Protein AF-A0A0F9Q6X6-F1 (afdb_monomer_lite)

Sequence (934 aa):
MKYLRKIKCMMLIIAIIIPMMIVFSSFITNVKADTYIDVENYGDNQWHWGVDVGDNIIFEIEFAISDPNTGDLIQQFKDIMILNITSIENISKIVDGFNLVFSQVNSTELYYNSSLDALEPIHSNSQMIAEFALNSSHPQEYFYMVEEIPIPILLPLNSSNNIEWANMTNILNDTMYSYMAEGNFSRFDTFGFNSSDDSFWFRNSTHGYYLNVSYYYNSNNIQNGTIKEAKGSILTPFGDSDKQLVLNFTVLRVFDYNITDEVVWGVDVGETFIYDFAEKRFDETHNETYDDPNNRFAGEIKIVVSKFNETTFWLGGNGFGDNNDTIPMVFQGVYADVYFWNFTENDFVLEMNNRLMGAANNFYPVIINEDPQFIIPISATQEDFEYMFNPNIIKTRGMPYDDMSIVWGSTIHFEMWNSTGHEMVEVNINSTNGIFMNYLMSNYWDFTYFELKNMTYIDWAVDIGDYFYFKEFSGYEDREVRITILGYGYYFDNLSYFFNEHLDVLLPAGQPELQFFSVVMGNVEHWDRDMERWVPEYDPVGYGGRTTGPPPPLKPRPIAAANKYWAIAPPMLSEGPPLLLPNGTTGYDTEFQNLFDLMGFMFDEIQYGIDWVHLRNTTVDTYMQYNFSATTGMTTLINGWTYRYDDYFGYFSWDFFSAYLETSVDLVPTLNTINLTSLFVSDISITAEIRVSAPGAEFIYALNAINPVFEPLPMGEDLVYLDLKITNHSLLIGNITLDITIPSYIDLSTEYLYFWVWNMGGTDHWNGAPRGFYDSVAYYGAYSLRFEIPMEGPLMVLLAISYGTEPPVYPPEDFILTSDAGNPDADGNFVLSWTDAAAESYSVYVSNTYITDASDLLIPLASNITGLTYTITDLPNGTYYFVVVAHNSAGNSLSNTLEVTVGTGEEIPGYNLLIVLLAFVSISAIIIKKRRKL

Organism: NCBI:txid412755

Structure (mmCIF, N/CA/C/O backbone):
data_AF-A0A0F9Q6X6-F1
#
_entry.id   AF-A0A0F9Q6X6-F1
#
loop_
_atom_site.group_PDB
_atom_site.id
_atom_site.type_symbol
_atom_site.label_atom_id
_atom_site.label_alt_id
_atom_site.label_comp_id
_atom_site.label_asym_id
_atom_site.label_entity_id
_atom_site.label_seq_id
_atom_site.pdbx_PDB_ins_code
_atom_site.Cartn_x
_atom_site.Cartn_y
_atom_site.Cartn_z
_atom_site.occupancy
_atom_site.B_iso_or_equiv
_atom_site.auth_seq_id
_atom_site.auth_comp_id
_atom_site.auth_asym_id
_atom_site.auth_atom_id
_atom_site.pdbx_PDB_model_num
ATOM 1 N N . MET A 1 1 ? 15.482 -54.814 -35.995 1.00 50.44 1 MET A N 1
ATOM 2 C CA . MET A 1 1 ? 15.173 -54.600 -37.435 1.00 50.44 1 MET A CA 1
ATOM 3 C C . MET A 1 1 ? 14.702 -53.181 -37.786 1.00 50.44 1 MET A C 1
ATOM 5 O O . MET A 1 1 ? 15.181 -52.663 -38.785 1.00 50.44 1 MET A O 1
ATOM 9 N N . LYS A 1 2 ? 13.847 -52.504 -36.996 1.00 44.31 2 LYS A N 1
ATOM 10 C CA . LYS A 1 2 ? 13.457 -51.093 -37.252 1.00 44.31 2 LYS A CA 1
ATOM 11 C C . LYS A 1 2 ? 14.631 -50.091 -37.188 1.00 44.31 2 LYS A C 1
ATOM 13 O O . LYS A 1 2 ? 14.679 -49.171 -37.995 1.00 44.31 2 LYS A O 1
ATOM 18 N N . TYR A 1 3 ? 15.614 -50.323 -36.312 1.00 45.91 3 TYR A N 1
ATOM 19 C CA . TYR A 1 3 ? 16.797 -49.459 -36.159 1.00 45.91 3 TYR A CA 1
ATOM 20 C C . TYR A 1 3 ? 17.741 -49.493 -37.379 1.00 45.91 3 TYR A C 1
ATOM 22 O O . TYR A 1 3 ? 18.125 -48.454 -37.904 1.00 45.91 3 TYR A O 1
ATOM 30 N N . LEU A 1 4 ? 18.006 -50.686 -37.933 1.00 50.72 4 LEU A N 1
ATOM 31 C CA . LEU A 1 4 ? 18.800 -50.836 -39.164 1.00 50.72 4 LEU A CA 1
ATOM 32 C C . LEU A 1 4 ? 18.124 -50.214 -40.400 1.00 50.72 4 LEU A C 1
ATOM 34 O O . LEU A 1 4 ? 18.811 -49.822 -41.339 1.00 50.72 4 LEU A O 1
ATOM 38 N N . ARG A 1 5 ? 16.787 -50.119 -40.413 1.00 54.97 5 ARG A N 1
ATOM 39 C CA . ARG A 1 5 ? 16.033 -49.491 -41.508 1.00 54.97 5 ARG A CA 1
ATOM 40 C C . ARG A 1 5 ? 16.131 -47.961 -41.457 1.00 54.97 5 ARG A C 1
ATOM 42 O O . ARG A 1 5 ? 16.282 -47.350 -42.507 1.00 54.97 5 ARG A O 1
ATOM 49 N N . LYS A 1 6 ? 16.143 -47.361 -40.257 1.00 56.75 6 LYS A N 1
ATOM 50 C CA . LYS A 1 6 ? 16.397 -45.920 -40.067 1.00 56.75 6 LYS A CA 1
ATOM 51 C C . LYS A 1 6 ? 17.819 -45.526 -40.474 1.00 56.75 6 LYS A C 1
ATOM 53 O O . LYS A 1 6 ? 17.969 -44.571 -41.222 1.00 56.75 6 LYS A O 1
ATOM 58 N N . ILE A 1 7 ? 18.834 -46.305 -40.088 1.00 65.38 7 ILE A N 1
ATOM 59 C CA . ILE A 1 7 ? 20.233 -46.019 -40.462 1.00 65.38 7 ILE A CA 1
ATOM 60 C C . ILE A 1 7 ? 20.440 -46.131 -41.979 1.00 65.38 7 ILE A C 1
ATOM 62 O O . ILE A 1 7 ? 21.067 -45.262 -42.573 1.00 65.38 7 ILE A O 1
ATOM 66 N N . LYS A 1 8 ? 19.853 -47.141 -42.640 1.00 62.28 8 LYS A N 1
ATOM 67 C CA . LYS A 1 8 ? 19.931 -47.259 -44.106 1.00 62.28 8 LYS A CA 1
ATOM 68 C C . LYS A 1 8 ? 19.182 -46.143 -44.841 1.00 62.28 8 LYS A C 1
ATOM 70 O O . LYS A 1 8 ? 19.690 -45.678 -45.851 1.00 62.28 8 LYS A O 1
ATOM 75 N N . CYS A 1 9 ? 18.030 -45.685 -44.341 1.00 57.53 9 CYS A N 1
ATOM 76 C CA . CYS A 1 9 ? 17.342 -44.514 -44.900 1.00 57.53 9 CYS A CA 1
ATOM 77 C C . CYS A 1 9 ? 18.147 -43.226 -44.699 1.00 57.53 9 CYS A C 1
ATOM 79 O O . CYS A 1 9 ? 18.261 -42.447 -45.634 1.00 57.53 9 CYS A O 1
ATOM 81 N N . MET A 1 10 ? 18.754 -43.028 -43.528 1.00 61.69 10 MET A N 1
ATOM 82 C CA . MET A 1 10 ? 19.562 -41.842 -43.237 1.00 61.69 10 MET A CA 1
ATOM 83 C C . MET A 1 10 ? 20.840 -41.805 -44.085 1.00 61.69 10 MET A C 1
ATOM 85 O O . MET A 1 10 ? 21.167 -40.770 -44.649 1.00 61.69 10 MET A O 1
ATOM 89 N N . MET A 1 11 ? 21.510 -42.948 -44.274 1.00 66.31 11 MET A N 1
ATOM 90 C CA . MET A 1 11 ? 22.658 -43.045 -45.183 1.00 66.31 11 MET A CA 1
ATOM 91 C C . MET A 1 11 ? 22.272 -42.843 -46.652 1.00 66.31 11 MET A C 1
ATOM 93 O O . MET A 1 11 ? 23.053 -42.263 -47.395 1.00 66.31 11 MET A O 1
ATOM 97 N N . LEU A 1 12 ? 21.081 -43.286 -47.076 1.00 63.50 12 LEU A N 1
ATOM 98 C CA . LEU A 1 12 ? 20.589 -43.042 -48.436 1.00 63.50 12 LEU A CA 1
ATOM 99 C C . LEU A 1 12 ? 20.253 -41.558 -48.654 1.00 63.50 12 LEU A C 1
ATOM 101 O O . LEU A 1 12 ? 20.554 -41.020 -49.710 1.00 63.50 12 LEU A O 1
ATOM 105 N N . ILE A 1 13 ? 19.680 -40.894 -47.644 1.00 67.38 13 ILE A N 1
ATOM 106 C CA . ILE A 1 13 ? 19.398 -39.452 -47.659 1.00 67.38 13 ILE A CA 1
ATOM 107 C C . ILE A 1 13 ? 20.710 -38.661 -47.717 1.00 67.38 13 ILE A C 1
ATOM 109 O O . ILE A 1 13 ? 20.864 -37.812 -48.586 1.00 67.38 13 ILE A O 1
ATOM 113 N N . ILE A 1 14 ? 21.702 -39.001 -46.890 1.00 68.81 14 ILE A N 1
ATOM 114 C CA . ILE A 1 14 ? 23.028 -38.361 -46.913 1.00 68.81 14 ILE A CA 1
ATOM 115 C C . ILE A 1 14 ? 23.745 -38.605 -48.256 1.00 68.81 14 ILE A C 1
ATOM 117 O O . ILE A 1 14 ? 24.343 -37.687 -48.811 1.00 68.81 14 ILE A O 1
ATOM 121 N N . ALA A 1 15 ? 23.635 -39.808 -48.832 1.00 63.09 15 ALA A N 1
ATOM 122 C CA . ALA A 1 15 ? 24.232 -40.143 -50.128 1.00 63.09 15 ALA A CA 1
ATOM 123 C C . ALA A 1 15 ? 23.543 -39.474 -51.334 1.00 63.09 15 ALA A C 1
ATOM 125 O O . ALA A 1 15 ? 24.135 -39.441 -52.409 1.00 63.09 15 ALA A O 1
ATOM 126 N N . ILE A 1 16 ? 22.322 -38.949 -51.174 1.00 66.19 16 ILE A N 1
ATOM 127 C CA . ILE A 1 16 ? 21.609 -38.160 -52.194 1.00 66.19 16 ILE A CA 1
ATOM 128 C C . ILE A 1 16 ? 21.853 -36.659 -51.981 1.00 66.19 16 ILE A C 1
ATOM 130 O O . ILE A 1 16 ? 22.088 -35.939 -52.950 1.00 66.19 16 ILE A O 1
ATOM 134 N N . ILE A 1 17 ? 21.866 -36.199 -50.725 1.00 65.56 17 ILE A N 1
ATOM 135 C CA . ILE A 1 17 ? 22.075 -34.791 -50.370 1.00 65.56 17 ILE A CA 1
ATOM 136 C C . ILE A 1 17 ? 23.500 -34.342 -50.695 1.00 65.56 17 ILE A C 1
ATOM 138 O O . ILE A 1 17 ? 23.656 -33.273 -51.265 1.00 65.56 17 ILE A O 1
ATOM 142 N N . ILE A 1 18 ? 24.539 -35.138 -50.418 1.00 65.69 18 ILE A N 1
ATOM 143 C CA . ILE A 1 18 ? 25.928 -34.705 -50.663 1.00 65.69 18 ILE A CA 1
ATOM 144 C C . ILE A 1 18 ? 26.205 -34.449 -52.161 1.00 65.69 18 ILE A C 1
ATOM 146 O O . ILE A 1 18 ? 26.709 -33.375 -52.486 1.00 65.69 18 ILE A O 1
ATOM 150 N N . PRO A 1 19 ? 25.838 -35.339 -53.107 1.00 55.12 19 PRO A N 1
ATOM 151 C CA . PRO A 1 19 ? 25.965 -35.040 -54.532 1.00 55.12 19 PRO A CA 1
ATOM 152 C C . PRO A 1 19 ? 25.045 -33.904 -54.987 1.00 55.12 19 PRO A C 1
ATOM 154 O O . PRO A 1 19 ? 25.464 -33.103 -55.814 1.00 55.12 19 PRO A O 1
ATOM 157 N N . MET A 1 20 ? 23.824 -33.791 -54.442 1.00 50.69 20 MET A N 1
ATOM 158 C CA . MET A 1 20 ? 22.938 -32.658 -54.741 1.00 50.69 20 MET A CA 1
ATOM 159 C C . MET A 1 20 ? 23.511 -31.332 -54.240 1.00 50.69 20 MET A C 1
ATOM 161 O O . MET A 1 20 ? 23.396 -30.355 -54.960 1.00 50.69 20 MET A O 1
ATOM 165 N N . MET A 1 21 ? 24.184 -31.286 -53.089 1.00 51.81 21 MET A N 1
ATOM 166 C CA . MET A 1 21 ? 24.864 -30.089 -52.586 1.00 51.81 21 MET A CA 1
ATOM 167 C C . MET A 1 21 ? 26.100 -29.732 -53.416 1.00 51.81 21 MET A C 1
ATOM 169 O O . MET A 1 21 ? 26.328 -28.555 -53.650 1.00 51.81 21 MET A O 1
ATOM 173 N N . ILE A 1 22 ? 26.850 -30.717 -53.928 1.00 52.72 22 ILE A N 1
ATOM 174 C CA . ILE A 1 22 ? 27.994 -30.482 -54.835 1.00 52.72 22 ILE A CA 1
ATOM 175 C C . ILE A 1 22 ? 27.518 -30.013 -56.228 1.00 52.72 22 ILE A C 1
ATOM 177 O O . ILE A 1 22 ? 28.178 -29.217 -56.899 1.00 52.72 22 ILE A O 1
ATOM 181 N N . VAL A 1 23 ? 26.347 -30.477 -56.675 1.00 49.72 23 VAL A N 1
ATOM 182 C CA . VAL A 1 23 ? 25.719 -30.020 -57.924 1.00 49.72 23 VAL A CA 1
ATOM 183 C C . VAL A 1 23 ? 25.058 -28.646 -57.731 1.00 49.72 23 VAL A C 1
ATOM 185 O O . VAL A 1 23 ? 25.244 -27.770 -58.564 1.00 49.72 23 VAL A O 1
ATOM 188 N N . PHE A 1 24 ? 24.387 -28.379 -56.608 1.00 46.81 24 PHE A N 1
ATOM 189 C CA . PHE A 1 24 ? 23.854 -27.046 -56.293 1.00 46.81 24 PHE A CA 1
ATOM 190 C C . PHE A 1 24 ? 24.966 -26.013 -56.061 1.00 46.81 24 PHE A C 1
ATOM 192 O O . PHE A 1 24 ? 24.841 -24.895 -56.548 1.00 46.81 24 PHE A O 1
ATOM 199 N N . SER A 1 25 ? 26.097 -26.379 -55.447 1.00 40.84 25 SER A N 1
ATOM 200 C CA . SER A 1 25 ? 27.248 -25.472 -55.310 1.00 40.84 25 SER A CA 1
ATOM 201 C C . SER A 1 25 ? 27.933 -25.150 -56.643 1.00 40.84 25 SER A C 1
ATOM 203 O O . SER A 1 25 ? 28.717 -24.213 -56.701 1.00 40.84 25 SER A O 1
ATOM 205 N N . SER A 1 26 ? 27.667 -25.917 -57.711 1.00 38.66 26 SER A N 1
ATOM 206 C CA . SER A 1 26 ? 28.143 -25.616 -59.072 1.00 38.66 26 SER A CA 1
ATOM 207 C C . SER A 1 26 ? 27.099 -24.915 -59.953 1.00 38.66 26 SER A C 1
ATOM 209 O O . SER A 1 26 ? 27.457 -24.439 -61.028 1.00 38.66 26 SER A O 1
ATOM 211 N N . PHE A 1 27 ? 25.847 -24.791 -59.490 1.00 38.97 27 PHE A N 1
ATOM 212 C CA . PHE A 1 27 ? 24.793 -23.988 -60.130 1.00 38.97 27 PHE A CA 1
ATOM 213 C C . PHE A 1 27 ? 24.515 -22.653 -59.427 1.00 38.97 27 PHE A C 1
ATOM 215 O O . PHE A 1 27 ? 23.889 -21.784 -60.026 1.00 38.97 27 PHE A O 1
ATOM 222 N N . ILE A 1 28 ? 25.034 -22.442 -58.214 1.00 38.31 28 ILE A N 1
ATOM 223 C CA . ILE A 1 28 ? 25.190 -21.105 -57.637 1.00 38.31 28 ILE A CA 1
ATOM 224 C C . ILE A 1 28 ? 26.540 -20.564 -58.115 1.00 38.31 28 ILE A C 1
ATOM 226 O O . ILE A 1 28 ? 27.508 -20.449 -57.369 1.00 38.31 28 ILE A O 1
ATOM 230 N N . THR A 1 29 ? 26.629 -20.229 -59.400 1.00 30.09 29 THR A N 1
ATOM 231 C CA . THR A 1 29 ? 27.409 -19.038 -59.716 1.00 30.09 29 THR A CA 1
ATOM 232 C C . THR A 1 29 ? 26.593 -17.897 -59.134 1.00 30.09 29 THR A C 1
ATOM 234 O O . THR A 1 29 ? 25.591 -17.504 -59.731 1.00 30.09 29 THR A O 1
ATOM 237 N N . ASN A 1 30 ? 26.986 -17.388 -57.962 1.00 33.19 30 ASN A N 1
ATOM 238 C CA . ASN A 1 30 ? 26.704 -15.989 -57.675 1.00 33.19 30 ASN A CA 1
ATOM 239 C C . ASN A 1 30 ? 27.179 -15.262 -58.929 1.00 33.19 30 ASN A C 1
ATOM 241 O O . ASN A 1 30 ? 28.356 -15.357 -59.290 1.00 33.19 30 ASN A O 1
ATOM 245 N N . VAL A 1 31 ? 26.254 -14.641 -59.657 1.00 30.83 31 VAL A N 1
ATOM 246 C CA . VAL A 1 31 ? 26.640 -13.556 -60.543 1.00 30.83 31 VAL A CA 1
ATOM 247 C C . VAL A 1 31 ? 27.283 -12.572 -59.579 1.00 30.83 31 VAL A C 1
ATOM 249 O O . VAL A 1 31 ? 26.581 -11.883 -58.849 1.00 30.83 31 VAL A O 1
ATOM 252 N N . LYS A 1 32 ? 28.614 -12.620 -59.453 1.00 35.50 32 LYS A N 1
ATOM 253 C CA . LYS A 1 32 ? 29.347 -11.515 -58.860 1.00 35.50 32 LYS A CA 1
ATOM 254 C C . LYS A 1 32 ? 28.964 -10.345 -59.748 1.00 35.50 32 LYS A C 1
ATOM 256 O O . LYS A 1 32 ? 29.315 -10.352 -60.928 1.00 35.50 32 LYS A O 1
ATOM 261 N N . ALA A 1 33 ? 28.159 -9.427 -59.217 1.00 38.62 33 ALA A N 1
ATOM 262 C CA . ALA A 1 33 ? 28.101 -8.092 -59.780 1.00 38.62 33 ALA A CA 1
ATOM 263 C C . ALA A 1 33 ? 29.557 -7.638 -59.942 1.00 38.62 33 ALA A C 1
ATOM 265 O O . ALA A 1 33 ? 30.389 -7.974 -59.092 1.00 38.62 33 ALA A O 1
ATOM 266 N N . ASP A 1 34 ? 29.889 -6.983 -61.052 1.00 48.19 34 ASP A N 1
ATOM 267 C CA . ASP A 1 34 ? 31.212 -6.383 -61.189 1.00 48.19 34 ASP A CA 1
ATOM 268 C C . ASP A 1 34 ? 31.352 -5.379 -60.041 1.00 48.19 34 ASP A C 1
ATOM 270 O O . ASP A 1 34 ? 30.779 -4.296 -60.064 1.00 48.19 34 ASP A O 1
ATOM 274 N N . THR A 1 35 ? 32.067 -5.770 -58.985 1.00 54.22 35 THR A N 1
ATOM 275 C CA . THR A 1 35 ? 32.402 -4.893 -57.857 1.00 54.22 35 THR A CA 1
ATOM 276 C C . THR A 1 35 ? 33.451 -3.861 -58.253 1.00 54.22 35 THR A C 1
ATOM 278 O O . THR A 1 35 ? 33.824 -3.009 -57.446 1.00 54.22 35 THR A O 1
ATOM 281 N N . TYR A 1 36 ? 33.931 -3.958 -59.493 1.00 59.44 36 TYR A N 1
ATOM 282 C CA . TYR A 1 36 ? 34.915 -3.092 -60.090 1.00 59.44 36 TYR A CA 1
ATOM 283 C C . TYR A 1 36 ? 34.258 -1.871 -60.728 1.00 59.44 36 TYR A C 1
ATOM 285 O O . TYR A 1 36 ? 33.319 -1.971 -61.515 1.00 59.44 36 TYR A O 1
ATOM 293 N N . ILE A 1 37 ? 34.800 -0.707 -60.399 1.00 59.97 37 ILE A N 1
ATOM 294 C CA . ILE A 1 37 ? 34.410 0.581 -60.961 1.00 59.97 37 ILE A CA 1
ATOM 295 C C . ILE A 1 37 ? 35.041 0.680 -62.354 1.00 59.97 37 ILE A C 1
ATOM 297 O O . ILE A 1 37 ? 36.264 0.577 -62.488 1.00 59.97 37 ILE A O 1
ATOM 301 N N . ASP A 1 38 ? 34.217 0.859 -63.388 1.00 55.94 38 ASP A N 1
ATOM 302 C CA . ASP A 1 38 ? 34.689 0.993 -64.769 1.00 55.94 38 ASP A CA 1
ATOM 303 C C . ASP A 1 38 ? 35.376 2.352 -64.950 1.00 55.94 38 ASP A C 1
ATOM 305 O O . ASP A 1 38 ? 34.754 3.410 -64.842 1.00 55.94 38 ASP A O 1
ATOM 309 N N . VAL A 1 39 ? 36.680 2.327 -65.220 1.00 55.72 39 VAL A N 1
ATOM 310 C CA . VAL A 1 39 ? 37.497 3.529 -65.383 1.00 55.72 39 VAL A CA 1
ATOM 311 C C . VAL A 1 39 ? 37.945 3.664 -66.837 1.00 55.72 39 VAL A C 1
ATOM 313 O O . VAL A 1 39 ? 38.772 2.888 -67.320 1.00 55.72 39 VAL A O 1
ATOM 316 N N . GLU A 1 40 ? 37.474 4.696 -67.542 1.00 50.34 40 GLU A N 1
ATOM 317 C CA . GLU A 1 40 ? 37.981 5.001 -68.883 1.00 50.34 40 GLU A CA 1
ATOM 318 C C . GLU A 1 40 ? 39.446 5.498 -68.827 1.00 50.34 40 GLU A C 1
ATOM 320 O O . GLU A 1 40 ? 39.780 6.484 -68.165 1.00 50.34 40 GLU A O 1
ATOM 325 N N . ASN A 1 41 ? 40.326 4.831 -69.588 1.00 47.41 41 ASN A N 1
ATOM 326 C CA . ASN A 1 41 ? 41.745 5.161 -69.834 1.00 47.41 41 ASN A CA 1
ATOM 327 C C . ASN A 1 41 ? 42.784 4.913 -68.719 1.00 47.41 41 ASN A C 1
ATOM 329 O O . ASN A 1 41 ? 43.957 5.218 -68.942 1.00 47.41 41 ASN A O 1
ATOM 333 N N . TYR A 1 42 ? 42.447 4.281 -67.591 1.00 50.97 42 TYR A N 1
ATOM 334 C CA . TYR A 1 42 ? 43.470 3.734 -66.685 1.00 50.97 42 TYR A CA 1
ATOM 335 C C . TYR A 1 42 ? 43.671 2.241 -66.948 1.00 50.97 42 TYR A C 1
ATOM 337 O O . TYR A 1 42 ? 42.953 1.397 -66.419 1.00 50.97 42 TYR A O 1
ATOM 345 N N . GLY A 1 43 ? 44.668 1.897 -67.764 1.00 46.12 43 GLY A N 1
ATOM 346 C CA . GLY A 1 43 ? 45.125 0.510 -67.856 1.00 46.12 43 GLY A CA 1
ATOM 347 C C . GLY A 1 43 ? 45.635 0.046 -66.487 1.00 46.12 43 GLY A C 1
ATOM 348 O O . GLY A 1 43 ? 46.646 0.564 -66.027 1.00 46.12 43 GLY A O 1
ATOM 349 N N . ASP A 1 44 ? 44.920 -0.899 -65.870 1.00 48.47 44 ASP A N 1
ATOM 350 C CA . ASP A 1 44 ? 45.235 -1.641 -64.631 1.00 48.47 44 ASP A CA 1
ATOM 351 C C . ASP A 1 44 ? 44.741 -1.080 -63.266 1.00 48.47 44 ASP A C 1
ATOM 353 O O . ASP A 1 44 ? 45.010 -1.700 -62.234 1.00 48.47 44 ASP A O 1
ATOM 357 N N . ASN A 1 45 ? 43.940 -0.002 -63.203 1.00 54.41 45 ASN A N 1
ATOM 358 C CA . ASN A 1 45 ? 43.340 0.470 -61.932 1.00 54.41 45 ASN A CA 1
ATOM 359 C C . ASN A 1 45 ? 41.876 0.035 -61.768 1.00 54.41 45 ASN A C 1
ATOM 361 O O . ASN A 1 45 ? 40.951 0.806 -62.001 1.00 54.41 45 ASN A O 1
ATOM 365 N N . GLN A 1 46 ? 41.675 -1.202 -61.323 1.00 70.25 46 GLN A N 1
ATOM 366 C CA . GLN A 1 46 ? 40.377 -1.695 -60.864 1.00 70.25 46 GLN A CA 1
ATOM 367 C C . GLN A 1 46 ? 40.068 -1.149 -59.459 1.00 70.25 46 GLN A C 1
ATOM 369 O O . GLN A 1 46 ? 40.565 -1.690 -58.472 1.00 70.25 46 GLN A O 1
ATOM 374 N N . TRP A 1 47 ? 39.296 -0.064 -59.363 1.00 78.56 47 TRP A N 1
ATOM 375 C CA . TRP A 1 47 ? 38.763 0.396 -58.074 1.00 78.56 47 TRP A CA 1
ATOM 376 C C . TRP A 1 47 ? 37.573 -0.472 -57.650 1.00 78.56 47 TRP A C 1
ATOM 378 O O . TRP A 1 47 ? 36.905 -1.033 -58.514 1.00 78.56 47 TRP A O 1
ATOM 388 N N . HIS A 1 48 ? 37.291 -0.587 -56.354 1.00 84.38 48 HIS A N 1
ATOM 389 C CA . HIS A 1 48 ? 36.141 -1.333 -55.825 1.00 84.38 48 HIS A CA 1
ATOM 390 C C . HIS A 1 48 ? 35.690 -0.790 -54.458 1.00 84.38 48 HIS A C 1
ATOM 392 O O . HIS A 1 48 ? 36.426 -0.060 -53.804 1.00 84.38 48 HIS A O 1
ATOM 398 N N . TRP A 1 49 ? 34.494 -1.160 -53.996 1.00 86.62 49 TRP A N 1
ATOM 399 C CA . TRP A 1 49 ? 33.879 -0.603 -52.775 1.00 86.62 49 TRP A CA 1
ATOM 400 C C . TRP A 1 49 ? 34.228 -1.316 -51.461 1.00 86.62 49 TRP A C 1
ATOM 402 O O . TRP A 1 49 ? 33.787 -0.898 -50.396 1.00 86.62 49 TRP A O 1
ATOM 412 N N . GLY A 1 50 ? 34.979 -2.418 -51.524 1.00 85.25 50 GLY A N 1
ATOM 413 C CA . GLY A 1 50 ? 35.293 -3.247 -50.349 1.00 85.25 50 GLY A CA 1
ATOM 414 C C . GLY A 1 50 ? 34.093 -3.985 -49.726 1.00 85.25 50 GLY A C 1
ATOM 415 O O . GLY A 1 50 ? 34.248 -4.642 -48.700 1.00 85.25 50 GLY A O 1
ATOM 416 N N . VAL A 1 51 ? 32.917 -3.923 -50.349 1.00 88.19 51 VAL A N 1
ATOM 417 C CA . VAL A 1 51 ? 31.696 -4.636 -49.945 1.00 88.19 51 VAL A CA 1
ATOM 418 C C . VAL A 1 51 ? 31.111 -5.390 -51.136 1.00 88.19 51 VAL A C 1
ATOM 420 O O . VAL A 1 51 ? 31.342 -5.010 -52.288 1.00 88.19 51 VAL A O 1
ATOM 423 N N . ASP A 1 52 ? 30.362 -6.449 -50.855 1.00 89.38 52 ASP A N 1
ATOM 424 C CA . ASP A 1 52 ? 29.650 -7.266 -51.834 1.00 89.38 52 ASP A CA 1
ATOM 425 C C . ASP A 1 52 ? 28.122 -7.099 -51.687 1.00 89.38 52 ASP A C 1
ATOM 427 O O . ASP A 1 52 ? 27.598 -6.725 -50.637 1.00 89.38 52 ASP A O 1
ATOM 431 N N . VAL A 1 53 ? 27.375 -7.399 -52.757 1.00 88.75 53 VAL A N 1
ATOM 432 C CA . VAL A 1 53 ? 25.902 -7.452 -52.704 1.00 88.75 53 VAL A CA 1
ATOM 433 C C . VAL A 1 53 ? 25.459 -8.532 -51.712 1.00 88.75 53 VAL A C 1
ATOM 435 O O . VAL A 1 53 ? 25.869 -9.689 -51.822 1.00 88.75 53 VAL A O 1
ATOM 438 N N . GLY A 1 54 ? 24.584 -8.154 -50.783 1.00 88.56 54 GLY A N 1
ATOM 439 C CA . GLY A 1 54 ? 24.104 -8.968 -49.671 1.00 88.56 54 GLY A CA 1
ATOM 440 C C . GLY A 1 54 ? 24.825 -8.713 -48.346 1.00 88.56 54 GLY A C 1
ATOM 441 O O . GLY A 1 54 ? 24.359 -9.224 -47.327 1.00 88.56 54 GLY A O 1
ATOM 442 N N . ASP A 1 55 ? 25.911 -7.931 -48.332 1.00 91.31 55 ASP A N 1
ATOM 443 C CA . ASP A 1 55 ? 26.572 -7.537 -47.087 1.00 91.31 55 ASP A CA 1
ATOM 444 C C . ASP A 1 55 ? 25.653 -6.650 -46.239 1.00 91.31 55 ASP A C 1
ATOM 446 O O . ASP A 1 55 ? 25.012 -5.727 -46.749 1.00 91.31 55 ASP A O 1
ATOM 450 N N . ASN A 1 56 ? 25.632 -6.912 -44.930 1.00 93.12 56 ASN A N 1
ATOM 451 C CA . ASN A 1 56 ? 24.986 -6.052 -43.946 1.00 93.12 56 ASN A CA 1
ATOM 452 C C . ASN A 1 56 ? 26.037 -5.161 -43.278 1.00 93.12 56 ASN A C 1
ATOM 454 O O . ASN A 1 56 ? 27.080 -5.642 -42.823 1.00 93.12 56 ASN A O 1
ATOM 458 N N . ILE A 1 57 ? 25.747 -3.869 -43.184 1.00 92.38 57 ILE A N 1
ATOM 459 C CA . ILE A 1 57 ? 26.576 -2.888 -42.491 1.00 92.38 57 ILE A CA 1
ATOM 460 C C . ILE A 1 57 ? 25.724 -2.243 -41.406 1.00 92.38 57 ILE A C 1
ATOM 462 O O . ILE A 1 57 ? 24.665 -1.699 -41.703 1.00 92.38 57 ILE A O 1
ATOM 466 N N . ILE A 1 58 ? 26.173 -2.356 -40.158 1.00 94.38 58 ILE A N 1
ATOM 467 C CA . ILE A 1 58 ? 25.389 -2.005 -38.975 1.00 94.38 58 ILE A CA 1
ATOM 468 C C . ILE A 1 58 ? 26.059 -0.828 -38.271 1.00 94.38 58 ILE A C 1
ATOM 470 O O . ILE A 1 58 ? 27.286 -0.814 -38.104 1.00 94.38 58 ILE A O 1
ATOM 474 N N . PHE A 1 59 ? 25.258 0.147 -37.858 1.00 93.56 59 PHE A N 1
ATOM 475 C CA . PHE A 1 59 ? 25.722 1.335 -37.162 1.00 93.56 59 PHE A CA 1
ATOM 476 C C . PHE A 1 59 ? 24.879 1.618 -35.934 1.00 93.56 59 PHE A C 1
ATOM 478 O O . PHE A 1 59 ? 23.659 1.647 -36.028 1.00 93.56 59 PHE A O 1
ATOM 485 N N . GLU A 1 60 ? 25.538 1.923 -34.826 1.00 94.38 60 GLU A N 1
ATOM 486 C CA . GLU A 1 60 ? 24.916 2.680 -33.748 1.00 94.38 60 GLU A CA 1
ATOM 487 C C . GLU A 1 60 ? 25.009 4.158 -34.104 1.00 94.38 60 GLU A C 1
ATOM 489 O O . GLU A 1 60 ? 26.090 4.675 -34.417 1.00 94.38 60 GLU A O 1
ATOM 494 N N . ILE A 1 61 ? 23.867 4.829 -34.098 1.00 91.88 61 ILE A N 1
ATOM 495 C CA . ILE A 1 61 ? 23.753 6.246 -34.407 1.00 91.88 61 ILE A CA 1
ATOM 496 C C . ILE A 1 61 ? 23.238 6.982 -33.178 1.00 91.88 61 ILE A C 1
ATOM 498 O O . ILE A 1 61 ? 22.323 6.528 -32.503 1.00 91.88 61 ILE A O 1
ATOM 502 N N . GLU A 1 62 ? 23.834 8.129 -32.887 1.00 92.31 62 GLU A N 1
ATOM 503 C CA . GLU A 1 62 ? 23.378 9.061 -31.865 1.00 92.31 62 GLU A CA 1
ATOM 504 C C . GLU A 1 62 ? 23.257 10.436 -32.505 1.00 92.31 62 GLU A C 1
ATOM 506 O O . GLU A 1 62 ? 24.213 10.925 -33.112 1.00 92.31 62 GLU A O 1
ATOM 511 N N . PHE A 1 63 ? 22.099 11.066 -32.343 1.00 88.88 63 PHE A N 1
ATOM 512 C CA . PHE A 1 63 ? 21.823 12.413 -32.818 1.00 88.88 63 PHE A CA 1
ATOM 513 C C . PHE A 1 63 ? 21.374 13.305 -31.666 1.00 88.88 63 PHE A C 1
ATOM 515 O O . PHE A 1 63 ? 20.577 12.893 -30.827 1.00 88.88 63 PHE A O 1
ATOM 522 N N . ALA A 1 64 ? 21.852 14.549 -31.660 1.00 89.44 64 ALA A N 1
ATOM 523 C CA . ALA A 1 64 ? 21.401 15.603 -30.760 1.00 89.44 64 ALA A CA 1
ATOM 524 C C . ALA A 1 64 ? 21.276 16.924 -31.529 1.00 89.44 64 ALA A C 1
ATOM 526 O O . ALA A 1 64 ? 22.248 17.430 -32.095 1.00 89.44 64 ALA A O 1
ATOM 527 N N . ILE A 1 65 ? 20.071 17.481 -31.544 1.00 87.38 65 ILE A N 1
ATOM 528 C CA . ILE A 1 65 ? 19.698 18.717 -32.229 1.00 87.38 65 ILE A CA 1
ATOM 529 C C . ILE A 1 65 ? 19.548 19.817 -31.186 1.00 87.38 65 ILE A C 1
ATOM 531 O O . ILE A 1 65 ? 18.801 19.637 -30.227 1.00 87.38 65 ILE A O 1
ATOM 535 N N . SER A 1 66 ? 20.196 20.963 -31.378 1.00 88.69 66 SER A N 1
ATOM 536 C CA . SER A 1 66 ? 20.065 22.115 -30.481 1.00 88.69 66 SER A CA 1
ATOM 537 C C . SER A 1 66 ? 19.908 23.448 -31.211 1.00 88.69 66 SER A C 1
ATOM 539 O O . SER A 1 66 ? 20.263 23.593 -32.387 1.00 88.69 66 SER A O 1
ATOM 541 N N . ASP A 1 67 ? 19.358 24.438 -30.505 1.00 86.38 67 ASP A N 1
ATOM 542 C CA . ASP A 1 67 ? 19.302 25.820 -30.979 1.00 86.38 67 ASP A CA 1
ATOM 543 C C . ASP A 1 67 ? 20.725 26.421 -30.992 1.00 86.38 67 ASP A C 1
ATOM 545 O O . ASP A 1 67 ? 21.424 26.382 -29.975 1.00 86.38 67 ASP A O 1
ATOM 549 N N . PRO A 1 68 ? 21.190 26.995 -32.115 1.00 85.38 68 PRO A N 1
ATOM 550 C CA . PRO A 1 68 ? 22.547 27.529 -32.232 1.00 85.38 68 PRO A CA 1
ATOM 551 C C . PRO A 1 68 ? 22.814 28.763 -31.360 1.00 85.38 68 PRO A C 1
ATOM 553 O O . PRO A 1 68 ? 23.976 29.079 -31.105 1.00 85.38 68 PRO A O 1
ATOM 556 N N . ASN A 1 69 ? 21.778 29.491 -30.936 1.00 85.31 69 ASN A N 1
ATOM 557 C CA . ASN A 1 69 ? 21.902 30.724 -30.162 1.00 85.31 69 ASN A CA 1
ATOM 558 C C . ASN A 1 69 ? 21.831 30.468 -28.657 1.00 85.31 69 ASN A C 1
ATOM 560 O O . ASN A 1 69 ? 22.597 31.078 -27.908 1.00 85.31 69 ASN A O 1
ATOM 564 N N . THR A 1 70 ? 20.903 29.618 -28.209 1.00 86.94 70 THR A N 1
ATOM 565 C CA . THR A 1 70 ? 20.731 29.317 -26.778 1.00 86.94 70 THR A CA 1
ATOM 566 C C . THR A 1 70 ? 21.524 28.092 -26.336 1.00 86.94 70 THR A C 1
ATOM 568 O O . THR A 1 70 ? 21.937 28.023 -25.181 1.00 86.94 70 THR A O 1
ATOM 571 N N . GLY A 1 71 ? 21.795 27.159 -27.253 1.00 84.38 71 GLY A N 1
ATOM 572 C CA . GLY A 1 71 ? 22.360 25.846 -26.945 1.00 84.38 71 GLY A CA 1
ATOM 573 C C . GLY A 1 71 ? 21.329 24.857 -26.399 1.00 84.38 71 GLY A C 1
ATOM 574 O O . GLY A 1 71 ? 21.705 23.733 -26.068 1.00 84.38 71 GLY A O 1
ATOM 575 N N . ASP A 1 72 ? 20.055 25.250 -26.313 1.00 85.69 72 ASP A N 1
ATOM 576 C CA . ASP A 1 72 ? 18.999 24.395 -25.781 1.00 85.69 72 ASP A CA 1
ATOM 577 C C . ASP A 1 72 ? 18.785 23.189 -26.691 1.00 85.69 72 ASP A C 1
ATOM 579 O O . ASP A 1 72 ? 18.688 23.310 -27.915 1.00 85.69 72 ASP A O 1
ATOM 583 N N . LEU A 1 73 ? 18.716 22.015 -26.073 1.00 86.06 73 LEU A N 1
ATOM 584 C CA . LEU A 1 73 ? 18.431 20.767 -26.760 1.00 86.06 73 LEU A CA 1
ATOM 585 C C . LEU A 1 73 ? 16.984 20.776 -27.272 1.00 86.06 73 LEU A C 1
ATOM 587 O O . LEU A 1 73 ? 16.066 21.135 -26.548 1.00 86.06 73 LEU A O 1
ATOM 591 N N . ILE A 1 74 ? 16.772 20.369 -28.515 1.00 82.44 74 ILE A N 1
ATOM 592 C CA . ILE A 1 74 ? 15.452 20.293 -29.152 1.00 82.44 74 ILE A CA 1
ATOM 593 C C . ILE A 1 74 ? 15.016 18.833 -29.264 1.00 82.44 74 ILE A C 1
ATOM 595 O O . ILE A 1 74 ? 13.876 18.493 -28.957 1.00 82.44 74 ILE A O 1
ATOM 599 N N . GLN A 1 75 ? 15.929 17.960 -29.682 1.00 81.25 75 GLN A N 1
ATOM 600 C CA . GLN A 1 75 ? 15.667 16.538 -29.875 1.00 81.25 75 GLN A CA 1
ATOM 601 C C . GLN A 1 75 ? 16.974 15.768 -29.722 1.00 81.25 75 GLN A C 1
ATOM 603 O O . GLN A 1 75 ? 18.021 16.242 -30.158 1.00 81.25 75 GLN A O 1
ATOM 608 N N . GLN A 1 76 ? 16.919 14.577 -29.140 1.00 86.12 76 GLN A N 1
ATOM 609 C CA . GLN A 1 76 ? 18.016 13.620 -29.216 1.00 86.12 76 GLN A CA 1
ATOM 610 C C . GLN A 1 76 ? 17.476 12.199 -29.257 1.00 86.12 76 GLN A C 1
ATOM 612 O O . GLN A 1 76 ? 16.424 11.919 -28.677 1.00 86.12 76 GLN A O 1
ATOM 617 N N . PHE A 1 77 ? 18.182 11.320 -29.956 1.00 86.00 77 PHE A N 1
ATOM 618 C CA . PHE A 1 77 ? 17.862 9.901 -30.005 1.00 86.00 77 PHE A CA 1
ATOM 619 C C . PHE A 1 77 ? 19.093 9.063 -30.359 1.00 86.00 77 PHE A C 1
ATOM 621 O O . PHE A 1 77 ? 20.038 9.547 -30.991 1.00 86.00 77 PHE A O 1
ATOM 628 N N . LYS A 1 78 ? 19.049 7.798 -29.944 1.00 89.31 78 LYS A N 1
ATOM 629 C CA . LYS A 1 78 ? 19.977 6.739 -30.328 1.00 89.31 78 LYS A CA 1
ATOM 630 C C . LYS A 1 78 ? 19.207 5.687 -31.103 1.00 89.31 78 LYS A C 1
ATOM 632 O O . LYS A 1 78 ? 18.053 5.415 -30.783 1.00 89.31 78 LYS A O 1
ATOM 637 N N . ASP A 1 79 ? 19.836 5.103 -32.106 1.00 89.19 79 ASP A N 1
ATOM 638 C CA . ASP A 1 79 ? 19.216 4.069 -32.922 1.00 89.19 79 ASP A CA 1
ATOM 639 C C . ASP A 1 79 ? 20.265 3.125 -33.520 1.00 89.19 79 ASP A C 1
ATOM 641 O O . ASP A 1 79 ? 21.470 3.395 -33.475 1.00 89.19 79 ASP A O 1
ATOM 645 N N . ILE A 1 80 ? 19.798 2.006 -34.070 1.00 91.44 80 ILE A N 1
ATOM 646 C CA . ILE A 1 80 ? 20.609 1.060 -34.817 1.00 91.44 80 ILE A CA 1
ATOM 647 C C . ILE A 1 80 ? 20.194 1.017 -36.288 1.00 91.44 80 ILE A C 1
ATOM 649 O O . ILE A 1 80 ? 19.143 0.506 -36.659 1.00 91.44 80 ILE A O 1
ATOM 653 N N . MET A 1 81 ? 21.074 1.512 -37.152 1.00 90.62 81 MET A N 1
ATOM 654 C CA . MET A 1 81 ? 20.862 1.530 -38.595 1.00 90.62 81 MET A CA 1
ATOM 655 C C . MET A 1 81 ? 21.495 0.289 -39.229 1.00 90.62 81 MET A C 1
ATOM 657 O O . MET A 1 81 ? 22.711 0.090 -39.147 1.00 90.62 81 MET A O 1
ATOM 661 N N . ILE A 1 82 ? 20.689 -0.536 -39.902 1.00 93.75 82 ILE A N 1
ATOM 662 C CA . ILE A 1 82 ? 21.147 -1.754 -40.586 1.00 93.75 82 ILE A CA 1
ATOM 663 C C . ILE A 1 82 ? 20.976 -1.567 -42.091 1.00 93.75 82 ILE A C 1
ATOM 665 O O . ILE A 1 82 ? 19.863 -1.502 -42.599 1.00 93.75 82 ILE A O 1
ATOM 669 N N . LEU A 1 83 ? 22.075 -1.529 -42.838 1.00 92.81 83 LEU A N 1
ATOM 670 C CA . LEU A 1 83 ? 22.052 -1.374 -44.292 1.00 92.81 83 LEU A CA 1
ATOM 671 C C . LEU A 1 83 ? 22.417 -2.687 -44.977 1.00 92.81 83 LEU A C 1
ATOM 673 O O . LEU A 1 83 ? 23.508 -3.210 -44.764 1.00 92.81 83 LEU A O 1
ATOM 677 N N . ASN A 1 84 ? 21.546 -3.187 -45.851 1.00 94.62 84 ASN A N 1
ATOM 678 C CA . ASN A 1 84 ? 21.847 -4.315 -46.730 1.00 94.62 84 ASN A CA 1
ATOM 679 C C . ASN A 1 84 ? 22.224 -3.819 -48.125 1.00 94.62 84 ASN A C 1
ATOM 681 O O . ASN A 1 84 ? 21.428 -3.130 -48.760 1.00 94.62 84 ASN A O 1
ATOM 685 N N . ILE A 1 85 ? 23.409 -4.177 -48.621 1.00 93.50 85 ILE A N 1
ATOM 686 C CA . ILE A 1 85 ? 23.841 -3.812 -49.976 1.00 93.50 85 ILE A CA 1
ATOM 687 C C . ILE A 1 85 ? 23.012 -4.585 -51.004 1.00 93.50 85 ILE A C 1
ATOM 689 O O . ILE A 1 85 ? 23.204 -5.783 -51.200 1.00 93.50 85 ILE A O 1
ATOM 693 N N . THR A 1 86 ? 22.113 -3.899 -51.708 1.00 92.50 86 THR A N 1
ATOM 694 C CA . THR A 1 86 ? 21.173 -4.538 -52.644 1.00 92.50 86 THR A CA 1
ATOM 695 C C . THR A 1 86 ? 21.690 -4.583 -54.073 1.00 92.50 86 THR A C 1
ATOM 697 O O . THR A 1 86 ? 21.397 -5.535 -54.800 1.00 92.50 86 THR A O 1
ATOM 700 N N . SER A 1 87 ? 22.492 -3.600 -54.485 1.00 90.81 87 SER A N 1
ATOM 701 C CA . SER A 1 87 ? 23.148 -3.614 -55.792 1.00 90.81 87 SER A CA 1
ATOM 702 C C . SER A 1 87 ? 24.401 -2.747 -55.831 1.00 90.81 87 SER A C 1
ATOM 704 O O . SER A 1 87 ? 24.493 -1.727 -55.153 1.00 90.81 87 SER A O 1
ATOM 706 N N . ILE A 1 88 ? 25.330 -3.129 -56.705 1.00 88.75 88 ILE A N 1
ATOM 707 C CA . ILE A 1 88 ? 26.455 -2.304 -57.147 1.00 88.75 88 ILE A CA 1
ATOM 708 C C . ILE A 1 88 ? 26.351 -2.253 -58.670 1.00 88.75 88 ILE A C 1
ATOM 710 O O . ILE A 1 88 ? 26.403 -3.299 -59.322 1.00 88.75 88 ILE A O 1
ATOM 714 N N . GLU A 1 89 ? 26.116 -1.072 -59.232 1.00 87.12 89 GLU A N 1
ATOM 715 C CA . GLU A 1 89 ? 25.812 -0.909 -60.656 1.00 87.12 89 GLU A CA 1
ATOM 716 C C . GLU A 1 89 ? 26.520 0.294 -61.279 1.00 87.12 89 GLU A C 1
ATOM 718 O O . GLU A 1 89 ? 26.799 1.284 -60.609 1.00 87.12 89 GLU A O 1
ATOM 723 N N . ASN A 1 90 ? 26.804 0.207 -62.581 1.00 83.75 90 ASN A N 1
ATOM 724 C CA . ASN A 1 90 ? 27.387 1.309 -63.338 1.00 83.75 90 ASN A CA 1
ATOM 725 C C . ASN A 1 90 ? 26.278 2.112 -64.027 1.00 83.75 90 ASN A C 1
ATOM 727 O O . ASN A 1 90 ? 25.552 1.573 -64.868 1.00 83.75 90 ASN A O 1
ATOM 731 N N . ILE A 1 91 ? 26.173 3.403 -63.720 1.00 83.94 91 ILE A N 1
ATOM 732 C CA . ILE A 1 91 ? 25.153 4.296 -64.270 1.00 83.94 91 ILE A CA 1
ATOM 733 C C . ILE A 1 91 ? 25.774 5.497 -64.975 1.00 83.94 91 ILE A C 1
ATOM 735 O O . ILE A 1 91 ? 26.777 6.053 -64.546 1.00 83.94 91 ILE A O 1
ATOM 739 N N . SER A 1 92 ? 25.187 5.902 -66.100 1.00 83.06 92 SER A N 1
ATOM 740 C CA . SER A 1 92 ? 25.642 7.076 -66.851 1.00 83.06 92 SER A CA 1
ATOM 741 C C . SER A 1 92 ? 24.812 8.301 -66.482 1.00 83.06 92 SER A C 1
ATOM 743 O O . SER A 1 92 ? 23.595 8.298 -66.673 1.00 83.06 92 SER A O 1
ATOM 745 N N . LYS A 1 93 ? 25.463 9.359 -65.996 1.00 82.19 93 LYS A N 1
ATOM 746 C CA . LYS A 1 93 ? 24.835 10.640 -65.641 1.00 82.19 93 LYS A CA 1
ATOM 747 C C . LYS A 1 93 ? 25.546 11.790 -66.354 1.00 82.19 93 LYS A C 1
ATOM 749 O O . LYS A 1 93 ? 26.745 11.733 -66.619 1.00 82.19 93 LYS A O 1
ATOM 754 N N . ILE A 1 94 ? 24.799 12.852 -66.658 1.00 79.31 94 ILE A N 1
ATOM 755 C CA . ILE A 1 94 ? 25.370 14.094 -67.189 1.00 79.31 94 ILE A CA 1
ATOM 756 C C . ILE A 1 94 ? 25.631 15.037 -66.016 1.00 79.31 94 ILE A C 1
ATOM 758 O O . ILE A 1 94 ? 24.680 15.531 -65.416 1.00 79.31 94 ILE A O 1
ATOM 762 N N . VAL A 1 95 ? 26.902 15.308 -65.728 1.00 74.50 95 VAL A N 1
ATOM 763 C CA . VAL A 1 95 ? 27.344 16.269 -64.705 1.00 74.50 95 VAL A CA 1
ATOM 764 C C . VAL A 1 95 ? 28.118 17.377 -65.411 1.00 74.50 95 VAL A C 1
ATOM 766 O O . VAL A 1 95 ? 28.996 17.095 -66.225 1.00 74.50 95 VAL A O 1
ATOM 769 N N . ASP A 1 96 ? 27.719 18.633 -65.201 1.00 72.00 96 ASP A N 1
ATOM 770 C CA . ASP A 1 96 ? 28.308 19.821 -65.844 1.00 72.00 96 ASP A CA 1
ATOM 771 C C . ASP A 1 96 ? 28.458 19.730 -67.378 1.00 72.00 96 ASP A C 1
ATOM 773 O O . ASP A 1 96 ? 29.359 20.302 -67.992 1.00 72.00 96 ASP A O 1
ATOM 777 N N . GLY A 1 97 ? 27.533 19.015 -68.029 1.00 72.69 97 GLY A N 1
ATOM 778 C CA . GLY A 1 97 ? 27.510 18.832 -69.484 1.00 72.69 97 GLY A CA 1
ATOM 779 C C . GLY A 1 97 ? 28.398 17.699 -70.012 1.00 72.69 97 GLY A C 1
ATOM 780 O O . GLY A 1 97 ? 28.442 17.495 -71.228 1.00 72.69 97 GLY A O 1
ATOM 781 N N . PHE A 1 98 ? 29.054 16.933 -69.136 1.00 71.56 98 PHE A N 1
ATOM 782 C CA . PHE A 1 98 ? 29.848 15.752 -69.476 1.00 71.56 98 PHE A CA 1
ATOM 783 C C . PHE A 1 98 ? 29.126 14.470 -69.066 1.00 71.56 98 PHE A C 1
ATOM 785 O O . PHE A 1 98 ? 28.532 14.401 -67.996 1.00 71.56 98 PHE A O 1
ATOM 792 N N . ASN A 1 99 ? 29.183 13.443 -69.917 1.00 76.62 99 ASN A N 1
ATOM 793 C CA . ASN A 1 99 ? 28.650 12.123 -69.589 1.00 76.62 99 ASN A CA 1
ATOM 794 C C . ASN A 1 99 ? 29.690 11.356 -68.761 1.00 76.62 99 ASN A C 1
ATOM 796 O O . ASN A 1 99 ? 30.782 11.085 -69.263 1.00 76.62 99 ASN A O 1
ATOM 800 N N . LEU A 1 100 ? 29.360 11.039 -67.513 1.00 74.94 100 LEU A N 1
ATOM 801 C CA . LEU A 1 100 ? 30.196 10.292 -66.579 1.00 74.94 100 LEU A CA 1
ATOM 802 C C . LEU A 1 100 ? 29.542 8.945 -66.278 1.00 74.94 100 LEU A C 1
ATOM 804 O O . LEU A 1 100 ? 28.326 8.876 -66.091 1.00 74.94 100 LEU A O 1
ATOM 808 N N . VAL A 1 101 ? 30.352 7.887 -66.232 1.00 78.75 101 VAL A N 1
ATOM 809 C CA . VAL A 1 101 ? 29.929 6.575 -65.736 1.00 78.75 101 VAL A CA 1
ATOM 810 C C . VAL A 1 101 ? 30.320 6.485 -64.269 1.00 78.75 101 VAL A C 1
ATOM 812 O O . VAL A 1 101 ? 31.495 6.579 -63.925 1.00 78.75 101 VAL A O 1
ATOM 815 N N . PHE A 1 102 ? 29.318 6.331 -63.422 1.00 82.69 102 PHE A N 1
ATOM 816 C CA . PHE A 1 102 ? 29.447 6.189 -61.987 1.00 82.69 102 PHE A CA 1
ATOM 817 C C . PHE A 1 102 ? 29.248 4.741 -61.583 1.00 82.69 102 PHE A C 1
ATOM 819 O O . PHE A 1 102 ? 28.321 4.103 -62.070 1.00 82.69 102 PHE A O 1
ATOM 826 N N . SER A 1 103 ? 30.059 4.251 -60.654 1.00 87.69 103 SER A N 1
ATOM 827 C CA . SER A 1 103 ? 29.704 3.075 -59.868 1.00 87.69 103 SER A CA 1
ATOM 828 C C . SER A 1 103 ? 28.866 3.534 -58.681 1.00 87.69 103 SER A C 1
ATOM 830 O O . SER A 1 103 ? 29.345 4.309 -57.854 1.00 87.69 103 SER A O 1
ATOM 832 N N . GLN A 1 104 ? 27.618 3.082 -58.625 1.00 88.94 104 GLN A N 1
ATOM 833 C CA . GLN A 1 104 ? 26.645 3.403 -57.590 1.00 88.94 104 GLN A CA 1
ATOM 834 C C . GLN A 1 104 ? 26.421 2.179 -56.695 1.00 88.94 104 GLN A C 1
ATOM 836 O O . GLN A 1 104 ? 26.190 1.072 -57.187 1.00 88.94 104 GLN A O 1
ATOM 841 N N . VAL A 1 105 ? 26.474 2.385 -55.380 1.00 91.25 105 VAL A N 1
ATOM 842 C CA . VAL A 1 105 ? 26.126 1.392 -54.360 1.00 91.25 105 VAL A CA 1
ATOM 843 C C . VAL A 1 105 ? 24.759 1.739 -53.793 1.00 91.25 105 VAL A C 1
ATOM 845 O O . VAL A 1 105 ? 24.579 2.802 -53.192 1.00 91.25 105 VAL A O 1
ATOM 848 N N . ASN A 1 106 ? 23.814 0.817 -53.953 1.00 91.62 106 ASN A N 1
ATOM 849 C CA . ASN A 1 106 ? 22.475 0.937 -53.396 1.00 91.62 106 ASN A CA 1
ATOM 850 C C . ASN A 1 106 ? 22.317 0.002 -52.197 1.00 91.62 106 ASN A C 1
ATOM 852 O O . ASN A 1 106 ? 22.774 -1.147 -52.224 1.00 91.62 106 ASN A O 1
ATOM 856 N N . SER A 1 107 ? 21.612 0.459 -51.169 1.00 93.12 107 SER A N 1
ATOM 857 C CA . SER A 1 107 ? 21.245 -0.355 -50.015 1.00 93.12 107 SER A CA 1
ATOM 858 C C . SER A 1 107 ? 19.755 -0.264 -49.710 1.00 93.12 107 SER A C 1
ATOM 860 O O . SER A 1 107 ? 19.068 0.648 -50.158 1.00 93.12 107 SER A O 1
ATOM 862 N N . THR A 1 108 ? 19.246 -1.230 -48.959 1.00 93.50 108 THR A N 1
ATOM 863 C CA . THR A 1 108 ? 17.940 -1.129 -48.306 1.00 93.50 108 THR A CA 1
ATOM 864 C C . THR A 1 108 ? 18.172 -1.122 -46.809 1.00 93.50 108 THR A C 1
ATOM 866 O O . THR A 1 108 ? 18.971 -1.911 -46.300 1.00 93.50 108 THR A O 1
ATOM 869 N N . GLU A 1 109 ? 17.491 -0.219 -46.117 1.00 91.19 109 GLU A N 1
ATOM 870 C CA . GLU A 1 109 ? 17.510 -0.177 -44.664 1.00 91.19 109 GLU A CA 1
ATOM 871 C C . GLU A 1 109 ? 16.633 -1.292 -44.096 1.00 91.19 109 GLU A C 1
ATOM 873 O O . GLU A 1 109 ? 15.490 -1.492 -44.523 1.00 91.19 109 GLU A O 1
ATOM 878 N N . LEU A 1 110 ? 17.202 -2.047 -43.166 1.00 92.94 110 LEU A N 1
ATOM 879 C CA . LEU A 1 110 ? 16.572 -3.166 -42.496 1.00 92.94 110 LEU A CA 1
ATOM 880 C C . LEU A 1 110 ? 16.375 -2.845 -41.013 1.00 92.94 110 LEU A C 1
ATOM 882 O O . LEU A 1 110 ? 17.116 -2.064 -40.427 1.00 92.94 110 LEU A O 1
ATOM 886 N N . TYR A 1 111 ? 15.429 -3.532 -40.390 1.00 92.62 111 TYR A N 1
ATOM 887 C CA . TYR A 1 111 ? 15.289 -3.603 -38.942 1.00 92.62 111 TYR A CA 1
ATOM 888 C C . TYR A 1 111 ? 15.158 -5.060 -38.509 1.00 92.62 111 TYR A C 1
ATOM 890 O O . TYR A 1 111 ? 14.788 -5.932 -39.301 1.00 92.62 111 TYR A O 1
ATOM 898 N N . TYR A 1 112 ? 15.451 -5.339 -37.242 1.00 93.31 112 TYR A N 1
ATOM 899 C CA . TYR A 1 112 ? 15.240 -6.666 -36.679 1.00 93.31 112 TYR A CA 1
ATOM 900 C C . TYR A 1 112 ? 13.783 -6.839 -36.224 1.00 93.31 112 TYR A C 1
ATOM 902 O O . TYR A 1 112 ? 13.299 -6.166 -35.309 1.00 93.31 112 TYR A O 1
ATOM 910 N N . ASN A 1 113 ? 13.068 -7.759 -36.875 1.00 92.25 113 ASN A N 1
ATOM 911 C CA . ASN A 1 113 ? 11.719 -8.150 -36.493 1.00 92.25 113 ASN A CA 1
ATOM 912 C C . ASN A 1 113 ? 11.782 -9.348 -35.537 1.00 92.25 113 ASN A C 1
ATOM 914 O O . ASN A 1 113 ? 11.857 -10.504 -35.960 1.00 92.25 113 ASN A O 1
ATOM 918 N N . SER A 1 114 ? 11.683 -9.057 -34.240 1.00 92.00 114 SER A N 1
ATOM 919 C CA . SER A 1 114 ? 11.699 -10.051 -33.156 1.00 92.00 114 SER A CA 1
ATOM 920 C C . SER A 1 114 ? 10.617 -11.133 -33.284 1.00 92.00 114 SER A C 1
ATOM 922 O O . SER A 1 114 ? 10.815 -12.265 -32.853 1.00 92.00 114 SER A O 1
ATOM 924 N N . SER A 1 115 ? 9.475 -10.836 -33.916 1.00 91.50 115 SER A N 1
ATOM 925 C CA . SER A 1 115 ? 8.396 -11.821 -34.098 1.00 91.50 115 SER A CA 1
ATOM 926 C C . SER A 1 115 ? 8.706 -12.859 -35.179 1.00 91.50 115 SER A C 1
ATOM 928 O O . SER A 1 115 ? 8.166 -13.966 -35.143 1.00 91.50 115 SER A O 1
ATOM 930 N N . LEU A 1 116 ? 9.539 -12.498 -36.157 1.00 92.81 116 LEU A N 1
ATOM 931 C CA . LEU A 1 116 ? 9.944 -13.370 -37.261 1.00 92.81 116 LEU A CA 1
ATOM 932 C C . LEU A 1 116 ? 11.357 -13.931 -37.092 1.00 92.81 116 LEU A C 1
ATOM 934 O O . LEU A 1 116 ? 11.726 -14.816 -37.865 1.00 92.81 116 LEU A O 1
ATOM 938 N N . ASP A 1 117 ? 12.108 -13.435 -36.103 1.00 91.69 117 ASP A N 1
ATOM 939 C CA . ASP A 1 117 ? 13.525 -13.750 -35.891 1.00 91.69 117 ASP A CA 1
ATOM 940 C C . ASP A 1 117 ? 14.337 -13.527 -37.185 1.00 91.69 117 ASP A C 1
ATOM 942 O O . ASP A 1 117 ? 15.065 -14.393 -37.677 1.00 91.69 117 ASP A O 1
ATOM 946 N N . ALA A 1 118 ? 14.110 -12.372 -37.825 1.00 93.31 118 ALA A N 1
ATOM 947 C CA . ALA A 1 118 ? 14.676 -12.037 -39.129 1.00 93.31 118 ALA A CA 1
ATOM 948 C C . ALA A 1 118 ? 14.828 -10.523 -39.328 1.00 93.31 118 ALA A C 1
ATOM 950 O O . ALA A 1 118 ? 14.106 -9.724 -38.731 1.00 93.31 118 ALA A O 1
ATOM 951 N N . LEU A 1 119 ? 15.753 -10.136 -40.213 1.00 93.69 119 LEU A N 1
ATOM 952 C CA . LEU A 1 119 ? 15.858 -8.762 -40.697 1.00 93.69 119 LEU A CA 1
ATOM 953 C C . LEU A 1 119 ? 14.825 -8.514 -41.802 1.00 93.69 119 LEU A C 1
ATOM 955 O O . LEU A 1 119 ? 14.757 -9.276 -42.771 1.00 93.69 119 LEU A O 1
ATOM 959 N N . GLU A 1 120 ? 14.059 -7.436 -41.677 1.00 93.69 120 GLU A N 1
ATOM 960 C CA . GLU A 1 120 ? 13.049 -7.017 -42.649 1.00 93.69 120 GLU A CA 1
ATOM 961 C C . GLU A 1 120 ? 13.310 -5.593 -43.143 1.00 93.69 120 GLU A C 1
ATOM 963 O O . GLU A 1 120 ? 13.840 -4.776 -42.393 1.00 93.69 120 GLU A O 1
ATOM 968 N N . PRO A 1 121 ? 12.964 -5.270 -44.400 1.00 91.75 121 PRO A N 1
ATOM 969 C CA . PRO A 1 121 ? 13.133 -3.922 -44.922 1.00 91.75 121 PRO A CA 1
ATOM 970 C C . PRO A 1 121 ? 12.161 -2.937 -44.258 1.00 91.75 121 PRO A C 1
ATOM 972 O O . PRO A 1 121 ? 10.958 -3.199 -44.212 1.00 91.75 121 PRO A O 1
ATOM 975 N N . ILE A 1 122 ? 12.667 -1.783 -43.806 1.00 86.62 122 ILE A N 1
ATOM 976 C CA . ILE A 1 122 ? 11.834 -0.674 -43.296 1.00 86.62 122 ILE A CA 1
ATOM 977 C C . ILE A 1 122 ? 11.041 -0.049 -44.454 1.00 86.62 122 ILE A C 1
ATOM 979 O O . ILE A 1 122 ? 9.849 0.245 -44.343 1.00 86.62 122 ILE A O 1
ATOM 983 N N . HIS A 1 123 ? 11.693 0.095 -45.611 1.00 82.06 123 HIS A N 1
ATOM 984 C CA . HIS A 1 123 ? 11.117 0.678 -46.817 1.00 82.06 123 HIS A CA 1
ATOM 985 C C . HIS A 1 123 ? 11.269 -0.256 -48.021 1.00 82.06 123 HIS A C 1
ATOM 987 O O . HIS A 1 123 ? 12.212 -1.032 -48.131 1.00 82.06 123 HIS A O 1
ATOM 993 N N . SER A 1 124 ? 10.329 -0.167 -48.966 1.00 76.38 124 SER A N 1
ATOM 994 C CA . SER A 1 124 ? 10.318 -1.030 -50.162 1.00 76.38 124 SER A CA 1
ATOM 995 C C . SER A 1 124 ? 11.322 -0.635 -51.255 1.00 76.38 124 SER A C 1
ATOM 997 O O . SER A 1 124 ? 11.516 -1.399 -52.199 1.00 76.38 124 SER A O 1
ATOM 999 N N . ASN A 1 125 ? 11.958 0.533 -51.137 1.00 79.94 125 ASN A N 1
ATOM 1000 C CA . ASN A 1 125 ? 12.882 1.070 -52.132 1.00 79.94 125 ASN A CA 1
ATOM 1001 C C . ASN A 1 125 ? 14.333 0.963 -51.645 1.00 79.94 125 ASN A C 1
ATOM 1003 O O . ASN A 1 125 ? 14.606 1.121 -50.457 1.00 79.94 125 ASN A O 1
ATOM 1007 N N . SER A 1 126 ? 15.262 0.730 -52.572 1.00 85.62 126 SER A N 1
ATOM 1008 C CA . SER A 1 126 ? 16.695 0.894 -52.313 1.00 85.62 126 SER A CA 1
ATOM 1009 C C . SER A 1 126 ? 17.092 2.370 -52.421 1.00 85.62 126 SER A C 1
ATOM 1011 O O . SER A 1 126 ? 16.588 3.074 -53.296 1.00 85.62 126 SER A O 1
ATOM 1013 N N . GLN A 1 127 ? 18.018 2.807 -51.572 1.00 88.81 127 GLN A N 1
ATOM 1014 C CA . GLN A 1 127 ? 18.600 4.151 -51.531 1.00 88.81 127 GLN A CA 1
ATOM 1015 C C . GLN A 1 127 ? 20.072 4.134 -51.956 1.00 88.81 127 GLN A C 1
ATOM 1017 O O . GLN A 1 127 ? 20.768 3.134 -51.750 1.00 88.81 127 GLN A O 1
ATOM 1022 N N . MET A 1 128 ? 20.563 5.230 -52.540 1.00 90.56 128 MET A N 1
ATOM 1023 C CA . MET A 1 128 ? 21.969 5.362 -52.922 1.00 90.56 128 MET A CA 1
ATOM 1024 C C . MET A 1 128 ? 22.817 5.789 -51.716 1.00 90.56 128 MET A C 1
ATOM 1026 O O . MET A 1 128 ? 22.713 6.918 -51.239 1.00 90.56 128 MET A O 1
ATOM 1030 N N . ILE A 1 129 ? 23.737 4.927 -51.276 1.00 91.00 129 ILE A N 1
ATOM 1031 C CA . ILE A 1 129 ? 24.608 5.226 -50.122 1.00 91.00 129 ILE A CA 1
ATOM 1032 C C . ILE A 1 129 ? 26.012 5.694 -50.500 1.00 91.00 129 ILE A C 1
ATOM 1034 O O . ILE A 1 129 ? 26.699 6.280 -49.668 1.00 91.00 129 ILE A O 1
ATOM 1038 N N . ALA A 1 130 ? 26.455 5.425 -51.729 1.00 91.38 130 ALA A N 1
ATOM 1039 C CA . ALA A 1 130 ? 27.710 5.936 -52.263 1.00 91.38 130 ALA A CA 1
ATOM 1040 C C . ALA A 1 130 ? 27.724 5.859 -53.790 1.00 91.38 130 ALA A C 1
ATOM 1042 O O . ALA A 1 130 ? 27.250 4.889 -54.382 1.00 91.38 130 ALA A O 1
ATOM 1043 N N . GLU A 1 131 ? 28.316 6.858 -54.429 1.00 89.56 131 GLU A N 1
ATOM 1044 C CA . GLU A 1 131 ? 28.514 6.891 -55.869 1.00 89.56 131 GLU A CA 1
ATOM 1045 C C . GLU A 1 131 ? 29.885 7.489 -56.197 1.00 89.56 131 GLU A C 1
ATOM 1047 O O . GLU A 1 131 ? 30.275 8.513 -55.634 1.00 89.56 131 GLU A O 1
ATOM 1052 N N . PHE A 1 132 ? 30.626 6.856 -57.109 1.00 88.31 132 PHE A N 1
ATOM 1053 C CA . PHE A 1 132 ? 31.967 7.294 -57.495 1.00 88.31 132 PHE A CA 1
ATOM 1054 C C . PHE A 1 132 ? 32.215 7.145 -58.997 1.00 88.31 132 PHE A C 1
ATOM 1056 O O . PHE A 1 132 ? 31.928 6.101 -59.583 1.00 88.31 132 PHE A O 1
ATOM 1063 N N . ALA A 1 133 ? 32.796 8.174 -59.612 1.00 81.38 133 ALA A N 1
ATOM 1064 C CA . ALA A 1 133 ? 33.248 8.156 -61.002 1.00 81.38 133 ALA A CA 1
ATOM 1065 C C . ALA A 1 133 ? 34.680 8.669 -61.140 1.00 81.38 133 ALA A C 1
ATOM 1067 O O . ALA A 1 133 ? 35.121 9.557 -60.405 1.00 81.38 133 ALA A O 1
ATOM 1068 N N . LEU A 1 134 ? 35.365 8.162 -62.169 1.00 72.81 134 LEU A N 1
ATOM 1069 C CA . LEU A 1 134 ? 36.658 8.659 -62.622 1.00 72.81 134 LEU A CA 1
ATOM 1070 C C . LEU A 1 134 ? 36.588 9.086 -64.090 1.00 72.81 134 LEU A C 1
ATOM 1072 O O . LEU A 1 134 ? 36.214 8.287 -64.947 1.00 72.81 134 LEU A O 1
ATOM 1076 N N . ASN A 1 135 ? 37.007 10.314 -64.404 1.00 67.31 135 ASN A N 1
ATOM 1077 C CA . ASN A 1 135 ? 37.130 10.778 -65.784 1.00 67.31 135 ASN A CA 1
ATOM 1078 C C . ASN A 1 135 ? 38.410 11.585 -66.012 1.00 67.31 135 ASN A C 1
ATOM 1080 O O . ASN A 1 135 ? 38.500 12.766 -65.691 1.00 67.31 135 ASN A O 1
ATOM 1084 N N . SER A 1 136 ? 39.358 10.965 -66.712 1.00 57.12 136 SER A N 1
ATOM 1085 C CA . SER A 1 136 ? 40.632 11.567 -67.128 1.00 57.12 136 SER A CA 1
ATOM 1086 C C . SER A 1 136 ? 40.509 12.739 -68.125 1.00 57.12 136 SER A C 1
ATOM 1088 O O . SER A 1 136 ? 41.507 13.386 -68.440 1.00 57.12 136 SER A O 1
ATOM 1090 N N . SER A 1 137 ? 39.308 13.024 -68.640 1.00 52.97 137 SER A N 1
ATOM 1091 C CA . SER A 1 137 ? 39.020 14.062 -69.648 1.00 52.97 137 SER A CA 1
ATOM 1092 C C . SER A 1 137 ? 38.305 15.300 -69.083 1.00 52.97 137 SER A C 1
ATOM 1094 O O . SER A 1 137 ? 38.083 16.263 -69.822 1.00 52.97 137 SER A O 1
ATOM 1096 N N . HIS A 1 138 ? 37.912 15.277 -67.805 1.00 57.66 138 HIS A N 1
ATOM 1097 C CA . HIS A 1 138 ? 37.198 16.353 -67.112 1.00 57.66 138 HIS A CA 1
ATOM 1098 C C . HIS A 1 138 ? 38.180 17.207 -66.275 1.00 57.66 138 HIS A C 1
ATOM 1100 O O . HIS A 1 138 ? 39.160 16.664 -65.769 1.00 57.66 138 HIS A O 1
ATOM 1106 N N . PRO A 1 139 ? 37.973 18.533 -66.098 1.00 54.59 139 PRO A N 1
ATOM 1107 C CA . PRO A 1 139 ? 38.841 19.363 -65.249 1.00 54.59 139 PRO A CA 1
ATOM 1108 C C . PRO A 1 139 ? 38.867 18.942 -63.767 1.00 54.59 139 PRO A C 1
ATOM 1110 O O . PRO A 1 139 ? 39.831 19.253 -63.073 1.00 54.59 139 PRO A O 1
ATOM 1113 N N . GLN A 1 140 ? 37.838 18.233 -63.295 1.00 59.56 140 GLN A N 1
ATOM 1114 C CA . GLN A 1 140 ? 37.851 17.467 -62.045 1.00 59.56 140 GLN A CA 1
ATOM 1115 C C . GLN A 1 140 ? 37.923 15.982 -62.413 1.00 59.56 140 GLN A C 1
ATOM 1117 O O . GLN A 1 140 ? 36.952 15.438 -62.932 1.00 59.56 140 GLN A O 1
ATOM 1122 N N . GLU A 1 141 ? 39.076 15.348 -62.197 1.00 66.38 141 GLU A N 1
ATOM 1123 C CA . GLU A 1 141 ? 39.363 13.982 -62.670 1.00 66.38 141 GLU A CA 1
ATOM 1124 C C . GLU A 1 141 ? 38.530 12.883 -61.968 1.00 66.38 141 GLU A C 1
ATOM 1126 O O . GLU A 1 141 ? 38.481 11.750 -62.444 1.00 66.38 141 GLU A O 1
ATOM 1131 N N . TYR A 1 142 ? 37.861 13.208 -60.857 1.00 73.62 142 TYR A N 1
ATOM 1132 C CA . TYR A 1 142 ? 37.172 12.281 -59.953 1.00 73.62 142 TYR A CA 1
ATOM 1133 C C . TYR A 1 142 ? 35.887 12.930 -59.416 1.00 73.62 142 TYR A C 1
ATOM 1135 O O . TYR A 1 142 ? 35.847 14.150 -59.239 1.00 73.62 142 TYR A O 1
ATOM 1143 N N . PHE A 1 143 ? 34.874 12.128 -59.091 1.00 83.06 143 PHE A N 1
ATOM 1144 C CA . PHE A 1 143 ? 33.636 12.597 -58.466 1.00 83.06 143 PHE A CA 1
ATOM 1145 C C . PHE A 1 143 ? 33.129 11.584 -57.440 1.00 83.06 143 PHE A C 1
ATOM 1147 O O . PHE A 1 143 ? 33.083 10.392 -57.737 1.00 83.06 143 PHE A O 1
ATOM 1154 N N . TYR A 1 144 ? 32.745 12.055 -56.254 1.00 89.00 144 TYR A N 1
ATOM 1155 C CA . TYR A 1 144 ? 32.112 11.254 -55.203 1.00 89.00 144 TYR A CA 1
ATOM 1156 C C . TYR A 1 144 ? 30.873 11.972 -54.677 1.00 89.00 144 TYR A C 1
ATOM 1158 O O . TYR A 1 144 ? 30.959 13.165 -54.364 1.00 89.00 144 TYR A O 1
ATOM 1166 N N . MET A 1 145 ? 29.758 11.256 -54.539 1.00 85.69 145 MET A N 1
ATOM 1167 C CA . MET A 1 145 ? 28.547 11.757 -53.887 1.00 85.69 145 MET A CA 1
ATOM 1168 C C . MET A 1 145 ? 27.789 10.671 -53.124 1.00 85.69 145 MET A C 1
ATOM 1170 O O . MET A 1 145 ? 27.997 9.475 -53.309 1.00 85.69 145 MET A O 1
ATOM 1174 N N . VAL A 1 146 ? 26.903 11.140 -52.252 1.00 86.38 146 VAL A N 1
ATOM 1175 C CA . VAL A 1 146 ? 25.936 10.379 -51.455 1.00 86.38 146 VAL A CA 1
ATOM 1176 C C . VAL A 1 146 ? 24.614 11.155 -51.495 1.00 86.38 146 VAL A C 1
ATOM 1178 O O . VAL A 1 146 ? 24.633 12.361 -51.758 1.00 86.38 146 VAL A O 1
ATOM 1181 N N . GLU A 1 147 ? 23.478 10.486 -51.302 1.00 79.12 147 GLU A N 1
ATOM 1182 C CA . GLU A 1 147 ? 22.162 11.112 -51.495 1.00 79.12 147 GLU A CA 1
ATOM 1183 C C . GLU A 1 147 ? 21.739 11.961 -50.288 1.00 79.12 147 GLU A C 1
ATOM 1185 O O . GLU A 1 147 ? 21.602 13.178 -50.406 1.00 79.12 147 GLU A O 1
ATOM 1190 N N . GLU A 1 148 ? 21.596 11.334 -49.118 1.00 71.31 148 GLU A N 1
ATOM 1191 C CA . GLU A 1 148 ? 20.971 11.973 -47.948 1.00 71.31 148 GLU A CA 1
ATOM 1192 C C . GLU A 1 148 ? 21.916 12.109 -46.744 1.00 71.31 148 GLU A C 1
ATOM 1194 O O . GLU A 1 148 ? 21.851 13.088 -46.002 1.00 71.31 148 GLU A O 1
ATOM 1199 N N . ILE A 1 149 ? 22.848 11.169 -46.563 1.00 73.06 149 ILE A N 1
ATOM 1200 C CA . ILE A 1 149 ? 23.695 11.097 -45.365 1.00 73.06 149 ILE A CA 1
ATOM 1201 C C . ILE A 1 149 ? 24.972 11.922 -45.585 1.00 73.06 149 ILE A C 1
ATOM 1203 O O . ILE A 1 149 ? 25.771 11.557 -46.442 1.00 73.06 149 ILE A O 1
ATOM 1207 N N . PRO A 1 150 ? 25.269 12.980 -44.802 1.00 80.06 150 PRO A N 1
ATOM 1208 C CA . PRO A 1 150 ? 26.456 13.828 -44.987 1.00 80.06 150 PRO A CA 1
ATOM 1209 C C . PRO A 1 150 ? 27.762 13.167 -44.503 1.00 80.06 150 PRO A C 1
ATOM 1211 O O . PRO A 1 150 ? 28.701 13.841 -44.079 1.00 80.06 150 PRO A O 1
ATOM 1214 N N . ILE A 1 151 ? 27.824 11.837 -44.534 1.00 88.25 151 ILE A N 1
ATOM 1215 C CA . ILE A 1 151 ? 28.920 11.011 -44.043 1.00 88.25 151 ILE A CA 1
ATOM 1216 C C . ILE A 1 151 ? 29.256 10.002 -45.147 1.00 88.25 151 ILE A C 1
ATOM 1218 O O . ILE A 1 151 ? 28.373 9.253 -45.564 1.00 88.25 151 ILE A O 1
ATOM 1222 N N . PRO A 1 152 ? 30.513 9.924 -45.615 1.00 90.94 152 PRO A N 1
ATOM 1223 C CA . PRO A 1 152 ? 30.901 8.926 -46.601 1.00 90.94 152 PRO A CA 1
ATOM 1224 C C . PRO A 1 152 ? 30.953 7.552 -45.918 1.00 90.94 152 PRO A C 1
ATOM 1226 O O . PRO A 1 152 ? 31.922 7.219 -45.241 1.00 90.94 152 PRO A O 1
ATOM 1229 N N . ILE A 1 153 ? 29.895 6.749 -46.051 1.00 90.62 153 ILE A N 1
ATOM 1230 C CA . ILE A 1 153 ? 29.807 5.431 -45.392 1.00 90.62 153 ILE A CA 1
ATOM 1231 C C . ILE A 1 153 ? 30.833 4.449 -45.979 1.00 90.62 153 ILE A C 1
ATOM 1233 O O . ILE A 1 153 ? 31.404 3.623 -45.259 1.00 90.62 153 ILE A O 1
ATOM 1237 N N . LEU A 1 154 ? 31.085 4.553 -47.286 1.00 90.94 154 LEU A N 1
ATOM 1238 C CA . LEU A 1 154 ? 31.987 3.692 -48.046 1.00 90.94 154 LEU A CA 1
ATOM 1239 C C . LEU A 1 154 ? 32.991 4.535 -48.821 1.00 90.94 154 LEU A C 1
ATOM 1241 O O . LEU A 1 154 ? 32.603 5.483 -49.504 1.00 90.94 154 LEU A O 1
ATOM 1245 N N . LEU A 1 155 ? 34.265 4.155 -48.791 1.00 91.06 155 LEU A N 1
ATOM 1246 C CA . LEU A 1 155 ? 35.279 4.738 -49.664 1.00 91.06 155 LEU A CA 1
ATOM 1247 C C . LEU A 1 155 ? 35.738 3.738 -50.720 1.00 91.06 155 LEU A C 1
ATOM 1249 O O . LEU A 1 155 ? 35.966 2.570 -50.397 1.00 91.06 155 LEU A O 1
ATOM 1253 N N . PRO A 1 156 ? 35.930 4.191 -51.970 1.00 88.31 156 PRO A N 1
ATOM 1254 C CA . PRO A 1 156 ? 36.444 3.327 -53.010 1.00 88.31 156 PRO A CA 1
ATOM 1255 C C . PRO A 1 156 ? 37.930 3.040 -52.739 1.00 88.31 156 PRO A C 1
ATOM 1257 O O . PRO A 1 156 ? 38.724 3.928 -52.413 1.00 88.31 156 PRO A O 1
ATOM 1260 N N . LEU A 1 157 ? 38.299 1.772 -52.872 1.00 85.94 157 LEU A N 1
ATOM 1261 C CA . LEU A 1 157 ? 39.654 1.250 -52.750 1.00 85.94 157 LEU A CA 1
ATOM 1262 C C . LEU A 1 157 ? 40.250 1.096 -54.144 1.00 85.94 157 LEU A C 1
ATOM 1264 O O . LEU A 1 157 ? 39.562 0.648 -55.061 1.00 85.94 157 LEU A O 1
ATOM 1268 N N . ASN A 1 158 ? 41.522 1.450 -54.321 1.00 82.06 158 ASN A N 1
ATOM 1269 C CA . ASN A 1 158 ? 42.202 1.238 -55.599 1.00 82.06 158 ASN A CA 1
ATOM 1270 C C . ASN A 1 158 ? 42.600 -0.238 -55.808 1.00 82.06 158 ASN A C 1
ATOM 1272 O O . ASN A 1 158 ? 42.427 -1.076 -54.927 1.00 82.06 158 ASN A O 1
ATOM 1276 N N . SER A 1 159 ? 43.208 -0.563 -56.953 1.00 75.06 159 SER A N 1
ATOM 1277 C CA . SER A 1 159 ? 43.615 -1.939 -57.306 1.00 75.06 159 SER A CA 1
ATOM 1278 C C . SER A 1 159 ? 44.630 -2.586 -56.353 1.00 75.06 159 SER A C 1
ATOM 1280 O O . SER A 1 159 ? 44.859 -3.793 -56.419 1.00 75.06 159 SER A O 1
ATOM 1282 N N . SER A 1 160 ? 45.254 -1.802 -55.469 1.00 80.00 160 SER A N 1
ATOM 1283 C CA . SER A 1 160 ? 46.144 -2.287 -54.408 1.00 80.00 160 SER A CA 1
ATOM 1284 C C . SER A 1 160 ? 45.443 -2.398 -53.046 1.00 80.00 160 SER A C 1
ATOM 1286 O O . SER A 1 160 ? 46.131 -2.558 -52.042 1.00 80.00 160 SER A O 1
ATOM 1288 N N . ASN A 1 161 ? 44.106 -2.316 -53.012 1.00 79.06 161 ASN A N 1
ATOM 1289 C CA . ASN A 1 161 ? 43.253 -2.236 -51.820 1.00 79.06 161 ASN A CA 1
ATOM 1290 C C . ASN A 1 161 ? 43.546 -1.017 -50.926 1.00 79.06 161 ASN A C 1
ATOM 1292 O O . ASN A 1 161 ? 43.294 -1.061 -49.724 1.00 79.06 161 ASN A O 1
ATOM 1296 N N . ASN A 1 162 ? 44.087 0.068 -51.492 1.00 84.06 162 ASN A N 1
ATOM 1297 C CA . ASN A 1 162 ? 44.481 1.251 -50.730 1.00 84.06 162 ASN A CA 1
ATOM 1298 C C . ASN A 1 162 ? 43.472 2.393 -50.877 1.00 84.06 162 ASN A C 1
ATOM 1300 O O . ASN A 1 162 ? 42.995 2.668 -51.979 1.00 84.06 162 ASN A O 1
ATOM 1304 N N . ILE A 1 163 ? 43.222 3.109 -49.776 1.00 86.12 163 ILE A N 1
ATOM 1305 C CA . ILE A 1 163 ? 42.551 4.413 -49.810 1.00 86.12 163 ILE A CA 1
ATOM 1306 C C . ILE A 1 163 ? 43.571 5.469 -50.246 1.00 86.12 163 ILE A C 1
ATOM 1308 O O . ILE A 1 163 ? 44.613 5.657 -49.610 1.00 86.12 163 ILE A O 1
ATOM 1312 N N . GLU A 1 164 ? 43.271 6.205 -51.316 1.00 86.94 164 GLU A N 1
ATOM 1313 C CA . GLU A 1 164 ? 44.093 7.333 -51.765 1.00 86.94 164 GLU A CA 1
ATOM 1314 C C . GLU A 1 164 ? 43.795 8.595 -50.946 1.00 86.94 164 GLU A C 1
ATOM 1316 O O . GLU A 1 164 ? 43.193 9.544 -51.441 1.00 86.94 164 GLU A O 1
ATOM 1321 N N . TRP A 1 165 ? 44.219 8.615 -49.678 1.00 87.31 165 TRP A N 1
ATOM 1322 C CA . TRP A 1 165 ? 43.850 9.644 -48.692 1.00 87.31 165 TRP A CA 1
ATOM 1323 C C . TRP A 1 165 ? 43.945 11.092 -49.198 1.00 87.31 165 TRP A C 1
ATOM 1325 O O . TRP A 1 165 ? 42.992 11.857 -49.060 1.00 87.31 165 TRP A O 1
ATOM 1335 N N . ALA A 1 166 ? 45.064 11.477 -49.821 1.00 85.19 166 ALA A N 1
ATOM 1336 C CA . ALA A 1 166 ? 45.260 12.846 -50.305 1.00 85.19 166 ALA A CA 1
ATOM 1337 C C . ALA A 1 166 ? 44.299 13.219 -51.448 1.00 85.19 166 ALA A C 1
ATOM 1339 O O . ALA A 1 166 ? 43.765 14.327 -51.454 1.00 85.19 166 ALA A O 1
ATOM 1340 N N . ASN A 1 167 ? 44.053 12.295 -52.381 1.00 85.00 167 ASN A N 1
ATOM 1341 C CA . ASN A 1 167 ? 43.119 12.507 -53.486 1.00 85.00 167 ASN A CA 1
ATOM 1342 C C . ASN A 1 167 ? 41.685 12.538 -52.952 1.00 85.00 167 ASN A C 1
ATOM 1344 O O . ASN A 1 167 ? 40.962 13.499 -53.192 1.00 85.00 167 ASN A O 1
ATOM 1348 N N . MET A 1 168 ? 41.316 11.547 -52.139 1.00 87.50 168 MET A N 1
ATOM 1349 C CA . MET A 1 168 ? 39.977 11.409 -51.573 1.00 87.50 168 MET A CA 1
ATOM 1350 C C . MET A 1 168 ? 39.575 12.605 -50.707 1.00 87.50 168 MET A C 1
ATOM 1352 O O . MET A 1 168 ? 38.436 13.048 -50.776 1.00 87.50 168 MET A O 1
ATOM 1356 N N . THR A 1 169 ? 40.511 13.194 -49.955 1.00 88.75 169 THR A N 1
ATOM 1357 C CA . THR A 1 169 ? 40.227 14.403 -49.160 1.00 88.75 169 THR A CA 1
ATOM 1358 C C . THR A 1 169 ? 39.744 15.555 -50.049 1.00 88.75 169 THR A C 1
ATOM 1360 O O . THR A 1 169 ? 38.748 16.201 -49.729 1.00 88.75 169 THR A O 1
ATOM 1363 N N . ASN A 1 170 ? 40.430 15.798 -51.173 1.00 87.50 170 ASN A N 1
ATOM 1364 C CA . ASN A 1 170 ? 40.052 16.865 -52.101 1.00 87.50 170 ASN A CA 1
ATOM 1365 C C . ASN A 1 170 ? 38.734 16.536 -52.811 1.00 87.50 170 ASN A C 1
ATOM 1367 O O . ASN A 1 170 ? 37.877 17.403 -52.919 1.00 87.50 170 ASN A O 1
ATOM 1371 N N . ILE A 1 171 ? 38.545 15.279 -53.230 1.00 88.31 171 ILE A N 1
ATOM 1372 C CA . ILE A 1 171 ? 37.321 14.821 -53.908 1.00 88.31 171 ILE A CA 1
ATOM 1373 C C . ILE A 1 171 ? 36.102 15.028 -53.009 1.00 88.31 171 ILE A C 1
ATOM 1375 O O . ILE A 1 171 ? 35.149 15.689 -53.409 1.00 88.31 171 ILE A O 1
ATOM 1379 N N . LEU A 1 172 ? 36.151 14.528 -51.771 1.00 90.38 172 LEU A N 1
ATOM 1380 C CA . LEU A 1 172 ? 35.053 14.674 -50.818 1.00 90.38 172 LEU A CA 1
ATOM 1381 C C . LEU A 1 172 ? 34.717 16.151 -50.571 1.00 90.38 172 LEU A C 1
ATOM 1383 O O . LEU A 1 172 ? 33.544 16.513 -50.547 1.00 90.38 172 LEU A O 1
ATOM 1387 N N . ASN A 1 173 ? 35.718 17.022 -50.418 1.00 88.50 173 ASN A N 1
ATOM 1388 C CA . ASN A 1 173 ? 35.475 18.451 -50.225 1.00 88.50 173 ASN A CA 1
ATOM 1389 C C . ASN A 1 173 ? 34.865 19.130 -51.465 1.00 88.50 173 ASN A C 1
ATOM 1391 O O . ASN A 1 173 ? 33.912 19.904 -51.345 1.00 88.50 173 ASN A O 1
ATOM 1395 N N . ASP A 1 174 ? 35.420 18.866 -52.646 1.00 85.38 174 ASP A N 1
ATOM 1396 C CA . ASP A 1 174 ? 35.110 19.611 -53.867 1.00 85.38 174 ASP A CA 1
ATOM 1397 C C . ASP A 1 174 ? 33.834 19.125 -54.556 1.00 85.38 174 ASP A C 1
ATOM 1399 O O . ASP A 1 174 ? 33.160 19.936 -55.189 1.00 85.38 174 ASP A O 1
ATOM 1403 N N . THR A 1 175 ? 33.483 17.841 -54.426 1.00 86.06 175 THR A N 1
ATOM 1404 C CA . THR A 1 175 ? 32.292 17.268 -55.075 1.00 86.06 175 THR A CA 1
ATOM 1405 C C . THR A 1 175 ? 31.172 16.983 -54.085 1.00 86.06 175 THR A C 1
ATOM 1407 O O . THR A 1 175 ? 30.063 17.451 -54.298 1.00 86.06 175 THR A O 1
ATOM 1410 N N . MET A 1 176 ? 31.443 16.292 -52.972 1.00 87.62 176 MET A N 1
ATOM 1411 C CA . MET A 1 176 ? 30.391 15.900 -52.023 1.00 87.62 176 MET A CA 1
ATOM 1412 C C . MET A 1 176 ? 29.977 17.066 -51.118 1.00 87.62 176 MET A C 1
ATOM 1414 O O . MET A 1 176 ? 28.844 17.540 -51.178 1.00 87.62 176 MET A O 1
ATOM 1418 N N . TYR A 1 177 ? 30.895 17.567 -50.288 1.00 88.00 177 TYR A N 1
ATOM 1419 C CA . TYR A 1 177 ? 30.567 18.590 -49.295 1.00 88.00 177 TYR A CA 1
ATOM 1420 C C . TYR A 1 177 ? 30.295 19.958 -49.925 1.00 88.00 177 TYR A C 1
ATOM 1422 O O . TYR A 1 177 ? 29.494 20.713 -49.382 1.00 88.00 177 TYR A O 1
ATOM 1430 N N . SER A 1 178 ? 30.919 20.293 -51.061 1.00 84.06 178 SER A N 1
ATOM 1431 C CA . SER A 1 178 ? 30.590 21.530 -51.782 1.00 84.06 178 SER A CA 1
ATOM 1432 C C . SER A 1 178 ? 29.173 21.489 -52.359 1.00 84.06 178 SER A C 1
ATOM 1434 O O . SER A 1 178 ? 28.470 22.480 -52.208 1.00 84.06 178 SER A O 1
ATOM 1436 N N . TYR A 1 179 ? 28.735 20.356 -52.927 1.00 83.19 179 TYR A N 1
ATOM 1437 C CA . TYR A 1 179 ? 27.359 20.169 -53.406 1.00 83.19 179 TYR A CA 1
ATOM 1438 C C . TYR A 1 179 ? 26.349 20.218 -52.257 1.00 83.19 179 TYR A C 1
ATOM 1440 O O . TYR A 1 179 ? 25.394 20.989 -52.287 1.00 83.19 179 TYR A O 1
ATOM 1448 N N . MET A 1 180 ? 26.591 19.458 -51.186 1.00 80.31 180 MET A N 1
ATOM 1449 C CA . MET A 1 180 ? 25.691 19.446 -50.032 1.00 80.31 180 MET A CA 1
ATOM 1450 C C . MET A 1 180 ? 25.610 20.803 -49.322 1.00 80.31 180 MET A C 1
ATOM 1452 O O . MET A 1 180 ? 24.565 21.149 -48.769 1.00 80.31 180 MET A O 1
ATOM 1456 N N . ALA A 1 181 ? 26.678 21.604 -49.359 1.00 79.88 181 ALA A N 1
ATOM 1457 C CA . ALA A 1 181 ? 26.670 22.941 -48.781 1.00 79.88 181 ALA A CA 1
ATOM 1458 C C . ALA A 1 181 ? 25.793 23.952 -49.545 1.00 79.88 181 ALA A C 1
ATOM 1460 O O . ALA A 1 181 ? 25.529 25.035 -49.023 1.00 79.88 181 ALA A O 1
ATOM 1461 N N . GLU A 1 182 ? 25.324 23.632 -50.758 1.00 76.31 182 GLU A N 1
ATOM 1462 C CA . GLU A 1 182 ? 24.411 24.500 -51.517 1.00 76.31 182 GLU A CA 1
ATOM 1463 C C . GLU A 1 182 ? 22.977 24.496 -50.961 1.00 76.31 182 GLU A C 1
ATOM 1465 O O . GLU A 1 182 ? 22.212 25.413 -51.266 1.00 76.31 182 GLU A O 1
ATOM 1470 N N . GLY A 1 183 ? 22.620 23.523 -50.111 1.00 67.75 183 GLY A N 1
ATOM 1471 C CA . GLY A 1 183 ? 21.269 23.411 -49.547 1.00 67.75 183 GLY A CA 1
ATOM 1472 C C . GLY A 1 183 ? 21.154 22.866 -48.119 1.00 67.75 183 GLY A C 1
ATOM 1473 O O . GLY A 1 183 ? 20.172 23.187 -47.456 1.00 67.75 183 GLY A O 1
ATOM 1474 N N . ASN A 1 184 ? 22.134 22.102 -47.615 1.00 69.06 184 ASN A N 1
ATOM 1475 C CA . ASN A 1 184 ? 21.930 21.252 -46.429 1.00 69.06 184 ASN A CA 1
ATOM 1476 C C . ASN A 1 184 ? 22.747 21.662 -45.191 1.00 69.06 184 ASN A C 1
ATOM 1478 O O . ASN A 1 184 ? 22.284 21.455 -44.069 1.00 69.06 184 ASN A O 1
ATOM 1482 N N . PHE A 1 185 ? 23.948 22.231 -45.349 1.00 75.38 185 PHE A N 1
ATOM 1483 C CA . PHE A 1 185 ? 24.752 22.738 -44.223 1.00 75.38 185 PHE A CA 1
ATOM 1484 C C . PHE A 1 185 ? 25.824 23.755 -44.655 1.00 75.38 185 PHE A C 1
ATOM 1486 O O . PHE A 1 185 ? 26.047 24.008 -45.833 1.00 75.38 185 PHE A O 1
ATOM 1493 N N . SER A 1 186 ? 26.513 24.369 -43.691 1.00 74.31 186 SER A N 1
ATOM 1494 C CA . SER A 1 186 ? 27.567 25.360 -43.966 1.00 74.31 186 SER A CA 1
ATOM 1495 C C . SER A 1 186 ? 28.838 24.748 -44.575 1.00 74.31 186 SER A C 1
ATOM 1497 O O . SER A 1 186 ? 29.399 23.801 -44.031 1.00 74.31 186 SER A O 1
ATOM 1499 N N . ARG A 1 187 ? 29.370 25.350 -45.648 1.00 82.06 187 ARG A N 1
ATOM 1500 C CA . ARG A 1 187 ? 30.587 24.883 -46.344 1.00 82.06 187 ARG A CA 1
ATOM 1501 C C . ARG A 1 187 ? 31.804 24.761 -45.414 1.00 82.06 187 ARG A C 1
ATOM 1503 O O . ARG A 1 187 ? 32.084 25.685 -44.652 1.00 82.06 187 ARG A O 1
ATOM 1510 N N . PHE A 1 188 ? 32.579 23.682 -45.523 1.00 88.38 188 PHE A N 1
ATOM 1511 C CA . PHE A 1 188 ? 33.873 23.558 -44.841 1.00 88.38 188 PHE A CA 1
ATOM 1512 C C . PHE A 1 188 ? 34.942 24.448 -45.498 1.00 88.38 188 PHE A C 1
ATOM 1514 O O . PHE A 1 188 ? 35.004 24.564 -46.721 1.00 88.38 188 PHE A O 1
ATOM 1521 N N . ASP A 1 189 ? 35.781 25.097 -44.689 1.00 87.75 189 ASP A N 1
ATOM 1522 C CA . ASP A 1 189 ? 36.853 25.995 -45.153 1.00 87.75 189 ASP A CA 1
ATOM 1523 C C . ASP A 1 189 ? 38.258 25.429 -44.913 1.00 87.75 189 ASP A C 1
ATOM 1525 O O . ASP A 1 189 ? 39.231 25.885 -45.515 1.00 87.75 189 ASP A O 1
ATOM 1529 N N . THR A 1 190 ? 38.365 24.414 -44.056 1.00 92.50 190 THR A N 1
ATOM 1530 C CA . THR A 1 190 ? 39.608 23.721 -43.735 1.00 92.50 190 THR A CA 1
ATOM 1531 C C . THR A 1 190 ? 39.347 22.224 -43.610 1.00 92.50 190 THR A C 1
ATOM 1533 O O . THR A 1 190 ? 38.353 21.792 -43.030 1.00 92.50 190 THR A O 1
ATOM 1536 N N . PHE A 1 191 ? 40.234 21.414 -44.180 1.00 94.00 191 PHE A N 1
ATOM 1537 C CA . PHE A 1 191 ? 40.080 19.963 -44.228 1.00 94.00 191 PHE A CA 1
ATOM 1538 C C . PHE A 1 191 ? 41.435 19.266 -44.352 1.00 94.00 191 PHE A C 1
ATOM 1540 O O . PHE A 1 191 ? 42.436 19.872 -44.745 1.00 94.00 191 PHE A O 1
ATOM 1547 N N . GLY A 1 192 ? 41.466 17.979 -44.028 1.00 94.81 192 GLY A N 1
ATOM 1548 C CA . GLY A 1 192 ? 42.657 17.153 -44.138 1.00 94.81 192 GLY A CA 1
ATOM 1549 C C . GLY A 1 192 ? 42.387 15.694 -43.798 1.00 94.81 192 GLY A C 1
ATOM 1550 O O . GLY A 1 192 ? 41.252 15.279 -43.573 1.00 94.81 192 GLY A O 1
ATOM 1551 N N . PHE A 1 193 ? 43.462 14.916 -43.742 1.00 94.38 193 PHE A N 1
ATOM 1552 C CA . PHE A 1 193 ? 43.426 13.508 -43.365 1.00 94.38 193 PHE A CA 1
ATOM 1553 C C . PHE A 1 193 ? 44.551 13.178 -42.385 1.00 94.38 193 PHE A C 1
ATOM 1555 O O . PHE A 1 193 ? 45.566 13.878 -42.320 1.00 94.38 193 PHE A O 1
ATOM 1562 N N . ASN A 1 194 ? 44.381 12.091 -41.641 1.00 91.12 194 ASN A N 1
ATOM 1563 C CA . ASN A 1 194 ? 45.423 11.450 -40.860 1.00 91.12 194 ASN A CA 1
ATOM 1564 C C . ASN A 1 194 ? 45.498 9.971 -41.250 1.00 91.12 194 ASN A C 1
ATOM 1566 O O . ASN A 1 194 ? 44.686 9.156 -40.824 1.00 91.12 194 ASN A O 1
ATOM 1570 N N . SER A 1 195 ? 46.510 9.626 -42.044 1.00 80.44 195 SER A N 1
ATOM 1571 C CA . SER A 1 195 ? 46.721 8.260 -42.532 1.00 80.44 195 SER A CA 1
ATOM 1572 C C . SER A 1 195 ? 47.225 7.286 -41.464 1.00 80.44 195 SER A C 1
ATOM 1574 O O . SER A 1 195 ? 47.309 6.098 -41.743 1.00 80.44 195 SER A O 1
ATOM 1576 N N . SER A 1 196 ? 47.645 7.769 -40.288 1.00 82.38 196 SER A N 1
ATOM 1577 C CA . SER A 1 196 ? 48.032 6.887 -39.172 1.00 82.38 196 SER A CA 1
ATOM 1578 C C . SER A 1 196 ? 46.810 6.405 -38.391 1.00 82.38 196 SER A C 1
ATOM 1580 O O . SER A 1 196 ? 46.838 5.315 -37.829 1.00 82.38 196 SER A O 1
ATOM 1582 N N . ASP A 1 197 ? 45.747 7.212 -38.407 1.00 83.06 197 ASP A N 1
ATOM 1583 C CA . ASP A 1 197 ? 44.485 6.963 -37.706 1.00 83.06 197 ASP A CA 1
ATOM 1584 C C . ASP A 1 197 ? 43.349 6.622 -38.690 1.00 83.06 197 ASP A C 1
ATOM 1586 O O . ASP A 1 197 ? 42.180 6.633 -38.310 1.00 83.06 197 ASP A O 1
ATOM 1590 N N . ASP A 1 198 ? 43.689 6.375 -39.963 1.00 90.44 198 ASP A N 1
ATOM 1591 C CA . ASP A 1 198 ? 42.771 6.071 -41.066 1.00 90.44 198 ASP A CA 1
ATOM 1592 C C . ASP A 1 198 ? 41.553 7.010 -41.127 1.00 90.44 198 ASP A C 1
ATOM 1594 O O . ASP A 1 198 ? 40.409 6.559 -41.223 1.00 90.44 198 ASP A O 1
ATOM 1598 N N . SER A 1 199 ? 41.778 8.325 -41.027 1.00 93.75 199 SER A N 1
ATOM 1599 C CA . SER A 1 199 ? 40.695 9.300 -40.849 1.00 93.75 199 SER A CA 1
ATOM 1600 C C . SER A 1 199 ? 40.796 10.556 -41.711 1.00 93.75 199 SER A C 1
ATOM 1602 O O . SER A 1 199 ? 41.876 10.980 -42.120 1.00 93.75 199 SER A O 1
ATOM 1604 N N . PHE A 1 200 ? 39.643 11.180 -41.947 1.00 94.50 200 PHE A N 1
ATOM 1605 C CA . PHE A 1 200 ? 39.478 12.518 -42.506 1.00 94.50 200 PHE A CA 1
ATOM 1606 C C . PHE A 1 200 ? 38.918 13.463 -41.450 1.00 94.50 200 PHE A C 1
ATOM 1608 O O . PHE A 1 200 ? 38.190 13.058 -40.540 1.00 94.50 200 PHE A O 1
ATOM 1615 N N . TRP A 1 201 ? 39.219 14.744 -41.612 1.00 94.62 201 TRP A N 1
ATOM 1616 C CA . TRP A 1 201 ? 38.637 15.808 -40.817 1.00 94.62 201 TRP A CA 1
ATOM 1617 C C . TRP A 1 201 ? 38.259 16.991 -41.709 1.00 94.62 201 TRP A C 1
ATOM 1619 O O . TRP A 1 201 ? 39.012 17.389 -42.595 1.00 94.62 201 TRP A O 1
ATOM 1629 N N . PHE A 1 202 ? 37.097 17.576 -41.438 1.00 93.31 202 PHE A N 1
ATOM 1630 C CA . PHE A 1 202 ? 36.562 18.763 -42.099 1.00 93.31 202 PHE A CA 1
ATOM 1631 C C . PHE A 1 202 ? 36.113 19.760 -41.032 1.00 93.31 202 PHE A C 1
ATOM 1633 O O . PHE A 1 202 ? 35.644 19.366 -39.959 1.00 93.31 202 PHE A O 1
ATOM 1640 N N . ARG A 1 203 ? 36.329 21.050 -41.266 1.00 92.44 203 ARG A N 1
ATOM 1641 C CA . ARG A 1 203 ? 36.106 22.126 -40.296 1.00 92.44 203 ARG A CA 1
ATOM 1642 C C . ARG A 1 203 ? 35.563 23.364 -40.994 1.00 92.44 203 ARG A C 1
ATOM 1644 O O . ARG A 1 203 ? 35.918 23.656 -42.136 1.00 92.44 203 ARG A O 1
ATOM 1651 N N . ASN A 1 204 ? 34.714 24.095 -40.283 1.00 89.31 204 ASN A N 1
ATOM 1652 C CA . ASN A 1 204 ? 34.325 25.456 -40.617 1.00 89.31 204 ASN A CA 1
ATOM 1653 C C . ASN A 1 204 ? 34.841 26.382 -39.510 1.00 89.31 204 ASN A C 1
ATOM 1655 O O . ASN A 1 204 ? 34.322 26.388 -38.394 1.00 89.31 204 ASN A O 1
ATOM 1659 N N . SER A 1 205 ? 35.873 27.166 -39.809 1.00 85.00 205 SER A N 1
ATOM 1660 C CA . SER A 1 205 ? 36.515 28.046 -38.828 1.00 85.00 205 SER A CA 1
ATOM 1661 C C . SER A 1 205 ? 35.639 29.222 -38.383 1.00 85.00 205 SER A C 1
ATOM 1663 O O . SER A 1 205 ? 35.878 29.790 -37.320 1.00 85.00 205 SER A O 1
ATOM 1665 N N . THR A 1 206 ? 34.620 29.576 -39.173 1.00 82.94 206 THR A N 1
ATOM 1666 C CA . THR A 1 206 ? 33.738 30.724 -38.911 1.00 82.94 206 THR A CA 1
ATOM 1667 C C . THR A 1 206 ? 32.700 30.413 -37.840 1.00 82.94 206 THR A C 1
ATOM 1669 O O . THR A 1 206 ? 32.456 31.245 -36.970 1.00 82.94 206 THR A O 1
ATOM 1672 N N . HIS A 1 207 ? 32.110 29.221 -37.885 1.00 78.62 207 HIS A N 1
ATOM 1673 C CA . HIS A 1 207 ? 31.015 28.847 -36.995 1.00 78.62 207 HIS A CA 1
ATOM 1674 C C . HIS A 1 207 ? 31.358 27.694 -36.035 1.00 78.62 207 HIS A C 1
ATOM 1676 O O . HIS A 1 207 ? 30.537 27.315 -35.210 1.00 78.62 207 HIS A O 1
ATOM 1682 N N . GLY A 1 208 ? 32.570 27.133 -36.117 1.00 79.81 208 GLY A N 1
ATOM 1683 C CA . GLY A 1 208 ? 33.069 26.134 -35.164 1.00 79.81 208 GLY A CA 1
ATOM 1684 C C . GLY A 1 208 ? 32.608 24.692 -35.411 1.00 79.81 208 GLY A C 1
ATOM 1685 O O . GLY A 1 208 ? 33.030 23.794 -34.686 1.00 79.81 208 GLY A O 1
ATOM 1686 N N . TYR A 1 209 ? 31.799 24.452 -36.444 1.00 85.44 209 TYR A N 1
ATOM 1687 C CA . TYR A 1 209 ? 31.319 23.126 -36.846 1.00 85.44 209 TYR A CA 1
ATOM 1688 C C . TYR A 1 209 ? 32.425 22.255 -37.444 1.00 85.44 209 TYR A C 1
ATOM 1690 O O . TYR A 1 209 ? 33.382 22.744 -38.062 1.00 85.44 209 TYR A O 1
ATOM 1698 N N . TYR A 1 210 ? 32.293 20.942 -37.273 1.00 92.31 210 TYR A N 1
ATOM 1699 C CA . TYR A 1 210 ? 33.314 19.977 -37.648 1.00 92.31 210 TYR A CA 1
ATOM 1700 C C . TYR A 1 210 ? 32.739 18.618 -38.027 1.00 92.31 210 TYR A C 1
ATOM 1702 O O . TYR A 1 210 ? 31.648 18.248 -37.616 1.00 92.31 210 TYR A O 1
ATOM 1710 N N . LEU A 1 211 ? 33.533 17.844 -38.758 1.00 93.06 211 LEU A N 1
ATOM 1711 C CA . LEU A 1 211 ? 33.295 16.436 -39.029 1.00 93.06 211 LEU A CA 1
ATOM 1712 C C . LEU A 1 211 ? 34.618 15.677 -38.959 1.00 93.06 211 LEU A C 1
ATOM 1714 O O . LEU A 1 211 ? 35.614 16.094 -39.549 1.00 93.06 211 LEU A O 1
ATOM 1718 N N . ASN A 1 212 ? 34.643 14.584 -38.211 1.00 95.00 212 ASN A N 1
ATOM 1719 C CA . ASN A 1 212 ? 35.730 13.615 -38.152 1.00 95.00 212 ASN A CA 1
ATOM 1720 C C . ASN A 1 212 ? 35.184 12.269 -38.590 1.00 95.00 212 ASN A C 1
ATOM 1722 O O . ASN A 1 212 ? 34.164 11.846 -38.060 1.00 95.00 212 ASN A O 1
ATOM 1726 N N . VAL A 1 213 ? 35.858 11.597 -39.518 1.00 95.06 213 VAL A N 1
ATOM 1727 C CA . VAL A 1 213 ? 35.432 10.280 -40.001 1.00 95.06 213 VAL A CA 1
ATOM 1728 C C . VAL A 1 213 ? 36.642 9.368 -40.091 1.00 95.06 213 VAL A C 1
ATOM 1730 O O . VAL A 1 213 ? 37.616 9.721 -40.747 1.00 95.06 213 VAL A O 1
ATOM 1733 N N . SER A 1 214 ? 36.592 8.209 -39.448 1.00 94.25 214 SER A N 1
ATOM 1734 C CA . SER A 1 214 ? 37.618 7.165 -39.507 1.00 94.25 214 SER A CA 1
ATOM 1735 C C . SER A 1 214 ? 37.092 5.917 -40.210 1.00 94.25 214 SER A C 1
ATOM 1737 O O . SER A 1 214 ? 35.883 5.686 -40.236 1.00 94.25 214 SER A O 1
ATOM 1739 N N . TYR A 1 215 ? 37.988 5.109 -40.779 1.00 92.50 215 TYR A N 1
ATOM 1740 C CA . TYR A 1 215 ? 37.647 3.978 -41.645 1.00 92.50 215 TYR A CA 1
ATOM 1741 C C . TYR A 1 215 ? 38.403 2.705 -41.266 1.00 92.50 215 TYR A C 1
ATOM 1743 O O . TYR A 1 215 ? 39.503 2.736 -40.715 1.00 92.50 215 TYR A O 1
ATOM 1751 N N . TYR A 1 216 ? 37.825 1.555 -41.609 1.00 87.62 216 TYR A N 1
ATOM 1752 C CA . TYR A 1 216 ? 38.488 0.258 -41.503 1.00 87.62 216 TYR A CA 1
ATOM 1753 C C . TYR A 1 216 ? 39.435 0.035 -42.689 1.00 87.62 216 TYR A C 1
ATOM 1755 O O . TYR A 1 216 ? 39.062 -0.577 -43.694 1.00 87.62 216 TYR A O 1
ATOM 1763 N N . TYR A 1 217 ? 40.666 0.539 -42.565 1.00 81.25 217 TYR A N 1
ATOM 1764 C CA . TYR A 1 217 ? 41.718 0.388 -43.575 1.00 81.25 217 TYR A CA 1
ATOM 1765 C C . TYR A 1 217 ? 42.924 -0.420 -43.068 1.00 81.25 217 TYR A C 1
ATOM 1767 O O . TYR A 1 217 ? 43.205 -1.482 -43.615 1.00 81.25 217 TYR A O 1
ATOM 1775 N N . ASN A 1 218 ? 43.580 -0.003 -41.979 1.00 74.19 218 ASN A N 1
ATOM 1776 C CA . ASN A 1 218 ? 44.714 -0.708 -41.359 1.00 74.19 218 ASN A CA 1
ATOM 1777 C C . ASN A 1 218 ? 44.313 -1.558 -40.138 1.00 74.19 218 ASN A C 1
ATOM 1779 O O . ASN A 1 218 ? 45.147 -1.884 -39.290 1.00 74.19 218 ASN A O 1
ATOM 1783 N N . SER A 1 219 ? 43.039 -1.927 -40.006 1.00 71.56 219 SER A N 1
ATOM 1784 C CA . SER A 1 219 ? 42.596 -2.780 -38.899 1.00 71.56 219 SER A CA 1
ATOM 1785 C C . SER A 1 219 ? 43.015 -4.237 -39.120 1.00 71.56 219 SER A C 1
ATOM 1787 O O . SER A 1 219 ? 43.007 -4.747 -40.238 1.00 71.56 219 SER A O 1
ATOM 1789 N N . ASN A 1 220 ? 43.373 -4.930 -38.036 1.00 67.12 220 ASN A N 1
ATOM 1790 C CA . ASN A 1 220 ? 43.802 -6.333 -38.081 1.00 67.12 220 ASN A CA 1
ATOM 1791 C C . ASN A 1 220 ? 42.667 -7.304 -38.445 1.00 67.12 220 ASN A C 1
ATOM 1793 O O . ASN A 1 220 ? 42.944 -8.428 -38.858 1.00 67.12 220 ASN A O 1
ATOM 1797 N N . ASN A 1 221 ? 41.409 -6.883 -38.270 1.00 65.00 221 ASN A N 1
ATOM 1798 C CA . ASN A 1 221 ? 40.246 -7.763 -38.385 1.00 65.00 221 ASN A CA 1
ATOM 1799 C C . ASN A 1 221 ? 39.393 -7.474 -39.629 1.00 65.00 221 ASN A C 1
ATOM 1801 O O . ASN A 1 221 ? 38.760 -8.391 -40.142 1.00 65.00 221 ASN A O 1
ATOM 1805 N N . ILE A 1 222 ? 39.355 -6.222 -40.105 1.00 69.44 222 ILE A N 1
ATOM 1806 C CA . ILE A 1 222 ? 38.517 -5.782 -41.233 1.00 69.44 222 ILE A CA 1
ATOM 1807 C C . ILE A 1 222 ? 39.262 -4.695 -42.013 1.00 69.44 222 ILE A C 1
ATOM 1809 O O . ILE A 1 222 ? 39.644 -3.682 -41.434 1.00 69.44 222 ILE A O 1
ATOM 1813 N N . GLN A 1 223 ? 39.468 -4.901 -43.314 1.00 74.81 223 GLN A N 1
ATOM 1814 C CA . GLN A 1 223 ? 40.206 -3.990 -44.201 1.00 74.81 223 GLN A CA 1
ATOM 1815 C C . GLN A 1 223 ? 39.403 -3.771 -45.477 1.00 74.81 223 GLN A C 1
ATOM 1817 O O . GLN A 1 223 ? 39.616 -4.460 -46.474 1.00 74.81 223 GLN A O 1
ATOM 1822 N N . ASN A 1 224 ? 38.402 -2.896 -45.421 1.00 80.12 224 ASN A N 1
ATOM 1823 C CA . ASN A 1 224 ? 37.410 -2.838 -46.488 1.00 80.12 224 ASN A CA 1
ATOM 1824 C C . ASN A 1 224 ? 36.831 -1.447 -46.780 1.00 80.12 224 ASN A C 1
ATOM 1826 O O . ASN A 1 224 ? 35.821 -1.351 -47.463 1.00 80.12 224 ASN A O 1
ATOM 1830 N N . GLY A 1 225 ? 37.462 -0.369 -46.302 1.00 83.00 225 GLY A N 1
ATOM 1831 C CA . GLY A 1 225 ? 37.108 0.999 -46.711 1.00 83.00 225 GLY A CA 1
ATOM 1832 C C . GLY A 1 225 ? 35.747 1.496 -46.214 1.00 83.00 225 GLY A C 1
ATOM 1833 O O . GLY A 1 225 ? 35.355 2.616 -46.526 1.00 83.00 225 GLY A O 1
ATOM 1834 N N . THR A 1 226 ? 35.040 0.704 -45.412 1.00 90.81 226 THR A N 1
ATOM 1835 C CA . THR A 1 226 ? 33.824 1.121 -44.708 1.00 90.81 226 THR A CA 1
ATOM 1836 C C . THR A 1 226 ? 34.178 2.027 -43.533 1.00 90.81 226 THR A C 1
ATOM 1838 O O . THR A 1 226 ? 35.217 1.830 -42.884 1.00 90.81 226 THR A O 1
ATOM 1841 N N . ILE A 1 227 ? 33.277 2.935 -43.191 1.00 92.00 227 ILE A N 1
ATOM 1842 C CA . ILE A 1 227 ? 33.373 3.757 -41.990 1.00 92.00 227 ILE A CA 1
ATOM 1843 C C . ILE A 1 227 ? 33.543 2.909 -40.718 1.00 92.00 227 ILE A C 1
ATOM 1845 O O . ILE A 1 227 ? 32.980 1.823 -40.573 1.00 92.00 227 ILE A O 1
ATOM 1849 N N . LYS A 1 228 ? 34.371 3.410 -39.806 1.00 92.81 228 LYS A N 1
ATOM 1850 C CA . LYS A 1 228 ? 34.572 2.898 -38.450 1.00 92.81 228 LYS A CA 1
ATOM 1851 C C . LYS A 1 228 ? 33.823 3.756 -37.438 1.00 92.81 228 LYS A C 1
ATOM 1853 O O . LYS A 1 228 ? 33.083 3.226 -36.623 1.00 92.81 228 LYS A O 1
ATOM 1858 N N . GLU A 1 229 ? 34.027 5.064 -37.499 1.00 95.25 229 GLU A N 1
ATOM 1859 C CA . GLU A 1 229 ? 33.396 6.036 -36.608 1.00 95.25 229 GLU A CA 1
ATOM 1860 C C . GLU A 1 229 ? 33.314 7.384 -37.330 1.00 95.25 229 GLU A C 1
ATOM 1862 O O . GLU A 1 229 ? 34.317 7.825 -37.897 1.00 95.25 229 GLU A O 1
ATOM 1867 N N . ALA A 1 230 ? 32.167 8.058 -37.279 1.00 95.19 230 ALA A N 1
ATOM 1868 C CA . ALA A 1 230 ? 32.042 9.480 -37.574 1.00 95.19 230 ALA A CA 1
ATOM 1869 C C . ALA A 1 230 ? 31.549 10.238 -36.347 1.00 95.19 230 ALA A C 1
ATOM 1871 O O . ALA A 1 230 ? 30.647 9.790 -35.649 1.00 95.19 230 ALA A O 1
ATOM 1872 N N . LYS A 1 231 ? 32.120 11.419 -36.127 1.00 95.88 231 LYS A N 1
ATOM 1873 C CA . LYS A 1 231 ? 31.681 12.389 -35.124 1.00 95.88 231 LYS A CA 1
ATOM 1874 C C . LYS A 1 231 ? 31.627 13.758 -35.761 1.00 95.88 231 LYS A C 1
ATOM 1876 O O . LYS A 1 231 ? 32.639 14.224 -36.297 1.00 95.88 231 LYS A O 1
ATOM 1881 N N . GLY A 1 232 ? 30.475 14.404 -35.699 1.00 92.81 232 GLY A N 1
ATOM 1882 C CA . GLY A 1 232 ? 30.282 15.703 -36.319 1.00 92.81 232 GLY A CA 1
ATOM 1883 C C . GLY A 1 232 ? 29.360 16.614 -35.531 1.00 92.81 232 GLY A C 1
ATOM 1884 O O . GLY A 1 232 ? 28.548 16.178 -34.726 1.00 92.81 232 GLY A O 1
ATOM 1885 N N . SER A 1 233 ? 29.525 17.901 -35.787 1.00 91.50 233 SER A N 1
ATOM 1886 C CA . SER A 1 233 ? 28.634 18.976 -35.380 1.00 91.50 233 SER A CA 1
ATOM 1887 C C . SER A 1 233 ? 28.465 19.854 -36.606 1.00 91.50 233 SER A C 1
ATOM 1889 O O . SER A 1 233 ? 29.462 20.407 -37.071 1.00 91.50 233 SER A O 1
ATOM 1891 N N . ILE A 1 234 ? 27.263 19.928 -37.176 1.00 88.00 234 ILE A N 1
ATOM 1892 C CA . ILE A 1 234 ? 26.967 20.696 -38.393 1.00 88.00 234 ILE A CA 1
ATOM 1893 C C . ILE A 1 234 ? 25.793 21.645 -38.168 1.00 88.00 234 ILE A C 1
ATOM 1895 O O . ILE A 1 234 ? 24.906 21.371 -37.370 1.00 88.00 234 ILE A O 1
ATOM 1899 N N . LEU A 1 235 ? 25.780 22.760 -38.895 1.00 85.94 235 LEU A N 1
ATOM 1900 C CA . LEU A 1 235 ? 24.683 23.726 -38.877 1.00 85.94 235 LEU A CA 1
ATOM 1901 C C . LEU A 1 235 ? 23.834 23.562 -40.120 1.00 85.94 235 LEU A C 1
ATOM 1903 O O . LEU A 1 235 ? 24.334 23.780 -41.228 1.00 85.94 235 LEU A O 1
ATOM 1907 N N . THR A 1 236 ? 22.574 23.203 -39.918 1.00 81.06 236 THR A N 1
ATOM 1908 C CA . THR A 1 236 ? 21.611 22.921 -40.980 1.00 81.06 236 THR A CA 1
ATOM 1909 C C . THR A 1 236 ? 20.461 23.937 -40.951 1.00 81.06 236 THR A C 1
ATOM 1911 O O . THR A 1 236 ? 20.015 24.321 -39.864 1.00 81.06 236 THR A O 1
ATOM 1914 N N . PRO A 1 237 ? 20.008 24.456 -42.107 1.00 75.31 237 PRO A N 1
ATOM 1915 C CA . PRO A 1 237 ? 18.801 25.272 -42.177 1.00 75.31 237 PRO A CA 1
ATOM 1916 C C . PRO A 1 237 ? 17.558 24.399 -41.946 1.00 75.31 237 PRO A C 1
ATOM 1918 O O . PRO A 1 237 ? 17.454 23.310 -42.503 1.00 75.31 237 PRO A O 1
ATOM 1921 N N . PHE A 1 238 ? 16.597 24.876 -41.150 1.00 68.88 238 PHE A N 1
ATOM 1922 C CA . PHE A 1 238 ? 15.370 24.135 -40.839 1.00 68.88 238 PHE A CA 1
ATOM 1923 C C . PHE A 1 238 ? 14.123 24.998 -41.059 1.00 68.88 238 PHE A C 1
ATOM 1925 O O . PHE A 1 238 ? 13.858 25.940 -40.311 1.00 68.88 238 PHE A O 1
ATOM 1932 N N . GLY A 1 239 ? 13.324 24.659 -42.074 1.00 67.94 239 GLY A N 1
ATOM 1933 C CA . GLY A 1 239 ? 12.136 25.427 -42.460 1.00 67.94 239 GLY A CA 1
ATOM 1934 C C . GLY A 1 239 ? 12.479 26.685 -43.268 1.00 67.94 239 GLY A C 1
ATOM 1935 O O . GLY A 1 239 ? 13.172 26.600 -44.280 1.00 67.94 239 GLY A O 1
ATOM 1936 N N . ASP A 1 240 ? 11.962 27.848 -42.854 1.00 60.34 240 ASP A N 1
ATOM 1937 C CA . ASP A 1 240 ? 12.290 29.134 -43.486 1.00 60.34 240 ASP A CA 1
ATOM 1938 C C . ASP A 1 240 ? 13.795 29.436 -43.364 1.00 60.34 240 ASP A C 1
ATOM 1940 O O . ASP A 1 240 ? 14.417 29.121 -42.350 1.00 60.34 240 ASP A O 1
ATOM 1944 N N . SER A 1 241 ? 14.368 30.112 -44.368 1.00 57.62 241 SER A N 1
ATOM 1945 C CA . SER A 1 241 ? 15.817 30.348 -44.541 1.00 57.62 241 SER A CA 1
ATOM 1946 C C . SER A 1 241 ? 16.557 31.001 -43.364 1.00 57.62 241 SER A C 1
ATOM 1948 O O . SER A 1 241 ? 17.786 31.057 -43.378 1.00 57.62 241 SER A O 1
ATOM 1950 N N . ASP A 1 242 ? 15.827 31.504 -42.370 1.00 63.22 242 ASP A N 1
ATOM 1951 C CA . ASP A 1 242 ? 16.355 32.261 -41.236 1.00 63.22 242 ASP A CA 1
ATOM 1952 C C . ASP A 1 242 ? 16.486 31.416 -39.953 1.00 63.22 242 ASP A C 1
ATOM 1954 O O . ASP A 1 242 ? 17.054 31.888 -38.968 1.00 63.22 242 ASP A O 1
ATOM 1958 N N . LYS A 1 243 ? 15.975 30.175 -39.935 1.00 72.25 243 LYS A N 1
ATOM 1959 C CA . LYS A 1 243 ? 16.087 29.261 -38.788 1.00 72.25 243 LYS A CA 1
ATOM 1960 C C . LYS A 1 243 ? 17.169 28.217 -39.043 1.00 72.25 243 LYS A C 1
ATOM 1962 O O . LYS A 1 243 ? 17.155 27.521 -40.056 1.00 72.25 243 LYS A O 1
ATOM 1967 N N . GLN A 1 244 ? 18.109 28.109 -38.112 1.00 82.62 244 GLN A N 1
ATOM 1968 C CA . GLN A 1 244 ? 19.235 27.183 -38.186 1.00 82.62 244 GLN A CA 1
ATOM 1969 C C . GLN A 1 244 ? 19.245 26.285 -36.949 1.00 82.62 244 GLN A C 1
ATOM 1971 O O . GLN A 1 244 ? 18.851 26.731 -35.875 1.00 82.62 244 GLN A O 1
ATOM 1976 N N . LEU A 1 245 ? 19.711 25.048 -37.104 1.00 87.25 245 LEU A N 1
ATOM 1977 C CA . LEU A 1 245 ? 19.844 24.056 -36.038 1.00 87.25 245 LEU A CA 1
ATOM 1978 C C . LEU A 1 245 ? 21.259 23.483 -36.027 1.00 87.25 245 LEU A C 1
ATOM 1980 O O . LEU A 1 245 ? 21.851 23.267 -37.089 1.00 87.25 245 LEU A O 1
ATOM 1984 N N . VAL A 1 246 ? 21.794 23.216 -34.838 1.00 89.25 246 VAL A N 1
ATOM 1985 C CA . VAL A 1 246 ? 23.046 22.470 -34.685 1.00 89.25 246 VAL A CA 1
ATOM 1986 C C . VAL A 1 246 ? 22.709 20.994 -34.562 1.00 89.25 246 VAL A C 1
ATOM 1988 O O . VAL A 1 246 ? 22.060 20.588 -33.605 1.00 89.25 246 VAL A O 1
ATOM 1991 N N . LEU A 1 247 ? 23.169 20.194 -35.519 1.00 89.56 247 LEU A N 1
ATOM 1992 C CA . LEU A 1 247 ? 23.098 18.741 -35.485 1.00 89.56 247 LEU A CA 1
ATOM 1993 C C . LEU A 1 247 ? 24.443 18.187 -35.022 1.00 89.56 247 LEU A C 1
ATOM 1995 O O . LEU A 1 247 ? 25.424 18.216 -35.768 1.00 89.56 247 LEU A O 1
ATOM 1999 N N . ASN A 1 248 ? 24.480 17.662 -33.804 1.00 91.69 248 ASN A N 1
ATOM 2000 C CA . ASN A 1 248 ? 25.573 16.833 -33.320 1.00 91.69 248 ASN A CA 1
ATOM 2001 C C . ASN A 1 248 ? 25.243 15.372 -33.601 1.00 91.69 248 ASN A C 1
ATOM 2003 O O . ASN A 1 248 ? 24.113 14.939 -33.377 1.00 91.69 248 ASN A O 1
ATOM 2007 N N . PHE A 1 249 ? 26.223 14.618 -34.085 1.00 92.19 249 PHE A N 1
ATOM 2008 C CA . PHE A 1 249 ? 26.031 13.208 -34.375 1.00 92.19 249 PHE A CA 1
ATOM 2009 C C . PHE A 1 249 ? 27.272 12.373 -34.095 1.00 92.19 249 PHE A C 1
ATOM 2011 O O . PHE A 1 249 ? 28.408 12.812 -34.315 1.00 92.19 249 PHE A O 1
ATOM 2018 N N . THR A 1 250 ? 27.026 11.137 -33.678 1.00 95.12 250 THR A N 1
ATOM 2019 C CA . THR A 1 250 ? 28.009 10.060 -33.632 1.00 95.12 250 THR A CA 1
ATOM 2020 C C . THR A 1 250 ? 27.456 8.877 -34.413 1.00 95.12 250 THR A C 1
ATOM 2022 O O . THR A 1 250 ? 26.315 8.484 -34.217 1.00 95.12 250 THR A O 1
ATOM 2025 N N . VAL A 1 251 ? 28.261 8.314 -35.306 1.00 94.75 251 VAL A N 1
ATOM 2026 C CA . VAL A 1 251 ? 27.942 7.091 -36.048 1.00 94.75 251 VAL A CA 1
ATOM 2027 C C . VAL A 1 251 ? 29.079 6.118 -35.811 1.00 94.75 251 VAL A C 1
ATOM 2029 O O . VAL A 1 251 ? 30.207 6.384 -36.226 1.00 94.75 251 VAL A O 1
ATOM 2032 N N . LEU A 1 252 ? 28.808 5.005 -35.146 1.00 95.19 252 LEU A N 1
ATOM 2033 C CA . LEU A 1 252 ? 29.791 3.982 -34.816 1.00 95.19 252 LEU A CA 1
ATOM 2034 C C . LEU A 1 252 ? 29.435 2.691 -35.543 1.00 95.19 252 LEU A C 1
ATOM 2036 O O . LEU A 1 252 ? 28.330 2.179 -35.405 1.00 95.19 252 LEU A O 1
ATOM 2040 N N . ARG A 1 253 ? 30.373 2.136 -36.313 1.00 92.44 253 ARG A N 1
ATOM 2041 C CA . ARG A 1 253 ? 30.159 0.826 -36.929 1.00 92.44 253 ARG A CA 1
ATOM 2042 C C . ARG A 1 253 ? 30.249 -0.266 -35.871 1.00 92.44 253 ARG A C 1
ATOM 2044 O O . ARG A 1 253 ? 31.284 -0.410 -35.218 1.00 92.44 253 ARG A O 1
ATOM 2051 N N . VAL A 1 254 ? 29.204 -1.079 -35.800 1.00 92.88 254 VAL A N 1
ATOM 2052 C CA . VAL A 1 254 ? 29.127 -2.271 -34.953 1.00 92.88 254 VAL A CA 1
ATOM 2053 C C . VAL A 1 254 ? 28.969 -3.527 -35.811 1.00 92.88 254 VAL A C 1
ATOM 2055 O O . VAL A 1 254 ? 28.827 -3.462 -37.035 1.00 92.88 254 VAL A O 1
ATOM 2058 N N . PHE A 1 255 ? 29.093 -4.691 -35.179 1.00 90.94 255 PHE A N 1
ATOM 2059 C CA . PHE A 1 255 ? 29.074 -5.996 -35.859 1.00 90.94 255 PHE A CA 1
ATOM 2060 C C . PHE A 1 255 ? 27.977 -6.925 -35.358 1.00 90.94 255 PHE A C 1
ATOM 2062 O O . PHE A 1 255 ? 27.831 -8.026 -35.887 1.00 90.94 255 PHE A O 1
ATOM 2069 N N . ASP A 1 256 ? 27.222 -6.469 -34.369 1.00 90.12 256 ASP A N 1
ATOM 2070 C CA . ASP A 1 256 ? 26.018 -7.108 -33.878 1.00 90.12 256 ASP A CA 1
ATOM 2071 C C . ASP A 1 256 ? 24.901 -6.067 -33.920 1.00 90.12 256 ASP A C 1
ATOM 2073 O O . ASP A 1 256 ? 25.153 -4.886 -33.685 1.00 90.12 256 ASP A O 1
ATOM 2077 N N . TYR A 1 257 ? 23.703 -6.500 -34.301 1.00 89.75 257 TYR A N 1
ATOM 2078 C CA . TYR A 1 257 ? 22.511 -5.659 -34.272 1.00 89.75 257 TYR A CA 1
ATOM 2079 C C . TYR A 1 257 ? 21.648 -5.917 -33.033 1.00 89.75 257 TYR A C 1
ATOM 2081 O O . TYR A 1 257 ? 20.606 -5.281 -32.866 1.00 89.75 257 TYR A O 1
ATOM 2089 N N . ASN A 1 258 ? 22.033 -6.876 -32.187 1.00 90.50 258 ASN A N 1
ATOM 2090 C CA . ASN A 1 258 ? 21.349 -7.115 -30.934 1.00 90.50 258 ASN A CA 1
ATOM 2091 C C . ASN A 1 258 ? 21.636 -5.969 -29.963 1.00 90.50 258 ASN A C 1
ATOM 2093 O O . ASN A 1 258 ? 22.734 -5.847 -29.443 1.00 90.50 258 ASN A O 1
ATOM 2097 N N . ILE A 1 259 ? 20.614 -5.155 -29.722 1.00 92.12 259 ILE A N 1
ATOM 2098 C CA . ILE A 1 259 ? 20.654 -4.037 -28.777 1.00 92.12 259 ILE A CA 1
ATOM 2099 C C . ILE A 1 259 ? 19.986 -4.393 -27.449 1.00 92.12 259 ILE A C 1
ATOM 2101 O O . ILE A 1 259 ? 19.521 -3.509 -26.746 1.00 92.12 259 ILE A O 1
ATOM 2105 N N . THR A 1 260 ? 19.839 -5.675 -27.122 1.00 94.00 260 THR A N 1
ATOM 2106 C CA . THR A 1 260 ? 19.187 -6.124 -25.879 1.00 94.00 260 THR A CA 1
ATOM 2107 C C . THR A 1 260 ? 20.054 -7.050 -25.031 1.00 94.00 260 THR A C 1
ATOM 2109 O O . THR A 1 260 ? 19.619 -7.535 -23.987 1.00 94.00 260 THR A O 1
ATOM 2112 N N . ASP A 1 261 ? 21.278 -7.314 -25.471 1.00 91.62 261 ASP A N 1
ATOM 2113 C CA . ASP A 1 261 ? 22.220 -8.238 -24.848 1.00 91.62 261 ASP A CA 1
ATOM 2114 C C . ASP A 1 261 ? 22.856 -7.698 -23.558 1.00 91.62 261 ASP A C 1
ATOM 2116 O O . ASP A 1 261 ? 23.291 -8.494 -22.722 1.00 91.62 261 ASP A O 1
ATOM 2120 N N . GLU A 1 262 ? 22.858 -6.378 -23.354 1.00 92.81 262 GLU A N 1
ATOM 2121 C CA . GLU A 1 262 ? 23.347 -5.729 -22.129 1.00 92.81 262 GLU A CA 1
ATOM 2122 C C . GLU A 1 262 ? 22.231 -5.462 -21.101 1.00 92.81 262 GLU A C 1
ATOM 2124 O O . GLU A 1 262 ? 22.487 -4.999 -19.983 1.00 92.81 262 GLU A O 1
ATOM 2129 N N . VAL A 1 263 ? 20.977 -5.780 -21.439 1.00 95.62 263 VAL A N 1
ATOM 2130 C CA . VAL A 1 263 ? 19.836 -5.605 -20.535 1.00 95.62 263 VAL A CA 1
ATOM 2131 C C . VAL A 1 263 ? 19.878 -6.670 -19.441 1.00 95.62 263 VAL A C 1
ATOM 2133 O O . VAL A 1 263 ? 19.806 -7.872 -19.704 1.00 95.62 263 VAL A O 1
ATOM 2136 N N . VAL A 1 264 ? 19.956 -6.223 -18.187 1.00 96.44 264 VAL A N 1
ATOM 2137 C CA . VAL A 1 264 ? 19.923 -7.095 -17.011 1.00 96.44 264 VAL A CA 1
ATOM 2138 C C . VAL A 1 264 ? 18.755 -6.690 -16.127 1.00 96.44 264 VAL A C 1
ATOM 2140 O O . VAL A 1 264 ? 18.727 -5.583 -15.593 1.00 96.44 264 VAL A O 1
ATOM 2143 N N . TRP A 1 265 ? 17.801 -7.599 -15.941 1.00 96.81 265 TRP A N 1
ATOM 2144 C CA . TRP A 1 265 ? 16.679 -7.414 -15.022 1.00 96.81 265 TRP A CA 1
ATOM 2145 C C . TRP A 1 265 ? 17.036 -7.892 -13.616 1.00 96.81 265 TRP A C 1
ATOM 2147 O O . TRP A 1 265 ? 17.757 -8.874 -13.447 1.00 96.81 265 TRP A O 1
ATOM 2157 N N . GLY A 1 266 ? 16.508 -7.206 -12.604 1.00 95.50 266 GLY A N 1
ATOM 2158 C CA . GLY A 1 266 ? 16.642 -7.601 -11.202 1.00 95.50 266 GLY A CA 1
ATOM 2159 C C . GLY A 1 266 ? 15.547 -8.550 -10.712 1.00 95.50 266 GLY A C 1
ATOM 2160 O O . GLY A 1 266 ? 15.384 -8.686 -9.503 1.00 95.50 266 GLY A O 1
ATOM 2161 N N . VAL A 1 267 ? 14.795 -9.158 -11.636 1.00 95.75 267 VAL A N 1
ATOM 2162 C CA . VAL A 1 267 ? 13.657 -10.044 -11.360 1.00 95.75 267 VAL A CA 1
ATOM 2163 C C . VAL A 1 267 ? 13.772 -11.357 -12.133 1.00 95.75 267 VAL A C 1
ATOM 2165 O O . VAL A 1 267 ? 14.425 -11.401 -13.176 1.00 95.75 267 VAL A O 1
ATOM 2168 N N . ASP A 1 268 ? 13.095 -12.407 -11.664 1.00 96.69 268 ASP A N 1
ATOM 2169 C CA . ASP A 1 268 ? 13.070 -13.739 -12.288 1.00 96.69 268 ASP A CA 1
ATOM 2170 C C . ASP A 1 268 ? 11.652 -14.193 -12.694 1.00 96.69 268 ASP A C 1
ATOM 2172 O O . ASP A 1 268 ? 10.639 -13.763 -12.142 1.00 96.69 268 ASP A O 1
ATOM 2176 N N . VAL A 1 269 ? 11.551 -15.136 -13.643 1.00 96.88 269 VAL A N 1
ATOM 2177 C CA . VAL A 1 269 ? 10.260 -15.761 -13.997 1.00 96.88 269 VAL A CA 1
ATOM 2178 C C . VAL A 1 269 ? 9.687 -16.523 -12.797 1.00 96.88 269 VAL A C 1
ATOM 2180 O O . VAL A 1 269 ? 10.340 -17.398 -12.229 1.00 96.88 269 VAL A O 1
ATOM 2183 N N . GLY A 1 270 ? 8.428 -16.242 -12.466 1.00 95.50 270 GLY A N 1
ATOM 2184 C CA . GLY A 1 270 ? 7.711 -16.774 -11.308 1.00 95.50 270 GLY A CA 1
ATOM 2185 C C . GLY A 1 270 ? 7.795 -15.886 -10.065 1.00 95.50 270 GLY A C 1
ATOM 2186 O O . GLY A 1 270 ? 7.095 -16.158 -9.089 1.00 95.50 270 GLY A O 1
ATOM 2187 N N . GLU A 1 271 ? 8.608 -14.828 -10.087 1.00 95.62 271 GLU A N 1
ATOM 2188 C CA . GLU A 1 271 ? 8.647 -13.850 -9.006 1.00 95.62 271 GLU A CA 1
ATOM 2189 C C . GLU A 1 271 ? 7.321 -13.089 -8.910 1.00 95.62 271 GLU A C 1
ATOM 2191 O O . GLU A 1 271 ? 6.625 -12.882 -9.908 1.00 95.62 271 GLU A O 1
ATOM 2196 N N . THR A 1 272 ? 6.929 -12.745 -7.683 1.00 94.00 272 THR A N 1
ATOM 2197 C CA . THR A 1 272 ? 5.619 -12.167 -7.382 1.00 94.00 272 THR A CA 1
ATOM 2198 C C . THR A 1 272 ? 5.768 -10.889 -6.573 1.00 94.00 272 THR A C 1
ATOM 2200 O O . THR A 1 272 ? 6.442 -10.880 -5.544 1.00 94.00 272 THR A O 1
ATOM 2203 N N . PHE A 1 273 ? 5.061 -9.848 -6.999 1.00 91.06 273 PHE A N 1
ATOM 2204 C CA . PHE A 1 273 ? 4.969 -8.559 -6.321 1.00 91.06 273 PHE A CA 1
ATOM 2205 C C . PHE A 1 273 ? 3.507 -8.250 -6.050 1.00 91.06 273 PHE A C 1
ATOM 2207 O O . PHE A 1 273 ? 2.643 -8.598 -6.854 1.00 91.06 273 PHE A O 1
ATOM 2214 N N . ILE A 1 274 ? 3.218 -7.615 -4.922 1.00 91.06 274 ILE A N 1
ATOM 2215 C CA . ILE A 1 274 ? 1.865 -7.166 -4.608 1.00 91.06 274 ILE A CA 1
ATOM 2216 C C . ILE A 1 274 ? 1.930 -5.665 -4.387 1.00 91.06 274 ILE A C 1
ATOM 2218 O O . ILE A 1 274 ? 2.796 -5.199 -3.645 1.00 91.06 274 ILE A O 1
ATOM 2222 N N . TYR A 1 275 ? 1.037 -4.943 -5.047 1.00 89.38 275 TYR A N 1
ATOM 2223 C CA . TYR A 1 275 ? 0.864 -3.510 -4.901 1.00 89.38 275 TYR A CA 1
ATOM 2224 C C . TYR A 1 275 ? -0.523 -3.223 -4.367 1.00 89.38 275 TYR A C 1
ATOM 2226 O O . TYR A 1 275 ? -1.497 -3.805 -4.849 1.00 89.38 275 TYR A O 1
ATOM 2234 N N . ASP A 1 276 ? -0.596 -2.284 -3.442 1.00 87.56 276 ASP A N 1
ATOM 2235 C CA . ASP A 1 276 ? -1.814 -1.528 -3.218 1.00 87.56 276 ASP A CA 1
ATOM 2236 C C . ASP A 1 276 ? -1.905 -0.464 -4.302 1.00 87.56 276 ASP A C 1
ATOM 2238 O O . ASP A 1 276 ? -0.890 0.064 -4.767 1.00 87.56 276 ASP A O 1
ATOM 2242 N N . PHE A 1 277 ? -3.115 -0.166 -4.744 1.00 86.31 277 PHE A N 1
ATOM 2243 C CA . PHE A 1 277 ? -3.338 0.900 -5.700 1.00 86.31 277 PHE A CA 1
ATOM 2244 C C . PHE A 1 277 ? -4.582 1.695 -5.338 1.00 86.31 277 PHE A C 1
ATOM 2246 O O . PHE A 1 277 ? -5.514 1.166 -4.739 1.00 86.31 277 PHE A O 1
ATOM 2253 N N . ALA A 1 278 ? -4.578 2.968 -5.709 1.00 84.31 278 ALA A N 1
ATOM 2254 C CA . ALA A 1 278 ? -5.699 3.880 -5.617 1.00 84.31 278 ALA A CA 1
ATOM 2255 C C . ALA A 1 278 ? -5.776 4.648 -6.927 1.00 84.31 278 ALA A C 1
ATOM 2257 O O . ALA A 1 278 ? -4.785 5.199 -7.398 1.00 84.31 278 ALA A O 1
ATOM 2258 N N . GLU A 1 279 ? -6.954 4.700 -7.521 1.00 80.38 279 GLU A N 1
ATOM 2259 C CA . GLU A 1 279 ? -7.194 5.504 -8.710 1.00 80.38 279 GLU A CA 1
ATOM 2260 C C . GLU A 1 279 ? -8.339 6.484 -8.443 1.00 80.38 279 GLU A C 1
ATOM 2262 O O . GLU A 1 279 ? -9.169 6.306 -7.560 1.00 80.38 279 GLU A O 1
ATOM 2267 N N . LYS A 1 280 ? -8.394 7.575 -9.182 1.00 76.75 280 LYS A N 1
ATOM 2268 C CA . LYS A 1 280 ? -9.577 8.418 -9.259 1.00 76.75 280 LYS A CA 1
ATOM 2269 C C . LYS A 1 280 ? -9.693 8.839 -10.702 1.00 76.75 280 LYS A C 1
ATOM 2271 O O . LYS A 1 280 ? -8.732 9.365 -11.249 1.00 76.75 280 LYS A O 1
ATOM 2276 N N . ARG A 1 281 ? -10.852 8.582 -11.305 1.00 67.62 281 ARG A N 1
ATOM 2277 C CA . ARG A 1 281 ? -11.193 9.071 -12.641 1.00 67.62 281 ARG A CA 1
ATOM 2278 C C . ARG A 1 281 ? -12.411 9.970 -12.558 1.00 67.62 281 ARG A C 1
ATOM 2280 O O . ARG A 1 281 ? -13.444 9.576 -12.018 1.00 67.62 281 ARG A O 1
ATOM 2287 N N . PHE A 1 282 ? -12.293 11.167 -13.099 1.00 59.84 282 PHE A N 1
ATOM 2288 C CA . PHE A 1 282 ? -13.374 12.113 -13.270 1.00 59.84 282 PHE A CA 1
ATOM 2289 C C . PHE A 1 282 ? -14.171 11.747 -14.521 1.00 59.84 282 PHE A C 1
ATOM 2291 O O . PHE A 1 282 ? -13.706 11.910 -15.647 1.00 59.84 282 PHE A O 1
ATOM 2298 N N . ASP A 1 283 ? -15.384 11.230 -14.334 1.00 55.41 283 ASP A N 1
ATOM 2299 C CA . ASP A 1 283 ? -16.304 10.977 -15.443 1.00 55.41 283 ASP A CA 1
ATOM 2300 C C . ASP A 1 283 ? -17.224 12.190 -15.657 1.00 55.41 283 ASP A C 1
ATOM 2302 O O . ASP A 1 283 ? -18.193 12.396 -14.927 1.00 55.41 283 ASP A O 1
ATOM 2306 N N . GLU A 1 284 ? -16.947 12.984 -16.698 1.00 48.19 284 GLU A N 1
ATOM 2307 C CA . GLU A 1 284 ? -17.778 14.128 -17.111 1.00 48.19 284 GLU A CA 1
ATOM 2308 C C . GLU A 1 284 ? -19.234 13.745 -17.449 1.00 48.19 284 GLU A C 1
ATOM 2310 O O . GLU A 1 284 ? -20.113 14.612 -17.482 1.00 48.19 284 GLU A O 1
ATOM 2315 N N . THR A 1 285 ? -19.525 12.466 -17.722 1.00 49.03 285 THR A N 1
ATOM 2316 C CA . THR A 1 285 ? -20.864 12.021 -18.144 1.00 49.03 285 THR A CA 1
ATOM 2317 C C . THR A 1 285 ? -21.827 11.758 -16.987 1.00 49.03 285 THR A C 1
ATOM 2319 O O . THR A 1 285 ? -23.043 11.763 -17.202 1.00 49.03 285 THR A O 1
ATOM 2322 N N . HIS A 1 286 ? -21.318 11.640 -15.758 1.00 44.78 286 HIS A N 1
ATOM 2323 C CA . HIS A 1 286 ? -22.118 11.435 -14.555 1.00 44.78 286 HIS A CA 1
ATOM 2324 C C . HIS A 1 286 ? -21.933 12.620 -13.604 1.00 44.78 286 HIS A C 1
ATOM 2326 O O . HIS A 1 286 ? -21.104 12.613 -12.705 1.00 44.78 286 HIS A O 1
ATOM 2332 N N . ASN A 1 287 ? -22.786 13.637 -13.762 1.00 38.69 287 ASN A N 1
ATOM 2333 C CA . ASN A 1 287 ? -22.934 14.775 -12.839 1.00 38.69 287 ASN A CA 1
ATOM 2334 C C . ASN A 1 287 ? -23.540 14.363 -11.472 1.00 38.69 287 ASN A C 1
ATOM 2336 O O . ASN A 1 287 ? -24.204 15.157 -10.804 1.00 38.69 287 ASN A O 1
ATOM 2340 N N . GLU A 1 288 ? -23.376 13.097 -11.099 1.00 38.69 288 GLU A N 1
ATOM 2341 C CA . GLU A 1 288 ? -23.709 12.531 -9.808 1.00 38.69 288 GLU A CA 1
ATOM 2342 C C . GLU A 1 288 ? -22.375 12.295 -9.106 1.00 38.69 288 GLU A C 1
ATOM 2344 O O . GLU A 1 288 ? -21.609 11.407 -9.472 1.00 38.69 288 GLU A O 1
ATOM 2349 N N . THR A 1 289 ? -22.093 13.112 -8.093 1.00 37.47 289 THR A N 1
ATOM 2350 C CA . THR A 1 289 ? -21.234 12.723 -6.976 1.00 37.47 289 THR A CA 1
ATOM 2351 C C . THR A 1 289 ? -21.768 11.395 -6.448 1.00 37.47 289 THR A C 1
ATOM 2353 O O . THR A 1 289 ? -22.705 11.373 -5.649 1.00 37.47 289 THR A O 1
ATOM 2356 N N . TYR A 1 290 ? -21.251 10.281 -6.965 1.00 36.44 290 TYR A N 1
ATOM 2357 C CA . TYR A 1 290 ? -21.516 8.961 -6.417 1.00 36.44 290 TYR A CA 1
ATOM 2358 C C . TYR A 1 290 ? -20.821 8.900 -5.053 1.00 36.44 290 TYR A C 1
ATOM 2360 O O . TYR A 1 290 ? -19.701 8.414 -4.933 1.00 36.44 290 TYR A O 1
ATOM 2368 N N . ASP A 1 291 ? -21.521 9.376 -4.023 1.00 35.53 291 ASP A N 1
ATOM 2369 C CA . ASP A 1 291 ? -21.349 9.001 -2.613 1.00 35.53 291 ASP A CA 1
ATOM 2370 C C . ASP A 1 291 ? -21.766 7.528 -2.401 1.00 35.53 291 ASP A C 1
ATOM 2372 O O . ASP A 1 291 ? -22.461 7.172 -1.446 1.00 35.53 291 ASP A O 1
ATOM 2376 N N . ASP A 1 292 ? -21.394 6.640 -3.326 1.00 35.12 292 ASP A N 1
ATOM 2377 C CA . ASP A 1 292 ? -21.408 5.210 -3.063 1.00 35.12 292 ASP A CA 1
ATOM 2378 C C . ASP A 1 292 ? -20.053 4.869 -2.430 1.00 35.12 292 ASP A C 1
ATOM 2380 O O . ASP A 1 292 ? -19.018 5.062 -3.075 1.00 35.12 292 ASP A O 1
ATOM 2384 N N . PRO A 1 293 ? -20.016 4.349 -1.192 1.00 36.78 293 PRO A N 1
ATOM 2385 C CA . PRO A 1 293 ? -18.802 3.796 -0.597 1.00 36.78 293 PRO A CA 1
ATOM 2386 C C . PRO A 1 293 ? -18.085 2.778 -1.503 1.00 36.78 293 PRO A C 1
ATOM 2388 O O . PRO A 1 293 ? -16.884 2.578 -1.349 1.00 36.78 293 PRO A O 1
ATOM 2391 N N . ASN A 1 294 ? -18.788 2.179 -2.476 1.00 35.62 294 ASN A N 1
ATOM 2392 C CA . ASN A 1 294 ? -18.228 1.252 -3.464 1.00 35.62 294 ASN A CA 1
ATOM 2393 C C . ASN A 1 294 ? -17.503 1.923 -4.648 1.00 35.62 294 ASN A C 1
ATOM 2395 O O . ASN A 1 294 ? -16.926 1.214 -5.467 1.00 35.62 294 ASN A O 1
ATOM 2399 N N . ASN A 1 295 ? -17.512 3.257 -4.758 1.00 37.44 295 ASN A N 1
ATOM 2400 C CA . ASN A 1 295 ? -16.799 4.003 -5.806 1.00 37.44 295 ASN A CA 1
ATOM 2401 C C . ASN A 1 295 ? -15.431 4.543 -5.335 1.00 37.44 295 ASN A C 1
ATOM 2403 O O . ASN A 1 295 ? -14.834 5.406 -5.981 1.00 37.44 295 ASN A O 1
ATOM 2407 N N . ARG A 1 296 ? -14.919 4.035 -4.203 1.00 48.22 296 ARG A N 1
ATOM 2408 C CA . ARG A 1 296 ? -13.548 4.273 -3.729 1.00 48.22 296 ARG A CA 1
ATOM 2409 C C . ARG A 1 296 ? -12.619 3.209 -4.335 1.00 48.22 296 ARG A C 1
ATOM 2411 O O . ARG A 1 296 ? -12.629 2.051 -3.943 1.00 48.22 296 ARG A O 1
ATOM 2418 N N . PHE A 1 297 ? -11.842 3.641 -5.324 1.00 63.72 297 PHE A N 1
ATOM 2419 C CA . PHE A 1 297 ? -10.959 2.906 -6.249 1.00 63.72 297 PHE A CA 1
ATOM 2420 C C . PHE A 1 297 ? -9.656 2.355 -5.612 1.00 63.72 297 PHE A C 1
ATOM 2422 O O . PHE A 1 297 ? -8.621 2.303 -6.275 1.00 63.72 297 PHE A O 1
ATOM 2429 N N . ALA A 1 298 ? -9.670 1.984 -4.328 1.00 69.69 298 ALA A N 1
ATOM 2430 C CA . ALA A 1 298 ? -8.506 1.401 -3.660 1.00 69.69 298 ALA A CA 1
ATOM 2431 C C . ALA A 1 298 ? -8.588 -0.135 -3.647 1.00 69.69 298 ALA A C 1
ATOM 2433 O O . ALA A 1 298 ? -9.637 -0.702 -3.341 1.00 69.69 298 ALA A O 1
ATOM 2434 N N . GLY A 1 299 ? -7.496 -0.825 -3.961 1.00 76.56 299 GLY A N 1
ATOM 2435 C CA . GLY A 1 299 ? -7.451 -2.285 -3.950 1.00 76.56 299 GLY A CA 1
ATOM 2436 C C . GLY A 1 299 ? -6.034 -2.824 -4.056 1.00 76.56 299 GLY A C 1
ATOM 2437 O O . GLY A 1 299 ? -5.070 -2.076 -3.933 1.00 76.56 299 GLY A O 1
ATOM 2438 N N . GLU A 1 300 ? -5.914 -4.124 -4.326 1.00 85.38 300 GLU A N 1
ATOM 2439 C CA . GLU A 1 300 ? -4.613 -4.767 -4.487 1.00 85.38 300 GLU A CA 1
ATOM 2440 C C . GLU A 1 300 ? -4.482 -5.457 -5.835 1.00 85.38 300 GLU A C 1
ATOM 2442 O O . GLU A 1 300 ? -5.402 -6.132 -6.313 1.00 85.38 300 GLU A O 1
ATOM 2447 N N . ILE A 1 301 ? -3.283 -5.370 -6.399 1.00 88.75 301 ILE A N 1
ATOM 2448 C CA . ILE A 1 301 ? -2.879 -6.154 -7.554 1.00 88.75 301 ILE A CA 1
ATOM 2449 C C . ILE A 1 301 ? -1.683 -7.027 -7.205 1.00 88.75 301 ILE A C 1
ATOM 2451 O O . ILE A 1 301 ? -0.724 -6.597 -6.572 1.00 88.75 301 ILE A O 1
ATOM 2455 N N . LYS A 1 302 ? -1.720 -8.273 -7.664 1.00 92.56 302 LYS A N 1
ATOM 2456 C CA . LYS A 1 302 ? -0.593 -9.199 -7.613 1.00 92.56 302 LYS A CA 1
ATOM 2457 C C . LYS A 1 302 ? -0.048 -9.374 -9.021 1.00 92.56 302 LYS A C 1
ATOM 2459 O O . LYS A 1 302 ? -0.766 -9.791 -9.926 1.00 92.56 302 LYS A O 1
ATOM 2464 N N . ILE A 1 303 ? 1.228 -9.080 -9.192 1.00 94.31 303 ILE A N 1
ATOM 2465 C CA . ILE A 1 303 ? 1.972 -9.185 -10.442 1.00 94.31 303 ILE A CA 1
ATOM 2466 C C . ILE A 1 303 ? 2.860 -10.421 -10.349 1.00 94.31 303 ILE A C 1
ATOM 2468 O O . ILE A 1 303 ? 3.659 -10.528 -9.423 1.00 94.31 303 ILE A O 1
ATOM 2472 N N . VAL A 1 304 ? 2.731 -11.350 -11.297 1.00 96.75 304 VAL A N 1
ATOM 2473 C CA . VAL A 1 304 ? 3.558 -12.564 -11.374 1.00 96.75 304 VAL A CA 1
ATOM 2474 C C . VAL A 1 304 ? 4.331 -12.561 -12.684 1.00 96.75 304 VAL A C 1
ATOM 2476 O O . VAL A 1 304 ? 3.728 -12.691 -13.751 1.00 96.75 304 VAL A O 1
ATOM 2479 N N . VAL A 1 305 ? 5.658 -12.430 -12.624 1.00 97.12 305 VAL A N 1
ATOM 2480 C CA . VAL A 1 305 ? 6.515 -12.399 -13.820 1.00 97.12 305 VAL A CA 1
ATOM 2481 C C . VAL A 1 305 ? 6.363 -13.714 -14.581 1.00 97.12 305 VAL A C 1
ATOM 2483 O O . VAL A 1 305 ? 6.650 -14.790 -14.058 1.00 97.12 305 VAL A O 1
ATOM 2486 N N . SER A 1 306 ? 5.904 -13.643 -15.827 1.00 96.94 306 SER A N 1
ATOM 2487 C CA . SER A 1 306 ? 5.557 -14.813 -16.631 1.00 96.94 306 SER A CA 1
ATOM 2488 C C . SER A 1 306 ? 6.631 -15.162 -17.657 1.00 96.94 306 SER A C 1
ATOM 2490 O O . SER A 1 306 ? 6.871 -16.347 -17.902 1.00 96.94 306 SER A O 1
ATOM 2492 N N . LYS A 1 307 ? 7.300 -14.164 -18.251 1.00 96.69 307 LYS A N 1
ATOM 2493 C CA . LYS A 1 307 ? 8.379 -14.367 -19.233 1.00 96.69 307 LYS A CA 1
ATOM 2494 C C . LYS A 1 307 ? 9.175 -13.090 -19.512 1.00 96.69 307 LYS A C 1
ATOM 2496 O O . LYS A 1 307 ? 8.682 -11.984 -19.316 1.00 96.69 307 LYS A O 1
ATOM 2501 N N . PHE A 1 308 ? 10.348 -13.281 -20.108 1.00 96.00 308 PHE A N 1
ATOM 2502 C CA . PHE A 1 308 ? 11.075 -12.249 -20.846 1.00 96.00 308 PHE A CA 1
ATOM 2503 C C . PHE A 1 308 ? 10.900 -12.495 -22.343 1.00 96.00 308 PHE A C 1
ATOM 2505 O O . PHE A 1 308 ? 10.936 -13.650 -22.777 1.00 96.00 308 PHE A O 1
ATOM 2512 N N . ASN A 1 309 ? 10.676 -11.446 -23.131 1.00 94.94 309 ASN A N 1
ATOM 2513 C CA . ASN A 1 309 ? 10.525 -11.584 -24.578 1.00 94.94 309 ASN A CA 1
ATOM 2514 C C . ASN A 1 309 ? 11.014 -10.342 -25.322 1.00 94.94 309 ASN A C 1
ATOM 2516 O O . ASN A 1 309 ? 10.645 -9.225 -24.965 1.00 94.94 309 ASN A O 1
ATOM 2520 N N . GLU A 1 310 ? 11.773 -10.539 -26.397 1.00 94.94 310 GLU A N 1
ATOM 2521 C CA . GLU A 1 310 ? 12.105 -9.463 -27.333 1.00 94.94 310 GLU A CA 1
ATOM 2522 C C . GLU A 1 310 ? 10.849 -9.035 -28.092 1.00 94.94 310 GLU A C 1
ATOM 2524 O O . GLU A 1 310 ? 10.046 -9.863 -28.528 1.00 94.94 310 GLU A O 1
ATOM 2529 N N . THR A 1 311 ? 10.628 -7.729 -28.191 1.00 92.75 311 THR A N 1
ATOM 2530 C CA . THR A 1 311 ? 9.464 -7.150 -28.863 1.00 92.75 311 THR A CA 1
ATOM 2531 C C . THR A 1 311 ? 9.894 -5.921 -29.648 1.00 92.75 311 THR A C 1
ATOM 2533 O O . THR A 1 311 ? 10.605 -5.060 -29.133 1.00 92.75 311 THR A O 1
ATOM 2536 N N . THR A 1 312 ? 9.469 -5.851 -30.907 1.00 92.38 312 THR A N 1
ATOM 2537 C CA . THR A 1 312 ? 9.718 -4.700 -31.775 1.00 92.38 312 THR A CA 1
ATOM 2538 C C . THR A 1 312 ? 8.605 -3.673 -31.571 1.00 92.38 312 THR A C 1
ATOM 2540 O O . THR A 1 312 ? 7.436 -3.973 -31.822 1.00 92.38 312 THR A O 1
ATOM 2543 N N . PHE A 1 313 ? 8.967 -2.469 -31.135 1.00 89.25 313 PHE A N 1
ATOM 2544 C CA . PHE A 1 313 ? 8.065 -1.334 -30.949 1.00 89.25 313 PHE A CA 1
ATOM 2545 C C . PHE A 1 313 ? 8.324 -0.268 -32.012 1.00 89.25 313 PHE A C 1
ATOM 2547 O O . PHE A 1 313 ? 9.470 0.002 -32.355 1.00 89.25 313 PHE A O 1
ATOM 2554 N N . TRP A 1 314 ? 7.259 0.352 -32.517 1.00 87.75 314 TRP A N 1
ATOM 2555 C CA . TRP A 1 314 ? 7.339 1.463 -33.465 1.00 87.75 314 TRP A CA 1
ATOM 2556 C C . TRP A 1 314 ? 7.315 2.778 -32.687 1.00 87.75 314 TRP A C 1
ATOM 2558 O O . TRP A 1 314 ? 6.257 3.216 -32.240 1.00 87.75 314 TRP A O 1
ATOM 2568 N N . LEU A 1 315 ? 8.489 3.371 -32.474 1.00 79.94 315 LEU A N 1
ATOM 2569 C CA . LEU A 1 315 ? 8.650 4.572 -31.657 1.00 79.94 315 LEU A CA 1
ATOM 2570 C C . LEU A 1 315 ? 8.423 5.829 -32.496 1.00 79.94 315 LEU A C 1
ATOM 2572 O O . LEU A 1 315 ? 9.127 6.046 -33.482 1.00 79.94 315 LEU A O 1
ATOM 2576 N N . GLY A 1 316 ? 7.468 6.668 -32.093 1.00 74.50 316 GLY A N 1
ATOM 2577 C CA . GLY A 1 316 ? 7.258 7.991 -32.688 1.00 74.50 316 GLY A CA 1
ATOM 2578 C C . GLY A 1 316 ? 8.252 9.032 -32.164 1.00 74.50 316 GLY A C 1
ATOM 2579 O O . GLY A 1 316 ? 8.735 8.935 -31.036 1.00 74.50 316 GLY A O 1
ATOM 2580 N N . GLY A 1 317 ? 8.546 10.052 -32.974 1.00 66.62 317 GLY A N 1
ATOM 2581 C CA . GLY A 1 317 ? 9.360 11.202 -32.552 1.00 66.62 317 GLY A CA 1
ATOM 2582 C C . GLY A 1 317 ? 10.880 10.987 -32.579 1.00 66.62 317 GLY A C 1
ATOM 2583 O O . GLY A 1 317 ? 11.616 11.839 -32.084 1.00 66.62 317 GLY A O 1
ATOM 2584 N N . ASN A 1 318 ? 11.356 9.889 -33.174 1.00 65.62 318 ASN A N 1
ATOM 2585 C CA . ASN A 1 318 ? 12.781 9.635 -33.434 1.00 65.62 318 ASN A CA 1
ATOM 2586 C C . ASN A 1 318 ? 13.194 9.955 -34.892 1.00 65.62 318 ASN A C 1
ATOM 2588 O O . ASN A 1 318 ? 14.330 9.702 -35.273 1.00 65.62 318 ASN A O 1
ATOM 2592 N N . GLY A 1 319 ? 12.293 10.520 -35.708 1.00 61.75 319 GLY A N 1
ATOM 2593 C CA . GLY A 1 319 ? 12.568 10.944 -37.087 1.00 61.75 319 GLY A CA 1
ATOM 2594 C C . GLY A 1 319 ? 12.921 12.433 -37.229 1.00 61.75 319 GLY A C 1
ATOM 2595 O O . GLY A 1 319 ? 12.617 13.252 -36.356 1.00 61.75 319 GLY A O 1
ATOM 2596 N N . PHE A 1 320 ? 13.530 12.795 -38.365 1.00 54.31 320 PHE A N 1
ATOM 2597 C CA . PHE A 1 320 ? 13.811 14.181 -38.757 1.00 54.31 320 PHE A CA 1
ATOM 2598 C C . PHE A 1 320 ? 12.622 14.791 -39.527 1.00 54.31 320 PHE A C 1
ATOM 2600 O O . PHE A 1 320 ? 12.652 14.890 -40.750 1.00 54.31 320 PHE A O 1
ATOM 2607 N N . GLY A 1 321 ? 11.588 15.262 -38.820 1.00 52.19 321 GLY A N 1
ATOM 2608 C CA . GLY A 1 321 ? 10.668 16.276 -39.365 1.00 52.19 321 GLY A CA 1
ATOM 2609 C C . GLY A 1 321 ? 9.195 15.908 -39.598 1.00 52.19 321 GLY A C 1
ATOM 2610 O O . GLY A 1 321 ? 8.421 16.841 -39.822 1.00 52.19 321 GLY A O 1
ATOM 2611 N N . ASP A 1 322 ? 8.765 14.644 -39.494 1.00 55.22 322 ASP A N 1
ATOM 2612 C CA . ASP A 1 322 ? 7.333 14.284 -39.435 1.00 55.22 322 ASP A CA 1
ATOM 2613 C C . ASP A 1 322 ? 6.986 13.642 -38.083 1.00 55.22 322 ASP A C 1
ATOM 2615 O O . ASP A 1 322 ? 7.625 12.695 -37.628 1.00 55.22 322 ASP A O 1
ATOM 2619 N N . ASN A 1 323 ? 5.933 14.146 -37.438 1.00 54.22 323 ASN A N 1
ATOM 2620 C CA . ASN A 1 323 ? 5.414 13.598 -36.185 1.00 54.22 323 ASN A CA 1
ATOM 2621 C C . ASN A 1 323 ? 4.791 12.200 -36.366 1.00 54.22 323 ASN A C 1
ATOM 2623 O O . ASN A 1 323 ? 4.525 11.525 -35.373 1.00 54.22 323 ASN A O 1
ATOM 2627 N N . ASN A 1 324 ? 4.537 11.777 -37.609 1.00 59.75 324 ASN A N 1
ATOM 2628 C CA . ASN A 1 324 ? 4.028 10.447 -37.941 1.00 59.75 324 ASN A CA 1
ATOM 2629 C C . ASN A 1 324 ? 5.127 9.432 -38.283 1.00 59.75 324 ASN A C 1
ATOM 2631 O O . ASN A 1 324 ? 4.803 8.258 -38.474 1.00 59.75 324 ASN A O 1
ATOM 2635 N N . ASP A 1 325 ? 6.394 9.849 -38.369 1.00 69.69 325 ASP A N 1
ATOM 2636 C CA . ASP A 1 325 ? 7.489 8.919 -38.628 1.00 69.69 325 ASP A CA 1
ATOM 2637 C C . ASP A 1 325 ? 7.765 8.086 -37.375 1.00 69.69 325 ASP A C 1
ATOM 2639 O O . ASP A 1 325 ? 8.095 8.600 -36.299 1.00 69.69 325 ASP A O 1
ATOM 2643 N N . THR A 1 326 ? 7.610 6.772 -37.526 1.00 79.31 326 THR A N 1
ATOM 2644 C CA . THR A 1 326 ? 7.891 5.792 -36.480 1.00 79.31 326 THR A CA 1
ATOM 2645 C C . THR A 1 326 ? 9.065 4.917 -36.877 1.00 79.31 326 THR A C 1
ATOM 2647 O O . THR A 1 326 ? 9.062 4.359 -37.976 1.00 79.31 326 THR A O 1
ATOM 2650 N N . ILE A 1 327 ? 10.015 4.728 -35.966 1.00 82.81 327 ILE A N 1
ATOM 2651 C CA . ILE A 1 327 ? 11.190 3.878 -36.182 1.00 82.81 327 ILE A CA 1
ATOM 2652 C C . ILE A 1 327 ? 11.015 2.573 -35.391 1.00 82.81 327 ILE A C 1
ATOM 2654 O O . ILE A 1 327 ? 10.694 2.629 -34.198 1.00 82.81 327 ILE A O 1
ATOM 2658 N N . PRO A 1 328 ? 11.168 1.396 -36.026 1.00 89.50 328 PRO A N 1
ATOM 2659 C CA . PRO A 1 328 ? 11.052 0.120 -35.339 1.00 89.50 328 PRO A CA 1
ATOM 2660 C C . PRO A 1 328 ? 12.311 -0.159 -34.516 1.00 89.50 328 PRO A C 1
ATOM 2662 O O . PRO A 1 328 ? 13.416 -0.203 -35.046 1.00 89.50 328 PRO A O 1
ATOM 2665 N N . MET A 1 329 ? 12.139 -0.429 -33.228 1.00 90.25 329 MET A N 1
ATOM 2666 C CA . MET A 1 329 ? 13.240 -0.711 -32.314 1.00 90.25 329 MET A CA 1
ATOM 2667 C C . MET A 1 329 ? 12.915 -1.910 -31.433 1.00 90.25 329 MET A C 1
ATOM 2669 O O . MET A 1 329 ? 11.772 -2.098 -31.008 1.00 90.25 329 MET A O 1
ATOM 2673 N N . VAL A 1 330 ? 13.916 -2.746 -31.169 1.00 93.38 330 VAL A N 1
ATOM 2674 C CA . VAL A 1 330 ? 13.744 -3.941 -30.340 1.00 93.38 330 VAL A CA 1
ATOM 2675 C C . VAL A 1 330 ? 14.050 -3.622 -28.886 1.00 93.38 330 VAL A C 1
ATOM 2677 O O . VAL A 1 330 ? 15.049 -2.981 -28.568 1.00 93.38 330 VAL A O 1
ATOM 2680 N N . PHE A 1 331 ? 13.160 -4.083 -28.014 1.00 94.88 331 PHE A N 1
ATOM 2681 C CA . PHE A 1 331 ? 13.294 -4.029 -26.567 1.00 94.88 331 PHE A CA 1
ATOM 2682 C C . PHE A 1 331 ? 13.153 -5.437 -26.005 1.00 94.88 331 PHE A C 1
ATOM 2684 O O . PHE A 1 331 ? 12.320 -6.221 -26.470 1.00 94.88 331 PHE A O 1
ATOM 2691 N N . GLN A 1 332 ? 13.918 -5.750 -24.966 1.00 96.25 332 GLN A N 1
ATOM 2692 C CA . GLN A 1 332 ? 13.634 -6.901 -24.126 1.00 96.25 332 GLN A CA 1
ATOM 2693 C C . GLN A 1 332 ? 12.550 -6.492 -23.130 1.00 96.25 332 GLN A C 1
ATOM 2695 O O . GLN A 1 332 ? 12.741 -5.568 -22.346 1.00 96.25 332 GLN A O 1
ATOM 2700 N N . GLY A 1 333 ? 11.393 -7.144 -23.193 1.00 95.06 333 GLY A N 1
ATOM 2701 C CA . GLY A 1 333 ? 10.261 -6.872 -22.314 1.00 95.06 333 GLY A CA 1
ATOM 2702 C C . GLY A 1 333 ? 10.164 -7.872 -21.166 1.00 95.06 333 GLY A C 1
ATOM 2703 O O . GLY A 1 333 ? 10.308 -9.079 -21.381 1.00 95.06 333 GLY A O 1
ATOM 2704 N N . VAL A 1 334 ? 9.846 -7.379 -19.972 1.00 96.31 334 VAL A N 1
ATOM 2705 C CA . VAL A 1 334 ? 9.365 -8.171 -18.836 1.00 96.31 334 VAL A CA 1
ATOM 2706 C C . VAL A 1 334 ? 7.851 -8.246 -18.920 1.00 96.31 334 VAL A C 1
ATOM 2708 O O . VAL A 1 334 ? 7.168 -7.224 -18.896 1.00 96.31 334 VAL A O 1
ATOM 2711 N N . TYR A 1 335 ? 7.318 -9.457 -19.008 1.00 95.75 335 TYR A N 1
ATOM 2712 C CA . TYR A 1 335 ? 5.883 -9.698 -19.063 1.00 95.75 335 TYR A CA 1
ATOM 2713 C C . TYR A 1 335 ? 5.421 -10.402 -17.797 1.00 95.75 335 TYR A C 1
ATOM 2715 O O . TYR A 1 335 ? 6.120 -11.271 -17.273 1.00 95.75 335 TYR A O 1
ATOM 2723 N N . ALA A 1 336 ? 4.226 -10.056 -17.331 1.00 96.69 336 ALA A N 1
ATOM 2724 C CA . ALA A 1 336 ? 3.642 -10.631 -16.132 1.00 96.69 336 ALA A CA 1
ATOM 2725 C C . ALA A 1 336 ? 2.140 -10.873 -16.273 1.00 96.69 336 ALA A C 1
ATOM 2727 O O . ALA A 1 336 ? 1.448 -10.228 -17.063 1.00 96.69 336 ALA A O 1
ATOM 2728 N N . ASP A 1 337 ? 1.641 -11.806 -15.476 1.00 96.88 337 ASP A N 1
ATOM 2729 C CA . ASP A 1 337 ? 0.216 -11.993 -15.252 1.00 96.88 337 ASP A CA 1
ATOM 2730 C C . ASP A 1 337 ? -0.216 -11.116 -14.069 1.00 96.88 337 ASP A C 1
ATOM 2732 O O . ASP A 1 337 ? 0.451 -11.088 -13.031 1.00 96.88 337 ASP A O 1
ATOM 2736 N N . VAL A 1 338 ? -1.317 -10.385 -14.235 1.00 93.31 338 VAL A N 1
ATOM 2737 C CA . VAL A 1 338 ? -1.864 -9.463 -13.234 1.00 93.31 338 VAL A CA 1
ATOM 2738 C C . VAL A 1 338 ? -3.139 -10.050 -12.668 1.00 93.31 338 VAL A C 1
ATOM 2740 O O . VAL A 1 338 ? -4.087 -10.342 -13.401 1.00 93.31 338 VAL A O 1
ATOM 2743 N N . TYR A 1 339 ? -3.156 -10.186 -11.354 1.00 92.44 339 TYR A N 1
ATOM 2744 C CA . TYR A 1 339 ? -4.297 -10.637 -10.587 1.00 92.44 339 TYR A CA 1
ATOM 2745 C C . TYR A 1 339 ? -4.818 -9.480 -9.750 1.00 92.44 339 TYR A C 1
ATOM 2747 O O . TYR A 1 339 ? -4.028 -8.708 -9.213 1.00 92.44 339 TYR A O 1
ATOM 2755 N N . PHE A 1 340 ? -6.127 -9.400 -9.595 1.00 87.81 340 PHE A N 1
ATOM 2756 C CA . PHE A 1 340 ? -6.794 -8.415 -8.763 1.00 87.81 340 PHE A CA 1
ATOM 2757 C C . PHE A 1 340 ? -7.360 -9.088 -7.517 1.00 87.81 340 PHE A C 1
ATOM 2759 O O . PHE A 1 340 ? -7.850 -10.218 -7.587 1.00 87.81 340 PHE A O 1
ATOM 2766 N N . TRP A 1 341 ? -7.270 -8.426 -6.369 1.00 82.31 341 TRP A N 1
ATOM 2767 C CA . TRP A 1 341 ? -7.861 -8.942 -5.141 1.00 82.31 341 TRP A CA 1
ATOM 2768 C C . TRP A 1 341 ? -9.389 -8.843 -5.177 1.00 82.31 341 TRP A C 1
ATOM 2770 O O . TRP A 1 341 ? -9.955 -7.754 -5.258 1.00 82.31 341 TRP A O 1
ATOM 2780 N N . ASN A 1 342 ? -10.072 -9.985 -5.102 1.00 75.81 342 ASN A N 1
ATOM 2781 C CA . ASN A 1 342 ? -11.527 -10.038 -5.054 1.00 75.81 342 ASN A CA 1
ATOM 2782 C C . ASN A 1 342 ? -11.998 -10.241 -3.610 1.00 75.81 342 ASN A C 1
ATOM 2784 O O . ASN A 1 342 ? -11.879 -11.330 -3.052 1.00 75.81 342 ASN A O 1
ATOM 2788 N N . PHE A 1 343 ? -12.612 -9.208 -3.033 1.00 64.62 343 PHE A N 1
ATOM 2789 C CA . PHE A 1 343 ? -13.123 -9.228 -1.659 1.00 64.62 343 PHE A CA 1
ATOM 2790 C C . PHE A 1 343 ? -14.194 -10.291 -1.403 1.00 64.62 343 PHE A C 1
ATOM 2792 O O . PHE A 1 343 ? -14.272 -10.836 -0.308 1.00 64.62 343 PHE A O 1
ATOM 2799 N N . THR A 1 344 ? -15.030 -10.590 -2.400 1.00 66.44 344 THR A N 1
ATOM 2800 C CA . THR A 1 344 ? -16.111 -11.576 -2.241 1.00 66.44 344 THR A CA 1
ATOM 2801 C C . THR A 1 344 ? -15.559 -12.997 -2.212 1.00 66.44 344 THR A C 1
ATOM 2803 O O . THR A 1 344 ? -16.081 -13.853 -1.501 1.00 66.44 344 THR A O 1
ATOM 2806 N N . GLU A 1 345 ? -14.513 -13.255 -2.995 1.00 69.88 345 GLU A N 1
ATOM 2807 C CA . GLU A 1 345 ? -13.875 -14.572 -3.093 1.00 69.88 345 GLU A CA 1
ATOM 2808 C C . GLU A 1 345 ? -12.737 -14.754 -2.079 1.00 69.88 345 GLU A C 1
ATOM 2810 O O . GLU A 1 345 ? -12.334 -15.888 -1.825 1.00 69.88 345 GLU A O 1
ATOM 2815 N N . ASN A 1 346 ? -12.268 -13.658 -1.470 1.00 69.81 346 ASN A N 1
ATOM 2816 C CA . ASN A 1 346 ? -11.115 -13.611 -0.571 1.00 69.81 346 ASN A CA 1
ATOM 2817 C C . ASN A 1 346 ? -9.857 -14.235 -1.212 1.00 69.81 346 ASN A C 1
ATOM 2819 O O . ASN A 1 346 ? -9.117 -14.979 -0.566 1.00 69.81 346 ASN A O 1
ATOM 2823 N N . ASP A 1 347 ? -9.657 -13.979 -2.509 1.00 80.06 347 ASP A N 1
ATOM 2824 C CA . ASP A 1 347 ? -8.537 -14.501 -3.295 1.00 80.06 347 ASP A CA 1
ATOM 2825 C C . ASP A 1 347 ? -8.170 -13.551 -4.453 1.00 80.06 347 ASP A C 1
ATOM 2827 O O . ASP A 1 347 ? -8.948 -12.688 -4.871 1.00 80.06 347 ASP A O 1
ATOM 2831 N N . PHE A 1 348 ? -6.962 -13.723 -4.989 1.00 84.56 348 PHE A N 1
ATOM 2832 C CA . PHE A 1 348 ? -6.470 -13.033 -6.178 1.00 84.56 348 PHE A CA 1
ATOM 2833 C C . PHE A 1 348 ? -6.976 -13.710 -7.455 1.00 84.56 348 PHE A C 1
ATOM 2835 O O . PHE A 1 348 ? -6.555 -14.820 -7.795 1.00 84.56 348 PHE A O 1
ATOM 2842 N N . VAL A 1 349 ? -7.790 -12.993 -8.225 1.00 89.00 349 VAL A N 1
ATOM 2843 C CA . VAL A 1 349 ? -8.372 -13.458 -9.489 1.00 89.00 349 VAL A CA 1
ATOM 2844 C C . VAL A 1 349 ? -7.561 -12.920 -10.665 1.00 89.00 349 VAL A C 1
ATOM 2846 O O . VAL A 1 349 ? -7.203 -11.749 -10.692 1.00 89.00 349 VAL A O 1
ATOM 2849 N N . LEU A 1 350 ? -7.229 -13.777 -11.634 1.00 92.38 350 LEU A N 1
ATOM 2850 C CA . LEU A 1 350 ? -6.472 -13.379 -12.825 1.00 92.38 350 LEU A CA 1
ATOM 2851 C C . LEU A 1 350 ? -7.308 -12.436 -13.702 1.00 92.38 350 LEU A C 1
ATOM 2853 O O . LEU A 1 350 ? -8.336 -12.856 -14.228 1.00 92.38 350 LEU A O 1
ATOM 2857 N N . GLU A 1 351 ? -6.810 -11.223 -13.935 1.00 91.12 351 GLU A N 1
ATOM 2858 C CA . GLU A 1 351 ? -7.463 -10.217 -14.784 1.00 91.12 351 GLU A CA 1
ATOM 2859 C C . GLU A 1 351 ? -6.778 -10.089 -16.146 1.00 91.12 351 GLU A C 1
ATOM 2861 O O . GLU A 1 351 ? -7.424 -10.097 -17.195 1.00 91.12 351 GLU A O 1
ATOM 2866 N N . MET A 1 352 ? -5.445 -10.007 -16.157 1.00 91.88 352 MET A N 1
ATOM 2867 C CA . MET A 1 352 ? -4.666 -9.814 -17.381 1.00 91.88 352 MET A CA 1
ATOM 2868 C C . MET A 1 352 ? -3.544 -10.839 -17.466 1.00 91.88 352 MET A C 1
ATOM 2870 O O . MET A 1 352 ? -2.868 -11.115 -16.480 1.00 91.88 352 MET A O 1
ATOM 2874 N N . ASN A 1 353 ? -3.314 -11.377 -18.663 1.00 95.06 353 ASN A N 1
ATOM 2875 C CA . ASN A 1 353 ? -2.177 -12.251 -18.932 1.00 95.06 353 ASN A CA 1
ATOM 2876 C C . ASN A 1 353 ? -1.151 -11.546 -19.820 1.00 95.06 353 ASN A C 1
ATOM 2878 O O . ASN A 1 353 ? -1.520 -10.741 -20.674 1.00 95.06 353 ASN A O 1
ATOM 2882 N N . ASN A 1 354 ? 0.130 -11.875 -19.638 1.00 91.69 354 ASN A N 1
ATOM 2883 C CA . ASN A 1 354 ? 1.237 -11.329 -20.435 1.00 91.69 354 ASN A CA 1
ATOM 2884 C C . ASN A 1 354 ? 1.186 -9.795 -20.611 1.00 91.69 354 ASN A C 1
ATOM 2886 O O . ASN A 1 354 ? 1.395 -9.297 -21.719 1.00 91.69 354 ASN A O 1
ATOM 2890 N N . ARG A 1 355 ? 0.905 -9.040 -19.548 1.00 93.38 355 ARG A N 1
ATOM 2891 C CA . ARG A 1 355 ? 0.997 -7.575 -19.570 1.00 93.38 355 ARG A CA 1
ATOM 2892 C C . ARG A 1 355 ? 2.467 -7.160 -19.504 1.00 93.38 355 ARG A C 1
ATOM 2894 O O . ARG A 1 355 ? 3.233 -7.754 -18.747 1.00 93.38 355 ARG A O 1
ATOM 2901 N N . LEU A 1 356 ? 2.860 -6.174 -20.309 1.00 93.62 356 LEU A N 1
ATOM 2902 C CA . LEU A 1 356 ? 4.207 -5.602 -20.285 1.00 93.62 356 LEU A CA 1
ATOM 2903 C C . LEU A 1 356 ? 4.401 -4.809 -18.985 1.00 93.62 356 LEU A C 1
ATOM 2905 O O . LEU A 1 356 ? 3.635 -3.890 -18.719 1.00 93.62 356 LEU A O 1
ATOM 2909 N N . MET A 1 357 ? 5.407 -5.174 -18.193 1.00 93.94 357 MET A N 1
ATOM 2910 C CA . MET A 1 357 ? 5.751 -4.527 -16.918 1.00 93.94 357 MET A CA 1
ATOM 2911 C C . MET A 1 357 ? 7.001 -3.658 -16.998 1.00 93.94 357 MET A C 1
ATOM 2913 O O . MET A 1 357 ? 7.220 -2.829 -16.124 1.00 93.94 357 MET A O 1
ATOM 2917 N N . GLY A 1 358 ? 7.816 -3.845 -18.028 1.00 94.44 358 GLY A N 1
ATOM 2918 C CA . GLY A 1 358 ? 9.025 -3.075 -18.279 1.00 94.44 358 GLY A CA 1
ATOM 2919 C C . GLY A 1 358 ? 9.593 -3.457 -19.634 1.00 94.44 358 GLY A C 1
ATOM 2920 O O . GLY A 1 358 ? 9.479 -4.615 -20.037 1.00 94.44 358 GLY A O 1
ATOM 2921 N N . ALA A 1 359 ? 10.170 -2.505 -20.355 1.00 95.12 359 ALA A N 1
ATOM 2922 C CA . ALA A 1 359 ? 10.864 -2.767 -21.609 1.00 95.12 359 ALA A CA 1
ATOM 2923 C C . ALA A 1 359 ? 12.093 -1.873 -21.726 1.00 95.12 359 ALA A C 1
ATOM 2925 O O . ALA A 1 359 ? 11.987 -0.656 -21.616 1.00 95.12 359 ALA A O 1
ATOM 2926 N N . ALA A 1 360 ? 13.242 -2.490 -21.992 1.00 95.50 360 ALA A N 1
ATOM 2927 C CA . ALA A 1 360 ? 14.512 -1.789 -22.130 1.00 95.50 360 ALA A CA 1
ATOM 2928 C C . ALA A 1 360 ? 15.366 -2.364 -23.264 1.00 95.50 360 ALA A C 1
ATOM 2930 O O . ALA A 1 360 ? 15.155 -3.491 -23.726 1.00 95.50 360 ALA A O 1
ATOM 2931 N N . ASN A 1 361 ? 16.335 -1.574 -23.704 1.00 94.69 361 ASN A N 1
ATOM 2932 C CA . ASN A 1 361 ? 17.406 -1.970 -24.608 1.00 94.69 361 ASN A CA 1
ATOM 2933 C C . ASN A 1 361 ? 18.700 -1.233 -24.207 1.00 94.69 361 ASN A C 1
ATOM 2935 O O . ASN A 1 361 ? 18.703 -0.471 -23.241 1.00 94.69 361 ASN A O 1
ATOM 2939 N N . ASN A 1 362 ? 19.797 -1.452 -24.926 1.00 92.44 362 ASN A N 1
ATOM 2940 C CA . ASN A 1 362 ? 21.112 -0.886 -24.611 1.00 92.44 362 ASN A CA 1
ATOM 2941 C C . ASN A 1 362 ? 21.145 0.657 -24.707 1.00 92.44 362 ASN A C 1
ATOM 2943 O O . ASN A 1 362 ? 22.100 1.281 -24.255 1.00 92.44 362 ASN A O 1
ATOM 2947 N N . PHE A 1 363 ? 20.127 1.287 -25.305 1.00 90.38 363 PHE A N 1
ATOM 2948 C CA . PHE A 1 363 ? 20.039 2.743 -25.458 1.00 90.38 363 PHE A CA 1
ATOM 2949 C C . PHE A 1 363 ? 19.027 3.394 -24.516 1.00 90.38 363 PHE A C 1
ATOM 2951 O O . PHE A 1 363 ? 19.213 4.544 -24.121 1.00 90.38 363 PHE A O 1
ATOM 2958 N N . TYR A 1 364 ? 17.942 2.686 -24.205 1.00 90.81 364 TYR A N 1
ATOM 2959 C CA . TYR A 1 364 ? 16.786 3.213 -23.497 1.00 90.81 364 TYR A CA 1
ATOM 2960 C C . TYR A 1 364 ? 16.435 2.306 -22.313 1.00 90.81 364 TYR A C 1
ATOM 2962 O O . TYR A 1 364 ? 16.062 1.145 -22.517 1.00 90.81 364 TYR A O 1
ATOM 2970 N N . PRO A 1 365 ? 16.493 2.831 -21.074 1.00 91.81 365 PRO A N 1
ATOM 2971 C CA . PRO A 1 365 ? 16.215 2.046 -19.873 1.00 91.81 365 PRO A CA 1
ATOM 2972 C C . PRO A 1 365 ? 14.718 1.762 -19.679 1.00 91.81 365 PRO A C 1
ATOM 2974 O O . PRO A 1 365 ? 14.352 0.911 -18.873 1.00 91.81 365 PRO A O 1
ATOM 2977 N N . VAL A 1 366 ? 13.853 2.480 -20.396 1.00 90.31 366 VAL A N 1
ATOM 2978 C CA . VAL A 1 366 ? 12.398 2.329 -20.379 1.00 90.31 366 VAL A CA 1
ATOM 2979 C C . VAL A 1 366 ? 11.847 2.758 -21.747 1.00 90.31 366 VAL A C 1
ATOM 2981 O O . VAL A 1 366 ? 12.485 3.535 -22.457 1.00 90.31 366 VAL A O 1
ATOM 2984 N N . ILE A 1 367 ? 10.677 2.267 -22.153 1.00 86.94 367 ILE A N 1
ATOM 2985 C CA . ILE A 1 367 ? 9.939 2.800 -23.314 1.00 86.94 367 ILE A CA 1
ATOM 2986 C C . ILE A 1 367 ? 8.893 3.816 -22.841 1.00 86.94 367 ILE A C 1
ATOM 2988 O O . ILE A 1 367 ? 8.265 3.615 -21.810 1.00 86.94 367 ILE A O 1
ATOM 2992 N N . ILE A 1 368 ? 8.684 4.910 -23.577 1.00 75.94 368 ILE A N 1
ATOM 2993 C CA . ILE A 1 368 ? 7.612 5.871 -23.264 1.00 75.94 368 ILE A CA 1
ATOM 2994 C C . ILE A 1 368 ? 6.316 5.385 -23.910 1.00 75.94 368 ILE A C 1
ATOM 2996 O O . ILE A 1 368 ? 6.186 5.414 -25.133 1.00 75.94 368 ILE A O 1
ATOM 3000 N N . ASN A 1 369 ? 5.365 4.937 -23.097 1.00 71.19 369 ASN A N 1
ATOM 3001 C CA . ASN A 1 369 ? 4.027 4.509 -23.506 1.00 71.19 369 ASN A CA 1
ATOM 3002 C C . ASN A 1 369 ? 2.965 5.017 -22.509 1.00 71.19 369 ASN A C 1
ATOM 3004 O O . ASN A 1 369 ? 3.297 5.645 -21.509 1.00 71.19 369 ASN A O 1
ATOM 3008 N N . GLU A 1 370 ? 1.685 4.768 -22.801 1.00 64.31 370 GLU A N 1
ATOM 3009 C CA . GLU A 1 370 ? 0.562 5.200 -21.948 1.00 64.31 370 GLU A CA 1
ATOM 3010 C C . GLU A 1 370 ? 0.417 4.368 -20.657 1.00 64.31 370 GLU A C 1
ATOM 3012 O O . GLU A 1 370 ? -0.165 4.840 -19.685 1.00 64.31 370 GLU A O 1
ATOM 3017 N N . ASP A 1 371 ? 0.940 3.137 -20.633 1.00 70.44 371 ASP A N 1
ATOM 3018 C CA . ASP A 1 371 ? 0.844 2.233 -19.482 1.00 70.44 371 ASP A CA 1
ATOM 3019 C C . ASP A 1 371 ? 2.055 2.372 -18.542 1.00 70.44 371 ASP A C 1
ATOM 3021 O O . ASP A 1 371 ? 3.193 2.309 -19.012 1.00 70.44 371 ASP A O 1
ATOM 3025 N N . PRO A 1 372 ? 1.856 2.450 -17.212 1.00 73.00 372 PRO A N 1
ATOM 3026 C CA . PRO A 1 372 ? 2.964 2.472 -16.266 1.00 73.00 372 PRO A CA 1
ATOM 3027 C C . PRO A 1 372 ? 3.783 1.177 -16.344 1.00 73.00 372 PRO A C 1
ATOM 3029 O O . PRO A 1 372 ? 3.243 0.068 -16.326 1.00 73.00 372 PRO A O 1
ATOM 3032 N N . GLN A 1 373 ? 5.106 1.328 -16.402 1.00 85.38 373 GLN A N 1
ATOM 3033 C CA . GLN A 1 373 ? 6.060 0.223 -16.328 1.00 85.38 373 GLN A CA 1
ATOM 3034 C C . GLN A 1 373 ? 6.599 0.140 -14.907 1.00 85.38 373 GLN A C 1
ATOM 3036 O O . GLN A 1 373 ? 7.219 1.079 -14.441 1.00 85.38 373 GLN A O 1
ATOM 3041 N N . PHE A 1 374 ? 6.354 -0.973 -14.221 1.00 90.44 374 PHE A N 1
ATOM 3042 C CA . PHE A 1 374 ? 6.704 -1.184 -12.814 1.00 90.44 374 PHE A CA 1
ATOM 3043 C C . PHE A 1 374 ? 8.143 -1.671 -12.592 1.00 90.44 374 PHE A C 1
ATOM 3045 O O . PHE A 1 374 ? 8.565 -1.836 -11.444 1.00 90.44 374 PHE A O 1
ATOM 3052 N N . ILE A 1 375 ? 8.877 -1.977 -13.666 1.00 94.19 375 ILE A N 1
ATOM 3053 C CA . ILE A 1 375 ? 10.202 -2.596 -13.597 1.00 94.19 375 ILE A CA 1
ATOM 3054 C C . ILE A 1 375 ? 11.138 -1.923 -14.603 1.00 94.19 375 ILE A C 1
ATOM 3056 O O . ILE A 1 375 ? 10.813 -1.814 -15.785 1.00 94.19 375 ILE A O 1
ATOM 3060 N N . ILE A 1 376 ? 12.329 -1.543 -14.143 1.00 95.06 376 ILE A N 1
ATOM 3061 C CA . ILE A 1 376 ? 13.455 -1.082 -14.970 1.00 95.06 376 ILE A CA 1
ATOM 3062 C C . ILE A 1 376 ? 14.634 -2.064 -14.853 1.00 95.06 376 ILE A C 1
ATOM 3064 O O . ILE A 1 376 ? 14.728 -2.794 -13.860 1.00 95.06 376 ILE A O 1
ATOM 3068 N N . PRO A 1 377 ? 15.543 -2.132 -15.839 1.00 96.25 377 PRO A N 1
ATOM 3069 C CA . PRO A 1 377 ? 16.709 -2.996 -15.734 1.00 96.25 377 PRO A CA 1
ATOM 3070 C C . PRO A 1 377 ? 17.701 -2.440 -14.706 1.00 96.25 377 PRO A C 1
ATOM 3072 O O . PRO A 1 377 ? 17.926 -1.235 -14.613 1.00 96.25 377 PRO A O 1
ATOM 3075 N N . ILE A 1 378 ? 18.359 -3.332 -13.967 1.00 96.06 378 ILE A N 1
ATOM 3076 C CA . ILE A 1 378 ? 19.411 -2.972 -13.003 1.00 96.06 378 ILE A CA 1
ATOM 3077 C C . ILE A 1 378 ? 20.735 -2.606 -13.687 1.00 96.06 378 ILE A C 1
ATOM 3079 O O . ILE A 1 378 ? 21.662 -2.147 -13.023 1.00 96.06 378 ILE A O 1
ATOM 3083 N N . SER A 1 379 ? 20.837 -2.819 -15.004 1.00 94.44 379 SER A N 1
ATOM 3084 C CA . SER A 1 379 ? 21.938 -2.306 -15.820 1.00 94.44 379 SER A CA 1
ATOM 3085 C C . SER A 1 379 ? 21.786 -0.827 -16.195 1.00 94.44 379 SER A C 1
ATOM 3087 O O . SER A 1 379 ? 22.770 -0.241 -16.637 1.00 94.44 379 SER A O 1
ATOM 3089 N N . ALA A 1 380 ? 20.615 -0.208 -15.982 1.00 92.69 380 ALA A N 1
ATOM 3090 C CA . ALA A 1 380 ? 20.415 1.214 -16.255 1.00 92.69 380 ALA A CA 1
ATOM 3091 C C . ALA A 1 380 ? 21.271 2.104 -15.343 1.00 92.69 380 ALA A C 1
ATOM 3093 O O . ALA A 1 380 ? 21.407 1.860 -14.140 1.00 92.69 380 ALA A O 1
ATOM 3094 N N . THR A 1 381 ? 21.799 3.183 -15.911 1.00 91.75 381 THR A N 1
ATOM 3095 C CA . THR A 1 381 ? 22.597 4.187 -15.207 1.00 91.75 381 THR A CA 1
ATOM 3096 C C . THR A 1 381 ? 21.875 5.531 -15.115 1.00 91.75 381 THR A C 1
ATOM 3098 O O . THR A 1 381 ? 20.890 5.786 -15.810 1.00 91.75 381 THR A O 1
ATOM 3101 N N . GLN A 1 382 ? 22.392 6.423 -14.263 1.00 91.69 382 GLN A N 1
ATOM 3102 C CA . GLN A 1 382 ? 21.903 7.800 -14.180 1.00 91.69 382 GLN A CA 1
ATOM 3103 C C . GLN A 1 382 ? 22.013 8.523 -15.531 1.00 91.69 382 GLN A C 1
ATOM 3105 O O . GLN A 1 382 ? 21.093 9.242 -15.907 1.00 91.69 382 GLN A O 1
ATOM 3110 N N . GLU A 1 383 ? 23.100 8.291 -16.275 1.00 91.06 383 GLU A N 1
ATOM 3111 C CA . GLU A 1 383 ? 23.315 8.904 -17.590 1.00 91.06 383 GLU A CA 1
ATOM 3112 C C . GLU A 1 383 ? 22.257 8.447 -18.607 1.00 91.06 383 GLU A C 1
ATOM 3114 O O . GLU A 1 383 ? 21.779 9.266 -19.388 1.00 91.06 383 GLU A O 1
ATOM 3119 N N . ASP A 1 384 ? 21.819 7.183 -18.561 1.00 89.56 384 ASP A N 1
ATOM 3120 C CA . ASP A 1 384 ? 20.766 6.669 -19.451 1.00 89.56 384 ASP A CA 1
ATOM 3121 C C . ASP A 1 384 ? 19.411 7.336 -19.173 1.00 89.56 384 ASP A C 1
ATOM 3123 O O . ASP A 1 384 ? 18.672 7.691 -20.096 1.00 89.56 384 ASP A O 1
ATOM 3127 N N . PHE A 1 385 ? 19.093 7.554 -17.893 1.00 87.62 385 PHE A N 1
ATOM 3128 C CA . PHE A 1 385 ? 17.880 8.262 -17.484 1.00 87.62 385 PHE A CA 1
ATOM 3129 C C . PHE A 1 385 ? 17.925 9.742 -17.855 1.00 87.62 385 PHE A C 1
ATOM 3131 O O . PHE A 1 385 ? 16.949 10.243 -18.400 1.00 87.62 385 PHE A O 1
ATOM 3138 N N . GLU A 1 386 ? 19.039 10.434 -17.613 1.00 87.81 386 GLU A N 1
ATOM 3139 C CA . GLU A 1 386 ? 19.216 11.846 -17.987 1.00 87.81 386 GLU A CA 1
ATOM 3140 C C . GLU A 1 386 ? 19.244 12.046 -19.511 1.00 87.81 386 GLU A C 1
ATOM 3142 O O . GLU A 1 386 ? 18.821 13.087 -20.022 1.00 87.81 386 GLU A O 1
ATOM 3147 N N . TYR A 1 387 ? 19.711 11.042 -20.259 1.00 86.56 387 TYR A N 1
ATOM 3148 C CA . TYR A 1 387 ? 19.626 11.026 -21.716 1.00 86.56 387 TYR A CA 1
ATOM 3149 C C . TYR A 1 387 ? 18.169 10.923 -22.185 1.00 86.56 387 TYR A C 1
ATOM 3151 O O . TYR A 1 387 ? 17.747 11.604 -23.120 1.00 86.56 387 TYR A O 1
ATOM 3159 N N . MET A 1 388 ? 17.371 10.080 -21.540 1.00 83.25 388 MET A N 1
ATOM 3160 C CA . MET A 1 388 ? 15.981 9.877 -21.927 1.00 83.25 388 MET A CA 1
ATOM 3161 C C . MET A 1 388 ? 15.043 10.990 -21.435 1.00 83.25 388 MET A C 1
ATOM 3163 O O . MET A 1 388 ? 14.145 11.414 -22.168 1.00 83.25 388 MET A O 1
ATOM 3167 N N . PHE A 1 389 ? 15.260 11.465 -20.211 1.00 83.31 389 PHE A N 1
ATOM 3168 C CA . PHE A 1 389 ? 14.434 12.433 -19.503 1.00 83.31 389 PHE A CA 1
ATOM 3169 C C . PHE A 1 389 ? 15.252 13.689 -19.186 1.00 83.31 389 PHE A C 1
ATOM 3171 O O . PHE A 1 389 ? 16.130 13.697 -18.327 1.00 83.31 389 PHE A O 1
ATOM 3178 N N . ASN A 1 390 ? 14.929 14.772 -19.891 1.00 82.44 390 ASN A N 1
ATOM 3179 C CA . ASN A 1 390 ? 15.485 16.107 -19.685 1.00 82.44 390 ASN A CA 1
ATOM 3180 C C . ASN A 1 390 ? 14.360 17.138 -19.896 1.00 82.44 390 ASN A C 1
ATOM 3182 O O . ASN A 1 390 ? 13.585 16.963 -20.847 1.00 82.44 390 ASN A O 1
ATOM 3186 N N . PRO A 1 391 ? 14.287 18.230 -19.102 1.00 80.44 391 PRO A N 1
ATOM 3187 C CA . PRO A 1 391 ? 13.254 19.262 -19.238 1.00 80.44 391 PRO A CA 1
ATOM 3188 C C . PRO A 1 391 ? 13.023 19.756 -20.673 1.00 80.44 391 PRO A C 1
ATOM 3190 O O . PRO A 1 391 ? 11.891 20.023 -21.075 1.00 80.44 391 PRO A O 1
ATOM 3193 N N . ASN A 1 392 ? 14.088 19.871 -21.468 1.00 80.06 392 ASN A N 1
ATOM 3194 C CA . ASN A 1 392 ? 14.003 20.342 -22.845 1.00 80.06 392 ASN A CA 1
ATOM 3195 C C . ASN A 1 392 ? 13.347 19.315 -23.788 1.00 80.06 392 ASN A C 1
ATOM 3197 O O . ASN A 1 392 ? 12.556 19.697 -24.646 1.00 80.06 392 ASN A O 1
ATOM 3201 N N . ILE A 1 393 ? 13.623 18.020 -23.601 1.00 76.81 393 ILE A N 1
ATOM 3202 C CA . ILE A 1 393 ? 13.071 16.925 -24.423 1.00 76.81 393 ILE A CA 1
ATOM 3203 C C . ILE A 1 393 ? 11.600 16.683 -24.086 1.00 76.81 393 ILE A C 1
ATOM 3205 O O . ILE A 1 393 ? 10.775 16.457 -24.968 1.00 76.81 393 ILE A O 1
ATOM 3209 N N . ILE A 1 394 ? 11.262 16.732 -22.799 1.00 76.50 394 ILE A N 1
ATOM 3210 C CA . ILE A 1 394 ? 9.894 16.527 -22.314 1.00 76.50 394 ILE A CA 1
ATOM 3211 C C . ILE A 1 394 ? 8.954 17.567 -22.945 1.00 76.50 394 ILE A C 1
ATOM 3213 O O . ILE A 1 394 ? 7.912 17.207 -23.500 1.00 76.50 394 ILE A O 1
ATOM 3217 N N . LYS A 1 395 ? 9.383 18.839 -22.977 1.00 72.69 395 LYS A N 1
ATOM 3218 C CA . LYS A 1 395 ? 8.660 19.943 -23.631 1.00 72.69 395 LYS A CA 1
ATOM 3219 C C . LYS A 1 395 ? 8.436 19.706 -25.121 1.00 72.69 395 LYS A C 1
ATOM 3221 O O . LYS A 1 395 ? 7.351 19.982 -25.630 1.00 72.69 395 LYS A O 1
ATOM 3226 N N . THR A 1 396 ? 9.446 19.218 -25.839 1.00 68.19 396 THR A N 1
ATOM 3227 C CA . THR A 1 396 ? 9.349 19.025 -27.294 1.00 68.19 396 THR A CA 1
ATOM 3228 C C . THR A 1 396 ? 8.559 17.778 -27.681 1.00 68.19 396 THR A C 1
ATOM 3230 O O . THR A 1 396 ? 7.981 17.751 -28.766 1.00 68.19 396 THR A O 1
ATOM 3233 N N . ARG A 1 397 ? 8.433 16.792 -26.784 1.00 70.75 397 ARG A N 1
ATOM 3234 C CA . ARG A 1 397 ? 7.596 15.592 -26.970 1.00 70.75 397 ARG A CA 1
ATOM 3235 C C . ARG A 1 397 ? 6.103 15.804 -26.691 1.00 70.75 397 ARG A C 1
ATOM 3237 O O . ARG A 1 397 ? 5.335 14.852 -26.784 1.00 70.75 397 ARG A O 1
ATOM 3244 N N . GLY A 1 398 ? 5.676 17.029 -26.377 1.00 71.44 398 GLY A N 1
ATOM 3245 C CA . GLY A 1 398 ? 4.265 17.345 -26.129 1.00 71.44 398 GLY A CA 1
ATOM 3246 C C . GLY A 1 398 ? 3.714 16.734 -24.839 1.00 71.44 398 GLY A C 1
ATOM 3247 O O . GLY A 1 398 ? 2.499 16.624 -24.687 1.00 71.44 398 GLY A O 1
ATOM 3248 N N . MET A 1 399 ? 4.597 16.334 -23.921 1.00 79.38 399 MET A N 1
ATOM 3249 C CA . MET A 1 399 ? 4.206 15.934 -22.576 1.00 79.38 399 MET A CA 1
ATOM 3250 C C . MET A 1 399 ? 3.728 17.159 -21.787 1.00 79.38 399 MET A C 1
ATOM 3252 O O . MET A 1 399 ? 4.201 18.269 -22.039 1.00 79.38 399 MET A O 1
ATOM 3256 N N . PRO A 1 400 ? 2.822 16.989 -20.811 1.00 84.62 400 PRO A N 1
ATOM 3257 C CA . PRO A 1 400 ? 2.282 18.108 -20.043 1.00 84.62 400 PRO A CA 1
ATOM 3258 C C . PRO A 1 400 ? 3.247 18.661 -18.977 1.00 84.62 400 PRO A C 1
ATOM 3260 O O . PRO A 1 400 ? 2.842 19.526 -18.210 1.00 84.62 400 PRO A O 1
ATOM 3263 N N . TYR A 1 401 ? 4.494 18.186 -18.906 1.00 87.56 401 TYR A N 1
ATOM 3264 C CA . TYR A 1 401 ? 5.469 18.565 -17.876 1.00 87.56 401 TYR A CA 1
ATOM 3265 C C . TYR A 1 401 ? 6.502 19.565 -18.419 1.00 87.56 401 TYR A C 1
ATOM 3267 O O . TYR A 1 401 ? 6.865 19.526 -19.598 1.00 87.56 401 TYR A O 1
ATOM 3275 N N . ASP A 1 402 ? 7.001 20.457 -17.563 1.00 88.00 402 ASP A N 1
ATOM 3276 C CA . ASP A 1 402 ? 7.980 21.487 -17.932 1.00 88.00 402 ASP A CA 1
ATOM 3277 C C . ASP A 1 402 ? 9.249 21.498 -17.062 1.00 88.00 402 ASP A C 1
ATOM 3279 O O . ASP A 1 402 ? 10.206 22.209 -17.409 1.00 88.00 402 ASP A O 1
ATOM 3283 N N . ASP A 1 403 ? 9.275 20.686 -16.002 1.00 89.50 403 ASP A N 1
ATOM 3284 C CA . ASP A 1 403 ? 10.391 20.525 -15.072 1.00 89.50 403 ASP A CA 1
ATOM 3285 C C . ASP A 1 403 ? 10.461 19.088 -14.511 1.00 89.50 403 ASP A C 1
ATOM 3287 O O . ASP A 1 403 ? 9.510 18.306 -14.638 1.00 89.50 403 ASP A O 1
ATOM 3291 N N . MET A 1 404 ? 11.615 18.714 -13.951 1.00 90.94 404 MET A N 1
ATOM 3292 C CA . MET A 1 404 ? 11.857 17.370 -13.416 1.00 90.94 404 MET A CA 1
ATOM 3293 C C . MET A 1 404 ? 13.028 17.296 -12.425 1.00 90.94 404 MET A C 1
ATOM 3295 O O . MET A 1 404 ? 13.930 18.136 -12.429 1.00 90.94 404 MET A O 1
ATOM 3299 N N . SER A 1 405 ? 13.065 16.231 -11.621 1.00 91.50 405 SER A N 1
ATOM 3300 C CA . SER A 1 405 ? 14.155 15.919 -10.698 1.00 91.50 405 SER A CA 1
ATOM 3301 C C . SER A 1 405 ? 14.516 14.427 -10.726 1.00 91.50 405 SER A C 1
ATOM 3303 O O . SER A 1 405 ? 13.656 13.559 -10.876 1.00 91.50 405 SER A O 1
ATOM 3305 N N . ILE A 1 406 ? 15.815 14.128 -10.608 1.00 91.75 406 ILE A N 1
ATOM 3306 C CA . ILE A 1 406 ? 16.332 12.761 -10.459 1.00 91.75 406 ILE A CA 1
ATOM 3307 C C . ILE A 1 406 ? 17.338 12.746 -9.313 1.00 91.75 406 ILE A C 1
ATOM 3309 O O . ILE A 1 406 ? 18.318 13.493 -9.322 1.00 91.75 406 ILE A O 1
ATOM 3313 N N . VAL A 1 407 ? 17.127 11.863 -8.340 1.00 94.44 407 VAL A N 1
ATOM 3314 C CA . VAL A 1 407 ? 18.082 11.589 -7.262 1.00 94.44 407 VAL A CA 1
ATOM 3315 C C . VAL A 1 407 ? 18.476 10.120 -7.321 1.00 94.44 407 VAL A C 1
ATOM 3317 O O . VAL A 1 407 ? 17.669 9.235 -7.040 1.00 94.44 407 VAL A O 1
ATOM 3320 N N . TRP A 1 408 ? 19.733 9.858 -7.683 1.00 93.94 408 TRP A N 1
ATOM 3321 C CA . TRP A 1 408 ? 20.254 8.502 -7.847 1.00 93.94 408 TRP A CA 1
ATOM 3322 C C . TRP A 1 408 ? 20.933 7.989 -6.569 1.00 93.94 408 TRP A C 1
ATOM 3324 O O . TRP A 1 408 ? 21.865 8.608 -6.050 1.00 93.94 408 TRP A O 1
ATOM 3334 N N . GLY A 1 409 ? 20.497 6.834 -6.063 1.00 92.38 409 GLY A N 1
ATOM 3335 C CA . GLY A 1 409 ? 21.019 6.228 -4.835 1.00 92.38 409 GLY A CA 1
ATOM 3336 C C . GLY A 1 409 ? 20.627 4.755 -4.669 1.00 92.38 409 GLY A C 1
ATOM 3337 O O . GLY A 1 409 ? 20.387 4.042 -5.642 1.00 92.38 409 GLY A O 1
ATOM 3338 N N . SER A 1 410 ? 20.554 4.273 -3.421 1.00 89.94 410 SER A N 1
ATOM 3339 C CA . SER A 1 410 ? 19.956 2.954 -3.115 1.00 89.94 410 SER A CA 1
ATOM 3340 C C . SER A 1 410 ? 18.461 2.901 -3.454 1.00 89.94 410 SER A C 1
ATOM 3342 O O . SER A 1 410 ? 17.913 1.843 -3.748 1.00 89.94 410 SER A O 1
ATOM 3344 N N . THR A 1 411 ? 17.834 4.072 -3.422 1.00 92.88 411 THR A N 1
ATOM 3345 C CA . THR A 1 411 ? 16.536 4.367 -4.011 1.00 92.88 411 THR A CA 1
ATOM 3346 C C . THR A 1 411 ? 16.781 5.386 -5.113 1.00 92.88 411 THR A C 1
ATOM 3348 O O . THR A 1 411 ? 17.502 6.358 -4.880 1.00 92.88 411 THR A O 1
ATOM 3351 N N . ILE A 1 412 ? 16.217 5.160 -6.294 1.00 94.44 412 ILE A N 1
ATOM 3352 C CA . ILE A 1 412 ? 16.159 6.160 -7.360 1.00 94.44 412 ILE A CA 1
ATOM 3353 C C . ILE A 1 412 ? 14.831 6.887 -7.190 1.00 94.44 412 ILE A C 1
ATOM 3355 O O . ILE A 1 412 ? 13.780 6.250 -7.218 1.00 94.44 412 ILE A O 1
ATOM 3359 N N . HIS A 1 413 ? 14.890 8.194 -6.977 1.00 94.62 413 HIS A N 1
ATOM 3360 C CA . HIS A 1 413 ? 13.713 9.053 -6.932 1.00 94.62 413 HIS A CA 1
ATOM 3361 C C . HIS A 1 413 ? 13.643 9.846 -8.235 1.00 94.62 413 HIS A C 1
ATOM 3363 O O . HIS A 1 413 ? 14.621 10.501 -8.606 1.00 94.62 413 HIS A O 1
ATOM 3369 N N . PHE A 1 414 ? 12.519 9.738 -8.933 1.00 92.31 414 PHE A N 1
ATOM 3370 C CA . PHE A 1 414 ? 12.264 10.363 -10.224 1.00 92.31 414 PHE A CA 1
ATOM 3371 C C . PHE A 1 414 ? 10.944 11.124 -10.161 1.00 92.31 414 PHE A C 1
ATOM 3373 O O . PHE A 1 414 ? 9.910 10.543 -9.838 1.00 92.31 414 PHE A O 1
ATOM 3380 N N . GLU A 1 415 ? 10.980 12.406 -10.504 1.00 92.69 415 GLU A N 1
ATOM 3381 C CA . GLU A 1 415 ? 9.814 13.281 -10.469 1.00 92.69 415 GLU A CA 1
ATOM 3382 C C . GLU A 1 415 ? 9.765 14.146 -11.732 1.00 92.69 415 GLU A C 1
ATOM 3384 O O . GLU A 1 415 ? 10.784 14.689 -12.158 1.00 92.69 415 GLU A O 1
ATOM 3389 N N . MET A 1 416 ? 8.588 14.302 -12.330 1.00 91.19 416 MET A N 1
ATOM 3390 C CA . MET A 1 416 ? 8.317 15.260 -13.407 1.00 91.19 416 MET A CA 1
ATOM 3391 C C . MET A 1 416 ? 7.030 16.008 -13.086 1.00 91.19 416 MET A C 1
ATOM 3393 O O . MET A 1 416 ? 6.053 15.384 -12.675 1.00 91.19 416 MET A O 1
ATOM 3397 N N . TRP A 1 417 ? 6.989 17.320 -13.303 1.00 92.44 417 TRP A N 1
ATOM 3398 C CA . TRP A 1 417 ? 5.798 18.114 -13.000 1.00 92.44 417 TRP A CA 1
ATOM 3399 C C . TRP A 1 417 ? 5.611 19.292 -13.956 1.00 92.44 417 TRP A C 1
ATOM 3401 O O . TRP A 1 417 ? 6.515 19.694 -14.692 1.00 92.44 417 TRP A O 1
ATOM 3411 N N . ASN A 1 418 ? 4.398 19.837 -13.953 1.00 91.00 418 ASN A N 1
ATOM 3412 C CA . ASN A 1 418 ? 4.075 21.121 -14.556 1.00 91.00 418 ASN A CA 1
ATOM 3413 C C . ASN A 1 418 ? 4.153 22.221 -13.493 1.00 91.00 418 ASN A C 1
ATOM 3415 O O . ASN A 1 418 ? 3.295 22.315 -12.617 1.00 91.00 418 ASN A O 1
ATOM 3419 N N . SER A 1 419 ? 5.145 23.100 -13.593 1.00 87.81 419 SER A N 1
ATOM 3420 C CA . SER A 1 419 ? 5.413 24.193 -12.652 1.00 87.81 419 SER A CA 1
ATOM 3421 C C . SER A 1 419 ? 4.259 25.195 -12.493 1.00 87.81 419 SER A C 1
ATOM 3423 O O . SER A 1 419 ? 4.227 25.960 -11.527 1.00 87.81 419 SER A O 1
ATOM 3425 N N . THR A 1 420 ? 3.305 25.201 -13.429 1.00 87.56 420 THR A N 1
ATOM 3426 C CA . THR A 1 420 ? 2.124 26.081 -13.425 1.00 87.56 420 THR A CA 1
ATOM 3427 C C . THR A 1 420 ? 0.791 25.335 -13.364 1.00 87.56 420 THR A C 1
ATOM 3429 O O . THR A 1 420 ? -0.261 25.980 -13.339 1.00 87.56 420 THR A O 1
ATOM 3432 N N . GLY A 1 421 ? 0.829 24.003 -13.364 1.00 84.00 421 GLY A N 1
ATOM 3433 C CA . GLY A 1 421 ? -0.335 23.130 -13.464 1.00 84.00 421 GLY A CA 1
ATOM 3434 C C . GLY A 1 421 ? -0.470 22.179 -12.281 1.00 84.00 421 GLY A C 1
ATOM 3435 O O . GLY A 1 421 ? 0.035 22.434 -11.191 1.00 84.00 421 GLY A O 1
ATOM 3436 N N . HIS A 1 422 ? -1.201 21.093 -12.516 1.00 82.69 422 HIS A N 1
ATOM 3437 C CA . HIS A 1 422 ? -1.469 20.042 -11.526 1.00 82.69 422 HIS A CA 1
ATOM 3438 C C . HIS A 1 422 ? -0.933 18.678 -11.978 1.00 82.69 422 HIS A C 1
ATOM 3440 O O . HIS A 1 422 ? -1.116 17.679 -11.288 1.00 82.69 422 HIS A O 1
ATOM 3446 N N . GLU A 1 423 ? -0.321 18.624 -13.160 1.00 89.38 423 GLU A N 1
ATOM 3447 C CA . GLU A 1 423 ? 0.231 17.408 -13.726 1.00 89.38 423 GLU A CA 1
ATOM 3448 C C . GLU A 1 423 ? 1.556 17.068 -13.051 1.00 89.38 423 GLU A C 1
ATOM 3450 O O . GLU A 1 423 ? 2.501 17.859 -13.090 1.00 89.38 423 GLU A O 1
ATOM 3455 N N . MET A 1 424 ? 1.634 15.876 -12.469 1.00 91.50 424 MET A N 1
ATOM 3456 C CA . MET A 1 424 ? 2.866 15.349 -11.892 1.00 91.50 424 MET A CA 1
ATOM 3457 C C . MET A 1 424 ? 2.960 13.835 -12.048 1.00 91.50 424 MET A C 1
ATOM 3459 O O . MET A 1 424 ? 1.948 13.130 -12.081 1.00 91.50 424 MET A O 1
ATOM 3463 N N . VAL A 1 425 ? 4.193 13.352 -12.134 1.00 91.25 425 VAL A N 1
ATOM 3464 C CA . VAL A 1 425 ? 4.561 11.945 -12.019 1.00 91.25 425 VAL A CA 1
ATOM 3465 C C . VAL A 1 425 ? 5.677 11.843 -10.995 1.00 91.25 425 VAL A C 1
ATOM 3467 O O . VAL A 1 425 ? 6.700 12.504 -11.148 1.00 91.25 425 VAL A O 1
ATOM 3470 N N . GLU A 1 426 ? 5.499 10.996 -9.991 1.00 92.69 426 GLU A N 1
ATOM 3471 C CA . GLU A 1 426 ? 6.512 10.685 -8.985 1.00 92.69 426 GLU A CA 1
ATOM 3472 C C . GLU A 1 426 ? 6.708 9.172 -8.918 1.00 92.69 426 GLU A C 1
ATOM 3474 O O . GLU A 1 426 ? 5.747 8.403 -8.873 1.00 92.69 426 GLU A O 1
ATOM 3479 N N . VAL A 1 427 ? 7.962 8.731 -8.920 1.00 92.69 427 VAL A N 1
ATOM 3480 C CA . VAL A 1 427 ? 8.323 7.318 -8.862 1.00 92.69 427 VAL A CA 1
ATOM 3481 C C . VAL A 1 427 ? 9.516 7.129 -7.941 1.00 92.69 427 VAL A C 1
ATOM 3483 O O . VAL A 1 427 ? 10.564 7.756 -8.106 1.00 92.69 427 VAL A O 1
ATOM 3486 N N . ASN A 1 428 ? 9.393 6.185 -7.012 1.00 93.12 428 ASN A N 1
ATOM 3487 C CA . ASN A 1 428 ? 10.515 5.692 -6.226 1.00 93.12 428 ASN A CA 1
ATOM 3488 C C . ASN A 1 428 ? 10.845 4.261 -6.651 1.00 93.12 428 ASN A C 1
ATOM 3490 O O . ASN A 1 428 ? 9.977 3.395 -6.644 1.00 93.12 428 ASN A O 1
ATOM 3494 N N . ILE A 1 429 ? 12.105 3.986 -6.985 1.00 93.75 429 ILE A N 1
ATOM 3495 C CA . ILE A 1 429 ? 12.558 2.697 -7.525 1.00 93.75 429 ILE A CA 1
ATOM 3496 C C . ILE A 1 429 ? 13.658 2.124 -6.637 1.00 93.75 429 ILE A C 1
ATOM 3498 O O . ILE A 1 429 ? 14.587 2.830 -6.240 1.00 93.75 429 ILE A O 1
ATOM 3502 N N . ASN A 1 430 ? 13.592 0.831 -6.338 1.00 93.56 430 ASN A N 1
ATOM 3503 C CA . ASN A 1 430 ? 14.672 0.132 -5.654 1.00 93.56 430 ASN A CA 1
ATOM 3504 C C . ASN A 1 430 ? 15.790 -0.205 -6.654 1.00 93.56 430 ASN A C 1
ATOM 3506 O O . ASN A 1 430 ? 15.610 -1.044 -7.533 1.00 93.56 430 ASN A O 1
ATOM 3510 N N . SER A 1 431 ? 16.970 0.406 -6.508 1.00 91.44 431 SER A N 1
ATOM 3511 C CA . SER A 1 431 ? 18.063 0.235 -7.480 1.00 91.44 431 SER A CA 1
ATOM 3512 C C . SER A 1 431 ? 18.714 -1.151 -7.464 1.00 91.44 431 SER A C 1
ATOM 3514 O O . SER A 1 431 ? 19.483 -1.476 -8.364 1.00 91.44 431 SER A O 1
ATOM 3516 N N . THR A 1 432 ? 18.409 -1.994 -6.471 1.00 92.06 432 THR A N 1
ATOM 3517 C CA . THR A 1 432 ? 18.959 -3.358 -6.384 1.00 92.06 432 THR A CA 1
ATOM 3518 C C . THR A 1 432 ? 18.210 -4.347 -7.273 1.00 92.06 432 THR A C 1
ATOM 3520 O O . THR A 1 432 ? 18.827 -5.276 -7.787 1.00 92.06 432 THR A O 1
ATOM 3523 N N . ASN A 1 433 ? 16.897 -4.176 -7.441 1.00 92.81 433 ASN A N 1
ATOM 3524 C CA . ASN A 1 433 ? 16.057 -5.086 -8.230 1.00 92.81 433 ASN A CA 1
ATOM 3525 C C . ASN A 1 433 ? 15.287 -4.393 -9.369 1.00 92.81 433 ASN A C 1
ATOM 3527 O O . ASN A 1 433 ? 14.673 -5.074 -10.185 1.00 92.81 433 ASN A O 1
ATOM 3531 N N . GLY A 1 434 ? 15.339 -3.061 -9.452 1.00 93.06 434 GLY A N 1
ATOM 3532 C CA . GLY A 1 434 ? 14.693 -2.271 -10.500 1.00 93.06 434 GLY A CA 1
ATOM 3533 C C . GLY A 1 434 ? 13.178 -2.135 -10.340 1.00 93.06 434 GLY A C 1
ATOM 3534 O O . GLY A 1 434 ? 12.511 -1.662 -11.255 1.00 93.06 434 GLY A O 1
ATOM 3535 N N . ILE A 1 435 ? 12.623 -2.551 -9.200 1.00 94.06 435 ILE A N 1
ATOM 3536 C CA . ILE A 1 435 ? 11.180 -2.565 -8.950 1.00 94.06 435 ILE A CA 1
ATOM 3537 C C . ILE A 1 435 ? 10.722 -1.207 -8.425 1.00 94.06 435 ILE A C 1
ATOM 3539 O O . ILE A 1 435 ? 11.353 -0.621 -7.538 1.00 94.06 435 ILE A O 1
ATOM 3543 N N . PHE A 1 436 ? 9.588 -0.734 -8.935 1.00 93.00 436 PHE A N 1
ATOM 3544 C CA . PHE A 1 436 ? 8.929 0.471 -8.445 1.00 93.00 436 PHE A CA 1
ATOM 3545 C C . PHE A 1 436 ? 8.396 0.205 -7.039 1.00 93.00 436 PHE A C 1
ATOM 3547 O O . PHE A 1 436 ? 7.632 -0.729 -6.818 1.00 93.00 436 PHE A O 1
ATOM 3554 N N . MET A 1 437 ? 8.811 1.006 -6.070 1.00 91.38 437 MET A N 1
ATOM 3555 C CA . MET A 1 437 ? 8.285 0.969 -4.707 1.00 91.38 437 MET A CA 1
ATOM 3556 C C . MET A 1 437 ? 6.972 1.735 -4.618 1.00 91.38 437 MET A C 1
ATOM 3558 O O . MET A 1 437 ? 6.057 1.286 -3.938 1.00 91.38 437 MET A O 1
ATOM 3562 N N . ASN A 1 438 ? 6.874 2.848 -5.343 1.00 90.62 438 ASN A N 1
ATOM 3563 C CA . ASN A 1 438 ? 5.625 3.552 -5.569 1.00 90.62 438 ASN A CA 1
ATOM 3564 C C . ASN A 1 438 ? 5.612 4.216 -6.952 1.00 90.62 438 ASN A C 1
ATOM 3566 O O . ASN A 1 438 ? 6.652 4.365 -7.601 1.00 90.62 438 ASN A O 1
ATOM 3570 N N . TYR A 1 439 ? 4.415 4.578 -7.394 1.00 91.69 439 TYR A N 1
ATOM 3571 C CA . TYR A 1 439 ? 4.158 5.330 -8.614 1.00 91.69 439 TYR A CA 1
ATOM 3572 C C . TYR A 1 439 ? 2.954 6.224 -8.366 1.00 91.69 439 TYR A C 1
ATOM 3574 O O . TYR A 1 439 ? 1.878 5.708 -8.079 1.00 91.69 439 TYR A O 1
ATOM 3582 N N . LEU A 1 440 ? 3.118 7.533 -8.495 1.00 90.69 440 LEU A N 1
ATOM 3583 C CA . LEU A 1 440 ? 2.042 8.511 -8.505 1.00 90.69 440 LEU A CA 1
ATOM 3584 C C . LEU A 1 440 ? 1.993 9.150 -9.885 1.00 90.69 440 LEU A C 1
ATOM 3586 O O . LEU A 1 440 ? 2.990 9.675 -10.364 1.00 90.69 440 LEU A O 1
ATOM 3590 N N . MET A 1 441 ? 0.818 9.163 -10.493 1.00 89.38 441 MET A N 1
ATOM 3591 C CA . MET A 1 441 ? 0.490 10.051 -11.597 1.00 89.38 441 MET A CA 1
ATOM 3592 C C . MET A 1 441 ? -0.737 10.844 -11.187 1.00 89.38 441 MET A C 1
ATOM 3594 O O . MET A 1 441 ? -1.751 10.258 -10.822 1.00 89.38 441 MET A O 1
ATOM 3598 N N . SER A 1 442 ? -0.659 12.165 -11.251 1.00 86.94 442 SER A N 1
ATOM 3599 C CA . SER A 1 442 ? -1.783 13.042 -10.944 1.00 86.94 442 SER A CA 1
ATOM 3600 C C . SER A 1 442 ? -1.979 14.039 -12.072 1.00 86.94 442 SER A C 1
ATOM 3602 O O . SER A 1 442 ? -1.020 14.538 -12.659 1.00 86.94 442 SER A O 1
ATOM 3604 N N . ASN A 1 443 ? -3.237 14.332 -12.362 1.00 80.31 443 ASN A N 1
ATOM 3605 C CA . ASN A 1 443 ? -3.680 15.471 -13.146 1.00 80.31 443 ASN A CA 1
ATOM 3606 C C . ASN A 1 443 ? -4.782 16.199 -12.346 1.00 80.31 443 ASN A C 1
ATOM 3608 O O . ASN A 1 443 ? -5.085 15.827 -11.216 1.00 80.31 443 ASN A O 1
ATOM 3612 N N . TYR A 1 444 ? -5.365 17.264 -12.898 1.00 76.62 444 TYR A N 1
ATOM 3613 C CA . TYR A 1 444 ? -6.312 18.129 -12.183 1.00 76.62 444 TYR A CA 1
ATOM 3614 C C . TYR A 1 444 ? -7.415 17.383 -11.398 1.00 76.62 444 TYR A C 1
ATOM 3616 O O . TYR A 1 444 ? -7.708 17.756 -10.262 1.00 76.62 444 TYR A O 1
ATOM 3624 N N . TRP A 1 445 ? -8.037 16.354 -11.986 1.00 72.56 445 TRP A N 1
ATOM 3625 C CA . TRP A 1 445 ? -9.147 15.622 -11.356 1.00 72.56 445 TRP A CA 1
ATOM 3626 C C . TRP A 1 445 ? -8.892 14.124 -11.176 1.00 72.56 445 TRP A C 1
ATOM 3628 O O . TRP A 1 445 ? -9.595 13.490 -10.378 1.00 72.56 445 TRP A O 1
ATOM 3638 N N . ASP A 1 446 ? -7.896 13.585 -11.874 1.00 80.19 446 ASP A N 1
ATOM 3639 C CA . ASP A 1 446 ? -7.548 12.175 -11.866 1.00 80.19 446 ASP A CA 1
ATOM 3640 C C . ASP A 1 446 ? -6.225 11.951 -11.152 1.00 80.19 446 ASP A C 1
ATOM 3642 O O . ASP A 1 446 ? -5.281 12.731 -11.281 1.00 80.19 446 ASP A O 1
ATOM 3646 N N . PHE A 1 447 ? -6.123 10.824 -10.466 1.00 84.38 447 PHE A N 1
ATOM 3647 C CA . PHE A 1 447 ? -4.826 10.326 -10.045 1.00 84.38 447 PHE A CA 1
ATOM 3648 C C . PHE A 1 447 ? -4.787 8.809 -10.126 1.00 84.38 447 PHE A C 1
ATOM 3650 O O . PHE A 1 447 ? -5.811 8.126 -10.127 1.00 84.38 447 PHE A O 1
ATOM 3657 N N . THR A 1 448 ? -3.582 8.273 -10.183 1.00 87.25 448 THR A N 1
ATOM 3658 C CA . THR A 1 448 ? -3.304 6.857 -10.024 1.00 87.25 448 THR A CA 1
ATOM 3659 C C . THR A 1 448 ? -2.084 6.734 -9.135 1.00 87.25 448 THR A C 1
ATOM 3661 O O . THR A 1 448 ? -1.041 7.312 -9.425 1.00 87.25 448 THR A O 1
ATOM 3664 N N . TYR A 1 449 ? -2.226 5.994 -8.048 1.00 88.38 449 TYR A N 1
ATOM 3665 C CA . TYR A 1 449 ? -1.174 5.725 -7.092 1.00 88.38 449 TYR A CA 1
ATOM 3666 C C . TYR A 1 449 ? -1.016 4.217 -6.928 1.00 88.38 449 TYR A C 1
ATOM 3668 O O . TYR A 1 449 ? -2.009 3.519 -6.743 1.00 88.38 449 TYR A O 1
ATOM 3676 N N . PHE A 1 450 ? 0.213 3.722 -6.993 1.00 89.12 450 PHE A N 1
ATOM 3677 C CA . PHE A 1 450 ? 0.581 2.357 -6.633 1.00 89.12 450 PHE A CA 1
ATOM 3678 C C . PHE A 1 450 ? 1.646 2.406 -5.545 1.00 89.12 450 PHE A C 1
ATOM 3680 O O . PHE A 1 450 ? 2.558 3.228 -5.619 1.00 89.12 450 PHE A O 1
ATOM 3687 N N . GLU A 1 451 ? 1.584 1.488 -4.590 1.00 88.50 451 GLU A N 1
ATOM 3688 C CA . GLU A 1 451 ? 2.586 1.318 -3.539 1.00 88.50 451 GLU A CA 1
ATOM 3689 C C . GLU A 1 451 ? 2.813 -0.168 -3.267 1.00 88.50 451 GLU A C 1
ATOM 3691 O O . GLU A 1 451 ? 1.881 -0.968 -3.274 1.00 88.50 451 GLU A O 1
ATOM 3696 N N . LEU A 1 452 ? 4.063 -0.575 -3.064 1.00 88.56 452 LEU A N 1
ATOM 3697 C CA . LEU A 1 452 ? 4.396 -1.965 -2.778 1.00 88.56 452 LEU A CA 1
ATOM 3698 C C . LEU A 1 452 ? 3.806 -2.385 -1.413 1.00 88.56 452 LEU A C 1
ATOM 3700 O O . LEU A 1 452 ? 4.075 -1.770 -0.383 1.00 88.56 452 LEU A O 1
ATOM 3704 N N . LYS A 1 453 ? 3.067 -3.501 -1.380 1.00 79.31 453 LYS A N 1
ATOM 3705 C CA . LYS A 1 453 ? 2.265 -3.962 -0.223 1.00 79.31 453 LYS A CA 1
ATOM 3706 C C . LYS A 1 453 ? 3.053 -4.212 1.070 1.00 79.31 453 LYS A C 1
ATOM 3708 O O . LYS A 1 453 ? 2.492 -4.316 2.160 1.00 79.31 453 LYS A O 1
ATOM 3713 N N . ASN A 1 454 ? 4.381 -4.307 1.010 1.00 69.25 454 ASN A N 1
ATOM 3714 C CA . ASN A 1 454 ? 5.203 -4.470 2.216 1.00 69.25 454 ASN A CA 1
ATOM 3715 C C . ASN A 1 454 ? 5.120 -3.268 3.189 1.00 69.25 454 ASN A C 1
ATOM 3717 O O . ASN A 1 454 ? 5.686 -3.338 4.286 1.00 69.25 454 ASN A O 1
ATOM 3721 N N . MET A 1 455 ? 4.422 -2.192 2.811 1.00 57.25 455 MET A N 1
ATOM 3722 C CA . MET A 1 455 ? 4.182 -0.998 3.624 1.00 57.25 455 MET A CA 1
ATOM 3723 C C . MET A 1 455 ? 2.808 -0.984 4.332 1.00 57.25 455 MET A C 1
ATOM 3725 O O . MET A 1 455 ? 2.657 -0.259 5.313 1.00 57.25 455 MET A O 1
ATOM 3729 N N . THR A 1 456 ? 1.853 -1.833 3.937 1.00 67.19 456 THR A N 1
ATOM 3730 C CA . THR A 1 456 ? 0.451 -1.838 4.423 1.00 67.19 456 THR A CA 1
ATOM 3731 C C . THR A 1 456 ? 0.014 -3.145 5.082 1.00 67.19 456 THR A C 1
ATOM 3733 O O . THR A 1 456 ? -1.103 -3.237 5.589 1.00 67.19 456 THR A O 1
ATOM 3736 N N . TYR A 1 457 ? 0.877 -4.168 5.085 1.00 72.94 457 TYR A N 1
ATOM 3737 C CA . TYR A 1 457 ? 0.555 -5.468 5.667 1.00 72.94 457 TYR A CA 1
ATOM 3738 C C . TYR A 1 457 ? 0.305 -5.355 7.178 1.00 72.94 457 TYR A C 1
ATOM 3740 O O . TYR A 1 457 ? 1.237 -5.153 7.959 1.00 72.94 457 TYR A O 1
ATOM 3748 N N . ILE A 1 458 ? -0.956 -5.531 7.567 1.00 85.31 458 ILE A N 1
ATOM 3749 C CA . ILE A 1 458 ? -1.420 -5.589 8.951 1.00 85.31 458 ILE A CA 1
ATOM 3750 C C . ILE A 1 458 ? -2.029 -6.961 9.194 1.00 85.31 458 ILE A C 1
ATOM 3752 O O . ILE A 1 458 ? -2.834 -7.443 8.399 1.00 85.31 458 ILE A O 1
ATOM 3756 N N . ASP A 1 459 ? -1.619 -7.588 10.291 1.00 88.00 459 ASP A N 1
ATOM 3757 C CA . ASP A 1 459 ? -2.215 -8.829 10.764 1.00 88.00 459 ASP A CA 1
ATOM 3758 C C . ASP A 1 459 ? -3.337 -8.492 11.750 1.00 88.00 459 ASP A C 1
ATOM 3760 O O . ASP A 1 459 ? -3.128 -7.715 12.681 1.00 88.00 459 ASP A O 1
ATOM 3764 N N . TRP A 1 460 ? -4.521 -9.062 11.549 1.00 91.81 460 TRP A N 1
ATOM 3765 C CA . TRP A 1 460 ? -5.686 -8.852 12.407 1.00 91.81 460 TRP A CA 1
ATOM 3766 C C . TRP A 1 460 ? -6.021 -10.162 13.117 1.00 91.81 460 TRP A C 1
ATOM 3768 O O . TRP A 1 460 ? -6.077 -11.211 12.487 1.00 91.81 460 TRP A O 1
ATOM 3778 N N . ALA A 1 461 ? -6.287 -10.119 14.424 1.00 92.50 461 ALA A N 1
ATOM 3779 C CA . ALA A 1 461 ? -6.586 -11.322 15.211 1.00 92.50 461 ALA A CA 1
ATOM 3780 C C . ALA A 1 461 ? -8.058 -11.780 15.119 1.00 92.50 461 ALA A C 1
ATOM 3782 O O . ALA A 1 461 ? -8.583 -12.349 16.076 1.00 92.50 461 ALA A O 1
ATOM 3783 N N . VAL A 1 462 ? -8.731 -11.481 14.006 1.00 91.31 462 VAL A N 1
ATOM 3784 C CA . VAL A 1 462 ? -10.136 -11.822 13.742 1.00 91.31 462 VAL A CA 1
ATOM 3785 C C . VAL A 1 462 ? -10.253 -12.429 12.355 1.00 91.31 462 VAL A C 1
ATOM 3787 O O . VAL A 1 462 ? -9.557 -11.980 11.446 1.00 91.31 462 VAL A O 1
ATOM 3790 N N . ASP A 1 463 ? -11.154 -13.392 12.191 1.00 91.75 463 ASP A N 1
ATOM 3791 C CA . ASP A 1 463 ? -11.491 -14.049 10.930 1.00 91.75 463 ASP A CA 1
ATOM 3792 C C . ASP A 1 463 ? -12.872 -13.602 10.407 1.00 91.75 463 ASP A C 1
ATOM 3794 O O . ASP A 1 463 ? -13.733 -13.106 11.139 1.00 91.75 463 ASP A O 1
ATOM 3798 N N . ILE A 1 464 ? -13.120 -13.800 9.108 1.00 89.69 464 ILE A N 1
ATOM 3799 C CA . ILE A 1 464 ? -14.439 -13.543 8.508 1.00 89.69 464 ILE A CA 1
ATOM 3800 C C . ILE A 1 464 ? -15.497 -14.435 9.169 1.00 89.69 464 ILE A C 1
ATOM 3802 O O . ILE A 1 464 ? -15.387 -15.662 9.165 1.00 89.69 464 ILE A O 1
ATOM 3806 N N . GLY A 1 465 ? -16.571 -13.814 9.659 1.00 88.81 465 GLY A N 1
ATOM 3807 C CA . GLY A 1 465 ? -17.654 -14.476 10.381 1.00 88.81 465 GLY A CA 1
ATOM 3808 C C . GLY A 1 465 ? -17.508 -14.445 11.902 1.00 88.81 465 GLY A C 1
ATOM 3809 O O . GLY A 1 465 ? -18.481 -14.777 12.583 1.00 88.81 465 GLY A O 1
ATOM 3810 N N . ASP A 1 466 ? -16.361 -14.011 12.435 1.00 91.94 466 ASP A N 1
ATOM 3811 C CA . ASP A 1 466 ? -16.224 -13.737 13.864 1.00 91.94 466 ASP A CA 1
ATOM 3812 C C . ASP A 1 466 ? -17.184 -12.627 14.285 1.00 91.94 466 ASP A C 1
ATOM 3814 O O . ASP A 1 466 ? -17.501 -11.717 13.514 1.00 91.94 466 ASP A O 1
ATOM 3818 N N . TYR A 1 467 ? -17.650 -12.686 15.527 1.00 90.69 467 TYR A N 1
ATOM 3819 C CA . TYR A 1 467 ? -18.455 -11.624 16.103 1.00 90.69 467 TYR A CA 1
ATOM 3820 C C . TYR A 1 467 ? -18.107 -11.384 17.563 1.00 90.69 467 TYR A C 1
ATOM 3822 O O . TYR A 1 467 ? -17.719 -12.292 18.297 1.00 90.69 467 TYR A O 1
ATOM 3830 N N . PHE A 1 468 ? -18.268 -10.137 17.979 1.00 90.88 468 PHE A N 1
ATOM 3831 C CA . PHE A 1 468 ? -17.999 -9.681 19.334 1.00 90.88 468 PHE A CA 1
ATOM 3832 C C . PHE A 1 468 ? -19.057 -8.680 19.782 1.00 90.88 468 PHE A C 1
ATOM 3834 O O . PHE A 1 468 ? -19.784 -8.097 18.971 1.00 90.88 468 PHE A O 1
ATOM 3841 N N . TYR A 1 469 ? -19.156 -8.529 21.097 1.00 91.94 469 TYR A N 1
ATOM 3842 C CA . TYR A 1 469 ? -20.184 -7.749 21.762 1.00 91.94 469 TYR A CA 1
ATOM 3843 C C . TYR A 1 469 ? -19.521 -6.613 22.528 1.00 91.94 469 TYR A C 1
ATOM 3845 O O . TYR A 1 469 ? -18.541 -6.833 23.238 1.00 91.94 469 TYR A O 1
ATOM 3853 N N . PHE A 1 470 ? -20.050 -5.410 22.367 1.00 91.00 470 PHE A N 1
ATOM 3854 C CA . PHE A 1 470 ? -19.618 -4.224 23.085 1.00 91.00 470 PHE A CA 1
ATOM 3855 C C . PHE A 1 470 ? -20.822 -3.559 23.734 1.00 91.00 470 PHE A C 1
ATOM 3857 O O . PHE A 1 470 ? -21.899 -3.467 23.140 1.00 91.00 470 PHE A O 1
ATOM 3864 N N . LYS A 1 471 ? -20.610 -3.039 24.936 1.00 91.00 471 LYS A N 1
ATOM 3865 C CA . LYS A 1 471 ? -21.540 -2.125 25.588 1.00 91.00 471 LYS A CA 1
ATOM 3866 C C . LYS A 1 471 ? -20.957 -0.725 25.529 1.00 91.00 471 LYS A C 1
ATOM 3868 O O . LYS A 1 471 ? -19.795 -0.547 25.878 1.00 91.00 471 LYS A O 1
ATOM 3873 N N . GLU A 1 472 ? -21.760 0.244 25.114 1.00 90.62 472 GLU A N 1
ATOM 3874 C CA . GLU A 1 472 ? -21.401 1.657 25.042 1.00 90.62 472 GLU A CA 1
ATOM 3875 C C . GLU A 1 472 ? -22.299 2.484 25.968 1.00 90.62 472 GLU A C 1
ATOM 3877 O O . GLU A 1 472 ? -23.511 2.267 26.037 1.00 90.62 472 GLU A O 1
ATOM 3882 N N . PHE A 1 473 ? -21.701 3.465 26.640 1.00 87.88 473 PHE A N 1
ATOM 3883 C CA . PHE A 1 473 ? -22.369 4.506 27.411 1.00 87.88 473 PHE A CA 1
ATOM 3884 C C . PHE A 1 473 ? -21.935 5.868 26.876 1.00 87.88 473 PHE A C 1
ATOM 3886 O O . PHE A 1 473 ? -20.746 6.198 26.865 1.00 87.88 473 PHE A O 1
ATOM 3893 N N . SER A 1 474 ? -22.906 6.667 26.441 1.00 78.25 474 SER A N 1
ATOM 3894 C CA . SER A 1 474 ? -22.692 8.006 25.894 1.00 78.25 474 SER A CA 1
ATOM 3895 C C . SER A 1 474 ? -23.733 8.957 26.477 1.00 78.25 474 SER A C 1
ATOM 3897 O O . SER A 1 474 ? -24.920 8.874 26.161 1.00 78.25 474 SER A O 1
ATOM 3899 N N . GLY A 1 475 ? -23.301 9.860 27.361 1.00 70.19 475 GLY A N 1
ATOM 3900 C CA . GLY A 1 475 ? -24.218 10.777 28.043 1.00 70.19 475 GLY A CA 1
ATOM 3901 C C . GLY A 1 475 ? -25.302 10.034 28.838 1.00 70.19 475 GLY A C 1
ATOM 3902 O O . GLY A 1 475 ? -25.002 9.440 29.870 1.00 70.19 475 GLY A O 1
ATOM 3903 N N . TYR A 1 476 ? -26.552 10.088 28.360 1.00 61.03 476 TYR A N 1
ATOM 3904 C CA . TYR A 1 476 ? -27.732 9.475 28.997 1.00 61.03 476 TYR A CA 1
ATOM 3905 C C . TYR A 1 476 ? -28.209 8.182 28.318 1.00 61.03 476 TYR A C 1
ATOM 3907 O O . TYR A 1 476 ? -29.181 7.579 28.766 1.00 61.03 476 TYR A O 1
ATOM 3915 N N . GLU A 1 477 ? -27.572 7.761 27.225 1.00 70.56 477 GLU A N 1
ATOM 3916 C CA . GLU A 1 477 ? -27.995 6.586 26.465 1.00 70.56 477 GLU A CA 1
ATOM 3917 C C . GLU A 1 477 ? -26.981 5.449 26.623 1.00 70.56 477 GLU A C 1
ATOM 3919 O O . GLU A 1 477 ? -25.764 5.650 26.559 1.00 70.56 477 GLU A O 1
ATOM 3924 N N . ASP A 1 478 ? -27.500 4.241 26.840 1.00 83.69 478 ASP A N 1
ATOM 3925 C CA . ASP A 1 478 ? -26.723 3.011 26.840 1.00 83.69 478 ASP A CA 1
ATOM 3926 C C . ASP A 1 478 ? -27.108 2.147 25.640 1.00 83.69 478 ASP A C 1
ATOM 3928 O O . ASP A 1 478 ? -28.286 2.000 25.294 1.00 83.69 478 ASP A O 1
ATOM 3932 N N . ARG A 1 479 ? -26.106 1.559 24.992 1.00 85.50 479 ARG A N 1
ATOM 3933 C CA . ARG A 1 479 ? -26.301 0.777 23.777 1.00 85.50 479 ARG A CA 1
ATOM 3934 C C . ARG A 1 479 ? -25.495 -0.508 23.824 1.00 85.50 479 ARG A C 1
ATOM 3936 O O . ARG A 1 479 ? -24.327 -0.521 24.183 1.00 85.50 479 ARG A O 1
ATOM 3943 N N . GLU A 1 480 ? -26.135 -1.597 23.423 1.00 88.50 480 GLU A N 1
ATOM 3944 C CA . GLU A 1 480 ? -25.474 -2.881 23.196 1.00 88.50 480 GLU A CA 1
ATOM 3945 C C . GLU A 1 480 ? -25.255 -3.055 21.710 1.00 88.50 480 GLU A C 1
ATOM 3947 O O . GLU A 1 480 ? -26.194 -2.906 20.919 1.00 88.50 480 GLU A O 1
ATOM 3952 N N . VAL A 1 481 ? -24.030 -3.392 21.349 1.00 89.38 481 VAL A N 1
ATOM 3953 C CA . VAL A 1 481 ? -23.565 -3.483 19.979 1.00 89.38 481 VAL A CA 1
ATOM 3954 C C . VAL A 1 481 ? -23.031 -4.887 19.740 1.00 89.38 481 VAL A C 1
ATOM 3956 O O . VAL A 1 481 ? -22.220 -5.397 20.506 1.00 89.38 481 VAL A O 1
ATOM 3959 N N . ARG A 1 482 ? -23.484 -5.522 18.661 1.00 90.94 482 ARG A N 1
ATOM 3960 C CA . ARG A 1 482 ? -22.883 -6.742 18.127 1.00 90.94 482 ARG A CA 1
ATOM 3961 C C . ARG A 1 482 ? -22.235 -6.404 16.805 1.00 90.94 482 ARG A C 1
ATOM 3963 O O . ARG A 1 482 ? -22.880 -5.834 15.926 1.00 90.94 482 ARG A O 1
ATOM 3970 N N . ILE A 1 483 ? -20.981 -6.794 16.659 1.00 90.75 483 ILE A N 1
ATOM 3971 C CA . ILE A 1 483 ? -20.219 -6.582 15.437 1.00 90.75 483 ILE A CA 1
ATOM 3972 C C . ILE A 1 483 ? -19.909 -7.942 14.847 1.00 90.75 483 ILE A C 1
ATOM 3974 O O . ILE A 1 483 ? -19.387 -8.797 15.549 1.00 90.75 483 ILE A O 1
ATOM 3978 N N . THR A 1 484 ? -20.250 -8.148 13.577 1.00 91.69 484 THR A N 1
ATOM 3979 C CA . THR A 1 484 ? -19.887 -9.354 12.818 1.00 91.69 484 THR A CA 1
ATOM 3980 C C . THR A 1 484 ? -18.888 -8.982 11.736 1.00 91.69 484 THR A C 1
ATOM 3982 O O . THR A 1 484 ? -19.197 -8.136 10.897 1.00 91.69 484 THR A O 1
ATOM 3985 N N . ILE A 1 485 ? -17.718 -9.612 11.721 1.00 91.75 485 ILE A N 1
ATOM 3986 C CA . ILE A 1 485 ? -16.685 -9.384 10.713 1.00 91.75 485 ILE A CA 1
ATOM 3987 C C . ILE A 1 485 ? -17.152 -9.941 9.371 1.00 91.75 485 ILE A C 1
ATOM 3989 O O . ILE A 1 485 ? -17.503 -11.115 9.246 1.00 91.75 485 ILE A O 1
ATOM 3993 N N . LEU A 1 486 ? -17.160 -9.081 8.357 1.00 88.19 486 LEU A N 1
ATOM 3994 C CA . LEU A 1 486 ? -17.585 -9.423 7.001 1.00 88.19 486 LEU A CA 1
ATOM 3995 C C . LEU A 1 486 ? -16.402 -9.652 6.062 1.00 88.19 486 LEU A C 1
ATOM 3997 O O . LEU A 1 486 ? -16.535 -10.393 5.091 1.00 88.19 486 LEU A O 1
ATOM 4001 N N . GLY A 1 487 ? -15.271 -9.003 6.326 1.00 85.44 487 GLY A N 1
ATOM 4002 C CA . GLY A 1 487 ? -14.113 -9.026 5.445 1.00 85.44 487 GLY A CA 1
ATOM 4003 C C . GLY A 1 487 ? -13.085 -7.967 5.806 1.00 85.44 487 GLY A C 1
ATOM 4004 O O . GLY A 1 487 ? -13.243 -7.221 6.773 1.00 85.44 487 GLY A O 1
ATOM 4005 N N . TYR A 1 488 ? -12.056 -7.885 4.975 1.00 83.50 488 TYR A N 1
ATOM 4006 C CA . TYR A 1 488 ? -11.016 -6.867 5.054 1.00 83.50 488 TYR A CA 1
ATOM 4007 C C . TYR A 1 488 ? -11.105 -5.973 3.820 1.00 83.50 488 TYR A C 1
ATOM 4009 O O . TYR A 1 488 ? -11.503 -6.427 2.748 1.00 83.50 488 TYR A O 1
ATOM 4017 N N . GLY A 1 489 ? -10.769 -4.702 3.980 1.00 76.56 489 GLY A N 1
ATOM 4018 C CA . GLY A 1 489 ? -10.802 -3.682 2.945 1.00 76.56 489 GLY A CA 1
ATOM 4019 C C . GLY A 1 489 ? -9.533 -2.843 2.949 1.00 76.56 489 GLY A C 1
ATOM 4020 O O . GLY A 1 489 ? -8.644 -3.035 3.782 1.00 76.56 489 GLY A O 1
ATOM 4021 N N . TYR A 1 490 ? -9.494 -1.880 2.034 1.00 76.88 490 TYR A N 1
ATOM 4022 C CA . TYR A 1 490 ? -8.432 -0.887 1.961 1.00 76.88 490 TYR A CA 1
ATOM 4023 C C . TYR A 1 490 ? -9.038 0.498 1.887 1.00 76.88 490 TYR A C 1
ATOM 4025 O O . TYR A 1 490 ? -10.051 0.726 1.225 1.00 76.88 490 TYR A O 1
ATOM 4033 N N . TYR A 1 491 ? -8.402 1.419 2.585 1.00 76.62 491 TYR A N 1
ATOM 4034 C CA . TYR A 1 491 ? -8.741 2.825 2.561 1.00 76.62 491 TYR A CA 1
ATOM 4035 C C . TYR A 1 491 ? -7.495 3.612 2.187 1.00 76.62 491 TYR A C 1
ATOM 4037 O O . TYR A 1 491 ? -6.405 3.278 2.635 1.00 76.62 491 TYR A O 1
ATOM 4045 N N . PHE A 1 492 ? -7.650 4.627 1.349 1.00 82.06 492 PHE A N 1
ATOM 4046 C CA . PHE A 1 492 ? -6.565 5.494 0.916 1.00 82.06 492 PHE A CA 1
ATOM 4047 C C . PHE A 1 492 ? -6.914 6.930 1.279 1.00 82.06 492 PHE A C 1
ATOM 4049 O O . PHE A 1 492 ? -8.026 7.374 0.983 1.00 82.06 492 PHE A O 1
ATOM 4056 N N . ASP A 1 493 ? -5.979 7.640 1.904 1.00 82.44 493 ASP A N 1
ATOM 4057 C CA . ASP A 1 493 ? -6.186 9.021 2.331 1.00 82.44 493 ASP A CA 1
ATOM 4058 C C . ASP A 1 493 ? -4.935 9.883 2.154 1.00 82.44 493 ASP A C 1
ATOM 4060 O O . ASP A 1 493 ? -3.803 9.392 2.165 1.00 82.44 493 ASP A O 1
ATOM 4064 N N . ASN A 1 494 ? -5.160 11.190 2.040 1.00 84.25 494 ASN A N 1
ATOM 4065 C CA . ASN A 1 494 ? -4.125 12.205 2.135 1.00 84.25 494 ASN A CA 1
ATOM 4066 C C . ASN A 1 494 ? -4.090 12.728 3.576 1.00 84.25 494 ASN A C 1
ATOM 4068 O O . ASN A 1 494 ? -4.906 13.563 3.975 1.00 84.25 494 ASN A O 1
ATOM 4072 N N . LEU A 1 495 ? -3.121 12.258 4.359 1.00 85.81 495 LEU A N 1
ATOM 4073 C CA . LEU A 1 495 ? -3.010 12.640 5.760 1.00 85.81 495 LEU A CA 1
ATOM 4074 C C . LEU A 1 495 ? -2.579 14.090 5.959 1.00 85.81 495 LEU A C 1
ATOM 4076 O O . LEU A 1 495 ? -3.016 14.694 6.932 1.00 85.81 495 LEU A O 1
ATOM 4080 N N . SER A 1 496 ? -1.795 14.686 5.058 1.00 84.88 496 SER A N 1
ATOM 4081 C CA . SER A 1 496 ? -1.483 16.121 5.147 1.00 84.88 496 SER A CA 1
ATOM 4082 C C . SER A 1 496 ? -2.761 16.962 5.066 1.00 84.88 496 SER A C 1
ATOM 4084 O O . SER A 1 496 ? -2.951 17.880 5.865 1.00 84.88 496 SER A O 1
ATOM 4086 N N . TYR A 1 497 ? -3.673 16.611 4.155 1.00 83.81 497 TYR A N 1
ATOM 4087 C CA . TYR A 1 497 ? -4.990 17.239 4.051 1.00 83.81 497 TYR A CA 1
ATOM 4088 C C . TYR A 1 497 ? -5.856 16.949 5.282 1.00 83.81 497 TYR A C 1
ATOM 4090 O O . TYR A 1 497 ? -6.388 17.883 5.878 1.00 83.81 497 TYR A O 1
ATOM 4098 N N . PHE A 1 498 ? -5.957 15.683 5.705 1.00 84.00 498 PHE A N 1
ATOM 4099 C CA . PHE A 1 498 ? -6.749 15.298 6.877 1.00 84.00 498 PHE A CA 1
ATOM 4100 C C . PHE A 1 498 ? -6.325 16.073 8.132 1.00 84.00 498 PHE A C 1
ATOM 4102 O O . PHE A 1 498 ? -7.166 16.673 8.799 1.00 84.00 498 PHE A O 1
ATOM 4109 N N . PHE A 1 499 ? -5.022 16.111 8.420 1.00 83.25 499 PHE A N 1
ATOM 4110 C CA . PHE A 1 499 ? -4.461 16.788 9.588 1.00 83.25 499 PHE A CA 1
ATOM 4111 C C . PHE A 1 499 ? -4.693 18.299 9.548 1.00 83.25 499 PHE A C 1
ATOM 4113 O O . PHE A 1 499 ? -5.081 18.882 10.559 1.00 83.25 499 PHE A O 1
ATOM 4120 N N . ASN A 1 500 ? -4.509 18.924 8.385 1.00 80.81 500 ASN A N 1
ATOM 4121 C CA . ASN A 1 500 ? -4.720 20.359 8.230 1.00 80.81 500 ASN A CA 1
ATOM 4122 C C . ASN A 1 500 ? -6.204 20.740 8.371 1.00 80.81 500 ASN A C 1
ATOM 4124 O O . ASN A 1 500 ? -6.534 21.679 9.085 1.00 80.81 500 ASN A O 1
ATOM 4128 N N . GLU A 1 501 ? -7.108 20.004 7.724 1.00 80.06 501 GLU A N 1
ATOM 4129 C CA . GLU A 1 501 ? -8.531 20.363 7.681 1.00 80.06 501 GLU A CA 1
ATOM 4130 C C . GLU A 1 501 ? -9.307 19.960 8.937 1.00 80.06 501 GLU A C 1
ATOM 4132 O O . GLU A 1 501 ? -10.197 20.692 9.364 1.00 80.06 501 GLU A O 1
ATOM 4137 N N . HIS A 1 502 ? -8.998 18.801 9.526 1.00 76.44 502 HIS A N 1
ATOM 4138 C CA . HIS A 1 502 ? -9.796 18.238 10.623 1.00 76.44 502 HIS A CA 1
ATOM 4139 C C . HIS A 1 502 ? -9.145 18.426 11.991 1.00 76.44 502 HIS A C 1
ATOM 4141 O O . HIS A 1 502 ? -9.853 18.459 12.996 1.00 76.44 502 HIS A O 1
ATOM 4147 N N . LEU A 1 503 ? -7.814 18.543 12.047 1.00 76.56 503 LEU A N 1
ATOM 4148 C CA . LEU A 1 503 ? -7.073 18.641 13.307 1.00 76.56 503 LEU A CA 1
ATOM 4149 C C . LEU A 1 503 ? -6.354 19.987 13.494 1.00 76.56 503 LEU A C 1
ATOM 4151 O O . LEU A 1 503 ? -5.900 20.251 14.604 1.00 76.56 503 LEU A O 1
ATOM 4155 N N . ASP A 1 504 ? -6.257 20.832 12.456 1.00 79.88 504 ASP A N 1
ATOM 4156 C CA . ASP A 1 504 ? -5.478 22.088 12.448 1.00 79.88 504 ASP A CA 1
ATOM 4157 C C . ASP A 1 504 ? -4.026 21.883 12.940 1.00 79.88 504 ASP A C 1
ATOM 4159 O O . ASP A 1 504 ? -3.434 22.707 13.644 1.00 79.88 504 ASP A O 1
ATOM 4163 N N . VAL A 1 505 ? -3.443 20.728 12.597 1.00 81.75 505 VAL A N 1
ATOM 4164 C CA . VAL A 1 505 ? -2.053 20.364 12.909 1.00 81.75 505 VAL A CA 1
ATOM 4165 C C . VAL A 1 505 ? -1.328 19.870 11.659 1.00 81.75 505 VAL A C 1
ATOM 4167 O O . VAL A 1 505 ? -1.940 19.544 10.649 1.00 81.75 505 VAL A O 1
ATOM 4170 N N . LEU A 1 506 ? 0.004 19.839 11.704 1.00 84.00 506 LEU A N 1
ATOM 4171 C CA . LEU A 1 506 ? 0.814 19.291 10.615 1.00 84.00 506 LEU A CA 1
ATOM 4172 C C . LEU A 1 506 ? 0.994 17.782 10.789 1.00 84.00 506 LEU A C 1
ATOM 4174 O O . LEU A 1 506 ? 1.136 17.300 11.916 1.00 84.00 506 LEU A O 1
ATOM 4178 N N . LEU A 1 507 ? 1.067 17.059 9.670 1.00 84.00 507 LEU A N 1
ATOM 4179 C CA . LEU A 1 507 ? 1.480 15.658 9.647 1.00 84.00 507 LEU A CA 1
ATOM 4180 C C . LEU A 1 507 ? 2.848 15.503 10.351 1.00 84.00 507 LEU A C 1
ATOM 4182 O O . LEU A 1 507 ? 3.773 16.271 10.052 1.00 84.00 507 LEU A O 1
ATOM 4186 N N . PRO A 1 508 ? 3.013 14.543 11.283 1.00 83.56 508 PRO A N 1
ATOM 4187 C CA . PRO A 1 508 ? 4.294 14.302 11.935 1.00 83.56 508 PRO A CA 1
ATOM 4188 C C . PRO A 1 508 ? 5.437 14.069 10.942 1.00 83.56 508 PRO A C 1
ATOM 4190 O O . PRO A 1 508 ? 5.292 13.389 9.926 1.00 83.56 508 PRO A O 1
ATOM 4193 N N . ALA A 1 509 ? 6.610 14.620 11.259 1.00 80.12 509 ALA A N 1
ATOM 4194 C CA . ALA A 1 509 ? 7.779 14.513 10.395 1.00 80.12 509 ALA A CA 1
ATOM 4195 C C . ALA A 1 509 ? 8.187 13.046 10.167 1.00 80.12 509 ALA A C 1
ATOM 4197 O O . ALA A 1 509 ? 8.283 12.265 11.112 1.00 80.12 509 ALA A O 1
ATOM 4198 N N . GLY A 1 510 ? 8.497 12.701 8.915 1.00 75.56 510 GLY A N 1
ATOM 4199 C CA . GLY A 1 510 ? 8.909 11.349 8.526 1.00 75.56 510 GLY A CA 1
ATOM 4200 C C . GLY A 1 510 ? 7.758 10.416 8.147 1.00 75.56 510 GLY A C 1
ATOM 4201 O O . GLY A 1 510 ? 8.021 9.256 7.834 1.00 75.56 510 GLY A O 1
ATOM 4202 N N . GLN A 1 511 ? 6.515 10.905 8.140 1.00 80.81 511 GLN A N 1
ATOM 4203 C CA . GLN A 1 511 ? 5.382 10.169 7.594 1.00 80.81 511 GLN A CA 1
ATOM 4204 C C . GLN A 1 511 ? 5.080 10.558 6.137 1.00 80.81 511 GLN A C 1
ATOM 4206 O O . GLN A 1 511 ? 5.180 11.740 5.801 1.00 80.81 511 GLN A O 1
ATOM 4211 N N . PRO A 1 512 ? 4.703 9.592 5.276 1.00 83.00 512 PRO A N 1
ATOM 4212 C CA . PRO A 1 512 ? 4.245 9.884 3.920 1.00 83.00 512 PRO A CA 1
ATOM 4213 C C . PRO A 1 512 ? 2.872 10.564 3.934 1.00 83.00 512 PRO A C 1
ATOM 4215 O O . PRO A 1 512 ? 2.044 10.283 4.800 1.00 83.00 512 PRO A O 1
ATOM 4218 N N . GLU A 1 513 ? 2.619 11.450 2.971 1.00 84.12 513 GLU A N 1
ATOM 4219 C CA . GLU A 1 513 ? 1.346 12.180 2.891 1.00 84.12 513 GLU A CA 1
ATOM 4220 C C . GLU A 1 513 ? 0.196 11.284 2.430 1.00 84.12 513 GLU A C 1
ATOM 4222 O O . GLU A 1 513 ? -0.890 11.318 3.002 1.00 84.12 513 GLU A O 1
ATOM 4227 N N . LEU A 1 514 ? 0.445 10.471 1.405 1.00 84.25 514 LEU A N 1
ATOM 4228 C CA . LEU A 1 514 ? -0.509 9.528 0.835 1.00 84.25 514 LEU A CA 1
ATOM 4229 C C . LEU A 1 514 ? -0.331 8.175 1.519 1.00 84.25 514 LEU A C 1
ATOM 4231 O O . LEU A 1 514 ? 0.765 7.615 1.495 1.00 84.25 514 LEU A O 1
ATOM 4235 N N . GLN A 1 515 ? -1.386 7.664 2.151 1.00 85.56 515 GLN A N 1
ATOM 4236 C CA . GLN A 1 515 ? -1.312 6.428 2.927 1.00 85.56 515 GLN A CA 1
ATOM 4237 C C . GLN A 1 515 ? -2.482 5.501 2.632 1.00 85.56 515 GLN A C 1
ATOM 4239 O O . GLN A 1 515 ? -3.643 5.912 2.641 1.00 85.56 515 GLN A O 1
ATOM 4244 N N . PHE A 1 516 ? -2.162 4.223 2.448 1.00 85.69 516 PHE A N 1
ATOM 4245 C CA . PHE A 1 516 ? -3.131 3.141 2.511 1.00 85.69 516 PHE A CA 1
ATOM 4246 C C . PHE A 1 516 ? -3.272 2.624 3.944 1.00 85.69 516 PHE A C 1
ATOM 4248 O O . PHE A 1 516 ? -2.308 2.570 4.714 1.00 85.69 516 PHE A O 1
ATOM 4255 N N . PHE A 1 517 ? -4.479 2.191 4.275 1.00 86.00 517 PHE A N 1
ATOM 4256 C CA . PHE A 1 517 ? -4.836 1.547 5.526 1.00 86.00 517 PHE A CA 1
ATOM 4257 C C . PHE A 1 517 ? -5.500 0.212 5.229 1.00 86.00 517 PHE A C 1
ATOM 4259 O O . PHE A 1 517 ? -6.411 0.138 4.403 1.00 86.00 517 PHE A O 1
ATOM 4266 N N . SER A 1 518 ? -5.069 -0.829 5.935 1.00 86.88 518 SER A N 1
ATOM 4267 C CA . SER A 1 518 ? -5.828 -2.069 6.039 1.00 86.88 518 SER A CA 1
ATOM 4268 C C . SER A 1 518 ? -7.041 -1.804 6.919 1.00 86.88 518 SER A C 1
ATOM 4270 O O . SER A 1 518 ? -6.898 -1.209 7.986 1.00 86.88 518 SER A O 1
ATOM 4272 N N . VAL A 1 519 ? -8.222 -2.218 6.472 1.00 87.12 519 VAL A N 1
ATOM 4273 C CA . VAL A 1 519 ? -9.497 -1.959 7.146 1.00 87.12 519 VAL A CA 1
ATOM 4274 C C . VAL A 1 519 ? -10.169 -3.278 7.490 1.00 87.12 519 VAL A C 1
ATOM 4276 O O . VAL A 1 519 ? -10.266 -4.164 6.647 1.00 87.12 519 VAL A O 1
ATOM 4279 N N . VAL A 1 520 ? -10.702 -3.402 8.700 1.00 89.25 520 VAL A N 1
ATOM 4280 C CA . VAL A 1 520 ? -11.611 -4.494 9.061 1.00 89.25 520 VAL A CA 1
ATOM 4281 C C . VAL A 1 520 ? -13.037 -4.014 8.844 1.00 89.25 520 VAL A C 1
ATOM 4283 O O . VAL A 1 520 ? -13.473 -3.054 9.477 1.00 89.25 520 VAL A O 1
ATOM 4286 N N . MET A 1 521 ? -13.771 -4.676 7.954 1.00 86.75 521 MET A N 1
ATOM 4287 C CA . MET A 1 521 ? -15.162 -4.352 7.654 1.00 86.75 521 MET A CA 1
ATOM 4288 C C . MET A 1 521 ? -16.092 -5.250 8.460 1.00 86.75 521 MET A C 1
ATOM 4290 O O . MET A 1 521 ? -15.957 -6.476 8.465 1.00 86.75 521 MET A O 1
ATOM 4294 N N . GLY A 1 522 ? -17.084 -4.643 9.102 1.00 87.94 522 GLY A N 1
ATOM 4295 C CA . GLY A 1 522 ? -18.046 -5.354 9.927 1.00 87.94 522 GLY A CA 1
ATOM 4296 C C . GLY A 1 522 ? -19.471 -4.870 9.729 1.00 87.94 522 GLY A C 1
ATOM 4297 O O . GLY A 1 522 ? -19.736 -3.757 9.274 1.00 87.94 522 GLY A O 1
ATOM 4298 N N . ASN A 1 523 ? -20.404 -5.745 10.075 1.00 87.81 523 ASN A N 1
ATOM 4299 C CA . ASN A 1 523 ? -21.791 -5.385 10.274 1.00 87.81 523 ASN A CA 1
ATOM 4300 C C . ASN A 1 523 ? -22.002 -4.988 11.731 1.00 87.81 523 ASN A C 1
ATOM 4302 O O . ASN A 1 523 ? -21.676 -5.778 12.615 1.00 87.81 523 ASN A O 1
ATOM 4306 N N . VAL A 1 524 ? -22.584 -3.814 11.961 1.00 86.44 524 VAL A N 1
ATOM 4307 C CA . VAL A 1 524 ? -22.888 -3.307 13.299 1.00 86.44 524 VAL A CA 1
ATOM 4308 C C . VAL A 1 524 ? -24.387 -3.430 13.548 1.00 86.44 524 VAL A C 1
ATOM 4310 O O . VAL A 1 524 ? -25.221 -2.902 12.809 1.00 86.44 524 VAL A O 1
ATOM 4313 N N . GLU A 1 525 ? -24.744 -4.147 14.602 1.00 88.50 525 GLU A N 1
ATOM 4314 C CA . GLU A 1 525 ? -26.119 -4.345 15.042 1.00 88.50 525 GLU A CA 1
ATOM 4315 C C . GLU A 1 525 ? -26.277 -3.819 16.461 1.00 88.50 525 GLU A C 1
ATOM 4317 O O . GLU A 1 525 ? -25.350 -3.895 17.262 1.00 88.50 525 GLU A O 1
ATOM 4322 N N . HIS A 1 526 ? -27.457 -3.308 16.794 1.00 87.44 526 HIS A N 1
ATOM 4323 C CA . HIS A 1 526 ? -27.809 -2.986 18.171 1.00 87.44 526 HIS A CA 1
ATOM 4324 C C . HIS A 1 526 ? -28.867 -3.932 18.707 1.00 87.44 526 HIS A C 1
ATOM 4326 O O . HIS A 1 526 ? -29.626 -4.540 17.950 1.00 87.44 526 HIS A O 1
ATOM 4332 N N . TRP A 1 527 ? -28.918 -4.077 20.024 1.00 87.50 527 TRP A N 1
ATOM 4333 C CA . TRP A 1 527 ? -29.965 -4.857 20.662 1.00 87.50 527 TRP A CA 1
ATOM 4334 C C . TRP A 1 527 ? -31.261 -4.049 20.783 1.00 87.50 527 TRP A C 1
ATOM 4336 O O . TRP A 1 527 ? -31.288 -2.992 21.410 1.00 87.50 527 TRP A O 1
ATOM 4346 N N . ASP A 1 528 ? -32.352 -4.564 20.216 1.00 84.94 528 ASP A N 1
ATOM 4347 C CA . ASP A 1 528 ? -33.697 -4.031 20.436 1.00 84.94 528 ASP A CA 1
ATOM 4348 C C . ASP A 1 528 ? -34.330 -4.749 21.636 1.00 84.94 528 ASP A C 1
ATOM 4350 O O . ASP A 1 528 ? -34.631 -5.947 21.576 1.00 84.94 528 ASP A O 1
ATOM 4354 N N . ARG A 1 529 ? -34.522 -4.005 22.733 1.00 79.50 529 ARG A N 1
ATOM 4355 C CA . ARG A 1 529 ? -35.057 -4.529 24.000 1.00 79.50 529 ARG A CA 1
ATOM 4356 C C . ARG A 1 529 ? -36.505 -5.011 23.890 1.00 79.50 529 ARG A C 1
ATOM 4358 O O . ARG A 1 529 ? -36.866 -5.961 24.577 1.00 79.50 529 ARG A O 1
ATOM 4365 N N . ASP A 1 530 ? -37.316 -4.383 23.039 1.00 78.31 530 ASP A N 1
ATOM 4366 C CA . ASP A 1 530 ? -38.736 -4.719 22.872 1.00 78.31 530 ASP A CA 1
ATOM 4367 C C . ASP A 1 530 ? -38.915 -5.965 21.996 1.00 78.31 530 ASP A C 1
ATOM 4369 O O . ASP A 1 530 ? -39.846 -6.752 22.185 1.00 78.31 530 ASP A O 1
ATOM 4373 N N . MET A 1 531 ? -38.039 -6.134 21.002 1.00 80.75 531 MET A N 1
ATOM 4374 C CA . MET A 1 531 ? -38.067 -7.265 20.075 1.00 80.75 531 MET A CA 1
ATOM 4375 C C . MET A 1 531 ? -37.203 -8.452 20.517 1.00 80.75 531 MET A C 1
ATOM 4377 O O . MET A 1 531 ? -37.297 -9.507 19.888 1.00 80.75 531 MET A O 1
ATOM 4381 N N . GLU A 1 532 ? -36.360 -8.276 21.538 1.00 81.62 532 GLU A N 1
ATOM 4382 C CA . GLU A 1 532 ? -35.365 -9.248 22.017 1.00 81.62 532 GLU A CA 1
ATOM 4383 C C . GLU A 1 532 ? -34.505 -9.834 20.894 1.00 81.62 532 GLU A C 1
ATOM 4385 O O . GLU A 1 532 ? -34.309 -11.049 20.780 1.00 81.62 532 GLU A O 1
ATOM 4390 N N . ARG A 1 533 ? -33.999 -8.965 20.018 1.00 85.62 533 ARG A N 1
ATOM 4391 C CA . ARG A 1 533 ? -33.140 -9.379 18.908 1.00 85.62 533 ARG A CA 1
ATOM 4392 C C . ARG A 1 533 ? -32.151 -8.295 18.521 1.00 85.62 533 ARG A C 1
ATOM 4394 O O . ARG A 1 533 ? -32.406 -7.106 18.689 1.00 85.62 533 ARG A O 1
ATOM 4401 N N . TRP A 1 534 ? -31.061 -8.735 17.911 1.00 86.00 534 TRP A N 1
ATOM 4402 C CA . TRP A 1 534 ? -30.130 -7.863 17.214 1.00 86.00 534 TRP A CA 1
ATOM 4403 C C . TRP A 1 534 ? -30.786 -7.310 15.950 1.00 86.00 534 TRP A C 1
ATOM 4405 O O . TRP A 1 534 ? -31.385 -8.054 15.165 1.00 86.00 534 TRP A O 1
ATOM 4415 N N . VAL A 1 535 ? -30.710 -5.997 15.784 1.00 85.94 535 VAL A N 1
ATOM 4416 C CA . VAL A 1 535 ? -31.225 -5.274 14.628 1.00 85.94 535 VAL A CA 1
ATOM 4417 C C . VAL A 1 535 ? -30.092 -4.475 13.980 1.00 85.94 535 VAL A C 1
ATOM 4419 O O . VAL A 1 535 ? -29.275 -3.885 14.688 1.00 85.94 535 VAL A O 1
ATOM 4422 N N . PRO A 1 536 ? -30.028 -4.432 12.639 1.00 81.31 536 PRO A N 1
ATOM 4423 C CA . PRO A 1 536 ? -29.051 -3.622 11.924 1.00 81.31 536 PRO A CA 1
ATOM 4424 C C . PRO A 1 536 ? -29.088 -2.163 12.359 1.00 81.31 536 PRO A C 1
ATOM 4426 O O . PRO A 1 536 ? -30.166 -1.571 12.475 1.00 81.31 536 PRO A O 1
ATOM 4429 N N . GLU A 1 537 ? -27.920 -1.570 12.559 1.00 70.44 537 GLU A N 1
ATOM 4430 C CA . GLU A 1 537 ? -27.818 -0.128 12.689 1.00 70.44 537 GLU A CA 1
ATOM 4431 C C . GLU A 1 537 ? -27.958 0.532 11.310 1.00 70.44 537 GLU A C 1
ATOM 4433 O O . GLU A 1 537 ? -27.239 0.201 10.367 1.00 70.44 537 GLU A O 1
ATOM 4438 N N . TYR A 1 538 ? -28.904 1.463 11.176 1.00 66.31 538 TYR A N 1
ATOM 4439 C CA . TYR A 1 538 ? -29.078 2.230 9.944 1.00 66.31 538 TYR A CA 1
ATOM 4440 C C . TYR A 1 538 ? -28.306 3.544 10.034 1.00 66.31 538 TYR A C 1
ATOM 4442 O O . TYR A 1 538 ? -28.362 4.239 11.043 1.00 66.31 538 TYR A O 1
ATOM 4450 N N . ASP A 1 539 ? -27.600 3.879 8.958 1.00 49.34 539 ASP A N 1
ATOM 4451 C CA . ASP A 1 539 ? -26.930 5.163 8.765 1.00 49.34 539 ASP A CA 1
ATOM 4452 C C . ASP A 1 539 ? -27.959 6.322 8.741 1.00 49.34 539 ASP A C 1
ATOM 4454 O O . ASP A 1 539 ? -28.860 6.308 7.892 1.00 49.34 539 ASP A O 1
ATOM 4458 N N . PRO A 1 540 ? -27.894 7.296 9.671 1.00 42.06 540 PRO A N 1
ATOM 4459 C CA . PRO A 1 540 ? -28.897 8.342 9.831 1.00 42.06 540 PRO A CA 1
ATOM 4460 C C . PRO A 1 540 ? -28.686 9.538 8.889 1.00 42.06 540 PRO A C 1
ATOM 4462 O O . PRO A 1 540 ? -29.041 10.661 9.258 1.00 42.06 540 PRO A O 1
ATOM 4465 N N . VAL A 1 541 ? -28.161 9.354 7.666 1.00 37.06 541 VAL A N 1
ATOM 4466 C CA . VAL A 1 541 ? -28.128 10.446 6.671 1.00 37.06 541 VAL A CA 1
ATOM 4467 C C . VAL A 1 541 ? -29.550 10.763 6.201 1.00 37.06 541 VAL A C 1
ATOM 4469 O O . VAL A 1 541 ? -30.049 10.281 5.185 1.00 37.06 541 VAL A O 1
ATOM 4472 N N . GLY A 1 542 ? -30.238 11.57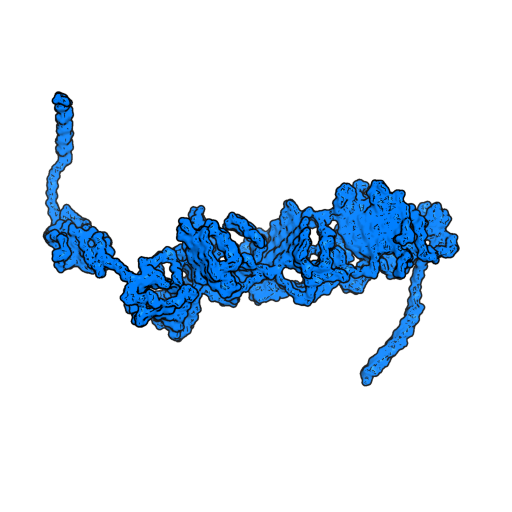1 7.000 1.00 35.38 542 GLY A N 1
ATOM 4473 C CA . GLY A 1 542 ? -31.602 12.006 6.775 1.00 35.38 542 GLY A CA 1
ATOM 4474 C C . GLY A 1 542 ? -32.282 12.379 8.081 1.00 35.38 542 GLY A C 1
ATOM 4475 O O . GLY A 1 542 ? -33.048 11.594 8.635 1.00 35.38 542 GLY A O 1
ATOM 4476 N N . TYR A 1 543 ? -32.053 13.608 8.545 1.00 36.03 543 TYR A N 1
ATOM 4477 C CA . TYR A 1 543 ? -32.934 14.274 9.503 1.00 36.03 543 TYR A CA 1
ATOM 4478 C C . TYR A 1 543 ? -34.410 14.047 9.115 1.00 36.03 543 TYR A C 1
ATOM 4480 O O . TYR A 1 543 ? -34.902 14.631 8.150 1.00 36.03 543 TYR A O 1
ATOM 4488 N N . GLY A 1 544 ? -35.132 13.236 9.895 1.00 35.41 544 GLY A N 1
ATOM 4489 C CA . GLY A 1 544 ? -36.595 13.237 9.925 1.00 35.41 544 GLY A CA 1
ATOM 4490 C C . GLY A 1 544 ? -37.300 11.933 9.540 1.00 35.41 544 GLY A C 1
ATOM 4491 O O . GLY A 1 544 ? -37.652 11.712 8.387 1.00 35.41 544 GLY A O 1
ATOM 4492 N N . GLY A 1 545 ? -37.709 11.189 10.572 1.00 35.34 545 GLY A N 1
ATOM 4493 C CA . GLY A 1 545 ? -38.944 10.401 10.573 1.00 35.34 545 GLY A CA 1
ATOM 4494 C C . GLY A 1 545 ? -38.827 8.941 10.134 1.00 35.34 545 GLY A C 1
ATOM 4495 O O . GLY A 1 545 ? -38.219 8.614 9.123 1.00 35.34 545 GLY A O 1
ATOM 4496 N N . ARG A 1 546 ? -39.514 8.058 10.878 1.00 37.91 546 ARG A N 1
ATOM 4497 C CA . ARG A 1 546 ? -39.822 6.678 10.469 1.00 37.91 546 ARG A CA 1
ATOM 4498 C C . ARG A 1 546 ? -40.407 6.685 9.053 1.00 37.91 546 ARG A C 1
ATOM 4500 O O . ARG A 1 546 ? -41.584 7.006 8.873 1.00 37.91 546 ARG A O 1
ATOM 4507 N N . THR A 1 547 ? -39.620 6.312 8.053 1.00 38.38 547 THR A N 1
ATOM 4508 C CA . THR A 1 547 ? -40.134 6.062 6.710 1.00 38.38 547 THR A CA 1
ATOM 4509 C C . THR A 1 547 ? -40.858 4.717 6.713 1.00 38.38 547 THR A C 1
ATOM 4511 O O . THR A 1 547 ? -40.345 3.689 7.146 1.00 38.38 547 THR A O 1
ATOM 4514 N N . THR A 1 548 ? -42.113 4.714 6.271 1.00 39.94 548 THR A N 1
ATOM 4515 C CA . THR A 1 548 ? -42.881 3.488 6.042 1.00 39.94 548 THR A CA 1
ATOM 4516 C C . THR A 1 548 ? -42.406 2.852 4.733 1.00 39.94 548 THR A C 1
ATOM 4518 O O . THR A 1 548 ? -42.972 3.117 3.673 1.00 39.94 548 THR A O 1
ATOM 4521 N N . GLY A 1 549 ? -41.348 2.049 4.797 1.00 47.31 549 GLY A N 1
ATOM 4522 C CA . GLY A 1 549 ? -40.793 1.280 3.681 1.00 47.31 549 GLY A CA 1
ATOM 4523 C C . GLY A 1 549 ? -40.033 0.050 4.188 1.00 47.31 549 GLY A C 1
ATOM 4524 O O . GLY A 1 549 ? -39.790 -0.050 5.393 1.00 47.31 549 GLY A O 1
ATOM 4525 N N . PRO A 1 550 ? -39.699 -0.923 3.319 1.00 46.91 550 PRO A N 1
ATOM 4526 C CA . PRO A 1 550 ? -38.764 -1.976 3.697 1.00 46.91 550 PRO A CA 1
ATOM 4527 C C . PRO A 1 550 ? -37.438 -1.330 4.135 1.00 46.91 550 PRO A C 1
ATOM 4529 O O . PRO A 1 550 ? -37.034 -0.339 3.520 1.00 46.91 550 PRO A O 1
ATOM 4532 N N . PRO A 1 551 ? -36.792 -1.844 5.195 1.00 48.59 551 PRO A N 1
ATOM 4533 C CA . PRO A 1 551 ? -35.533 -1.290 5.667 1.00 48.59 551 PRO A CA 1
ATOM 4534 C C . PRO A 1 551 ? -34.492 -1.231 4.534 1.00 48.59 551 PRO A C 1
ATOM 4536 O O . PRO A 1 551 ? -34.468 -2.146 3.701 1.00 48.59 551 PRO A O 1
ATOM 4539 N N . PRO A 1 552 ? -33.652 -0.179 4.480 1.00 52.22 552 PRO A N 1
ATOM 4540 C CA . PRO A 1 552 ? -32.532 -0.124 3.547 1.00 52.22 552 PRO A CA 1
ATOM 4541 C C . PRO A 1 552 ? -31.618 -1.357 3.691 1.00 52.22 552 PRO A C 1
ATOM 4543 O O . PRO A 1 552 ? -31.625 -2.012 4.734 1.00 52.22 552 PRO A O 1
ATOM 4546 N N . PRO A 1 553 ? -30.824 -1.705 2.668 1.00 53.81 553 PRO A N 1
ATOM 4547 C CA . PRO A 1 553 ? -29.831 -2.764 2.801 1.00 53.81 553 PRO A CA 1
ATOM 4548 C C . PRO A 1 553 ? -28.811 -2.435 3.904 1.00 53.81 553 PRO A C 1
ATOM 4550 O O . PRO A 1 553 ? -28.404 -1.285 4.066 1.00 53.81 553 PRO A O 1
ATOM 4553 N N . LEU A 1 554 ? -28.410 -3.474 4.639 1.00 60.59 554 LEU A N 1
ATOM 4554 C CA . LEU A 1 554 ? -27.281 -3.485 5.571 1.00 60.59 554 LEU A CA 1
ATOM 4555 C C . LEU A 1 554 ? -26.037 -2.878 4.904 1.00 60.59 554 LEU A C 1
ATOM 4557 O O . LEU A 1 554 ? -25.591 -3.401 3.882 1.00 60.59 554 LEU A O 1
ATOM 4561 N N . LYS A 1 555 ? -25.485 -1.793 5.461 1.00 64.12 555 LYS A N 1
ATOM 4562 C CA . LYS A 1 555 ? -24.228 -1.200 4.983 1.00 64.12 555 LYS A CA 1
ATOM 4563 C C . LYS A 1 555 ? -23.067 -1.663 5.876 1.00 64.12 555 LYS A C 1
ATOM 4565 O O . LYS A 1 555 ? -23.094 -1.353 7.066 1.00 64.12 555 LYS A O 1
ATOM 4570 N N . PRO A 1 556 ? -22.063 -2.374 5.331 1.00 74.94 556 PRO A N 1
ATOM 4571 C CA . PRO A 1 556 ? -20.807 -2.642 6.028 1.00 74.94 556 PRO A CA 1
ATOM 4572 C C . PRO A 1 556 ? -20.155 -1.337 6.499 1.00 74.94 556 PRO A C 1
ATOM 4574 O O . PRO A 1 556 ? -20.168 -0.352 5.758 1.00 74.94 556 PRO A O 1
ATOM 4577 N N . ARG A 1 557 ? -19.568 -1.336 7.698 1.00 79.12 557 ARG A N 1
ATOM 4578 C CA . ARG A 1 557 ? -18.823 -0.197 8.251 1.00 79.12 557 ARG A CA 1
ATOM 4579 C C . ARG A 1 557 ? -17.379 -0.591 8.579 1.00 79.12 557 ARG A C 1
ATOM 4581 O O . ARG A 1 557 ? -17.147 -1.751 8.935 1.00 79.12 557 ARG A O 1
ATOM 4588 N N . PRO A 1 558 ? -16.418 0.341 8.465 1.00 84.62 558 PRO A N 1
ATOM 4589 C CA . PRO A 1 558 ? -15.075 0.130 8.986 1.00 84.62 558 PRO A CA 1
ATOM 4590 C C . PRO A 1 558 ? -15.130 0.031 10.518 1.00 84.62 558 PRO A C 1
ATOM 4592 O O . PRO A 1 558 ? -15.676 0.904 11.184 1.00 84.62 558 PRO A O 1
ATOM 4595 N N . ILE A 1 559 ? -14.598 -1.058 11.069 1.00 87.62 559 ILE A N 1
ATOM 4596 C CA . ILE A 1 559 ? -14.507 -1.321 12.517 1.00 87.62 559 ILE A CA 1
ATOM 4597 C C . ILE A 1 559 ? -13.121 -0.959 13.052 1.00 87.62 559 ILE A C 1
ATOM 4599 O O . ILE A 1 559 ? -12.957 -0.578 14.210 1.00 87.62 559 ILE A O 1
ATOM 4603 N N . ALA A 1 560 ? -12.117 -1.111 12.197 1.00 90.75 560 ALA A N 1
ATOM 4604 C CA . ALA A 1 560 ? -10.727 -0.831 12.488 1.00 90.75 560 ALA A CA 1
ATOM 4605 C C . ALA A 1 560 ? -10.045 -0.418 11.194 1.00 90.75 560 ALA A C 1
ATOM 4607 O O . ALA A 1 560 ? -10.362 -0.970 10.139 1.00 90.75 560 ALA A O 1
ATOM 4608 N N . ALA A 1 561 ? -9.082 0.491 11.275 1.00 90.50 561 ALA A N 1
ATOM 4609 C CA . ALA A 1 561 ? -8.155 0.716 10.184 1.00 90.50 561 ALA A CA 1
ATOM 4610 C C . ALA A 1 561 ? -6.767 1.023 10.739 1.00 90.50 561 ALA A C 1
ATOM 4612 O O . ALA A 1 561 ? -6.647 1.744 11.728 1.00 90.50 561 ALA A O 1
ATOM 4613 N N . ALA A 1 562 ? -5.733 0.468 10.116 1.00 91.69 562 ALA A N 1
ATOM 4614 C CA . ALA A 1 562 ? -4.349 0.605 10.557 1.00 91.69 562 ALA A CA 1
ATOM 4615 C C . ALA A 1 562 ? -3.377 0.444 9.384 1.00 91.69 562 ALA A C 1
ATOM 4617 O O . ALA A 1 562 ? -3.728 -0.078 8.323 1.00 91.69 562 ALA A O 1
ATOM 4618 N N . ASN A 1 563 ? -2.140 0.882 9.579 1.00 89.38 563 ASN A N 1
ATOM 4619 C CA . ASN A 1 563 ? -1.022 0.613 8.683 1.00 89.38 563 ASN A CA 1
ATOM 4620 C C . ASN A 1 563 ? 0.290 0.597 9.481 1.00 89.38 563 ASN A C 1
ATOM 4622 O O . ASN A 1 563 ? 0.294 0.632 10.709 1.00 89.38 563 ASN A O 1
ATOM 4626 N N . LYS A 1 564 ? 1.430 0.539 8.792 1.00 86.44 564 LYS A N 1
ATOM 4627 C CA . LYS A 1 564 ? 2.746 0.484 9.441 1.00 86.44 564 LYS A CA 1
ATOM 4628 C C . LYS A 1 564 ? 3.117 1.752 10.230 1.00 86.44 564 LYS A C 1
ATOM 4630 O O . LYS A 1 564 ? 4.054 1.720 11.023 1.00 86.44 564 LYS A O 1
ATOM 4635 N N . TYR A 1 565 ? 2.429 2.865 9.993 1.00 87.31 565 TYR A N 1
ATOM 4636 C CA . TYR A 1 565 ? 2.670 4.152 10.651 1.00 87.31 565 TYR A CA 1
ATOM 4637 C C . TYR A 1 565 ? 1.697 4.420 11.804 1.00 87.31 565 TYR A C 1
ATOM 4639 O O . TYR A 1 565 ? 2.032 5.181 12.717 1.00 87.31 565 TYR A O 1
ATOM 4647 N N . TRP A 1 566 ? 0.521 3.788 11.760 1.00 90.38 566 TRP A N 1
ATOM 4648 C CA . TRP A 1 566 ? -0.593 4.028 12.665 1.00 90.38 566 TRP A CA 1
ATOM 4649 C C . TRP A 1 566 ? -1.256 2.719 13.090 1.00 90.38 566 TRP A C 1
ATOM 4651 O O . TRP A 1 566 ? -1.856 2.028 12.265 1.00 90.38 566 TRP A O 1
ATOM 4661 N N . ALA A 1 567 ? -1.247 2.431 14.393 1.00 92.06 567 ALA A N 1
ATOM 4662 C CA . ALA A 1 567 ? -2.050 1.338 14.951 1.00 92.06 567 ALA A CA 1
ATOM 4663 C C . ALA A 1 567 ? -3.560 1.630 14.861 1.00 92.06 567 ALA A C 1
ATOM 4665 O O . ALA A 1 567 ? -4.377 0.714 14.885 1.00 92.06 567 ALA A O 1
ATOM 4666 N N . ILE A 1 568 ? -3.917 2.912 14.755 1.00 91.38 568 ILE A N 1
ATOM 4667 C CA . ILE A 1 568 ? -5.273 3.416 14.547 1.00 91.38 568 ILE A CA 1
ATOM 4668 C C . ILE A 1 568 ? -5.175 4.521 13.499 1.00 91.38 568 ILE A C 1
ATOM 4670 O O . ILE A 1 568 ? -4.532 5.544 13.738 1.00 91.38 568 ILE A O 1
ATOM 4674 N N . ALA A 1 569 ? -5.802 4.327 12.344 1.00 89.75 569 ALA A N 1
ATOM 4675 C CA . ALA A 1 569 ? -5.827 5.322 11.284 1.00 89.75 569 ALA A CA 1
ATOM 4676 C C . ALA A 1 569 ? -6.434 6.635 11.814 1.00 89.75 569 ALA A C 1
ATOM 4678 O O . ALA A 1 569 ? -7.551 6.603 12.332 1.00 89.75 569 ALA A O 1
ATOM 4679 N N . PRO A 1 570 ? -5.772 7.796 11.664 1.00 87.19 570 PRO A N 1
ATOM 4680 C CA . PRO A 1 570 ? -6.317 9.073 12.132 1.00 87.19 570 PRO A CA 1
ATOM 4681 C C . PRO A 1 570 ? -7.739 9.380 11.616 1.00 87.19 570 PRO A C 1
ATOM 4683 O O . PRO A 1 570 ? -8.563 9.812 12.424 1.00 87.19 570 PRO A O 1
ATOM 4686 N N . PRO A 1 571 ? -8.093 9.065 10.350 1.00 82.56 571 PRO A N 1
ATOM 4687 C CA . PRO A 1 571 ? -9.464 9.209 9.850 1.00 82.56 571 PRO A CA 1
ATOM 4688 C C . PRO A 1 571 ? -10.516 8.361 10.576 1.00 82.56 571 PRO A C 1
ATOM 4690 O O . PRO A 1 571 ? -11.697 8.677 10.517 1.00 82.56 571 PRO A O 1
ATOM 4693 N N . MET A 1 572 ? -10.130 7.307 11.304 1.00 81.00 572 MET A N 1
ATOM 4694 C CA . MET A 1 572 ? -11.091 6.519 12.088 1.00 81.00 572 MET A CA 1
ATOM 4695 C C . MET A 1 572 ? -11.619 7.267 13.308 1.00 81.00 572 MET A C 1
ATOM 4697 O O . MET A 1 572 ? -12.710 6.951 13.774 1.00 81.00 572 MET A O 1
ATOM 4701 N N . LEU A 1 573 ? -10.902 8.283 13.802 1.00 73.25 573 LEU A N 1
ATOM 4702 C CA . LEU A 1 573 ? -11.339 9.057 14.965 1.00 73.25 573 LEU A CA 1
ATOM 4703 C C . LEU A 1 573 ? -12.673 9.788 14.741 1.00 73.25 573 LEU A C 1
ATOM 4705 O O . LEU A 1 573 ? -13.367 10.074 15.716 1.00 73.25 573 LEU A O 1
ATOM 4709 N N . SER A 1 574 ? -13.048 10.081 13.489 1.00 66.06 574 SER A N 1
ATOM 4710 C CA . SER A 1 574 ? -14.347 10.688 13.165 1.00 66.06 574 SER A CA 1
ATOM 4711 C C . SER A 1 574 ? -15.500 9.685 13.086 1.00 66.06 574 SER A C 1
ATOM 4713 O O . SER A 1 574 ? -16.652 10.088 13.216 1.00 66.06 574 SER A O 1
ATOM 4715 N N . GLU A 1 575 ? -15.216 8.397 12.883 1.00 64.94 575 GLU A N 1
ATOM 4716 C CA . GLU A 1 575 ? -16.226 7.342 12.690 1.00 64.94 575 GLU A CA 1
ATOM 4717 C C . GLU A 1 575 ? -16.630 6.658 14.007 1.00 64.94 575 GLU A C 1
ATOM 4719 O O . GLU A 1 575 ? -17.704 6.066 14.105 1.00 64.94 575 GLU A O 1
ATOM 4724 N N . GLY A 1 576 ? -15.790 6.743 15.041 1.00 65.75 576 GLY A N 1
ATOM 4725 C CA . GLY A 1 576 ? -16.053 6.147 16.347 1.00 65.75 576 GLY A CA 1
ATOM 4726 C C . GLY A 1 576 ? -14.774 5.776 17.098 1.00 65.75 576 GLY A C 1
ATOM 4727 O O . GLY A 1 576 ? -13.667 5.965 16.594 1.00 65.75 576 GLY A O 1
ATOM 4728 N N . PRO A 1 577 ? -14.894 5.266 18.333 1.00 70.00 577 PRO A N 1
ATOM 4729 C CA . PRO A 1 577 ? -13.746 4.732 19.054 1.00 70.00 577 PRO A CA 1
ATOM 4730 C C . PRO A 1 577 ? -13.168 3.498 18.333 1.00 70.00 577 PRO A C 1
ATOM 4732 O O . PRO A 1 577 ? -13.929 2.682 17.812 1.00 70.00 577 PRO A O 1
ATOM 4735 N N . PRO A 1 578 ? -11.839 3.303 18.338 1.00 76.88 578 PRO A N 1
ATOM 4736 C CA . PRO A 1 578 ? -11.230 2.105 17.773 1.00 76.88 578 PRO A CA 1
ATOM 4737 C C . PRO A 1 578 ? -11.589 0.874 18.616 1.00 76.88 578 PRO A C 1
ATOM 4739 O O . PRO A 1 578 ? -11.299 0.807 19.813 1.00 76.88 578 PRO A O 1
ATOM 4742 N N . LEU A 1 579 ? -12.218 -0.124 17.995 1.00 85.19 579 LEU A N 1
ATOM 4743 C CA . LEU A 1 579 ? -12.650 -1.354 18.679 1.00 85.19 579 LEU A CA 1
ATOM 4744 C C . LEU A 1 579 ? -11.658 -2.514 18.523 1.00 85.19 579 LEU A C 1
ATOM 4746 O O . LEU A 1 579 ? -11.753 -3.530 19.215 1.00 85.19 579 LEU A O 1
ATOM 4750 N N . LEU A 1 580 ? -10.693 -2.362 17.623 1.00 91.75 580 LEU A N 1
ATOM 4751 C CA . LEU A 1 580 ? -9.705 -3.377 17.302 1.00 91.75 580 LEU A CA 1
ATOM 4752 C C . LEU A 1 580 ? -8.421 -2.704 16.810 1.00 91.75 580 LEU A C 1
ATOM 4754 O O . LEU A 1 580 ? -8.464 -1.722 16.071 1.00 91.75 580 LEU A O 1
ATOM 4758 N N . LEU A 1 581 ? -7.290 -3.262 17.218 1.00 94.06 581 LEU A N 1
ATOM 4759 C CA . LEU A 1 581 ? -5.939 -2.886 16.815 1.00 94.06 581 LEU A CA 1
ATOM 4760 C C . LEU A 1 581 ? -5.280 -4.054 16.068 1.00 94.06 581 LEU A C 1
ATOM 4762 O O . LEU A 1 581 ? -5.771 -5.188 16.152 1.00 94.06 581 LEU A O 1
ATOM 4766 N N . PRO A 1 582 ? -4.160 -3.809 15.368 1.00 94.50 582 PRO A N 1
ATOM 4767 C CA . PRO A 1 582 ? -3.332 -4.876 14.833 1.00 94.50 582 PRO A CA 1
ATOM 4768 C C . PRO A 1 582 ? -2.972 -5.941 15.879 1.00 94.50 582 PRO A C 1
ATOM 4770 O O . PRO A 1 582 ? -2.779 -5.676 17.070 1.00 94.50 582 PRO A O 1
ATOM 4773 N N . ASN A 1 583 ? -2.863 -7.179 15.414 1.00 93.75 583 ASN A N 1
ATOM 4774 C CA . ASN A 1 583 ? -2.440 -8.318 16.210 1.00 93.75 583 ASN A CA 1
ATOM 4775 C C . ASN A 1 583 ? -1.041 -8.057 16.798 1.00 93.75 583 ASN A C 1
ATOM 4777 O O . ASN A 1 583 ? -0.105 -7.724 16.070 1.00 93.75 583 ASN A O 1
ATOM 4781 N N . GLY A 1 584 ? -0.886 -8.222 18.112 1.00 92.38 584 GLY A N 1
ATOM 4782 C CA . GLY A 1 584 ? 0.386 -7.987 18.799 1.00 92.38 584 GLY A CA 1
ATOM 4783 C C . GLY A 1 584 ? 0.741 -6.527 19.115 1.00 92.38 584 GLY A C 1
ATOM 4784 O O . GLY A 1 584 ? 1.846 -6.307 19.608 1.00 92.38 584 GLY A O 1
ATOM 4785 N N . THR A 1 585 ? -0.142 -5.549 18.862 1.00 94.75 585 THR A N 1
ATOM 4786 C CA . THR A 1 585 ? 0.093 -4.147 19.258 1.00 94.75 585 THR A CA 1
ATOM 4787 C C . THR A 1 585 ? 0.329 -4.022 20.765 1.00 94.75 585 THR A C 1
ATOM 4789 O O . THR A 1 585 ? -0.344 -4.670 21.566 1.00 94.75 585 THR A O 1
ATOM 4792 N N . THR A 1 586 ? 1.251 -3.147 21.160 1.00 95.69 586 THR A N 1
ATOM 4793 C CA . THR A 1 586 ? 1.526 -2.754 22.544 1.00 95.69 586 THR A CA 1
ATOM 4794 C C . THR A 1 586 ? 1.494 -1.237 22.708 1.00 95.69 586 THR A C 1
ATOM 4796 O O . THR A 1 586 ? 1.747 -0.485 21.771 1.00 95.69 586 THR A O 1
ATOM 4799 N N . GLY A 1 587 ? 1.250 -0.753 23.928 1.00 93.31 587 GLY A N 1
ATOM 4800 C CA . GLY A 1 587 ? 1.264 0.688 24.208 1.00 93.31 587 GLY A CA 1
ATOM 4801 C C . GLY A 1 587 ? 2.655 1.330 24.100 1.00 93.31 587 GLY A C 1
ATOM 4802 O O . GLY A 1 587 ? 2.783 2.553 24.152 1.00 93.31 587 GLY A O 1
ATOM 4803 N N . TYR A 1 588 ? 3.710 0.526 23.932 1.00 94.81 588 TYR A N 1
ATOM 4804 C CA . TYR A 1 588 ? 5.078 0.997 23.700 1.00 94.81 588 TYR A CA 1
ATOM 4805 C C . TYR A 1 588 ? 5.436 1.137 22.219 1.00 94.81 588 TYR A C 1
ATOM 4807 O O . TYR A 1 588 ? 6.518 1.640 21.906 1.00 94.81 588 TYR A O 1
ATOM 4815 N N . ASP A 1 589 ? 4.553 0.699 21.325 1.00 93.44 589 ASP A N 1
ATOM 4816 C CA . ASP A 1 589 ? 4.775 0.764 19.890 1.00 93.44 589 ASP A CA 1
ATOM 4817 C C . ASP A 1 589 ? 4.657 2.212 19.403 1.00 93.44 589 ASP A C 1
ATOM 4819 O O . ASP A 1 589 ? 3.773 2.967 19.817 1.00 93.44 589 ASP A O 1
ATOM 4823 N N . THR A 1 590 ? 5.563 2.623 18.514 1.00 90.69 590 THR A N 1
ATOM 4824 C CA . THR A 1 590 ? 5.627 4.022 18.054 1.00 90.69 590 THR A CA 1
ATOM 4825 C C . THR A 1 590 ? 4.374 4.387 17.260 1.00 90.69 590 THR A C 1
ATOM 4827 O O . THR A 1 590 ? 3.801 5.451 17.450 1.00 90.69 590 THR A O 1
ATOM 4830 N N . GLU A 1 591 ? 3.898 3.472 16.424 1.00 89.88 591 GLU A N 1
ATOM 4831 C CA . GLU A 1 591 ? 2.673 3.571 15.635 1.00 89.88 591 GLU A CA 1
ATOM 4832 C C . GLU A 1 591 ? 1.400 3.720 16.482 1.00 89.88 591 GLU A C 1
ATOM 4834 O O . GLU A 1 591 ? 0.420 4.298 16.011 1.00 89.88 591 GLU A O 1
ATOM 4839 N N . PHE A 1 592 ? 1.404 3.233 17.726 1.00 91.94 592 PHE A N 1
ATOM 4840 C CA . PHE A 1 592 ? 0.305 3.423 18.671 1.00 91.94 592 PHE A CA 1
ATOM 4841 C C . PHE A 1 592 ? 0.408 4.785 19.368 1.00 91.94 592 PHE A C 1
ATOM 4843 O O . PHE A 1 592 ? -0.569 5.533 19.423 1.00 91.94 592 PHE A O 1
ATOM 4850 N N . GLN A 1 593 ? 1.605 5.147 19.839 1.00 92.06 593 GLN A N 1
ATOM 4851 C CA . GLN A 1 593 ? 1.855 6.425 20.518 1.00 92.06 593 GLN A CA 1
ATOM 4852 C C . GLN A 1 593 ? 1.659 7.634 19.597 1.00 92.06 593 GLN A C 1
ATOM 4854 O O . GLN A 1 593 ? 1.135 8.653 20.043 1.00 92.06 593 GLN A O 1
ATOM 4859 N N . ASN A 1 594 ? 1.991 7.502 18.306 1.00 87.75 594 ASN A N 1
ATOM 4860 C CA . ASN A 1 594 ? 1.865 8.564 17.302 1.00 87.75 594 ASN A CA 1
ATOM 4861 C C . ASN A 1 594 ? 0.492 9.252 17.329 1.00 87.75 594 ASN A C 1
ATOM 4863 O O . ASN A 1 594 ? 0.425 10.465 17.146 1.00 87.75 594 ASN A O 1
ATOM 4867 N N . LEU A 1 595 ? -0.597 8.502 17.539 1.00 85.44 595 LEU A N 1
ATOM 4868 C CA . LEU A 1 595 ? -1.947 9.067 17.570 1.00 85.44 595 LEU A CA 1
ATOM 4869 C C . LEU A 1 595 ? -2.225 9.831 18.868 1.00 85.44 595 LEU A C 1
ATOM 4871 O O . LEU A 1 595 ? -2.720 10.955 18.832 1.00 85.44 595 LEU A O 1
ATOM 4875 N N . PHE A 1 596 ? -1.915 9.231 20.015 1.00 87.44 596 PHE A N 1
ATOM 4876 C CA . PHE A 1 596 ? -2.235 9.816 21.318 1.00 87.44 596 PHE A CA 1
ATOM 4877 C C . PHE A 1 596 ? -1.323 10.994 21.664 1.00 87.44 596 PHE A C 1
ATOM 4879 O O . PHE A 1 596 ? -1.784 11.953 22.276 1.00 87.44 596 PHE A O 1
ATOM 4886 N N . ASP A 1 597 ? -0.077 11.005 21.191 1.00 85.19 597 ASP A N 1
ATOM 4887 C CA . ASP A 1 597 ? 0.830 12.142 21.367 1.00 85.19 597 ASP A CA 1
ATOM 4888 C C . ASP A 1 597 ? 0.305 13.417 20.677 1.00 85.19 597 ASP A C 1
ATOM 4890 O O . ASP A 1 597 ? 0.515 14.527 21.175 1.00 85.19 597 ASP A O 1
ATOM 4894 N N . LEU A 1 598 ? -0.459 13.282 19.583 1.00 82.00 598 LEU A N 1
ATOM 4895 C CA . LEU A 1 598 ? -1.153 14.413 18.951 1.00 82.00 598 LEU A CA 1
ATOM 4896 C C . LEU A 1 598 ? -2.230 15.006 19.855 1.00 82.00 598 LEU A C 1
ATOM 4898 O O . LEU A 1 598 ? -2.537 16.186 19.742 1.00 82.00 598 LEU A O 1
ATOM 4902 N N . MET A 1 599 ? -2.782 14.221 20.779 1.00 83.25 599 MET A N 1
ATOM 4903 C CA . MET A 1 599 ? -3.802 14.663 21.728 1.00 83.25 599 MET A CA 1
ATOM 4904 C C . MET A 1 599 ? -3.207 15.443 22.913 1.00 83.25 599 MET A C 1
ATOM 4906 O O . MET A 1 599 ? -3.951 15.864 23.800 1.00 83.25 599 MET A O 1
ATOM 4910 N N . GLY A 1 600 ? -1.895 15.714 22.913 1.00 82.06 600 GLY A N 1
ATOM 4911 C CA . GLY A 1 600 ? -1.196 16.475 23.954 1.00 82.06 600 GLY A CA 1
ATOM 4912 C C . GLY A 1 600 ? -1.692 17.916 24.159 1.00 82.06 600 GLY A C 1
ATOM 4913 O O . GLY A 1 600 ? -1.436 18.520 25.198 1.00 82.06 600 GLY A O 1
ATOM 4914 N N . PHE A 1 601 ? -2.427 18.492 23.198 1.00 79.81 601 PHE A N 1
ATOM 4915 C CA . PHE A 1 601 ? -3.096 19.789 23.390 1.00 79.81 601 PHE A CA 1
ATOM 4916 C C . PHE A 1 601 ? -4.376 19.682 24.239 1.00 79.81 601 PHE A C 1
ATOM 4918 O O . PHE A 1 601 ? -4.809 20.681 24.813 1.00 79.81 601 PHE A O 1
ATOM 4925 N N . MET A 1 602 ? -4.977 18.488 24.323 1.00 84.19 602 MET A N 1
ATOM 4926 C CA . MET A 1 602 ? -6.165 18.193 25.136 1.00 84.19 602 MET A CA 1
ATOM 4927 C C . MET A 1 602 ? -5.803 17.574 26.482 1.00 84.19 602 MET A C 1
ATOM 4929 O O . MET A 1 602 ? -6.490 17.835 27.467 1.00 84.19 602 MET A O 1
ATOM 4933 N N . PHE A 1 603 ? -4.743 16.769 26.531 1.00 89.12 603 PHE A N 1
ATOM 4934 C CA . PHE A 1 603 ? -4.286 16.060 27.721 1.00 89.12 603 PHE A CA 1
ATOM 4935 C C . PHE A 1 603 ? -2.823 16.415 27.990 1.00 89.12 603 PHE A C 1
ATOM 4937 O O . PHE A 1 603 ? -1.950 16.132 27.176 1.00 89.12 603 PHE A O 1
ATOM 4944 N N . ASP A 1 604 ? -2.549 17.060 29.122 1.00 91.56 604 ASP A N 1
ATOM 4945 C CA . ASP A 1 604 ? -1.206 17.519 29.492 1.00 91.56 604 ASP A CA 1
ATOM 4946 C C . ASP A 1 604 ? -0.347 16.422 30.141 1.00 91.56 604 ASP A C 1
ATOM 4948 O O . ASP A 1 604 ? 0.861 16.601 30.314 1.00 91.56 604 ASP A O 1
ATOM 4952 N N . GLU A 1 605 ? -0.944 15.274 30.462 1.00 94.50 605 GLU A N 1
ATOM 4953 C CA . GLU A 1 605 ? -0.257 14.083 30.949 1.00 94.50 605 GLU A CA 1
ATOM 4954 C C . GLU A 1 605 ? -0.731 12.840 30.181 1.00 94.50 605 GLU A C 1
ATOM 4956 O O . GLU A 1 605 ? -1.911 12.497 30.209 1.00 94.50 605 GLU A O 1
ATOM 4961 N N . ILE A 1 606 ? 0.195 12.143 29.513 1.00 95.06 606 ILE A N 1
ATOM 4962 C CA . ILE A 1 606 ? -0.071 10.895 28.783 1.00 95.06 606 ILE A CA 1
ATOM 4963 C C . ILE A 1 606 ? 0.903 9.825 29.277 1.00 95.06 606 ILE A C 1
ATOM 4965 O O . ILE A 1 606 ? 2.114 10.050 29.339 1.00 95.06 606 ILE A O 1
ATOM 4969 N N . GLN A 1 607 ? 0.374 8.664 29.657 1.00 95.88 607 GLN A N 1
ATOM 4970 C CA . GLN A 1 607 ? 1.139 7.526 30.156 1.00 95.88 607 GLN A CA 1
ATOM 4971 C C . GLN A 1 607 ? 0.775 6.253 29.395 1.00 95.88 607 GLN A C 1
ATOM 4973 O O . GLN A 1 607 ? -0.398 5.991 29.139 1.00 95.88 607 GLN A O 1
ATOM 4978 N N . TYR A 1 608 ? 1.787 5.438 29.099 1.00 96.12 608 TYR A N 1
ATOM 4979 C CA . TYR A 1 608 ? 1.636 4.199 28.341 1.00 96.12 608 TYR A CA 1
ATOM 4980 C C . TYR A 1 608 ? 2.037 2.977 29.173 1.00 96.12 608 TYR A C 1
ATOM 4982 O O . TYR A 1 608 ? 3.101 2.945 29.806 1.00 96.12 608 TYR A O 1
ATOM 4990 N N . GLY A 1 609 ? 1.187 1.957 29.138 1.00 95.62 609 GLY A N 1
ATOM 4991 C CA . GLY A 1 609 ? 1.470 0.600 29.586 1.00 95.62 609 GLY A CA 1
ATOM 4992 C C . GLY A 1 609 ? 1.714 -0.347 28.416 1.00 95.62 609 GLY A C 1
ATOM 4993 O O . GLY A 1 609 ? 1.774 0.065 27.264 1.00 95.62 609 GLY A O 1
ATOM 4994 N N . ILE A 1 610 ? 1.840 -1.641 28.710 1.00 95.44 610 ILE A N 1
ATOM 4995 C CA . ILE A 1 610 ? 1.963 -2.661 27.659 1.00 95.44 610 ILE A CA 1
ATOM 4996 C C . ILE A 1 610 ? 0.662 -2.817 26.859 1.00 95.44 610 ILE A C 1
ATOM 4998 O O . ILE A 1 610 ? 0.708 -3.033 25.655 1.00 95.44 610 ILE A O 1
ATOM 5002 N N . ASP A 1 611 ? -0.480 -2.677 27.521 1.00 94.12 611 ASP A N 1
ATOM 5003 C CA . ASP A 1 611 ? -1.822 -2.989 27.026 1.00 94.12 611 ASP A CA 1
ATOM 5004 C C . ASP A 1 611 ? -2.838 -1.878 27.358 1.00 94.12 611 ASP A C 1
ATOM 5006 O O . ASP A 1 611 ? -4.050 -2.101 27.360 1.00 94.12 611 ASP A O 1
ATOM 5010 N N . TRP A 1 612 ? -2.342 -0.674 27.665 1.00 93.75 612 TRP A N 1
ATOM 5011 C CA . TRP A 1 612 ? -3.173 0.487 27.971 1.00 93.75 612 TRP A CA 1
ATOM 5012 C C . TRP A 1 612 ? -2.482 1.827 27.689 1.00 93.75 612 TRP A C 1
ATOM 5014 O O . TRP A 1 612 ? -1.254 1.930 27.689 1.00 93.75 612 TRP A O 1
ATOM 5024 N N . VAL A 1 613 ? -3.291 2.873 27.526 1.00 95.12 613 VAL A N 1
ATOM 5025 C CA . VAL A 1 613 ? -2.900 4.288 27.576 1.00 95.12 613 VAL A CA 1
ATOM 5026 C C . VAL A 1 613 ? -3.832 5.050 28.519 1.00 95.12 613 VAL A C 1
ATOM 5028 O O . VAL A 1 613 ? -5.039 4.806 28.566 1.00 95.12 613 VAL A O 1
ATOM 5031 N N . HIS A 1 614 ? -3.256 5.956 29.306 1.00 94.50 614 HIS A N 1
ATOM 5032 C CA . HIS A 1 614 ? -3.978 6.844 30.207 1.00 94.50 614 HIS A CA 1
ATOM 5033 C C . HIS A 1 614 ? -3.627 8.292 29.875 1.00 94.50 614 HIS A C 1
ATOM 5035 O O . HIS A 1 614 ? -2.464 8.687 29.953 1.00 94.50 614 HIS A O 1
ATOM 5041 N N . LEU A 1 615 ? -4.639 9.071 29.510 1.00 94.31 615 LEU A N 1
ATOM 5042 C CA . LEU A 1 615 ? -4.535 10.487 29.196 1.00 94.31 615 LEU A CA 1
ATOM 5043 C C . LEU A 1 615 ? -5.251 11.284 30.285 1.00 94.31 615 LEU A C 1
ATOM 5045 O O . LEU A 1 615 ? -6.385 10.963 30.635 1.00 94.31 615 LEU A O 1
ATOM 5049 N N . ARG A 1 616 ? -4.628 12.336 30.811 1.00 94.38 616 ARG A N 1
ATOM 5050 C CA . ARG A 1 616 ? -5.208 13.202 31.840 1.00 94.38 616 ARG A CA 1
ATOM 5051 C C . ARG A 1 616 ? -5.037 14.667 31.471 1.00 94.38 616 ARG A C 1
ATOM 5053 O O . ARG A 1 616 ? -3.975 15.080 31.016 1.00 94.38 616 ARG A O 1
ATOM 5060 N N . ASN A 1 617 ? -6.100 15.440 31.677 1.00 93.50 617 ASN A N 1
ATOM 5061 C CA . ASN A 1 617 ? -6.046 16.891 31.710 1.00 93.50 617 ASN A CA 1
ATOM 5062 C C . ASN A 1 617 ? -6.090 17.350 33.172 1.00 93.50 617 ASN A C 1
ATOM 5064 O O . ASN A 1 617 ? -7.146 17.351 33.811 1.00 93.50 617 ASN A O 1
ATOM 5068 N N . THR A 1 618 ? -4.948 17.755 33.720 1.00 92.19 618 THR A N 1
ATOM 5069 C CA . THR A 1 618 ? -4.823 18.139 35.133 1.00 92.19 618 THR A CA 1
ATOM 5070 C C . THR A 1 618 ? -5.514 19.463 35.467 1.00 92.19 618 THR A C 1
ATOM 5072 O O . THR A 1 618 ? -5.768 19.746 36.638 1.00 92.19 618 THR A O 1
ATOM 5075 N N . THR A 1 619 ? -5.851 20.274 34.457 1.00 90.88 619 THR A N 1
ATOM 5076 C CA . THR A 1 619 ? -6.492 21.583 34.642 1.00 90.88 619 THR A CA 1
ATOM 5077 C C . THR A 1 619 ? -7.997 21.461 34.868 1.00 90.88 619 THR A C 1
ATOM 5079 O O . THR A 1 619 ? -8.538 22.167 35.719 1.00 90.88 619 THR A O 1
ATOM 5082 N N . VAL A 1 620 ? -8.673 20.591 34.111 1.00 89.00 620 VAL A N 1
ATOM 5083 C CA . VAL A 1 620 ? -10.129 20.363 34.225 1.00 89.00 620 VAL A CA 1
ATOM 5084 C C . VAL A 1 620 ? -10.494 19.066 34.954 1.00 89.00 620 VAL A C 1
ATOM 5086 O O . VAL A 1 620 ? -11.675 18.797 35.135 1.00 89.00 620 VAL A O 1
ATOM 5089 N N . ASP A 1 621 ? -9.492 18.302 35.399 1.00 88.38 621 ASP A N 1
ATOM 5090 C CA . ASP A 1 621 ? -9.632 17.008 36.082 1.00 88.38 621 ASP A CA 1
ATOM 5091 C C . ASP A 1 621 ? -10.445 15.979 35.282 1.00 88.38 621 ASP A C 1
ATOM 5093 O O . ASP A 1 621 ? -11.266 15.233 35.813 1.00 88.38 621 ASP A O 1
ATOM 5097 N N . THR A 1 622 ? -10.200 15.941 33.972 1.00 90.81 622 THR A N 1
ATOM 5098 C CA . THR A 1 622 ? -10.742 14.923 33.070 1.00 90.81 622 THR A CA 1
ATOM 5099 C C . THR A 1 622 ? -9.655 13.924 32.695 1.00 90.81 622 THR A C 1
ATOM 5101 O O . THR A 1 622 ? -8.458 14.228 32.713 1.00 90.81 622 THR A O 1
ATOM 5104 N N . TYR A 1 623 ? -10.062 12.703 32.367 1.00 92.88 623 TYR A N 1
ATOM 5105 C CA . TYR A 1 623 ? -9.151 11.648 31.943 1.00 92.88 623 TYR A CA 1
ATOM 5106 C C . TYR A 1 623 ? -9.798 10.779 30.872 1.00 92.88 623 TYR A C 1
ATOM 5108 O O . TYR A 1 623 ? -11.020 10.748 30.759 1.00 92.88 623 TYR A O 1
ATOM 5116 N N . MET A 1 624 ? -8.979 10.049 30.129 1.00 92.19 624 MET A N 1
ATOM 5117 C CA . MET A 1 624 ? -9.382 8.969 29.243 1.00 92.19 624 MET A CA 1
ATOM 5118 C C . MET A 1 624 ? -8.451 7.787 29.480 1.00 92.19 624 MET A C 1
ATOM 5120 O O . MET A 1 624 ? -7.230 7.933 29.496 1.00 92.19 624 MET A O 1
ATOM 5124 N N . GLN A 1 625 ? -9.030 6.613 29.673 1.00 92.50 625 GLN A N 1
ATOM 5125 C CA . GLN A 1 625 ? -8.311 5.357 29.761 1.00 92.50 625 GLN A CA 1
ATOM 5126 C C . GLN A 1 625 ? -8.725 4.467 28.598 1.00 92.50 625 GLN A C 1
ATOM 5128 O O . GLN A 1 625 ? -9.916 4.282 28.360 1.00 92.50 625 GLN A O 1
ATOM 5133 N N . TYR A 1 626 ? -7.744 3.902 27.907 1.00 93.12 626 TYR A N 1
ATOM 5134 C CA . TYR A 1 626 ? -7.968 2.939 26.843 1.00 93.12 626 TYR A CA 1
ATOM 5135 C C . TYR A 1 626 ? -7.090 1.713 27.076 1.00 93.12 626 TYR A C 1
ATOM 5137 O O . TYR A 1 626 ? -5.868 1.815 27.083 1.00 93.12 626 TYR A O 1
ATOM 5145 N N . ASN A 1 627 ? -7.732 0.564 27.267 1.00 93.25 627 ASN A N 1
ATOM 5146 C CA . ASN A 1 627 ? -7.123 -0.742 27.439 1.00 93.25 627 ASN A CA 1
ATOM 5147 C C . ASN A 1 627 ? -7.498 -1.654 26.259 1.00 93.25 627 ASN A C 1
ATOM 5149 O O . ASN A 1 627 ? -8.611 -1.598 25.721 1.00 93.25 627 ASN A O 1
ATOM 5153 N N . PHE A 1 628 ? -6.584 -2.545 25.897 1.00 93.81 628 PHE A N 1
ATOM 5154 C CA . PHE A 1 628 ? -6.753 -3.512 24.815 1.00 93.81 628 PHE A CA 1
ATOM 5155 C C . PHE A 1 628 ? -5.986 -4.802 25.127 1.00 93.81 628 PHE A C 1
ATOM 5157 O O . PHE A 1 628 ? -5.257 -4.896 26.106 1.00 93.81 628 PHE A O 1
ATOM 5164 N N . SER A 1 629 ? -6.166 -5.843 24.324 1.00 93.06 629 SER A N 1
ATOM 5165 C CA . SER A 1 629 ? -5.384 -7.075 24.432 1.00 93.06 629 SER A CA 1
ATOM 5166 C C . SER A 1 629 ? -4.071 -6.923 23.670 1.00 93.06 629 SER A C 1
ATOM 5168 O O . SER A 1 629 ? -4.085 -6.898 22.446 1.00 93.06 629 SER A O 1
ATOM 5170 N N . ALA A 1 630 ? -2.922 -6.915 24.351 1.00 91.94 630 ALA A N 1
ATOM 5171 C CA . ALA A 1 630 ? -1.622 -6.865 23.662 1.00 91.94 630 ALA A CA 1
ATOM 5172 C C . ALA A 1 630 ? -1.324 -8.112 22.804 1.00 91.94 630 ALA A C 1
ATOM 5174 O O . ALA A 1 630 ? -0.366 -8.140 22.040 1.00 91.94 630 ALA A O 1
ATOM 5175 N N . THR A 1 631 ? -2.113 -9.185 22.952 1.00 91.62 631 THR A N 1
ATOM 5176 C CA . THR A 1 631 ? -2.007 -10.362 22.081 1.00 91.62 631 THR A CA 1
ATOM 5177 C C . THR A 1 631 ? -2.874 -10.205 20.847 1.00 91.62 631 THR A C 1
ATOM 5179 O O . THR A 1 631 ? -2.367 -10.419 19.765 1.00 91.62 631 THR A O 1
ATOM 5182 N N . THR A 1 632 ? -4.149 -9.836 20.993 1.00 92.06 632 THR A N 1
ATOM 5183 C CA . THR A 1 632 ? -5.126 -9.868 19.887 1.00 92.06 632 THR A CA 1
ATOM 5184 C C . THR A 1 632 ? -5.474 -8.491 19.319 1.00 92.06 632 THR A C 1
ATOM 5186 O O . THR A 1 632 ? -6.238 -8.406 18.368 1.00 92.06 632 THR A O 1
ATOM 5189 N N . GLY A 1 633 ? -5.003 -7.405 19.927 1.00 92.31 633 GLY A N 1
ATOM 5190 C CA . GLY A 1 633 ? -5.364 -6.030 19.575 1.00 92.31 633 GLY A CA 1
ATOM 5191 C C . GLY A 1 633 ? -6.804 -5.631 19.927 1.00 92.31 633 GLY A C 1
ATOM 5192 O O . GLY A 1 633 ? -7.178 -4.476 19.764 1.00 92.31 633 GLY A O 1
ATOM 5193 N N . MET A 1 634 ? -7.638 -6.550 20.420 1.00 92.50 634 MET A N 1
ATOM 5194 C CA . MET A 1 634 ? -9.046 -6.266 20.714 1.00 92.50 634 MET A CA 1
ATOM 5195 C C . MET A 1 634 ? -9.179 -5.241 21.842 1.00 92.50 634 MET A C 1
ATOM 5197 O O . MET A 1 634 ? -8.600 -5.434 22.915 1.00 92.50 634 MET A O 1
ATOM 5201 N N . THR A 1 635 ? -9.951 -4.177 21.611 1.00 92.00 635 THR A N 1
ATOM 5202 C CA . THR A 1 635 ? -10.285 -3.188 22.640 1.00 92.00 635 THR A CA 1
ATOM 5203 C C . THR A 1 635 ? -11.060 -3.868 23.756 1.00 92.00 635 THR A C 1
ATOM 5205 O O . THR A 1 635 ? -12.020 -4.591 23.508 1.00 92.00 635 THR A O 1
ATOM 5208 N N . THR A 1 636 ? -10.638 -3.649 24.997 1.00 91.81 636 THR A N 1
ATOM 5209 C CA . THR A 1 636 ? -11.247 -4.275 26.177 1.00 91.81 636 THR A CA 1
ATOM 5210 C C . THR A 1 636 ? -11.988 -3.256 27.027 1.00 91.81 636 THR A C 1
ATOM 5212 O O . THR A 1 636 ? -13.036 -3.585 27.580 1.00 91.81 636 THR A O 1
ATOM 5215 N N . LEU A 1 637 ? -11.484 -2.020 27.096 1.00 91.88 637 LEU A N 1
ATOM 5216 C CA . LEU A 1 637 ? -12.128 -0.907 27.785 1.00 91.88 637 LEU A CA 1
ATOM 5217 C C . LEU A 1 637 ? -11.678 0.429 27.192 1.00 91.88 637 LEU A C 1
ATOM 5219 O O . LEU A 1 637 ? -10.485 0.680 27.078 1.00 91.88 637 LEU A O 1
ATOM 5223 N N . ILE A 1 638 ? -12.618 1.321 26.928 1.00 92.31 638 ILE A N 1
ATOM 5224 C CA . ILE A 1 638 ? -12.406 2.758 26.774 1.00 92.31 638 ILE A CA 1
ATOM 5225 C C . ILE A 1 638 ? -13.277 3.417 27.835 1.00 92.31 638 ILE A C 1
ATOM 5227 O O . ILE A 1 638 ? -14.457 3.107 27.916 1.00 92.31 638 ILE A O 1
ATOM 5231 N N . ASN A 1 639 ? -12.724 4.286 28.674 1.00 91.94 639 ASN A N 1
ATOM 5232 C CA . ASN A 1 639 ? -13.480 4.926 29.745 1.00 91.94 639 ASN A CA 1
ATOM 5233 C C . ASN A 1 639 ? -12.943 6.319 30.056 1.00 91.94 639 ASN A C 1
ATOM 5235 O O . ASN A 1 639 ? -11.751 6.478 30.325 1.00 91.94 639 ASN A O 1
ATOM 5239 N N . GLY A 1 640 ? -13.819 7.319 30.085 1.00 91.44 640 GLY A N 1
ATOM 5240 C CA . GLY A 1 640 ? -13.472 8.664 30.523 1.00 91.44 640 GLY A CA 1
ATOM 5241 C C . GLY A 1 640 ? -14.150 9.738 29.689 1.00 91.44 640 GLY A C 1
ATOM 5242 O O . GLY A 1 640 ? -15.301 9.599 29.303 1.00 91.44 640 GLY A O 1
ATOM 5243 N N . TRP A 1 641 ? -13.447 10.834 29.435 1.00 89.31 641 TRP A N 1
ATOM 5244 C CA . TRP A 1 641 ? -13.988 12.018 28.786 1.00 89.31 641 TRP A CA 1
ATOM 5245 C C . TRP A 1 641 ? -13.334 12.255 27.432 1.00 89.31 641 TRP A C 1
ATOM 5247 O O . TRP A 1 641 ? -12.110 12.235 27.295 1.00 89.31 641 TRP A O 1
ATOM 5257 N N . THR A 1 642 ? -14.165 12.539 26.439 1.00 82.31 642 THR A N 1
ATOM 5258 C CA . THR A 1 642 ? -13.753 12.970 25.102 1.00 82.31 642 THR A CA 1
ATOM 5259 C C . THR A 1 642 ? -14.038 14.461 24.952 1.00 82.31 642 THR A C 1
ATOM 5261 O O . THR A 1 642 ? -15.011 14.955 25.515 1.00 82.31 642 THR A O 1
ATOM 5264 N N . TYR A 1 643 ? -13.192 15.190 24.225 1.00 80.69 643 TYR A N 1
ATOM 5265 C CA . TYR A 1 643 ? -13.423 16.602 23.922 1.00 80.69 643 TYR A CA 1
ATOM 5266 C C . TYR A 1 643 ? -13.973 16.708 22.502 1.00 80.69 643 TYR A C 1
ATOM 5268 O O . TYR A 1 643 ? -13.255 16.431 21.541 1.00 80.69 643 TYR A O 1
ATOM 5276 N N . ARG A 1 644 ? -15.258 17.037 22.363 1.00 74.50 644 ARG A N 1
ATOM 5277 C CA . ARG A 1 644 ? -15.962 17.051 21.074 1.00 74.50 644 ARG A CA 1
ATOM 5278 C C . ARG A 1 644 ? -16.579 18.413 20.806 1.00 74.50 644 ARG A C 1
ATOM 5280 O O . ARG A 1 644 ? -16.935 19.136 21.733 1.00 74.50 644 ARG A O 1
ATOM 5287 N N . TYR A 1 645 ? -16.668 18.774 19.529 1.00 69.44 645 TYR A N 1
ATOM 5288 C CA . TYR A 1 645 ? -17.408 19.955 19.101 1.00 69.44 645 TYR A CA 1
ATOM 5289 C C . TYR A 1 645 ? -18.900 19.629 19.105 1.00 69.44 645 TYR A C 1
ATOM 5291 O O . TYR A 1 645 ? -19.332 18.714 18.408 1.00 69.44 645 TYR A O 1
ATOM 5299 N N . ASP A 1 646 ? -19.678 20.360 19.896 1.00 72.62 646 ASP A N 1
ATOM 5300 C CA . ASP A 1 646 ? -21.129 20.241 19.885 1.00 72.62 646 ASP A CA 1
ATOM 5301 C C . ASP A 1 646 ? -21.695 21.188 18.817 1.00 72.62 646 ASP A C 1
ATOM 5303 O O . ASP A 1 646 ? -21.702 22.411 18.991 1.00 72.62 646 ASP A O 1
ATOM 5307 N N . ASP A 1 647 ? -22.178 20.628 17.705 1.00 70.69 647 ASP A N 1
ATOM 5308 C CA . ASP A 1 647 ? -22.768 21.391 16.596 1.00 70.69 647 ASP A CA 1
ATOM 5309 C C . ASP A 1 647 ? -24.023 22.176 17.004 1.00 70.69 647 ASP A C 1
ATOM 5311 O O . ASP A 1 647 ? -24.339 23.218 16.419 1.00 70.69 647 ASP A O 1
ATOM 5315 N N . TYR A 1 648 ? -24.768 21.688 17.999 1.00 74.00 648 TYR A N 1
ATOM 5316 C CA . TYR A 1 648 ? -26.004 22.313 18.453 1.00 74.00 648 TYR A CA 1
ATOM 5317 C C . TYR A 1 648 ? -25.723 23.575 19.273 1.00 74.00 648 TYR A C 1
ATOM 5319 O O . TYR A 1 648 ? -26.442 24.573 19.144 1.00 74.00 648 TYR A O 1
ATOM 5327 N N . PHE A 1 649 ? -24.666 23.563 20.087 1.00 74.31 649 PHE A N 1
ATOM 5328 C CA . PHE A 1 649 ? -24.278 24.708 20.912 1.00 74.31 649 PHE A CA 1
ATOM 5329 C C . PHE A 1 649 ? -23.110 25.537 20.353 1.00 74.31 649 PHE A C 1
ATOM 5331 O O . PHE A 1 649 ? -22.879 26.659 20.817 1.00 74.31 649 PHE A O 1
ATOM 5338 N N . GLY A 1 650 ? -22.417 25.043 19.328 1.00 76.88 650 GLY A N 1
ATOM 5339 C CA . GLY A 1 650 ? -21.357 25.740 18.602 1.00 76.88 650 GLY A CA 1
ATOM 5340 C C . GLY A 1 650 ? -20.055 25.918 19.389 1.00 76.88 650 GLY A C 1
ATOM 5341 O O . GLY A 1 650 ? -19.294 26.847 19.101 1.00 76.88 650 GLY A O 1
ATOM 5342 N N . TYR A 1 651 ? -19.802 25.079 20.396 1.00 78.38 651 TYR A N 1
ATOM 5343 C CA . TYR A 1 651 ? -18.580 25.095 21.203 1.00 78.38 651 TYR A CA 1
ATOM 5344 C C . TYR A 1 651 ? -18.117 23.673 21.535 1.00 78.38 651 TYR A C 1
ATOM 5346 O O . TYR A 1 651 ? -18.889 22.726 21.456 1.00 78.38 651 TYR A O 1
ATOM 5354 N N . PHE A 1 652 ? -16.850 23.526 21.924 1.00 76.25 652 PHE A N 1
ATOM 5355 C CA . PHE A 1 652 ? -16.319 22.241 22.375 1.00 76.25 652 PHE A CA 1
ATOM 5356 C C . PHE A 1 652 ? -16.684 21.957 23.837 1.00 76.25 652 PHE A C 1
ATOM 5358 O O . PHE A 1 652 ? -16.459 22.804 24.709 1.00 76.25 652 PHE A O 1
ATOM 5365 N N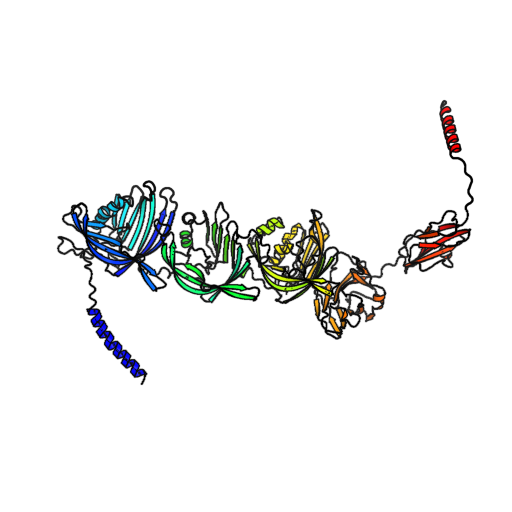 . SER A 1 653 ? -17.199 20.762 24.110 1.00 84.25 653 SER A N 1
ATOM 5366 C CA . SER A 1 653 ? -17.502 20.256 25.448 1.00 84.25 653 SER A CA 1
ATOM 5367 C C . SER A 1 653 ? -16.759 18.962 25.740 1.00 84.25 653 SER A C 1
ATOM 5369 O O . SER A 1 653 ? -16.319 18.238 24.848 1.00 84.25 653 SER A O 1
ATOM 5371 N N . TRP A 1 654 ? -16.592 18.700 27.033 1.00 86.25 654 TRP A N 1
ATOM 5372 C CA . TRP A 1 654 ? -16.162 17.401 27.514 1.00 86.25 654 TRP A CA 1
ATOM 5373 C C . TRP A 1 654 ? -17.396 16.524 27.695 1.00 86.25 654 TRP A C 1
ATOM 5375 O O . TRP A 1 654 ? -18.287 16.895 28.456 1.00 86.25 654 TRP A O 1
ATOM 5385 N N . ASP A 1 655 ? -17.399 15.361 27.052 1.00 86.00 655 ASP A N 1
ATOM 5386 C CA . ASP A 1 655 ? -18.476 14.379 27.130 1.00 86.00 655 ASP A CA 1
ATOM 5387 C C . ASP A 1 655 ? -17.930 13.045 27.628 1.00 86.00 655 ASP A C 1
ATOM 5389 O O . ASP A 1 655 ? -16.927 12.536 27.111 1.00 86.00 655 ASP A O 1
ATOM 5393 N N . PHE A 1 656 ? -18.584 12.486 28.648 1.00 88.75 656 PHE A N 1
ATOM 5394 C CA . PHE A 1 656 ? -18.224 11.174 29.163 1.00 88.75 656 PHE A CA 1
ATOM 5395 C C . PHE A 1 656 ? -18.625 10.081 28.170 1.00 88.75 656 PHE A C 1
ATOM 5397 O O . PHE A 1 656 ? -19.753 10.049 27.668 1.00 88.75 656 PHE A O 1
ATOM 5404 N N . PHE A 1 657 ? -17.691 9.175 27.922 1.00 89.75 657 PHE A N 1
ATOM 5405 C CA . PHE A 1 657 ? -17.842 8.028 27.052 1.00 89.75 657 PHE A CA 1
ATOM 5406 C C . PHE A 1 657 ? -17.205 6.801 27.705 1.00 89.75 657 PHE A C 1
ATOM 5408 O O . PHE A 1 657 ? -16.066 6.853 28.183 1.00 89.75 657 PHE A O 1
ATOM 5415 N N . SER A 1 658 ? -17.928 5.687 27.684 1.00 91.69 658 SER A N 1
ATOM 5416 C CA . SER A 1 658 ? -17.400 4.386 28.077 1.00 91.69 658 SER A CA 1
ATOM 5417 C C . SER A 1 658 ? -17.799 3.325 27.063 1.00 91.69 658 SER A C 1
ATOM 5419 O O . SER A 1 658 ? -18.924 3.330 26.571 1.00 91.69 658 SER A O 1
ATOM 5421 N N . ALA A 1 659 ? -16.885 2.416 26.750 1.00 91.62 659 ALA A N 1
ATOM 5422 C CA . ALA A 1 659 ? -17.150 1.239 25.945 1.00 91.62 659 ALA A CA 1
ATOM 5423 C C . ALA A 1 659 ? -16.315 0.062 26.444 1.00 91.62 659 ALA A C 1
ATOM 5425 O O . ALA A 1 659 ? -15.120 0.212 26.690 1.00 91.62 659 ALA A O 1
ATOM 5426 N N . TYR A 1 660 ? -16.905 -1.120 26.575 1.00 92.25 660 TYR A N 1
ATOM 5427 C CA . TYR A 1 660 ? -16.172 -2.315 26.996 1.00 92.25 660 TYR A CA 1
ATOM 5428 C C . TYR A 1 660 ? -16.663 -3.568 26.291 1.00 92.25 660 TYR A C 1
ATOM 5430 O O . TYR A 1 660 ? -17.820 -3.667 25.878 1.00 92.25 660 TYR A O 1
ATOM 5438 N N . LEU A 1 661 ? -15.744 -4.520 26.159 1.00 92.50 661 LEU A N 1
ATOM 5439 C CA . LEU A 1 661 ? -15.989 -5.807 25.527 1.00 92.50 661 LEU A CA 1
ATOM 5440 C C . LEU A 1 661 ? -16.791 -6.726 26.460 1.00 92.50 661 LEU A C 1
ATOM 5442 O O . LEU A 1 661 ? -16.446 -6.889 27.633 1.00 92.50 661 LEU A O 1
ATOM 5446 N N . GLU A 1 662 ? -17.808 -7.389 25.920 1.00 92.62 662 GLU A N 1
ATOM 5447 C CA . GLU A 1 662 ? -18.604 -8.397 26.617 1.00 92.62 662 GLU A CA 1
ATOM 5448 C C . GLU A 1 662 ? -18.239 -9.817 26.153 1.00 92.62 662 GLU A C 1
ATOM 5450 O O . GLU A 1 662 ? -17.882 -10.072 25.001 1.00 92.62 662 GLU A O 1
ATOM 5455 N N . THR A 1 663 ? -18.357 -10.779 27.064 1.00 92.56 663 THR A N 1
ATOM 5456 C CA . THR A 1 663 ? -18.208 -12.210 26.786 1.00 92.56 663 THR A CA 1
ATOM 5457 C C . THR A 1 663 ? -19.576 -12.835 26.554 1.00 92.56 663 THR A C 1
ATOM 5459 O O . THR A 1 663 ? -20.477 -12.638 27.361 1.00 92.56 663 THR A O 1
ATOM 5462 N N . SER A 1 664 ? -19.721 -13.637 25.498 1.00 92.50 664 SER A N 1
ATOM 5463 C CA . SER A 1 664 ? -20.946 -14.394 25.211 1.00 92.50 664 SER A CA 1
ATOM 5464 C C . SER A 1 664 ? -20.739 -15.894 25.411 1.00 92.50 664 SER A C 1
ATOM 5466 O O . SER A 1 664 ? -19.702 -16.449 25.042 1.00 92.50 664 SER A O 1
ATOM 5468 N N . VAL A 1 665 ? -21.735 -16.555 25.998 1.00 94.06 665 VAL A N 1
ATOM 5469 C CA . VAL A 1 665 ? -21.771 -18.001 26.220 1.00 94.06 665 VAL A CA 1
ATOM 5470 C C . VAL A 1 665 ? -23.106 -18.561 25.737 1.00 94.06 665 VAL A C 1
ATOM 5472 O O . VAL A 1 665 ? -24.164 -18.228 26.275 1.00 94.06 665 VAL A O 1
ATOM 5475 N N . ASP A 1 666 ? -23.053 -19.476 24.770 1.00 93.94 666 ASP A N 1
ATOM 5476 C CA . ASP A 1 666 ? -24.225 -20.234 24.328 1.00 93.94 666 ASP A CA 1
ATOM 5477 C C . ASP A 1 666 ? -24.769 -21.119 25.456 1.00 93.94 666 ASP A C 1
ATOM 5479 O O . ASP A 1 666 ? -24.050 -21.944 26.033 1.00 93.94 666 ASP A O 1
ATOM 5483 N N . LEU A 1 667 ? -26.067 -21.004 25.747 1.00 94.25 667 LEU A N 1
ATOM 5484 C CA . LEU A 1 667 ? -26.713 -21.809 26.778 1.00 94.25 667 LEU A CA 1
ATOM 5485 C C . LEU A 1 667 ? -27.272 -23.107 26.192 1.00 94.25 667 LEU A C 1
ATOM 5487 O O . LEU A 1 667 ? -28.070 -23.117 25.249 1.00 94.25 667 LEU A O 1
ATOM 5491 N N . VAL A 1 668 ? -26.911 -24.233 26.811 1.00 93.94 668 VAL A N 1
ATOM 5492 C CA . VAL A 1 668 ? -27.479 -25.543 26.467 1.00 93.94 668 VAL A CA 1
ATOM 5493 C C . VAL A 1 668 ? -28.726 -25.855 27.313 1.00 93.94 668 VAL A C 1
ATOM 5495 O O . VAL A 1 668 ? -28.820 -25.338 28.427 1.00 93.94 668 VAL A O 1
ATOM 5498 N N . PRO A 1 669 ? -29.667 -26.718 26.850 1.00 93.62 669 PRO A N 1
ATOM 5499 C CA . PRO A 1 669 ? -30.952 -27.044 27.512 1.00 93.62 669 PRO A CA 1
ATOM 5500 C C . PRO A 1 669 ? -30.846 -27.832 28.835 1.00 93.62 669 PRO A C 1
ATOM 5502 O O . PRO A 1 669 ? -31.526 -28.840 29.047 1.00 93.62 669 PRO A O 1
ATOM 5505 N N . THR A 1 670 ? -29.939 -27.430 29.716 1.00 91.38 670 THR A N 1
ATOM 5506 C CA . THR A 1 670 ? -29.619 -28.041 31.005 1.00 91.38 670 THR A CA 1
ATOM 5507 C C . THR A 1 670 ? -29.219 -26.951 32.005 1.00 91.38 670 THR A C 1
ATOM 5509 O O . THR A 1 670 ? -29.430 -25.765 31.767 1.00 91.38 670 THR A O 1
ATOM 5512 N N . LEU A 1 671 ? -28.663 -27.346 33.155 1.00 94.56 671 LEU A N 1
ATOM 5513 C CA . LEU A 1 671 ? -27.920 -26.416 34.002 1.00 94.56 671 LEU A CA 1
ATOM 5514 C C . LEU A 1 671 ? -26.598 -26.070 33.308 1.00 94.56 671 LEU A C 1
ATOM 5516 O O . LEU A 1 671 ? -25.846 -26.978 32.953 1.00 94.56 671 LEU A O 1
ATOM 5520 N N . ASN A 1 672 ? -26.342 -24.782 33.143 1.00 95.75 672 ASN A N 1
ATOM 5521 C CA . ASN A 1 672 ? -25.077 -24.208 32.715 1.00 95.75 672 ASN A CA 1
ATOM 5522 C C . ASN A 1 672 ? -24.409 -23.626 33.963 1.00 95.75 672 ASN A C 1
ATOM 5524 O O . ASN A 1 672 ? -25.071 -22.933 34.734 1.00 95.75 672 ASN A O 1
ATOM 5528 N N . THR A 1 673 ? -23.129 -23.923 34.165 1.00 96.50 673 THR A N 1
ATOM 5529 C CA . THR A 1 673 ? -22.315 -23.357 35.248 1.00 96.50 673 THR A CA 1
ATOM 5530 C C . THR A 1 673 ? -21.164 -22.609 34.596 1.00 96.50 673 THR A C 1
ATOM 5532 O O . THR A 1 673 ? -20.327 -23.228 33.939 1.00 96.50 673 THR A O 1
ATOM 5535 N N . ILE A 1 674 ? -21.164 -21.287 34.729 1.00 96.12 674 ILE A N 1
ATOM 5536 C CA . ILE A 1 674 ? -20.310 -20.377 33.966 1.00 96.12 674 ILE A CA 1
ATOM 5537 C C . ILE A 1 674 ? -19.456 -19.594 34.954 1.00 96.12 674 ILE A C 1
ATOM 5539 O O . ILE A 1 674 ? -19.984 -18.849 35.773 1.00 96.12 674 ILE A O 1
ATOM 5543 N N . ASN A 1 675 ? -18.138 -19.759 34.884 1.00 94.50 675 ASN A N 1
ATOM 5544 C CA . ASN A 1 675 ? -17.219 -18.930 35.658 1.00 94.50 675 ASN A CA 1
ATOM 5545 C C . ASN A 1 675 ? -17.017 -17.619 34.903 1.00 94.50 675 ASN A C 1
ATOM 5547 O O . ASN A 1 675 ? -16.476 -17.632 33.799 1.00 94.50 675 ASN A O 1
ATOM 5551 N N . LEU A 1 676 ? -17.452 -16.513 35.497 1.00 92.75 676 LEU A N 1
ATOM 5552 C CA . LEU A 1 676 ? -17.280 -15.185 34.929 1.00 92.75 676 LEU A CA 1
ATOM 5553 C C . LEU A 1 676 ? -15.800 -14.805 35.015 1.00 92.75 676 LEU A C 1
ATOM 5555 O O . LEU A 1 676 ? -15.220 -14.740 36.099 1.00 92.75 676 LEU A O 1
ATOM 5559 N N . THR A 1 677 ? -15.188 -14.582 33.860 1.00 87.38 677 THR A N 1
ATOM 5560 C CA . THR A 1 677 ? -13.789 -14.164 33.732 1.00 87.38 677 THR A CA 1
ATOM 5561 C C . THR A 1 677 ? -13.696 -12.683 33.393 1.00 87.38 677 THR A C 1
ATOM 5563 O O . THR A 1 677 ? -14.495 -12.186 32.604 1.00 87.38 677 THR A O 1
ATOM 5566 N N . SER A 1 678 ? -12.687 -11.998 33.928 1.00 84.25 678 SER A N 1
ATOM 5567 C CA . SER A 1 678 ? -12.331 -10.625 33.560 1.00 84.25 678 SER A CA 1
ATOM 5568 C C . SER A 1 678 ? -10.839 -10.517 33.290 1.00 84.25 678 SER A C 1
ATOM 5570 O O . SER A 1 678 ? -10.041 -11.245 33.882 1.00 84.25 678 SER A O 1
ATOM 5572 N N . LEU A 1 679 ? -10.466 -9.576 32.425 1.00 70.81 679 LEU A N 1
ATOM 5573 C CA . LEU A 1 679 ? -9.078 -9.147 32.256 1.00 70.81 679 LEU A CA 1
ATOM 5574 C C . LEU A 1 679 ? -8.646 -8.149 33.340 1.00 70.81 679 LEU A C 1
ATOM 5576 O O . LEU A 1 679 ? -7.456 -8.020 33.610 1.00 70.81 679 LEU A O 1
ATOM 5580 N N . PHE A 1 680 ? -9.601 -7.470 33.978 1.00 75.44 680 PHE A N 1
ATOM 5581 C CA . PHE A 1 680 ? -9.345 -6.381 34.923 1.00 75.44 680 PHE A CA 1
ATOM 5582 C C . PHE A 1 680 ? -9.585 -6.774 36.378 1.00 75.44 680 PHE A C 1
ATOM 5584 O O . PHE A 1 680 ? -8.999 -6.183 37.280 1.00 75.44 680 PHE A O 1
ATOM 5591 N N . VAL A 1 681 ? -10.431 -7.778 36.610 1.00 81.31 681 VAL A N 1
ATOM 5592 C CA . VAL A 1 681 ? -10.833 -8.217 37.947 1.00 81.31 681 VAL A CA 1
ATOM 5593 C C . VAL A 1 681 ? -10.348 -9.648 38.170 1.00 81.31 681 VAL A C 1
ATOM 5595 O O . VAL A 1 681 ? -10.792 -10.573 37.494 1.00 81.31 681 VAL A O 1
ATOM 5598 N N . SER A 1 682 ? -9.415 -9.836 39.106 1.00 80.06 682 SER A N 1
ATOM 5599 C CA . SER A 1 682 ? -8.761 -11.140 39.345 1.00 80.06 682 SER A CA 1
ATOM 5600 C C . SER A 1 682 ? -8.886 -11.658 40.779 1.00 80.06 682 SER A C 1
ATOM 5602 O O . SER A 1 682 ? -8.627 -12.830 41.047 1.00 80.06 682 SER A O 1
ATOM 5604 N N . ASP A 1 683 ? -9.282 -10.793 41.702 1.00 85.50 683 ASP A N 1
ATOM 5605 C CA . ASP A 1 683 ? -9.380 -11.035 43.138 1.00 85.50 683 ASP A CA 1
ATOM 5606 C C . ASP A 1 683 ? -10.794 -11.421 43.595 1.00 85.50 683 ASP A C 1
ATOM 5608 O O . ASP A 1 683 ? -10.946 -11.972 44.687 1.00 85.50 683 ASP A O 1
ATOM 5612 N N . ILE A 1 684 ? -11.809 -11.212 42.749 1.00 88.62 684 ILE A N 1
ATOM 5613 C CA . ILE A 1 684 ? -13.160 -11.751 42.925 1.00 88.62 684 ILE A CA 1
ATOM 5614 C C . ILE A 1 684 ? -13.392 -12.925 41.971 1.00 88.62 684 ILE A C 1
ATOM 5616 O O . ILE A 1 684 ? -12.941 -12.931 40.827 1.00 88.62 684 ILE A O 1
ATOM 5620 N N . SER A 1 685 ? -14.110 -13.945 42.429 1.00 90.62 685 SER A N 1
ATOM 5621 C CA . SER A 1 685 ? -14.564 -15.044 41.570 1.00 90.62 685 SER A CA 1
ATOM 5622 C C . SER A 1 685 ? -16.078 -15.107 41.594 1.00 90.62 685 SER A C 1
ATOM 5624 O O . SER A 1 685 ? -16.659 -15.228 42.671 1.00 90.62 685 SER A O 1
ATOM 5626 N N . ILE A 1 686 ? -16.711 -15.057 40.422 1.00 93.06 686 ILE A N 1
ATOM 5627 C CA . ILE A 1 686 ? -18.166 -15.161 40.295 1.00 93.06 686 ILE A CA 1
ATOM 5628 C C . ILE A 1 686 ? -18.508 -16.344 39.393 1.00 93.06 686 ILE A C 1
ATOM 5630 O O . ILE A 1 686 ? -17.955 -16.497 38.307 1.00 93.06 686 ILE A O 1
ATOM 5634 N N . THR A 1 687 ? -19.417 -17.197 39.850 1.00 95.44 687 THR A N 1
ATOM 5635 C CA . THR A 1 687 ? -19.968 -18.309 39.072 1.00 95.44 687 THR A CA 1
ATOM 5636 C C . THR A 1 687 ? -21.464 -18.104 38.888 1.00 95.44 687 THR A C 1
ATOM 5638 O O . THR A 1 687 ? -22.178 -17.906 39.866 1.00 95.44 687 THR A O 1
ATOM 5641 N N . ALA A 1 688 ? -21.939 -18.169 37.647 1.00 95.25 688 ALA A N 1
ATOM 5642 C CA . ALA A 1 688 ? -23.351 -18.109 37.305 1.00 95.25 688 ALA A CA 1
ATOM 5643 C C . ALA A 1 688 ? -23.911 -19.508 37.024 1.00 95.25 688 ALA A C 1
ATOM 5645 O O . ALA A 1 688 ? -23.359 -20.272 36.229 1.00 95.25 688 ALA A O 1
ATOM 5646 N N . GLU A 1 689 ? -25.035 -19.834 37.652 1.00 96.19 689 GLU A N 1
ATOM 5647 C CA . GLU A 1 689 ? -25.827 -21.029 37.385 1.00 96.19 689 GLU A CA 1
ATOM 5648 C C . GLU A 1 689 ? -27.120 -20.636 36.660 1.00 96.19 689 GLU A C 1
ATOM 5650 O O . GLU A 1 689 ? -27.970 -19.927 37.204 1.00 96.19 689 GLU A O 1
ATOM 5655 N N . ILE A 1 690 ? -27.272 -21.111 35.420 1.00 94.94 690 ILE A N 1
ATOM 5656 C CA . ILE A 1 690 ? -28.370 -20.729 34.520 1.00 94.94 690 ILE A CA 1
ATOM 5657 C C . ILE A 1 690 ? -29.023 -21.982 33.935 1.00 94.94 690 ILE A C 1
ATOM 5659 O O . ILE A 1 690 ? -28.347 -22.872 33.415 1.00 94.94 690 ILE A O 1
ATOM 5663 N N . ARG A 1 691 ? -30.356 -22.067 33.986 1.00 94.38 691 ARG A N 1
ATOM 5664 C CA . ARG A 1 691 ? -31.128 -23.169 33.388 1.00 94.38 691 ARG A CA 1
ATOM 5665 C C . ARG A 1 691 ? -31.977 -22.657 32.239 1.00 94.38 691 ARG A C 1
ATOM 5667 O O . ARG A 1 691 ? -32.747 -21.727 32.440 1.00 94.38 691 ARG A O 1
ATOM 5674 N N . VAL A 1 692 ? -31.910 -23.314 31.083 1.00 93.31 692 VAL A N 1
ATOM 5675 C CA . VAL A 1 692 ? -32.778 -23.016 29.930 1.00 93.31 692 VAL A CA 1
ATOM 5676 C C . VAL A 1 692 ? -33.502 -24.264 29.426 1.00 93.31 692 VAL A C 1
ATOM 5678 O O . VAL A 1 692 ? -33.040 -25.393 29.594 1.00 93.31 692 VAL A O 1
ATOM 5681 N N . SER A 1 693 ? -34.677 -24.058 28.839 1.00 93.19 693 SER A N 1
ATOM 5682 C CA . SER A 1 693 ? -35.602 -25.100 28.373 1.00 93.19 693 SER A CA 1
ATOM 5683 C C . SER A 1 693 ? -35.301 -25.621 26.969 1.00 93.19 693 SER A C 1
ATOM 5685 O O . SER A 1 693 ? -35.682 -26.746 26.640 1.00 93.19 693 SER A O 1
ATOM 5687 N N . ALA A 1 694 ? -34.620 -24.823 26.148 1.00 92.50 694 ALA A N 1
ATOM 5688 C CA . ALA A 1 694 ? -34.292 -25.100 24.755 1.00 92.50 694 ALA A CA 1
ATOM 5689 C C . ALA A 1 694 ? -33.022 -24.318 24.354 1.00 92.50 694 ALA A C 1
ATOM 5691 O O . ALA A 1 694 ? -32.660 -23.376 25.060 1.00 92.50 694 ALA A O 1
ATOM 5692 N N . PRO A 1 695 ? -32.326 -24.705 23.266 1.00 90.81 695 PRO A N 1
ATOM 5693 C CA . PRO A 1 695 ? -31.169 -23.955 22.790 1.00 90.81 695 PRO A CA 1
ATOM 5694 C C . PRO A 1 695 ? -31.617 -22.648 22.123 1.00 90.81 695 PRO A C 1
ATOM 5696 O O . PRO A 1 695 ? -32.763 -22.541 21.678 1.00 90.81 695 PRO A O 1
ATOM 5699 N N . GLY A 1 696 ? -30.696 -21.691 22.008 1.00 87.00 696 GLY A N 1
ATOM 5700 C CA . GLY A 1 696 ? -30.927 -20.401 21.349 1.00 87.00 696 GLY A CA 1
ATOM 5701 C C . GLY A 1 696 ? -30.961 -19.195 22.288 1.00 87.00 696 GLY A C 1
ATOM 5702 O O . GLY A 1 696 ? -31.182 -18.089 21.810 1.00 87.00 696 GLY A O 1
ATOM 5703 N N . ALA A 1 697 ? -30.751 -19.388 23.592 1.00 90.50 697 ALA A N 1
ATOM 5704 C CA . ALA A 1 697 ? -30.435 -18.303 24.517 1.00 90.50 697 ALA A CA 1
ATOM 5705 C C . ALA A 1 697 ? -28.912 -18.195 24.682 1.00 90.50 697 ALA A C 1
ATOM 5707 O O . ALA A 1 697 ? -28.225 -19.211 24.796 1.00 90.50 697 ALA A O 1
ATOM 5708 N N . GLU A 1 698 ? -28.412 -16.971 24.729 1.00 92.44 698 GLU A N 1
ATOM 5709 C CA . GLU A 1 698 ? -27.017 -16.621 24.989 1.00 92.44 698 GLU A CA 1
ATOM 5710 C C . GLU A 1 698 ? -26.963 -15.866 26.316 1.00 92.44 698 GLU A C 1
ATOM 5712 O O . GLU A 1 698 ? -27.831 -15.035 26.599 1.00 92.44 698 GLU A O 1
ATOM 5717 N N . PHE A 1 699 ? -25.949 -16.154 27.125 1.00 93.56 699 PHE A N 1
ATOM 5718 C CA . PHE A 1 699 ? -25.609 -15.365 28.300 1.00 93.56 699 PHE A CA 1
ATOM 5719 C C . PHE A 1 699 ? -24.424 -14.470 27.962 1.00 93.56 699 PHE A C 1
ATOM 5721 O O . PHE A 1 699 ? -23.324 -14.965 27.722 1.00 93.56 699 PHE A O 1
ATOM 5728 N N . ILE A 1 700 ? -24.673 -13.167 27.926 1.00 93.56 700 ILE A N 1
ATOM 5729 C CA . ILE A 1 700 ? -23.686 -12.137 27.619 1.00 93.56 700 ILE A CA 1
ATOM 5730 C C . ILE A 1 700 ? -23.366 -11.407 28.921 1.00 93.56 700 ILE A C 1
ATOM 5732 O O . ILE A 1 700 ? -24.276 -11.093 29.689 1.00 93.56 700 ILE A O 1
ATOM 5736 N N . TYR A 1 701 ? -22.088 -11.189 29.210 1.00 93.62 701 TYR A N 1
ATOM 5737 C CA . TYR A 1 701 ? -21.673 -10.538 30.445 1.00 93.62 701 TYR A CA 1
ATOM 5738 C C . TYR A 1 701 ? -20.376 -9.746 30.297 1.00 93.62 701 TYR A C 1
ATOM 5740 O O . TYR A 1 701 ? -19.515 -10.081 29.484 1.00 93.62 701 TYR A O 1
ATOM 5748 N N . ALA A 1 702 ? -20.177 -8.775 31.181 1.00 93.12 702 ALA A N 1
ATOM 5749 C CA . ALA A 1 702 ? -18.885 -8.138 31.408 1.00 93.12 702 ALA A CA 1
ATOM 5750 C C . ALA A 1 702 ? -18.624 -7.977 32.905 1.00 93.12 702 ALA A C 1
ATOM 5752 O O . ALA A 1 702 ? -19.542 -7.765 33.695 1.00 93.12 702 ALA A O 1
ATOM 5753 N N . LEU A 1 703 ? -17.357 -8.082 33.300 1.00 92.31 703 LEU A N 1
ATOM 5754 C CA . LEU A 1 703 ? -16.924 -7.883 34.679 1.00 92.31 703 LEU A CA 1
ATOM 5755 C C . LEU A 1 703 ? -15.826 -6.816 34.689 1.00 92.31 703 LEU A C 1
ATOM 5757 O O . LEU A 1 703 ? -14.689 -7.081 34.293 1.00 92.31 703 LEU A O 1
ATOM 5761 N N . ASN A 1 704 ? -16.181 -5.613 35.123 1.00 90.75 704 ASN A N 1
ATOM 5762 C CA . ASN A 1 704 ? -15.369 -4.407 35.032 1.00 90.75 704 ASN A CA 1
ATOM 5763 C C . ASN A 1 704 ? -14.843 -3.988 36.413 1.00 90.75 704 ASN A C 1
ATOM 5765 O O . ASN A 1 704 ? -15.566 -4.019 37.409 1.00 90.75 704 ASN A O 1
ATOM 5769 N N . ALA A 1 705 ? -13.573 -3.575 36.459 1.00 87.94 705 ALA A N 1
ATOM 5770 C CA . ALA A 1 705 ? -12.945 -2.998 37.654 1.00 87.94 705 ALA A CA 1
ATOM 5771 C C . ALA A 1 705 ? -13.208 -1.487 37.788 1.00 87.94 705 ALA A C 1
ATOM 5773 O O . ALA A 1 705 ? -13.013 -0.909 38.850 1.00 87.94 705 ALA A O 1
ATOM 5774 N N . ILE A 1 706 ? -13.607 -0.848 36.687 1.00 89.38 706 ILE A N 1
ATOM 5775 C CA . ILE A 1 706 ? -13.826 0.593 36.581 1.00 89.38 706 ILE A CA 1
ATOM 5776 C C . ILE A 1 706 ? -15.315 0.825 36.355 1.00 89.38 706 ILE A C 1
ATOM 5778 O O . ILE A 1 706 ? -15.949 0.073 35.613 1.00 89.38 706 ILE A O 1
ATOM 5782 N N . ASN A 1 707 ? -15.850 1.864 36.995 1.00 91.00 707 ASN A N 1
ATOM 5783 C CA . ASN A 1 707 ? -17.234 2.277 36.827 1.00 91.00 707 ASN A CA 1
ATOM 5784 C C . ASN A 1 707 ? -17.500 2.673 35.364 1.00 91.00 707 ASN A C 1
ATOM 5786 O O . ASN A 1 707 ? -16.882 3.633 34.893 1.00 91.00 707 ASN A O 1
ATOM 5790 N N . PRO A 1 708 ? -18.391 1.968 34.646 1.00 90.06 708 PRO A N 1
ATOM 5791 C CA . PRO A 1 708 ? -18.656 2.256 33.242 1.00 90.06 708 PRO A CA 1
ATOM 5792 C C . PRO A 1 708 ? -19.556 3.479 33.016 1.00 90.06 708 PRO A C 1
ATOM 5794 O O . PRO A 1 708 ? -19.753 3.879 31.872 1.00 90.06 708 PRO A O 1
ATOM 5797 N N . VAL A 1 709 ? -20.126 4.072 34.071 1.00 90.00 709 VAL A N 1
ATOM 5798 C CA . VAL A 1 709 ? -21.024 5.232 33.969 1.00 90.00 709 VAL A CA 1
ATOM 5799 C C . VAL A 1 709 ? -20.461 6.451 34.694 1.00 90.00 709 VAL A C 1
ATOM 5801 O O . VAL A 1 709 ? -19.665 6.342 35.627 1.00 90.00 709 VAL A O 1
ATOM 5804 N N . PHE A 1 710 ? -20.922 7.637 34.293 1.00 87.19 710 PHE A N 1
ATOM 5805 C CA . PHE A 1 710 ? -20.517 8.919 34.879 1.00 87.19 710 PHE A CA 1
ATOM 5806 C C . PHE A 1 710 ? -21.218 9.233 36.216 1.00 87.19 710 PHE A C 1
ATOM 5808 O O . PHE A 1 710 ? -21.466 10.387 36.559 1.00 87.19 710 PHE A O 1
ATOM 5815 N N . GLU A 1 711 ? -21.564 8.212 36.993 1.00 88.44 711 GLU A N 1
ATOM 5816 C CA . GLU A 1 711 ? -22.173 8.401 38.303 1.00 88.44 711 GLU A CA 1
ATOM 5817 C C . GLU A 1 711 ? -21.449 7.565 39.349 1.00 88.44 711 GLU A C 1
ATOM 5819 O O . GLU A 1 711 ? -21.398 6.339 39.211 1.00 88.44 711 GLU A O 1
ATOM 5824 N N . PRO A 1 712 ? -20.889 8.191 40.398 1.00 90.19 712 PRO A N 1
ATOM 5825 C CA . PRO A 1 712 ? -20.248 7.451 41.472 1.00 90.19 712 PRO A CA 1
ATOM 5826 C C . PRO A 1 712 ? -21.277 6.628 42.249 1.00 90.19 712 PRO A C 1
ATOM 5828 O O . PRO A 1 712 ? -22.441 7.016 42.370 1.00 90.19 712 PRO A O 1
ATOM 5831 N N . LEU A 1 713 ? -20.836 5.514 42.835 1.00 90.69 713 LEU A N 1
ATOM 5832 C CA . LEU A 1 713 ? -21.703 4.747 43.721 1.00 90.69 713 LEU A CA 1
ATOM 5833 C C . LEU A 1 713 ? -22.098 5.595 44.942 1.00 90.69 713 LEU A C 1
ATOM 5835 O O . LEU A 1 713 ? -21.255 6.308 45.493 1.00 90.69 713 LEU A O 1
ATOM 5839 N N . PRO A 1 714 ? -23.358 5.518 45.413 1.00 88.19 714 PRO A N 1
ATOM 5840 C CA . PRO A 1 714 ? -23.815 6.365 46.515 1.00 88.19 714 PRO A CA 1
ATOM 5841 C C . PRO A 1 714 ? -23.076 6.121 47.835 1.00 88.19 714 PRO A C 1
ATOM 5843 O O . PRO A 1 714 ? -23.033 7.004 48.693 1.00 88.19 714 PRO A O 1
ATOM 5846 N N . MET A 1 715 ? -22.532 4.916 48.032 1.00 86.06 715 MET A N 1
ATOM 5847 C CA . MET A 1 715 ? -21.822 4.543 49.251 1.00 86.06 715 MET A CA 1
ATOM 5848 C C . MET A 1 715 ? -20.900 3.340 49.038 1.00 86.06 715 MET A C 1
ATOM 5850 O O . MET A 1 715 ? -21.182 2.456 48.227 1.00 86.06 715 MET A O 1
ATOM 5854 N N . GLY A 1 716 ? -19.860 3.272 49.870 1.00 86.25 716 GLY A N 1
ATOM 5855 C CA . GLY A 1 716 ? -18.867 2.205 49.878 1.00 86.25 716 GLY A CA 1
ATOM 5856 C C . GLY A 1 716 ? -17.710 2.498 48.930 1.00 86.25 716 GLY A C 1
ATOM 5857 O O . GLY A 1 716 ? -17.756 3.442 48.149 1.00 86.25 716 GLY A O 1
ATOM 5858 N N . GLU A 1 717 ? -16.665 1.692 49.038 1.00 90.19 717 GLU A N 1
ATOM 5859 C CA . GLU A 1 717 ? -15.617 1.606 48.032 1.00 90.19 717 GLU A CA 1
ATOM 5860 C C . GLU A 1 717 ? -16.024 0.599 46.959 1.00 90.19 717 GLU A C 1
ATOM 5862 O O . GLU A 1 717 ? -16.570 -0.468 47.261 1.00 90.19 717 GLU A O 1
ATOM 5867 N N . ASP A 1 718 ? -15.777 0.957 45.705 1.00 91.69 718 ASP A N 1
ATOM 5868 C CA . ASP A 1 718 ? -16.095 0.141 44.541 1.00 91.69 718 ASP A CA 1
ATOM 5869 C C . ASP A 1 718 ? -15.379 -1.211 44.628 1.00 91.69 718 ASP A C 1
ATOM 5871 O O . ASP A 1 718 ? -14.157 -1.270 44.768 1.00 91.69 718 ASP A O 1
ATOM 5875 N N . LEU A 1 719 ? -16.139 -2.305 44.536 1.00 90.50 719 LEU A N 1
ATOM 5876 C CA . LEU A 1 719 ? -15.574 -3.649 44.450 1.00 90.50 719 LEU A CA 1
ATOM 5877 C C . LEU A 1 719 ? -15.535 -4.122 43.002 1.00 90.50 719 LEU A C 1
ATOM 5879 O O . LEU A 1 719 ? -14.488 -4.521 42.503 1.00 90.50 719 LEU A O 1
ATOM 5883 N N . VAL A 1 720 ? -16.697 -4.138 42.344 1.00 92.81 720 VAL A N 1
ATOM 5884 C CA . VAL A 1 720 ? -16.820 -4.646 40.977 1.00 92.81 720 VAL A CA 1
ATOM 5885 C C . VAL A 1 720 ? -18.116 -4.196 40.310 1.00 92.81 720 VAL A C 1
ATOM 5887 O O . VAL A 1 720 ? -19.139 -4.018 40.973 1.00 92.81 720 VAL A O 1
ATOM 5890 N N . TYR A 1 721 ? -18.079 -4.099 38.986 1.00 93.38 721 TYR A N 1
ATOM 5891 C CA . TYR A 1 721 ? -19.217 -3.808 38.124 1.00 93.38 721 TYR A CA 1
ATOM 5892 C C . TYR A 1 721 ? -19.484 -5.015 37.222 1.00 93.38 721 TYR A C 1
ATOM 5894 O O . TYR A 1 721 ? -18.612 -5.448 36.474 1.00 93.38 721 TYR A O 1
ATOM 5902 N N . LEU A 1 722 ? -20.674 -5.593 37.322 1.00 92.62 722 LEU A N 1
ATOM 5903 C CA . LEU A 1 722 ? -21.105 -6.786 36.612 1.00 92.62 722 LEU A CA 1
ATOM 5904 C C . LEU A 1 722 ? -22.265 -6.426 35.682 1.00 92.62 722 LEU A C 1
ATOM 5906 O O . LEU A 1 722 ? -23.365 -6.142 36.150 1.00 92.62 722 LEU A O 1
ATOM 5910 N N . ASP A 1 723 ? -22.020 -6.472 34.380 1.00 92.19 723 ASP A N 1
ATOM 5911 C CA . ASP A 1 723 ? -23.057 -6.339 33.359 1.00 92.19 723 ASP A CA 1
ATOM 5912 C C . ASP A 1 723 ? -23.531 -7.728 32.935 1.00 92.19 723 ASP A C 1
ATOM 5914 O O . ASP A 1 723 ? -22.709 -8.617 32.697 1.00 92.19 723 ASP A O 1
ATOM 5918 N N . LEU A 1 724 ? -24.844 -7.937 32.899 1.00 91.31 724 LEU A N 1
ATOM 5919 C CA . LEU A 1 724 ? -25.477 -9.225 32.640 1.00 91.31 724 LEU A CA 1
ATOM 5920 C C . LEU A 1 724 ? -26.616 -9.071 31.650 1.00 91.31 724 LEU A C 1
ATOM 5922 O O . LEU A 1 724 ? -27.548 -8.297 31.871 1.00 91.31 724 LEU A O 1
ATOM 5926 N N . LYS A 1 725 ? -26.622 -9.938 30.643 1.00 90.19 725 LYS A N 1
ATOM 5927 C CA . LYS A 1 725 ? -27.668 -10.017 29.635 1.00 90.19 725 LYS A CA 1
ATOM 5928 C C . LYS A 1 725 ? -27.995 -11.460 29.278 1.00 90.19 725 LYS A C 1
ATOM 5930 O O . LYS A 1 725 ? -27.111 -12.302 29.126 1.00 90.19 725 LYS A O 1
ATOM 5935 N N . ILE A 1 726 ? -29.283 -11.745 29.085 1.00 89.94 726 ILE A N 1
ATOM 5936 C CA . ILE A 1 726 ? -29.741 -13.015 28.508 1.00 89.94 726 ILE A CA 1
ATOM 5937 C C . ILE A 1 726 ? -30.613 -12.763 27.285 1.00 89.94 726 ILE A C 1
ATOM 5939 O O . ILE A 1 726 ? -31.652 -12.108 27.371 1.00 89.94 726 ILE A O 1
ATOM 5943 N N . THR A 1 727 ? -30.217 -13.333 26.147 1.00 89.00 727 THR A N 1
ATOM 5944 C CA . THR A 1 727 ? -31.044 -13.330 24.935 1.00 89.00 727 THR A CA 1
ATOM 5945 C C . THR A 1 727 ? -32.128 -14.405 25.030 1.00 89.00 727 THR A C 1
ATOM 5947 O O . THR A 1 727 ? -31.934 -15.446 25.659 1.00 89.00 727 THR A O 1
ATOM 5950 N N . ASN A 1 728 ? -33.294 -14.166 24.416 1.00 87.31 728 ASN A N 1
ATOM 5951 C CA . ASN A 1 728 ? -34.440 -15.084 24.466 1.00 87.31 728 ASN A CA 1
ATOM 5952 C C . ASN A 1 728 ? -34.809 -15.505 25.902 1.00 87.31 728 ASN A C 1
ATOM 5954 O O . ASN A 1 728 ? -34.953 -16.697 26.200 1.00 87.31 728 ASN A O 1
ATOM 5958 N N . HIS A 1 729 ? -34.984 -14.530 26.800 1.00 86.12 729 HIS A N 1
ATOM 5959 C CA . HIS A 1 729 ? -35.151 -14.771 28.241 1.00 86.12 729 HIS A CA 1
ATOM 5960 C C . HIS A 1 729 ? -36.321 -15.720 28.566 1.00 86.12 729 HIS A C 1
ATOM 5962 O O . HIS A 1 729 ? -36.285 -16.442 29.561 1.00 86.12 729 HIS A O 1
ATOM 5968 N N . SER A 1 730 ? -37.339 -15.772 27.696 1.00 86.88 730 SER A N 1
ATOM 5969 C CA . SER A 1 730 ? -38.487 -16.684 27.805 1.00 86.88 730 SER A CA 1
ATOM 5970 C C . SER A 1 730 ? -38.112 -18.173 27.901 1.00 86.88 730 SER A C 1
ATOM 5972 O O . SER A 1 730 ? -38.936 -18.988 28.320 1.00 86.88 730 SER A O 1
ATOM 5974 N N . LEU A 1 731 ? -36.881 -18.545 27.530 1.00 90.00 731 LEU A N 1
ATOM 5975 C CA . LEU A 1 731 ? -36.379 -19.914 27.610 1.00 90.00 731 LEU A CA 1
ATOM 5976 C C . LEU A 1 731 ? -35.860 -20.311 28.995 1.00 90.00 731 LEU A C 1
ATOM 5978 O O . LEU A 1 731 ? -35.690 -21.510 29.231 1.00 90.00 731 LEU A O 1
ATOM 5982 N N . LEU A 1 732 ? -35.603 -19.366 29.896 1.00 89.81 732 LEU A N 1
ATOM 5983 C CA . LEU A 1 732 ? -35.065 -19.634 31.229 1.00 89.81 732 LEU A CA 1
ATOM 5984 C C . LEU A 1 732 ? -36.026 -20.487 32.087 1.00 89.81 732 LEU A C 1
ATOM 5986 O O . LEU A 1 732 ? -37.250 -20.388 31.993 1.00 89.81 732 LEU A O 1
ATOM 5990 N N . ILE A 1 733 ? -35.466 -21.348 32.941 1.00 89.06 733 ILE A N 1
ATOM 5991 C CA . ILE A 1 733 ? -36.200 -22.212 33.880 1.00 89.06 733 ILE A CA 1
ATOM 5992 C C . ILE A 1 733 ? -35.704 -21.964 35.312 1.00 89.06 733 ILE A C 1
ATOM 5994 O O . ILE A 1 733 ? -35.035 -22.808 35.915 1.00 89.06 733 ILE A O 1
ATOM 5998 N N . GLY A 1 734 ? -36.061 -20.806 35.860 1.00 86.81 734 GLY A N 1
ATOM 5999 C CA . GLY A 1 734 ? -35.723 -20.381 37.220 1.00 86.81 734 GLY A CA 1
ATOM 6000 C C . GLY A 1 734 ? -34.698 -19.246 37.267 1.00 86.81 734 GLY A C 1
ATOM 6001 O O . GLY A 1 734 ? -34.023 -18.965 36.279 1.00 86.81 734 GLY A O 1
ATOM 6002 N N . ASN A 1 735 ? -34.619 -18.600 38.432 1.00 89.50 735 ASN A N 1
ATOM 6003 C CA . ASN A 1 735 ? -33.719 -17.479 38.696 1.00 89.50 735 ASN A CA 1
ATOM 6004 C C . ASN A 1 735 ? -32.263 -17.820 38.360 1.00 89.50 735 ASN A C 1
ATOM 6006 O O . ASN A 1 735 ? -31.838 -18.972 38.475 1.00 89.50 735 ASN A O 1
ATOM 6010 N N . ILE A 1 736 ? -31.496 -16.796 37.995 1.00 90.88 736 ILE A N 1
ATOM 6011 C CA . ILE A 1 736 ? -30.050 -16.926 37.821 1.00 90.88 736 ILE A CA 1
ATOM 6012 C C . ILE A 1 736 ? -29.431 -16.910 39.207 1.00 90.88 736 ILE A C 1
ATOM 6014 O O . ILE A 1 736 ? -29.650 -15.971 39.971 1.00 90.88 736 ILE A O 1
ATOM 6018 N N . THR A 1 737 ? -28.666 -17.941 39.536 1.00 93.81 737 THR A N 1
ATOM 6019 C CA . THR A 1 737 ? -27.943 -17.996 40.805 1.00 93.81 737 THR A CA 1
ATOM 6020 C C . THR A 1 737 ? -26.510 -17.539 40.576 1.00 93.81 737 THR A C 1
ATOM 6022 O O . THR A 1 737 ? -25.832 -18.076 39.703 1.00 93.81 737 THR A O 1
ATOM 6025 N N . LEU A 1 738 ? -26.050 -16.561 41.356 1.00 93.81 738 LEU A N 1
ATOM 6026 C CA . LEU A 1 738 ? -24.661 -16.110 41.353 1.00 93.81 738 LEU A CA 1
ATOM 6027 C C . LEU A 1 738 ? -23.986 -16.526 42.656 1.00 93.81 738 LEU A C 1
ATOM 6029 O O . LEU A 1 738 ? -24.446 -16.164 43.736 1.00 93.81 738 LEU A O 1
ATOM 6033 N N . ASP A 1 739 ? -22.891 -17.271 42.543 1.00 93.81 739 ASP A N 1
ATOM 6034 C CA . ASP A 1 739 ? -21.972 -17.583 43.634 1.00 93.81 739 ASP A CA 1
ATOM 6035 C C . ASP A 1 739 ? -20.754 -16.667 43.540 1.00 93.81 739 ASP A C 1
ATOM 6037 O O . ASP A 1 739 ? -20.007 -16.723 42.564 1.00 93.81 739 ASP A O 1
ATOM 6041 N N . ILE A 1 740 ? -20.535 -15.845 44.562 1.00 92.19 740 ILE A N 1
ATOM 6042 C CA . ILE A 1 740 ? -19.419 -14.905 44.643 1.00 92.19 740 ILE A CA 1
ATOM 6043 C C . ILE A 1 740 ? -18.463 -15.353 45.739 1.00 92.19 740 ILE A C 1
ATOM 6045 O O . ILE A 1 740 ? -18.875 -15.639 46.862 1.00 92.19 740 ILE A O 1
ATOM 6049 N N . THR A 1 741 ? -17.172 -15.364 45.427 1.00 91.38 741 THR A N 1
ATOM 6050 C CA . THR A 1 741 ? -16.090 -15.412 46.410 1.00 91.38 741 THR A CA 1
ATOM 6051 C C . THR A 1 741 ? -15.383 -14.065 46.407 1.00 91.38 741 THR A C 1
ATOM 6053 O O . THR A 1 741 ? -14.798 -13.685 45.394 1.00 91.38 741 THR A O 1
ATOM 6056 N N . ILE A 1 742 ? -15.479 -13.348 47.525 1.00 89.94 742 ILE A N 1
ATOM 6057 C CA . ILE A 1 742 ? -14.889 -12.023 47.709 1.00 89.94 742 ILE A CA 1
ATOM 6058 C C . ILE A 1 742 ? -13.402 -12.110 48.093 1.00 89.94 742 ILE A C 1
ATOM 6060 O O . ILE A 1 742 ? -12.962 -13.120 48.662 1.00 89.94 742 ILE A O 1
ATOM 6064 N N . PRO A 1 743 ? -12.625 -11.049 47.831 1.00 89.00 743 PRO A N 1
ATOM 6065 C CA . PRO A 1 743 ? -11.231 -10.980 48.237 1.00 89.00 743 PRO A CA 1
ATOM 6066 C C . PRO A 1 743 ? -11.043 -11.070 49.755 1.00 89.00 743 PRO A C 1
ATOM 6068 O O . PRO A 1 743 ? -11.821 -10.530 50.537 1.00 89.00 743 PRO A O 1
ATOM 6071 N N . SER A 1 744 ? -9.938 -11.676 50.195 1.00 87.38 744 SER A N 1
ATOM 6072 C CA . SER A 1 744 ? -9.657 -11.870 51.627 1.00 87.38 744 SER A CA 1
ATOM 6073 C C . SER A 1 744 ? -9.364 -10.585 52.408 1.00 87.38 744 SER A C 1
ATOM 6075 O O . SER A 1 744 ? -9.231 -10.648 53.629 1.00 87.38 744 SER A O 1
ATOM 6077 N N . TYR A 1 745 ? -9.163 -9.455 51.720 1.00 88.12 745 TYR A N 1
ATOM 6078 C CA . TYR A 1 745 ? -8.955 -8.155 52.361 1.00 88.12 745 TYR A CA 1
ATOM 6079 C C . TYR A 1 745 ? -10.262 -7.507 52.834 1.00 88.12 745 TYR A C 1
ATOM 6081 O O . TYR A 1 745 ? -10.190 -6.592 53.646 1.00 88.12 745 TYR A O 1
ATOM 6089 N N . ILE A 1 746 ? -11.414 -8.013 52.382 1.00 87.62 746 ILE A N 1
ATOM 6090 C CA . ILE A 1 746 ? -12.743 -7.587 52.825 1.00 87.62 746 ILE A CA 1
ATOM 6091 C C . ILE A 1 746 ? -13.213 -8.557 53.908 1.00 87.62 746 ILE A C 1
ATOM 6093 O O . ILE A 1 746 ? -13.338 -9.764 53.671 1.00 87.62 746 ILE A O 1
ATOM 6097 N N . ASP A 1 747 ? -13.463 -8.044 55.111 1.00 81.06 747 ASP A N 1
ATOM 6098 C CA . ASP A 1 747 ? -13.948 -8.844 56.240 1.00 81.06 747 ASP A CA 1
ATOM 6099 C C . ASP A 1 747 ? -15.443 -8.594 56.451 1.00 81.06 747 ASP A C 1
ATOM 6101 O O . ASP A 1 747 ? -15.847 -7.622 57.092 1.00 81.06 747 ASP A O 1
ATOM 6105 N N . LEU A 1 748 ? -16.272 -9.523 55.966 1.00 79.81 748 LEU A N 1
ATOM 6106 C CA . LEU A 1 748 ? -17.737 -9.462 56.086 1.00 79.81 748 LEU A CA 1
ATOM 6107 C C . LEU A 1 748 ? -18.256 -9.522 57.531 1.00 79.81 748 LEU A C 1
ATOM 6109 O O . LEU A 1 748 ? -19.460 -9.422 57.757 1.00 79.81 748 LEU A O 1
ATOM 6113 N N . SER A 1 749 ? -17.388 -9.721 58.529 1.00 76.25 749 SER A N 1
ATOM 6114 C CA . SER A 1 749 ? -17.769 -9.568 59.936 1.00 76.25 749 SER A CA 1
ATOM 6115 C C . SER A 1 749 ? -17.753 -8.114 60.418 1.00 76.25 749 SER A C 1
ATOM 6117 O O . SER A 1 749 ? -18.362 -7.811 61.446 1.00 76.25 749 SER A O 1
ATOM 6119 N N . THR A 1 750 ? -17.075 -7.221 59.691 1.00 77.50 750 THR A N 1
ATOM 6120 C CA . THR A 1 750 ? -16.922 -5.796 60.029 1.00 77.50 750 THR A CA 1
ATOM 6121 C C . THR A 1 750 ? -17.359 -4.846 58.919 1.00 77.50 750 THR A C 1
ATOM 6123 O O . THR A 1 750 ? -17.630 -3.678 59.197 1.00 77.50 750 THR A O 1
ATOM 6126 N N . GLU A 1 751 ? -17.431 -5.330 57.684 1.00 83.19 751 GLU A N 1
ATOM 6127 C CA . GLU A 1 751 ? -17.813 -4.574 56.497 1.00 83.19 751 GLU A CA 1
ATOM 6128 C C . GLU A 1 751 ? -19.085 -5.159 55.880 1.00 83.19 751 GLU A C 1
ATOM 6130 O O . GLU A 1 751 ? -19.352 -6.359 55.952 1.00 83.19 751 GLU A O 1
ATOM 6135 N N . TYR A 1 752 ? -19.877 -4.287 55.270 1.00 83.88 752 TYR A N 1
ATOM 6136 C CA . TYR A 1 752 ? -21.107 -4.612 54.567 1.00 83.88 752 TYR A CA 1
ATOM 6137 C C . TYR A 1 752 ? -20.878 -4.516 53.067 1.00 83.88 752 TYR A C 1
ATOM 6139 O O . TYR A 1 752 ? -20.131 -3.655 52.605 1.00 83.88 752 TYR A O 1
ATOM 6147 N N . LEU A 1 753 ? -21.563 -5.379 52.320 1.00 88.31 753 LEU A N 1
ATOM 6148 C CA . LEU A 1 753 ? -21.668 -5.263 50.872 1.00 88.31 753 LEU A CA 1
ATOM 6149 C C . LEU A 1 753 ? -22.942 -4.510 50.510 1.00 88.31 753 LEU A C 1
ATOM 6151 O O . LEU A 1 753 ? -24.027 -4.828 51.006 1.00 88.31 753 LEU A O 1
ATOM 6155 N N . TYR A 1 754 ? -22.801 -3.555 49.606 1.00 88.69 754 TYR A N 1
ATOM 6156 C CA . TYR A 1 754 ? -23.898 -2.815 49.011 1.00 88.69 754 TYR A CA 1
ATOM 6157 C C . TYR A 1 754 ? -24.039 -3.234 47.555 1.00 88.69 754 TYR A C 1
ATOM 6159 O O . TYR A 1 754 ? -23.049 -3.385 46.841 1.00 88.69 754 TYR A O 1
ATOM 6167 N N . PHE A 1 755 ? -25.283 -3.433 47.133 1.00 90.31 755 PHE A N 1
ATOM 6168 C CA . PHE A 1 755 ? -25.619 -3.841 45.778 1.00 90.31 755 PHE A CA 1
ATOM 6169 C C . PHE A 1 755 ? -26.427 -2.732 45.119 1.00 90.31 755 PHE A C 1
ATOM 6171 O O . PHE A 1 755 ? -27.469 -2.320 45.644 1.00 90.31 755 PHE A O 1
ATOM 6178 N N . TRP A 1 756 ? -25.947 -2.275 43.970 1.00 90.25 756 TRP A N 1
ATOM 6179 C CA . TRP A 1 756 ? -26.518 -1.170 43.214 1.00 90.25 756 TRP A CA 1
ATOM 6180 C C . TRP A 1 756 ? -26.875 -1.633 41.816 1.00 90.25 756 TRP A C 1
ATOM 6182 O O . TRP A 1 756 ? -26.092 -2.318 41.172 1.00 90.25 756 TRP A O 1
ATOM 6192 N N . VAL A 1 757 ? -28.042 -1.244 41.330 1.00 89.81 757 VAL A N 1
ATOM 6193 C CA . VAL A 1 757 ? -28.491 -1.543 39.974 1.00 89.81 757 VAL A CA 1
ATOM 6194 C C . VAL A 1 757 ? -28.621 -0.236 39.213 1.00 89.81 757 VAL A C 1
ATOM 6196 O O . VAL A 1 757 ? -29.315 0.684 39.657 1.00 89.81 757 VAL A O 1
ATOM 6199 N N . TRP A 1 758 ? -27.942 -0.154 38.075 1.00 89.19 758 TRP A N 1
ATOM 6200 C CA . TRP A 1 758 ? -28.045 0.985 37.174 1.00 89.19 758 TRP A CA 1
ATOM 6201 C C . TRP A 1 758 ? -29.380 0.969 36.429 1.00 89.19 758 TRP A C 1
ATOM 6203 O O . TRP A 1 758 ? -29.881 -0.091 36.052 1.00 89.19 758 TRP A O 1
ATOM 6213 N N . ASN A 1 759 ? -29.949 2.151 36.202 1.00 79.19 759 ASN A N 1
ATOM 6214 C CA . ASN A 1 759 ? -31.152 2.348 35.393 1.00 79.19 759 ASN A CA 1
ATOM 6215 C C . ASN A 1 759 ? -32.375 1.510 35.797 1.00 79.19 759 ASN A C 1
ATOM 6217 O O . ASN A 1 759 ? -33.230 1.135 34.988 1.00 79.19 759 ASN A O 1
ATOM 6221 N N . MET A 1 760 ? -32.502 1.234 37.097 1.00 77.75 760 MET A N 1
ATOM 6222 C CA . MET A 1 760 ? -33.682 0.558 37.613 1.00 77.75 760 MET A CA 1
ATOM 6223 C C . MET A 1 760 ? -34.899 1.488 37.491 1.00 77.75 760 MET A C 1
ATOM 6225 O O . MET A 1 760 ? -34.930 2.588 38.043 1.00 77.75 760 MET A O 1
ATOM 6229 N N . GLY A 1 761 ? -35.917 1.045 36.747 1.00 66.50 761 GLY A N 1
ATOM 6230 C CA . GLY A 1 761 ? -37.156 1.804 36.556 1.00 66.50 761 GLY A CA 1
ATOM 6231 C C . GLY A 1 761 ? -37.056 3.000 35.602 1.00 66.50 761 GLY A C 1
ATOM 6232 O O . GLY A 1 761 ? -37.953 3.842 35.633 1.00 66.50 761 GLY A O 1
ATOM 6233 N N . GLY A 1 762 ? -36.019 3.076 34.757 1.00 71.19 762 GLY A N 1
ATOM 6234 C CA . GLY A 1 762 ? -35.855 4.167 33.786 1.00 71.19 762 GLY A CA 1
ATOM 6235 C C . GLY A 1 762 ? -35.276 5.447 34.396 1.00 71.19 762 GLY A C 1
ATOM 6236 O O . GLY A 1 762 ? -35.672 6.539 33.996 1.00 71.19 762 GLY A O 1
ATOM 6237 N N . THR A 1 763 ? -34.439 5.319 35.427 1.00 74.88 763 THR A N 1
ATOM 6238 C CA . THR A 1 763 ? -33.806 6.446 36.127 1.00 74.88 763 THR A CA 1
ATOM 6239 C C . THR A 1 763 ? -32.320 6.484 35.795 1.00 74.88 763 THR A C 1
ATOM 6241 O O . THR A 1 763 ? -31.665 5.460 35.886 1.00 74.88 763 THR A O 1
ATOM 6244 N N . ASP A 1 764 ? -31.744 7.634 35.462 1.00 81.75 764 ASP A N 1
ATOM 6245 C CA . ASP A 1 764 ? -30.321 7.712 35.083 1.00 81.75 764 ASP A CA 1
ATOM 6246 C C . ASP A 1 764 ? -29.395 7.749 36.314 1.00 81.75 764 ASP A C 1
ATOM 6248 O O . ASP A 1 764 ? -28.536 8.618 36.399 1.00 81.75 764 ASP A O 1
ATOM 6252 N N . HIS A 1 765 ? -29.634 6.855 37.289 1.00 87.50 765 HIS A N 1
ATOM 6253 C CA . HIS A 1 765 ? -28.945 6.801 38.581 1.00 87.50 765 HIS A CA 1
ATOM 6254 C C . HIS A 1 765 ? -28.748 5.379 39.132 1.00 87.50 765 HIS A C 1
ATOM 6256 O O . HIS A 1 765 ? -29.471 4.432 38.785 1.00 87.50 765 HIS A O 1
ATOM 6262 N N . TRP A 1 766 ? -27.798 5.228 40.062 1.00 90.12 766 TRP A N 1
ATOM 6263 C CA . TRP A 1 766 ? -27.613 3.988 40.825 1.00 90.12 766 TRP A CA 1
ATOM 6264 C C . TRP A 1 766 ? -28.723 3.805 41.863 1.00 90.12 766 TRP A C 1
ATOM 6266 O O . TRP A 1 766 ? -28.879 4.598 42.791 1.00 90.12 766 TRP A O 1
ATOM 6276 N N . ASN A 1 767 ? -29.467 2.705 41.759 1.00 88.75 767 ASN A N 1
ATOM 6277 C CA . ASN A 1 767 ? -30.531 2.367 42.699 1.00 88.75 767 ASN A CA 1
ATOM 6278 C C . ASN A 1 767 ? -30.100 1.225 43.618 1.00 88.75 767 ASN A C 1
ATOM 6280 O O . ASN A 1 767 ? -29.572 0.213 43.163 1.00 88.75 767 ASN A O 1
ATOM 6284 N N . GLY A 1 768 ? -30.349 1.359 44.921 1.00 85.06 768 GLY A N 1
ATOM 6285 C CA . GLY A 1 768 ? -30.085 0.277 45.867 1.00 85.06 768 GLY A CA 1
ATOM 6286 C C . GLY A 1 768 ? -30.959 -0.944 45.571 1.00 85.06 768 GLY A C 1
ATOM 6287 O O . GLY A 1 768 ? -32.141 -0.805 45.244 1.00 85.06 768 GLY A O 1
ATOM 6288 N N . ALA A 1 769 ? -30.393 -2.144 45.708 1.00 79.81 769 ALA A N 1
ATOM 6289 C CA . ALA A 1 769 ? -31.142 -3.375 45.493 1.00 79.81 769 ALA A CA 1
ATOM 6290 C C . ALA A 1 769 ? -32.406 -3.436 46.388 1.00 79.81 769 ALA A C 1
ATOM 6292 O O . ALA A 1 769 ? -32.384 -3.008 47.546 1.00 79.81 769 ALA A O 1
ATOM 6293 N N . PRO A 1 770 ? -33.536 -3.970 45.892 1.00 78.19 770 PRO A N 1
ATOM 6294 C CA . PRO A 1 770 ? -34.759 -4.059 46.682 1.00 78.19 770 PRO A CA 1
ATOM 6295 C C . PRO A 1 770 ? -34.581 -5.018 47.865 1.00 78.19 770 PRO A C 1
ATOM 6297 O O . PRO A 1 770 ? -33.813 -5.973 47.806 1.00 78.19 770 PRO A O 1
ATOM 6300 N N . ARG A 1 771 ? -35.363 -4.839 48.935 1.00 73.25 771 ARG A N 1
ATOM 6301 C CA . ARG A 1 771 ? -35.272 -5.687 50.141 1.00 73.25 771 ARG A CA 1
ATOM 6302 C C . ARG A 1 771 ? -35.364 -7.194 49.852 1.00 73.25 771 ARG A C 1
ATOM 6304 O O . ARG A 1 771 ? -34.622 -7.967 50.441 1.00 73.25 771 ARG A O 1
ATOM 6311 N N . GLY A 1 772 ? -36.213 -7.594 48.903 1.00 73.31 772 GLY A N 1
ATOM 6312 C CA . GLY A 1 772 ? -36.344 -8.998 48.49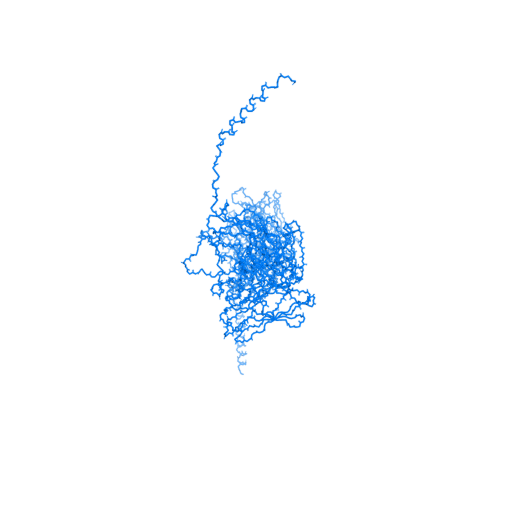7 1.00 73.31 772 GLY A CA 1
ATOM 6313 C C . GLY A 1 772 ? -35.081 -9.593 47.858 1.00 73.31 772 GLY A C 1
ATOM 6314 O O . GLY A 1 772 ? -34.883 -10.801 47.940 1.00 73.31 772 GLY A O 1
ATOM 6315 N N . PHE A 1 773 ? -34.205 -8.767 47.274 1.00 81.50 773 PHE A N 1
ATOM 6316 C CA . PHE A 1 773 ? -32.888 -9.205 46.809 1.00 81.50 773 PHE A CA 1
ATOM 6317 C C . PHE A 1 773 ? -31.988 -9.552 47.996 1.00 81.50 773 PHE A C 1
ATOM 6319 O O . PHE A 1 773 ? -31.424 -10.642 48.031 1.00 81.50 773 PHE A O 1
ATOM 6326 N N . TYR A 1 774 ? -31.918 -8.676 49.004 1.00 80.94 774 TYR A N 1
ATOM 6327 C CA . TYR A 1 774 ? -31.145 -8.931 50.224 1.00 80.94 774 TYR A CA 1
ATOM 6328 C C . TYR A 1 774 ? -31.627 -10.181 50.970 1.00 80.94 774 TYR A C 1
ATOM 6330 O O . TYR A 1 774 ? -30.809 -10.925 51.502 1.00 80.94 774 TYR A O 1
ATOM 6338 N N . ASP A 1 775 ? -32.933 -10.465 50.942 1.00 80.75 775 ASP A N 1
ATOM 6339 C CA . ASP A 1 775 ? -33.500 -11.695 51.511 1.00 80.75 775 ASP A CA 1
ATOM 6340 C C . ASP A 1 775 ? -33.048 -12.972 50.761 1.00 80.75 775 ASP A C 1
ATOM 6342 O O . ASP A 1 775 ? -33.089 -14.064 51.332 1.00 80.75 775 ASP A O 1
ATOM 6346 N N . SER A 1 776 ? -32.605 -12.856 49.501 1.00 83.31 776 SER A N 1
ATOM 6347 C CA . SER A 1 776 ? -32.045 -13.969 48.714 1.00 83.31 776 SER A CA 1
ATOM 6348 C C . SER A 1 776 ? -30.560 -14.228 48.990 1.00 83.31 776 SER A C 1
ATOM 6350 O O . SER A 1 776 ? -30.051 -15.293 48.633 1.00 83.31 776 SER A O 1
ATOM 6352 N N . VAL A 1 777 ? -29.862 -13.279 49.626 1.00 86.62 777 VAL A N 1
ATOM 6353 C CA . VAL A 1 777 ? -28.423 -13.379 49.881 1.00 86.62 777 VAL A CA 1
ATOM 6354 C C . VAL A 1 777 ? -28.158 -14.412 50.981 1.00 86.62 777 VAL A C 1
ATOM 6356 O O . VAL A 1 777 ? -28.557 -14.250 52.135 1.00 86.62 777 VAL A O 1
ATOM 6359 N N . ALA A 1 778 ? -27.435 -15.474 50.639 1.00 87.75 778 ALA A N 1
ATOM 6360 C CA . ALA A 1 778 ? -26.991 -16.517 51.552 1.00 87.75 778 ALA A CA 1
ATOM 6361 C C . ALA A 1 778 ? -25.462 -16.513 51.672 1.00 87.75 778 ALA A C 1
ATOM 6363 O O . ALA A 1 778 ? -24.751 -16.720 50.693 1.00 87.75 778 ALA A O 1
ATOM 6364 N N . TYR A 1 779 ? -24.949 -16.324 52.888 1.00 84.44 779 TYR A N 1
ATOM 6365 C CA . TYR A 1 779 ? -23.512 -16.342 53.164 1.00 84.44 779 TYR A CA 1
ATOM 6366 C C . TYR A 1 779 ? -23.008 -17.764 53.446 1.00 84.44 779 TYR A C 1
ATOM 6368 O O . TYR A 1 779 ? -23.589 -18.503 54.249 1.00 84.44 779 TYR A O 1
ATOM 6376 N N . TYR A 1 780 ? -21.887 -18.131 52.827 1.00 80.56 780 TYR A N 1
ATOM 6377 C CA . TYR A 1 780 ? -21.214 -19.418 52.979 1.00 80.56 780 TYR A CA 1
ATOM 6378 C C . TYR A 1 780 ? -19.754 -19.205 53.393 1.00 80.56 780 TYR A C 1
ATOM 6380 O O . TYR A 1 780 ? -18.875 -18.942 52.581 1.00 80.56 780 TYR A O 1
ATOM 6388 N N . GLY A 1 781 ? -19.465 -19.358 54.685 1.00 73.88 781 GLY A N 1
ATOM 6389 C CA . GLY A 1 781 ? -18.127 -19.072 55.211 1.00 73.88 781 GLY A CA 1
ATOM 6390 C C . GLY A 1 781 ? -17.849 -17.569 55.320 1.00 73.88 781 GLY A C 1
ATOM 6391 O O . GLY A 1 781 ? -18.776 -16.768 55.336 1.00 73.88 781 GLY A O 1
ATOM 6392 N N . ALA A 1 782 ? -16.574 -17.201 55.463 1.00 74.50 782 ALA A N 1
ATOM 6393 C CA . ALA A 1 782 ? -16.172 -15.813 55.719 1.00 74.50 782 ALA A CA 1
ATOM 6394 C C . ALA A 1 782 ? -16.079 -14.942 54.452 1.00 74.50 782 ALA A C 1
ATOM 6396 O O . ALA A 1 782 ? -16.073 -13.724 54.566 1.00 74.50 782 ALA A O 1
ATOM 6397 N N . TYR A 1 783 ? -16.003 -15.562 53.268 1.00 84.06 783 TYR A N 1
ATOM 6398 C CA . TYR A 1 783 ? -15.661 -14.877 52.014 1.00 84.06 783 TYR A CA 1
ATOM 6399 C C . TYR A 1 783 ? -16.517 -15.307 50.824 1.00 84.06 783 TYR A C 1
ATOM 6401 O O . TYR A 1 783 ? -16.155 -15.027 49.687 1.00 84.06 783 TYR A O 1
ATOM 6409 N N . SER A 1 784 ? -17.615 -16.030 51.037 1.00 86.25 784 SER A N 1
ATOM 6410 C CA . SER A 1 784 ? -18.470 -16.445 49.926 1.00 86.25 784 SER A CA 1
ATOM 6411 C C . SER A 1 784 ? -19.923 -16.139 50.222 1.00 86.25 784 SER A C 1
ATOM 6413 O O . SER A 1 784 ? -20.393 -16.282 51.352 1.00 86.25 784 SER A O 1
ATOM 6415 N N . LEU A 1 785 ? -20.640 -15.726 49.189 1.00 91.00 785 LEU A N 1
ATOM 6416 C CA . LEU A 1 785 ? -22.066 -15.464 49.240 1.00 91.00 785 LEU A CA 1
ATOM 6417 C C . LEU A 1 785 ? -22.721 -15.941 47.953 1.00 91.00 785 LEU A C 1
ATOM 6419 O O . LEU A 1 785 ? -22.076 -16.063 46.914 1.00 91.00 785 LEU A O 1
ATOM 6423 N N . ARG A 1 786 ? -24.018 -16.184 48.036 1.00 92.81 786 ARG A N 1
ATOM 6424 C CA . ARG A 1 786 ? -24.873 -16.524 46.910 1.00 92.81 786 ARG A CA 1
ATOM 6425 C C . ARG A 1 786 ? -26.078 -15.617 46.914 1.00 92.81 786 ARG A C 1
ATOM 6427 O O . ARG A 1 786 ? -26.619 -15.362 47.984 1.00 92.81 786 ARG A O 1
ATOM 6434 N N . PHE A 1 787 ? -26.540 -15.208 45.747 1.00 90.94 787 PHE A N 1
ATOM 6435 C CA . PHE A 1 787 ? -27.847 -14.575 45.606 1.00 90.94 787 PHE A CA 1
ATOM 6436 C C . PHE A 1 787 ? -28.508 -14.979 44.295 1.00 90.94 787 PHE A C 1
ATOM 6438 O O . PHE A 1 787 ? -27.890 -15.604 43.427 1.00 90.94 787 PHE A O 1
ATOM 6445 N N . GLU A 1 788 ? -29.786 -14.641 44.173 1.00 89.62 788 GLU A N 1
ATOM 6446 C CA . GLU A 1 788 ? -30.582 -14.934 42.992 1.00 89.62 788 GLU A CA 1
ATOM 6447 C C . GLU A 1 788 ? -31.035 -13.643 42.311 1.00 89.62 788 GLU A C 1
ATOM 6449 O O . GLU A 1 788 ? -31.522 -12.719 42.963 1.00 89.62 788 GLU A O 1
ATOM 6454 N N . ILE A 1 789 ? -30.913 -13.600 40.985 1.00 85.94 789 ILE A N 1
ATOM 6455 C CA . ILE A 1 789 ? -31.500 -12.545 40.161 1.00 85.94 789 ILE A CA 1
ATOM 6456 C C . ILE A 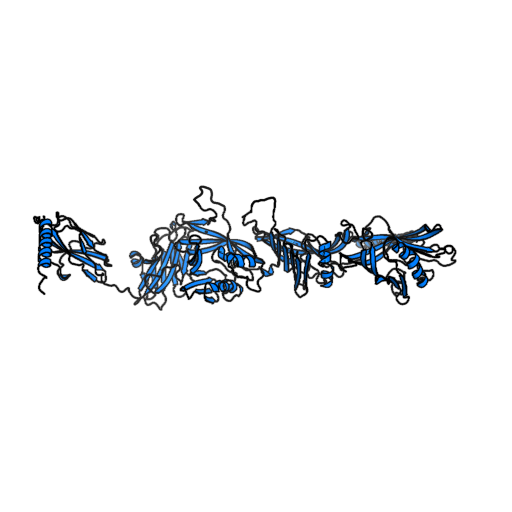1 789 ? -32.829 -13.073 39.595 1.00 85.94 789 ILE A C 1
ATOM 6458 O O . ILE A 1 789 ? -32.830 -14.105 38.908 1.00 85.94 789 ILE A O 1
ATOM 6462 N N . PRO A 1 790 ? -33.966 -12.415 39.895 1.00 80.06 790 PRO A N 1
ATOM 6463 C CA . PRO A 1 790 ? -35.275 -12.843 39.417 1.00 80.06 790 PRO A CA 1
ATOM 6464 C C . PRO A 1 790 ? -35.409 -12.666 37.900 1.00 80.06 790 PRO A C 1
ATOM 6466 O O . PRO A 1 790 ? -34.892 -11.712 37.329 1.00 80.06 790 PRO A O 1
ATOM 6469 N N . MET A 1 791 ? -36.149 -13.564 37.245 1.00 75.94 791 MET A N 1
ATOM 6470 C CA . MET A 1 791 ? -36.322 -13.578 35.782 1.00 75.94 791 MET A CA 1
ATOM 6471 C C . MET A 1 791 ? -37.389 -12.610 35.225 1.00 75.94 791 MET A C 1
ATOM 6473 O O . MET A 1 791 ? -37.889 -12.819 34.118 1.00 75.94 791 MET A O 1
ATOM 6477 N N . GLU A 1 792 ? -37.864 -11.632 35.994 1.00 69.69 792 GLU A N 1
ATOM 6478 C CA . GLU A 1 792 ? -38.992 -10.813 35.534 1.00 69.69 792 GLU A CA 1
ATOM 6479 C C . GLU A 1 792 ? -38.556 -9.800 34.462 1.00 69.69 792 GLU A C 1
ATOM 6481 O O . GLU A 1 792 ? -37.815 -8.865 34.750 1.00 69.69 792 GLU A O 1
ATOM 6486 N N . GLY A 1 793 ? -39.067 -9.966 33.234 1.00 66.44 793 GLY A N 1
ATOM 6487 C CA . GLY A 1 793 ? -38.796 -9.083 32.092 1.00 66.44 793 GLY A CA 1
ATOM 6488 C C . GLY A 1 793 ? -37.547 -9.465 31.280 1.00 66.44 793 GLY A C 1
ATOM 6489 O O . GLY A 1 793 ? -36.883 -10.454 31.598 1.00 66.44 793 GLY A O 1
ATOM 6490 N N . PRO A 1 794 ? -37.224 -8.708 30.209 1.00 67.94 794 PRO A N 1
ATOM 6491 C CA . PRO A 1 794 ? -35.958 -8.869 29.502 1.00 67.94 794 PRO A CA 1
ATOM 6492 C C . PRO A 1 794 ? -34.807 -8.600 30.477 1.00 67.94 794 PRO A C 1
ATOM 6494 O O . PRO A 1 794 ? -34.712 -7.523 31.066 1.00 67.94 794 PRO A O 1
ATOM 6497 N N . LEU A 1 795 ? -33.956 -9.605 30.680 1.00 77.88 795 LEU A N 1
ATOM 6498 C CA . LEU A 1 795 ? -32.909 -9.559 31.693 1.00 77.88 795 LEU A CA 1
ATOM 6499 C C . LEU A 1 795 ? -31.655 -8.891 31.119 1.00 77.88 795 LEU A C 1
ATOM 6501 O O . LEU A 1 795 ? -30.854 -9.546 30.455 1.00 77.88 795 LEU A O 1
ATOM 6505 N N . MET A 1 796 ? -31.536 -7.586 31.370 1.00 85.25 796 MET A N 1
ATOM 6506 C CA . MET A 1 796 ? -30.351 -6.752 31.137 1.00 85.25 796 MET A CA 1
ATOM 6507 C C . MET A 1 796 ? -30.127 -5.911 32.389 1.00 85.25 796 MET A C 1
ATOM 6509 O O . MET A 1 796 ? -30.991 -5.111 32.755 1.00 85.25 796 MET A O 1
ATOM 6513 N N . VAL A 1 797 ? -29.022 -6.142 33.087 1.00 87.19 797 VAL A N 1
ATOM 6514 C CA . VAL A 1 797 ? -28.748 -5.526 34.386 1.00 87.19 797 VAL A CA 1
ATOM 6515 C C . VAL A 1 797 ? -27.266 -5.217 34.500 1.00 87.19 797 VAL A C 1
ATOM 6517 O O . VAL A 1 797 ? -26.448 -6.132 34.503 1.00 87.19 797 VAL A O 1
ATOM 6520 N N . LEU A 1 798 ? -26.957 -3.942 34.727 1.00 90.88 798 LEU A N 1
ATOM 6521 C CA . LEU A 1 798 ? -25.664 -3.514 35.240 1.00 90.88 798 LEU A CA 1
ATOM 6522 C C . LEU A 1 798 ? -25.752 -3.410 36.770 1.00 90.88 798 LEU A C 1
ATOM 6524 O O . LEU A 1 798 ? -26.443 -2.550 37.322 1.00 90.88 798 LEU A O 1
ATOM 6528 N N . LEU A 1 799 ? -25.070 -4.329 37.447 1.00 91.56 799 LEU A N 1
ATOM 6529 C CA . LEU A 1 799 ? -24.963 -4.436 38.897 1.00 91.56 799 LEU A CA 1
ATOM 6530 C C . LEU A 1 799 ? -23.597 -3.910 39.341 1.00 91.56 799 LEU A C 1
ATOM 6532 O O . LEU A 1 799 ? -22.576 -4.384 38.863 1.00 91.56 799 LEU A O 1
ATOM 6536 N N . ALA A 1 800 ? -23.551 -3.020 40.320 1.00 93.56 800 ALA A N 1
ATOM 6537 C CA . ALA A 1 800 ? -22.328 -2.717 41.046 1.00 93.56 800 ALA A CA 1
ATOM 6538 C C . ALA A 1 800 ? -22.377 -3.304 42.452 1.00 93.56 800 ALA A C 1
ATOM 6540 O O . ALA A 1 800 ? -23.419 -3.319 43.114 1.00 93.56 800 ALA A O 1
ATOM 6541 N N . ILE A 1 801 ? -21.224 -3.769 42.912 1.00 91.75 801 ILE A N 1
ATOM 6542 C CA . ILE A 1 801 ? -21.000 -4.186 44.288 1.00 91.75 801 ILE A CA 1
ATOM 6543 C C . ILE A 1 801 ? -19.989 -3.208 44.875 1.00 91.75 801 ILE A C 1
ATOM 6545 O O . ILE A 1 801 ? -18.930 -2.988 44.288 1.00 91.75 801 ILE A O 1
ATOM 6549 N N . SER A 1 802 ? -20.305 -2.638 46.030 1.00 92.06 802 SER A N 1
ATOM 6550 C CA . SER A 1 802 ? -19.358 -1.872 46.843 1.00 92.06 802 SER A CA 1
ATOM 6551 C C . SER A 1 802 ? -19.288 -2.439 48.253 1.00 92.06 802 SER A C 1
ATOM 6553 O O . SER A 1 802 ? -20.159 -3.206 48.673 1.00 92.06 802 SER A O 1
ATOM 6555 N N . TYR A 1 803 ? -18.237 -2.095 48.991 1.00 90.81 803 TYR A N 1
ATOM 6556 C CA . TYR A 1 803 ? -18.042 -2.533 50.370 1.00 90.81 803 TYR A CA 1
ATOM 6557 C C . TYR A 1 803 ? -17.713 -1.357 51.287 1.00 90.81 803 TYR A C 1
ATOM 6559 O O . TYR A 1 803 ? -17.185 -0.335 50.862 1.00 90.81 803 TYR A O 1
ATOM 6567 N N . GLY A 1 804 ? -18.046 -1.468 52.567 1.00 87.44 804 GLY A N 1
ATOM 6568 C CA . GLY A 1 804 ? -17.665 -0.457 53.547 1.00 87.44 804 GLY A CA 1
ATOM 6569 C C . GLY A 1 804 ? -18.306 -0.676 54.906 1.00 87.44 804 GLY A C 1
ATOM 6570 O O . GLY A 1 804 ? -19.028 -1.642 55.133 1.00 87.44 804 GLY A O 1
ATOM 6571 N N . THR A 1 805 ? -18.060 0.236 55.838 1.00 77.94 805 THR A N 1
ATOM 6572 C CA . THR A 1 805 ? -18.717 0.206 57.151 1.00 77.94 805 THR A CA 1
ATOM 6573 C C . THR A 1 805 ? -20.186 0.617 57.036 1.00 77.94 805 THR A C 1
ATOM 6575 O O . THR A 1 805 ? -20.551 1.317 56.093 1.00 77.94 805 THR A O 1
ATOM 6578 N N . GLU A 1 806 ? -21.018 0.205 57.996 1.00 64.62 806 GLU A N 1
ATOM 6579 C CA . GLU A 1 806 ? -22.448 0.556 58.054 1.00 64.62 806 GLU A CA 1
ATOM 6580 C C . GLU A 1 806 ? -22.664 2.069 57.853 1.00 64.62 806 GLU A C 1
ATOM 6582 O O . GLU A 1 806 ? -21.905 2.856 58.440 1.00 64.62 806 GLU A O 1
ATOM 6587 N N . PRO A 1 807 ? -23.674 2.511 57.072 1.00 59.66 807 PRO A N 1
ATOM 6588 C CA . PRO A 1 807 ? -24.026 3.922 57.023 1.00 59.66 807 PRO A CA 1
ATOM 6589 C C . PRO A 1 807 ? -24.301 4.423 58.446 1.00 59.66 807 PRO A C 1
ATOM 6591 O O . PRO A 1 807 ? -24.973 3.732 59.218 1.00 59.66 807 PRO A O 1
ATOM 6594 N N . PRO A 1 808 ? -23.835 5.623 58.829 1.00 53.34 808 PRO A N 1
ATOM 6595 C CA . PRO A 1 808 ? -24.266 6.218 60.080 1.00 53.34 808 PRO A CA 1
ATOM 6596 C C . PRO A 1 808 ? -25.775 6.471 60.002 1.00 53.34 808 PRO A C 1
ATOM 6598 O O . PRO A 1 808 ? -26.237 7.367 59.299 1.00 53.34 808 PRO A O 1
ATOM 6601 N N . VAL A 1 809 ? -26.559 5.663 60.715 1.00 60.81 809 VAL A N 1
ATOM 6602 C CA . VAL A 1 809 ? -27.999 5.886 60.838 1.00 60.81 809 VAL A CA 1
ATOM 6603 C C . VAL A 1 809 ? -28.190 7.074 61.785 1.00 60.81 809 VAL A C 1
ATOM 6605 O O . VAL A 1 809 ? -27.936 6.972 62.989 1.00 60.81 809 VAL A O 1
ATOM 6608 N N . TYR A 1 810 ? -28.578 8.230 61.244 1.00 67.38 810 TYR A N 1
ATOM 6609 C CA . TYR A 1 810 ? -28.917 9.409 62.041 1.00 67.38 810 TYR A CA 1
ATOM 6610 C C . TYR A 1 810 ? -30.415 9.394 62.390 1.00 67.38 810 TYR A C 1
ATOM 6612 O O . TYR A 1 810 ? -31.232 8.982 61.559 1.00 67.38 810 TYR A O 1
ATOM 6620 N N . PRO A 1 811 ? -30.809 9.820 63.607 1.00 81.19 811 PRO A N 1
ATOM 6621 C CA . PRO A 1 811 ? -32.218 10.044 63.930 1.00 81.19 811 PRO A CA 1
ATOM 6622 C C . PRO A 1 811 ? -32.864 11.003 62.916 1.00 81.19 811 PRO A C 1
ATOM 6624 O O . PRO A 1 811 ? -32.134 11.803 62.326 1.00 81.19 811 PRO A O 1
ATOM 6627 N N . PRO A 1 812 ? -34.198 10.961 62.726 1.00 89.44 812 PRO A N 1
ATOM 6628 C CA . PRO A 1 812 ? -34.879 11.840 61.778 1.00 89.44 812 PRO A CA 1
ATOM 6629 C C . PRO A 1 812 ? -34.521 13.316 62.013 1.00 89.44 812 PRO A C 1
ATOM 6631 O O . PRO A 1 812 ? -34.307 13.731 63.154 1.00 89.44 812 PRO A O 1
ATOM 6634 N N . GLU A 1 813 ? -34.447 14.118 60.957 1.00 89.00 813 GLU A N 1
ATOM 6635 C CA . GLU A 1 813 ? -34.105 15.539 61.085 1.00 89.00 813 GLU A CA 1
ATOM 6636 C C . GLU A 1 813 ? -35.233 16.349 61.753 1.00 89.00 813 GLU A C 1
ATOM 6638 O O . GLU A 1 813 ? -36.369 15.884 61.898 1.00 89.00 813 GLU A O 1
ATOM 6643 N N . ASP A 1 814 ? -34.925 17.579 62.176 1.00 90.56 814 ASP A N 1
ATOM 6644 C CA . ASP A 1 814 ? -35.941 18.519 62.654 1.00 90.56 814 ASP A CA 1
ATOM 6645 C C . ASP A 1 814 ? -36.902 18.880 61.511 1.00 90.56 814 ASP A C 1
ATOM 6647 O O . ASP A 1 814 ? -36.483 19.223 60.406 1.00 90.56 814 ASP A O 1
ATOM 6651 N N . PHE A 1 815 ? -38.206 18.869 61.786 1.00 94.12 815 PHE A N 1
ATOM 6652 C CA . PHE A 1 815 ? -39.233 19.117 60.777 1.00 94.12 815 PHE A CA 1
ATOM 6653 C C . PHE A 1 815 ? -40.404 19.929 61.337 1.00 94.12 815 PHE A C 1
ATOM 6655 O O . PHE A 1 815 ? -40.632 19.995 62.549 1.00 94.12 815 PHE A O 1
ATOM 6662 N N . ILE A 1 816 ? -41.147 20.592 60.448 1.00 95.19 816 ILE A N 1
ATOM 6663 C CA . ILE A 1 816 ? -42.182 21.561 60.826 1.00 95.19 816 ILE A CA 1
ATOM 6664 C C . ILE A 1 816 ? -43.563 21.019 60.471 1.00 95.19 816 ILE A C 1
ATOM 6666 O O . ILE A 1 816 ? -43.826 20.693 59.319 1.00 95.19 816 ILE A O 1
ATOM 6670 N N . LEU A 1 817 ? -44.457 20.994 61.457 1.00 96.62 817 LEU A N 1
ATOM 6671 C CA . LEU A 1 817 ? -45.878 20.698 61.338 1.00 96.62 817 LEU A CA 1
ATOM 6672 C C . LEU A 1 817 ? -46.696 21.987 61.165 1.00 96.62 817 LEU A C 1
ATOM 6674 O O . LEU A 1 817 ? -46.588 22.935 61.950 1.00 96.62 817 LEU A O 1
ATOM 6678 N N . THR A 1 818 ? -47.572 21.976 60.165 1.00 96.06 818 THR A N 1
ATOM 6679 C CA . THR A 1 818 ? -48.501 23.051 59.793 1.00 96.06 818 THR A CA 1
ATOM 6680 C C . THR A 1 818 ? -49.912 22.500 59.551 1.00 96.06 818 THR A C 1
ATOM 6682 O O . THR A 1 818 ? -50.110 21.286 59.490 1.00 96.06 818 THR A O 1
ATOM 6685 N N . SER A 1 819 ? -50.903 23.385 59.439 1.00 94.88 819 SER A N 1
ATOM 6686 C CA . SER A 1 819 ? -52.297 23.040 59.133 1.00 94.88 819 SER A CA 1
ATOM 6687 C C . SER A 1 819 ? -52.923 24.093 58.223 1.00 94.88 819 SER A C 1
ATOM 6689 O O . SER A 1 819 ? -52.506 25.254 58.260 1.00 94.88 819 SER A O 1
ATOM 6691 N N . ASP A 1 820 ? -53.930 23.702 57.445 1.00 93.38 820 ASP A N 1
ATOM 6692 C CA . ASP A 1 820 ? -54.805 24.616 56.700 1.00 93.38 820 ASP A CA 1
ATOM 6693 C C . ASP A 1 820 ? -56.053 25.066 57.494 1.00 93.38 820 ASP A C 1
ATOM 6695 O O . ASP A 1 820 ? -56.867 25.831 56.971 1.00 93.38 820 ASP A O 1
ATOM 6699 N N . ALA A 1 821 ? -56.176 24.651 58.762 1.00 88.88 821 ALA A N 1
ATOM 6700 C CA . ALA A 1 821 ? -57.254 25.046 59.666 1.00 88.88 821 ALA A CA 1
ATOM 6701 C C . ALA A 1 821 ? -57.378 26.573 59.806 1.00 88.88 821 ALA A C 1
ATOM 6703 O O . ALA A 1 821 ? -56.384 27.297 59.945 1.00 88.88 821 ALA A O 1
ATOM 6704 N N . GLY A 1 822 ? -58.618 27.066 59.859 1.00 82.31 822 GLY A N 1
ATOM 6705 C CA . GLY A 1 822 ? -58.891 28.453 60.240 1.00 82.31 822 GLY A CA 1
ATOM 6706 C C . GLY A 1 822 ? -58.501 28.748 61.697 1.00 82.31 822 GLY A C 1
ATOM 6707 O O . GLY A 1 822 ? -58.231 27.845 62.486 1.00 82.31 822 GLY A O 1
ATOM 6708 N N . ASN A 1 823 ? -58.507 30.026 62.096 1.00 81.81 823 ASN A N 1
ATOM 6709 C CA . ASN A 1 823 ? -58.353 30.404 63.507 1.00 81.81 823 ASN A CA 1
ATOM 6710 C C . ASN A 1 823 ? -59.491 31.339 63.980 1.00 81.81 823 ASN A C 1
ATOM 6712 O O . ASN A 1 823 ? -59.415 32.549 63.740 1.00 81.81 823 ASN A O 1
ATOM 6716 N N . PRO A 1 824 ? -60.530 30.815 64.661 1.00 86.31 824 PRO A N 1
ATOM 6717 C CA . PRO A 1 824 ? -60.795 29.389 64.875 1.00 86.31 824 PRO A CA 1
ATOM 6718 C C . PRO A 1 824 ? -61.277 28.682 63.597 1.00 86.31 824 PRO A C 1
ATOM 6720 O O . PRO A 1 824 ? -61.795 29.318 62.677 1.00 86.31 824 PRO A O 1
ATOM 6723 N N . ASP A 1 825 ? -61.095 27.367 63.554 1.00 89.06 825 ASP A N 1
ATOM 6724 C CA . ASP A 1 825 ? -61.585 26.483 62.502 1.00 89.06 825 ASP A CA 1
ATOM 6725 C C . ASP A 1 825 ? -63.098 26.264 62.638 1.00 89.06 825 ASP A C 1
ATOM 6727 O O . ASP A 1 825 ? -63.608 26.060 63.743 1.00 89.06 825 ASP A O 1
ATOM 6731 N N . ALA A 1 826 ? -63.838 26.365 61.533 1.00 84.25 826 ALA A N 1
ATOM 6732 C CA . ALA A 1 826 ? -65.291 26.534 61.583 1.00 84.25 826 ALA A CA 1
ATOM 6733 C C . ALA A 1 826 ? -66.078 25.219 61.699 1.00 84.25 826 ALA A C 1
ATOM 6735 O O . ALA A 1 826 ? -67.215 25.244 62.180 1.00 84.25 826 ALA A O 1
ATOM 6736 N N . ASP A 1 827 ? -65.515 24.101 61.239 1.00 86.81 827 ASP A N 1
ATOM 6737 C CA . ASP A 1 827 ? -66.227 22.832 61.065 1.00 86.81 827 ASP A CA 1
ATOM 6738 C C . ASP A 1 827 ? -65.473 21.597 61.589 1.00 86.81 827 ASP A C 1
ATOM 6740 O O . ASP A 1 827 ? -66.055 20.511 61.610 1.00 86.81 827 ASP A O 1
ATOM 6744 N N . GLY A 1 828 ? -64.234 21.752 62.066 1.00 87.06 828 GLY A N 1
ATOM 6745 C CA . GLY A 1 828 ? -63.426 20.667 62.616 1.00 87.06 828 GLY A CA 1
ATOM 6746 C C . GLY A 1 828 ? -62.776 19.786 61.549 1.00 87.06 828 GLY A C 1
ATOM 6747 O O . GLY A 1 828 ? -62.339 18.681 61.887 1.00 87.06 828 GLY A O 1
ATOM 6748 N N . ASN A 1 829 ? -62.728 20.243 60.290 1.00 92.69 829 ASN A N 1
ATOM 6749 C CA . ASN A 1 829 ? -62.158 19.518 59.155 1.00 92.69 829 ASN A CA 1
ATOM 6750 C C . ASN A 1 829 ? -60.979 20.290 58.551 1.00 92.69 829 ASN A C 1
ATOM 6752 O O . ASN A 1 829 ? -61.157 21.348 57.957 1.00 92.69 829 ASN A O 1
ATOM 6756 N N . PHE A 1 830 ? -59.775 19.730 58.643 1.00 94.69 830 PHE A N 1
ATOM 6757 C CA . PHE A 1 830 ? -58.557 20.362 58.129 1.00 94.69 830 PHE A CA 1
ATOM 6758 C C . PHE A 1 830 ? -57.467 19.325 57.845 1.00 94.69 830 PHE A C 1
ATOM 6760 O O . PHE A 1 830 ? -57.544 18.171 58.271 1.00 94.69 830 PHE A O 1
ATOM 6767 N N . VAL A 1 831 ? -56.429 19.720 57.121 1.00 95.94 831 VAL A N 1
ATOM 6768 C CA . VAL A 1 831 ? -55.278 18.899 56.755 1.00 95.94 831 VAL A CA 1
ATOM 6769 C C . VAL A 1 831 ? -54.048 19.369 57.517 1.00 95.94 831 VAL A C 1
ATOM 6771 O O . VAL A 1 831 ? -53.596 20.504 57.388 1.00 95.94 831 VAL A O 1
ATOM 6774 N N . LEU A 1 832 ? -53.458 18.451 58.277 1.00 96.56 832 LEU A N 1
ATOM 6775 C CA . LEU A 1 832 ? -52.110 18.598 58.807 1.00 96.56 832 LEU A CA 1
ATOM 6776 C C . LEU A 1 832 ? -51.102 18.291 57.702 1.00 96.56 832 LEU A C 1
ATOM 6778 O O . LEU A 1 832 ? -51.244 17.285 57.009 1.00 96.56 832 LEU A O 1
ATOM 6782 N N . SER A 1 833 ? -50.084 19.132 57.557 1.00 96.19 833 SER A N 1
ATOM 6783 C CA . SER A 1 833 ? -48.989 18.948 56.597 1.00 96.19 833 SER A CA 1
ATOM 6784 C C . SER A 1 833 ? -47.651 19.211 57.271 1.00 96.19 833 SER A C 1
ATOM 6786 O O . SER A 1 833 ? -47.542 20.150 58.065 1.00 96.19 833 SER A O 1
ATOM 6788 N N . TRP A 1 834 ? -46.629 18.421 56.957 1.00 97.19 834 TRP A N 1
ATOM 6789 C CA . TRP A 1 834 ? -45.290 18.604 57.516 1.00 97.19 834 TRP A CA 1
ATOM 6790 C C . TRP A 1 834 ? -44.180 18.458 56.474 1.00 97.19 834 TRP A C 1
ATOM 6792 O O . TRP A 1 834 ? -44.388 17.902 55.399 1.00 97.19 834 TRP A O 1
ATOM 6802 N N . THR A 1 835 ? -43.005 19.015 56.770 1.00 95.50 835 THR A N 1
ATOM 6803 C CA . THR A 1 835 ? -41.809 18.852 55.928 1.00 95.50 835 THR A CA 1
ATOM 6804 C C . THR A 1 835 ? -41.192 17.468 56.125 1.00 95.50 835 THR A C 1
ATOM 6806 O O . THR A 1 835 ? -41.341 16.883 57.197 1.00 95.50 835 THR A O 1
ATOM 6809 N N . ASP A 1 836 ? -40.512 16.944 55.102 1.00 90.25 836 ASP A N 1
ATOM 6810 C CA . ASP A 1 836 ? -39.824 15.653 55.201 1.00 90.25 836 ASP A CA 1
ATOM 6811 C C . ASP A 1 836 ? -38.687 15.697 56.239 1.00 90.25 836 ASP A C 1
ATOM 6813 O O . ASP A 1 836 ? -38.033 16.728 56.397 1.00 90.25 836 ASP A O 1
ATOM 6817 N N . ALA A 1 837 ? -38.495 14.590 56.955 1.00 88.06 837 ALA A N 1
ATOM 6818 C CA . ALA A 1 837 ? -37.581 14.436 58.088 1.00 88.06 837 ALA A CA 1
ATOM 6819 C C . ALA A 1 837 ? -36.594 13.268 57.897 1.00 88.06 837 ALA A C 1
ATOM 6821 O O . ALA A 1 837 ? -36.023 12.789 58.876 1.00 88.06 837 ALA A O 1
ATOM 6822 N N . ALA A 1 838 ? -36.442 12.754 56.668 1.00 83.88 838 ALA A N 1
ATOM 6823 C CA . ALA A 1 838 ? -35.675 11.537 56.376 1.00 83.88 838 ALA A CA 1
ATOM 6824 C C . ALA A 1 838 ? -36.136 10.328 57.227 1.00 83.88 838 ALA A C 1
ATOM 6826 O O . ALA A 1 838 ? -35.337 9.577 57.796 1.00 83.88 838 ALA A O 1
ATOM 6827 N N . ALA A 1 839 ? -37.458 10.170 57.349 1.00 85.44 839 ALA A N 1
ATOM 6828 C CA . ALA A 1 839 ? -38.100 9.159 58.183 1.00 85.44 839 ALA A CA 1
ATOM 6829 C C . ALA A 1 839 ? -38.775 8.056 57.358 1.00 85.44 839 ALA A C 1
ATOM 6831 O O . ALA A 1 839 ? -39.292 8.293 56.272 1.00 85.44 839 ALA A O 1
ATOM 6832 N N . GLU A 1 840 ? -38.822 6.845 57.912 1.00 87.38 840 GLU A N 1
ATOM 6833 C CA . GLU A 1 840 ? -39.499 5.688 57.314 1.00 87.38 840 GLU A CA 1
ATOM 6834 C C . GLU A 1 840 ? -41.025 5.780 57.478 1.00 87.38 840 GLU A C 1
ATOM 6836 O O . GLU A 1 840 ? -41.788 5.261 56.662 1.00 87.38 840 GLU A O 1
ATOM 6841 N N . SER A 1 841 ? -41.489 6.425 58.553 1.00 89.38 841 SER A N 1
ATOM 6842 C CA . SER A 1 841 ? -42.911 6.672 58.787 1.00 89.38 841 SER A CA 1
ATOM 6843 C C . SER A 1 841 ? -43.157 7.781 59.807 1.00 89.38 841 SER A C 1
ATOM 6845 O O . SER A 1 841 ? -42.275 8.152 60.581 1.00 89.38 841 SER A O 1
ATOM 6847 N N . TYR A 1 842 ? -44.391 8.276 59.842 1.00 94.56 842 TYR A N 1
ATOM 6848 C CA . TYR A 1 842 ? -44.843 9.318 60.754 1.00 94.56 842 TYR A CA 1
ATOM 6849 C C . TYR A 1 842 ? -46.037 8.849 61.598 1.00 94.56 842 TYR A C 1
ATOM 6851 O O . TYR A 1 842 ? -46.883 8.067 61.145 1.00 94.56 842 TYR A O 1
ATOM 6859 N N . SER A 1 843 ? -46.129 9.368 62.823 1.00 95.12 843 SER A N 1
ATOM 6860 C CA . SER A 1 843 ? -47.275 9.190 63.720 1.00 95.12 843 SER A CA 1
ATOM 6861 C C . SER A 1 843 ? -47.816 10.540 64.182 1.00 95.12 843 SER A C 1
ATOM 6863 O O . SER A 1 843 ? -47.069 11.368 64.697 1.00 95.12 843 SER A O 1
ATOM 6865 N N . VAL A 1 844 ? -49.121 10.763 64.029 1.00 95.19 844 VAL A N 1
ATOM 6866 C CA . VAL A 1 844 ? -49.811 11.995 64.445 1.00 95.19 844 VAL A CA 1
ATOM 6867 C C . VAL A 1 844 ? -50.388 11.796 65.839 1.00 95.19 844 VAL A C 1
ATOM 6869 O O . VAL A 1 844 ? -51.089 10.815 66.093 1.00 95.19 844 VAL A O 1
ATOM 6872 N N . TYR A 1 845 ? -50.162 12.756 66.725 1.00 94.31 845 TYR A N 1
ATOM 6873 C CA . TYR A 1 845 ? -50.712 12.791 68.074 1.00 94.31 845 TYR A CA 1
ATOM 6874 C C . TYR A 1 845 ? -51.562 14.039 68.279 1.00 94.31 845 TYR A C 1
ATOM 6876 O O . TYR A 1 845 ? -51.291 15.091 67.704 1.00 94.31 845 TYR A O 1
ATOM 6884 N N . VAL A 1 846 ? -52.580 13.915 69.131 1.00 92.19 846 VAL A N 1
ATOM 6885 C CA . VAL A 1 846 ? -53.458 15.016 69.532 1.00 92.19 846 VAL A CA 1
ATOM 6886 C C . VAL A 1 846 ? -53.629 15.025 71.048 1.00 92.19 846 VAL A C 1
ATOM 6888 O O . VAL A 1 846 ? -53.778 13.973 71.673 1.00 92.19 846 VAL A O 1
ATOM 6891 N N . SER A 1 847 ? -53.624 16.213 71.644 1.00 89.56 847 SER A N 1
ATOM 6892 C CA . SER A 1 847 ? -53.880 16.424 73.068 1.00 89.56 847 SER A CA 1
ATOM 6893 C C . SER A 1 847 ? -54.703 17.690 73.304 1.00 89.56 847 SER A C 1
ATOM 6895 O O . SER A 1 847 ? -54.657 18.628 72.517 1.00 89.56 847 SER A O 1
ATOM 6897 N N . ASN A 1 848 ? -55.424 17.747 74.425 1.00 87.44 848 ASN A N 1
ATOM 6898 C CA . ASN A 1 848 ? -56.115 18.963 74.879 1.00 87.44 848 ASN A CA 1
ATOM 6899 C C . ASN A 1 848 ? -55.209 19.856 75.752 1.00 87.44 848 ASN A C 1
ATOM 6901 O O . ASN A 1 848 ? -55.655 20.867 76.292 1.00 87.44 848 ASN A O 1
ATOM 6905 N N . THR A 1 849 ? -53.948 19.463 75.944 1.00 87.31 849 THR A N 1
ATOM 6906 C CA . THR A 1 849 ? -52.920 20.230 76.654 1.00 87.31 849 THR A CA 1
ATOM 6907 C C . THR A 1 849 ? -51.678 20.359 75.787 1.00 87.31 849 THR A C 1
ATOM 6909 O O . THR A 1 849 ? -51.371 19.449 75.018 1.00 87.31 849 THR A O 1
ATOM 6912 N N . TYR A 1 850 ? -50.953 21.467 75.939 1.00 87.88 850 TYR A N 1
ATOM 6913 C CA . TYR A 1 850 ? -49.720 21.715 75.196 1.00 87.88 850 TYR A CA 1
ATOM 6914 C C . TYR A 1 850 ? -48.718 20.571 75.408 1.00 87.88 850 TYR A C 1
ATOM 6916 O O . TYR A 1 850 ? -48.439 20.203 76.550 1.00 87.88 850 TYR A O 1
ATOM 6924 N N . ILE A 1 851 ? -48.203 20.013 74.313 1.00 86.69 851 ILE A N 1
ATOM 6925 C CA . ILE A 1 851 ? -47.244 18.903 74.321 1.00 86.69 851 ILE A CA 1
ATOM 6926 C C . ILE A 1 851 ? -45.836 19.495 74.369 1.00 86.69 851 ILE A C 1
ATOM 6928 O O . ILE A 1 851 ? -45.500 20.339 73.534 1.00 86.69 851 ILE A O 1
ATOM 6932 N N . THR A 1 852 ? -45.032 19.082 75.351 1.00 78.56 852 THR A N 1
ATOM 6933 C CA . THR A 1 852 ? -43.646 19.560 75.514 1.00 78.56 852 THR A CA 1
ATOM 6934 C C . THR A 1 852 ? -42.596 18.476 75.317 1.00 78.56 852 THR A C 1
ATOM 6936 O O . THR A 1 852 ? -41.462 18.814 74.992 1.00 78.56 852 THR A O 1
ATOM 6939 N N . ASP A 1 853 ? -42.955 17.204 75.499 1.00 78.06 853 ASP A N 1
ATOM 6940 C CA . ASP A 1 853 ? -42.037 16.072 75.368 1.00 78.06 853 ASP A CA 1
ATOM 6941 C C . ASP A 1 853 ? -42.760 14.849 74.771 1.00 78.06 853 ASP A C 1
ATOM 6943 O O . ASP A 1 853 ? -43.975 14.685 74.909 1.00 78.06 853 ASP A O 1
ATOM 6947 N N . ALA A 1 854 ? -42.006 13.952 74.139 1.00 73.50 854 ALA A N 1
ATOM 6948 C CA . ALA A 1 854 ? -42.490 12.677 73.623 1.00 73.50 854 ALA A CA 1
ATOM 6949 C C . ALA A 1 854 ? -43.090 11.790 74.722 1.00 73.50 854 ALA A C 1
ATOM 6951 O O . ALA A 1 854 ? -43.969 10.977 74.446 1.00 73.50 854 ALA A O 1
ATOM 6952 N N . SER A 1 855 ? -42.654 11.952 75.978 1.00 74.88 855 SER A N 1
ATOM 6953 C CA . SER A 1 855 ? -43.227 11.227 77.119 1.00 74.88 855 SER A CA 1
ATOM 6954 C C . SER A 1 855 ? -44.690 11.578 77.411 1.00 74.88 855 SER A C 1
ATOM 6956 O O . SER A 1 855 ? -45.368 10.811 78.095 1.00 74.88 855 SER A O 1
ATOM 6958 N N . ASP A 1 856 ? -45.181 12.713 76.901 1.00 74.06 856 ASP A N 1
ATOM 6959 C CA . ASP A 1 856 ? -46.575 13.150 77.050 1.00 74.06 856 ASP A CA 1
ATOM 6960 C C . ASP A 1 856 ? -47.518 12.422 76.065 1.00 74.06 856 ASP A C 1
ATOM 6962 O O . ASP A 1 856 ? -48.745 12.541 76.151 1.00 74.06 856 ASP A O 1
ATOM 6966 N N . LEU A 1 857 ? -46.956 11.651 75.127 1.00 81.88 857 LEU A N 1
ATOM 6967 C CA . LEU A 1 857 ? -47.668 10.984 74.044 1.00 81.88 857 LEU A CA 1
ATOM 6968 C C . LEU A 1 857 ? -48.088 9.566 74.458 1.00 81.88 857 LEU A C 1
ATOM 6970 O O . LEU A 1 857 ? -47.262 8.669 74.604 1.00 81.88 857 LEU A O 1
ATOM 6974 N N . LEU A 1 858 ? -49.393 9.345 74.640 1.00 75.75 858 LEU A N 1
ATOM 6975 C CA . LEU A 1 858 ? -49.924 8.045 75.076 1.00 75.75 858 LEU A CA 1
ATOM 6976 C C . LEU A 1 858 ? -50.357 7.149 73.910 1.00 75.75 858 LEU A C 1
ATOM 6978 O O . LEU A 1 858 ? -49.958 5.990 73.842 1.00 75.75 858 LEU A O 1
ATOM 6982 N N . ILE A 1 859 ? -51.214 7.658 73.019 1.00 84.88 859 ILE A N 1
ATOM 6983 C CA . ILE A 1 859 ? -51.785 6.893 71.901 1.00 84.88 859 ILE A CA 1
ATOM 6984 C C . ILE A 1 859 ? -51.827 7.806 70.667 1.00 84.88 859 ILE A C 1
ATOM 6986 O O . ILE A 1 859 ? -52.399 8.895 70.766 1.00 84.88 859 ILE A O 1
ATOM 6990 N N . PRO A 1 860 ? -51.237 7.400 69.526 1.00 89.25 860 PRO A N 1
ATOM 6991 C CA . PRO A 1 860 ? -51.307 8.182 68.298 1.00 89.25 860 PRO A CA 1
ATOM 6992 C C . PRO A 1 860 ? -52.729 8.183 67.732 1.00 89.25 860 PRO A C 1
ATOM 6994 O O . PRO A 1 860 ? -53.434 7.174 67.772 1.00 89.25 860 PRO A O 1
ATOM 6997 N N . LEU A 1 861 ? -53.128 9.318 67.164 1.00 90.31 861 LEU A N 1
ATOM 6998 C CA . LEU A 1 861 ? -54.339 9.456 66.359 1.00 90.31 861 LEU A CA 1
ATOM 6999 C C . LEU A 1 861 ? -54.226 8.635 65.064 1.00 90.31 861 LEU A C 1
ATOM 7001 O O . LEU A 1 861 ? -55.191 8.005 64.639 1.00 90.31 861 LEU A O 1
ATOM 7005 N N . ALA A 1 862 ? -53.028 8.608 64.479 1.00 91.06 862 ALA A N 1
ATOM 7006 C CA . ALA A 1 862 ? -52.665 7.763 63.350 1.00 91.06 862 ALA A CA 1
ATOM 7007 C C . ALA A 1 862 ? -51.170 7.426 63.392 1.00 91.06 862 ALA A C 1
ATOM 7009 O O . ALA A 1 862 ? -50.370 8.206 63.900 1.00 91.06 862 ALA A O 1
ATOM 7010 N N . SER A 1 863 ? -50.802 6.258 62.871 1.00 92.00 863 SER A N 1
ATOM 7011 C CA . SER A 1 863 ? -49.425 5.742 62.857 1.00 92.00 863 SER A CA 1
ATOM 7012 C C . SER A 1 863 ? -49.116 5.092 61.511 1.00 92.00 863 SER A C 1
ATOM 7014 O O . SER A 1 863 ? -50.044 4.778 60.762 1.00 92.00 863 SER A O 1
ATOM 7016 N N . ASN A 1 864 ? -47.829 4.875 61.224 1.00 88.81 864 ASN A N 1
ATOM 7017 C CA . ASN A 1 864 ? -47.331 4.304 59.966 1.00 88.81 864 ASN A CA 1
ATOM 7018 C C . ASN A 1 864 ? -47.741 5.113 58.722 1.00 88.81 864 ASN A C 1
ATOM 7020 O O . ASN A 1 864 ? -48.032 4.550 57.668 1.00 88.81 864 ASN A O 1
ATOM 7024 N N . ILE A 1 865 ? -47.802 6.439 58.848 1.00 91.62 865 ILE A N 1
ATOM 7025 C CA . ILE A 1 865 ? -48.103 7.329 57.727 1.00 91.62 865 ILE A CA 1
ATOM 7026 C C . ILE A 1 865 ? -46.823 7.485 56.904 1.00 91.62 865 ILE A C 1
ATOM 7028 O O . ILE A 1 865 ? -45.809 7.921 57.437 1.00 91.62 865 ILE A O 1
ATOM 7032 N N . THR A 1 866 ? -46.859 7.135 55.620 1.00 89.06 866 THR A N 1
ATOM 7033 C CA . THR A 1 866 ? -45.721 7.315 54.696 1.00 89.06 866 THR A CA 1
ATOM 7034 C C . THR A 1 866 ? -45.818 8.591 53.857 1.00 89.06 866 THR A C 1
ATOM 7036 O O . THR A 1 866 ? -44.854 8.984 53.213 1.00 89.06 866 THR A O 1
ATOM 7039 N N . GLY A 1 867 ? -46.980 9.249 53.858 1.00 89.31 867 GLY A N 1
ATOM 7040 C CA . GLY A 1 867 ? -47.162 10.574 53.266 1.00 89.31 867 GLY A CA 1
ATOM 7041 C C . GLY A 1 867 ? -46.816 11.705 54.238 1.00 89.31 867 GLY A C 1
ATOM 7042 O O . GLY A 1 867 ? -46.700 11.495 55.441 1.00 89.31 867 GLY A O 1
ATOM 7043 N N . LEU A 1 868 ? -46.726 12.928 53.716 1.00 95.00 868 LEU A N 1
ATOM 7044 C CA . LEU A 1 868 ? -46.418 14.140 54.491 1.00 95.00 868 LEU A CA 1
ATOM 7045 C C . LEU A 1 868 ? -47.665 14.917 54.950 1.00 95.00 868 LEU A C 1
ATOM 7047 O O . LEU A 1 868 ? -47.586 16.094 55.303 1.00 95.00 868 LEU A O 1
ATOM 7051 N N . THR A 1 869 ? -48.840 14.285 54.883 1.00 94.19 869 THR A N 1
ATOM 7052 C CA . THR A 1 869 ? -50.118 14.915 55.235 1.00 94.19 869 THR A CA 1
ATOM 7053 C C . THR A 1 869 ? -51.045 13.953 55.970 1.00 94.19 869 THR A C 1
ATOM 7055 O O . THR A 1 869 ? -50.974 12.735 55.790 1.00 94.19 869 THR A O 1
ATOM 7058 N N . TYR A 1 870 ? -51.939 14.504 56.792 1.00 95.56 870 TYR A N 1
ATOM 7059 C CA . TYR A 1 870 ? -52.995 13.756 57.469 1.00 95.56 870 TYR A CA 1
ATOM 7060 C C . TYR A 1 870 ? -54.262 14.601 57.627 1.00 95.56 870 TYR A C 1
ATOM 7062 O O . TYR A 1 870 ? -54.216 15.714 58.147 1.00 95.56 870 TYR A O 1
ATOM 7070 N N . THR A 1 871 ? -55.404 14.068 57.194 1.00 95.06 871 THR A N 1
ATOM 7071 C CA . THR A 1 871 ? -56.696 14.760 57.279 1.00 95.06 871 THR A CA 1
ATOM 7072 C C . THR A 1 871 ? -57.366 14.511 58.627 1.00 95.06 871 THR A C 1
ATOM 7074 O O . THR A 1 871 ? -57.583 13.366 59.024 1.00 95.06 871 THR A O 1
ATOM 7077 N N . ILE A 1 872 ? -57.738 15.594 59.302 1.00 95.25 872 ILE A N 1
ATOM 7078 C CA . ILE A 1 872 ? -58.587 15.615 60.489 1.00 95.25 872 ILE A CA 1
ATOM 7079 C C . ILE A 1 872 ? -60.032 15.826 60.044 1.00 95.25 872 ILE A C 1
ATOM 7081 O O . ILE A 1 872 ? -60.309 16.697 59.221 1.00 95.25 872 ILE A O 1
ATOM 7085 N N . THR A 1 873 ? -60.950 15.028 60.589 1.00 92.12 873 THR A N 1
ATOM 7086 C CA . THR A 1 873 ? -62.382 15.126 60.292 1.00 92.12 873 THR A CA 1
ATOM 7087 C C . THR A 1 873 ? -63.215 15.109 61.564 1.00 92.12 873 THR A C 1
ATOM 7089 O O . THR A 1 873 ? -62.919 14.337 62.479 1.00 92.12 873 THR A O 1
ATOM 7092 N N . ASP A 1 874 ? -64.292 15.892 61.581 1.00 87.81 874 ASP A N 1
ATOM 7093 C CA . ASP A 1 874 ? -65.304 15.937 62.642 1.00 87.81 874 ASP A CA 1
ATOM 7094 C C . ASP A 1 874 ? -64.732 16.215 64.049 1.00 87.81 874 ASP A C 1
ATOM 7096 O O . ASP A 1 874 ? -65.234 15.698 65.057 1.00 87.81 874 ASP A O 1
ATOM 7100 N N . LEU A 1 875 ? -63.670 17.027 64.147 1.00 90.94 875 LEU A N 1
ATOM 7101 C CA . LEU A 1 875 ? -63.088 17.382 65.441 1.00 90.94 875 LEU A CA 1
ATOM 7102 C C . LEU A 1 875 ? -64.063 18.293 66.224 1.00 90.94 875 LEU A C 1
ATOM 7104 O O . LEU A 1 875 ? -64.492 19.318 65.698 1.00 90.94 875 LEU A O 1
ATOM 7108 N N . PRO A 1 876 ? -64.456 17.959 67.469 1.00 89.12 876 PRO A N 1
ATOM 7109 C CA . PRO A 1 876 ? -65.398 18.779 68.236 1.00 89.12 876 PRO A CA 1
ATOM 7110 C C . PRO A 1 876 ? -64.859 20.177 68.566 1.00 89.12 876 PRO A C 1
ATOM 7112 O O . PRO A 1 876 ? -63.655 20.398 68.568 1.00 89.12 876 PRO A O 1
ATOM 7115 N N . ASN A 1 877 ? -65.739 21.110 68.950 1.00 88.88 877 ASN A N 1
ATOM 7116 C CA . ASN A 1 877 ? -65.303 22.434 69.406 1.00 88.88 877 ASN A CA 1
ATOM 7117 C C . ASN A 1 877 ? -64.373 22.331 70.629 1.00 88.88 877 ASN A C 1
ATOM 7119 O O . ASN A 1 877 ? -64.744 21.747 71.653 1.00 88.88 877 ASN A O 1
ATOM 7123 N N . GLY A 1 878 ? -63.202 22.960 70.551 1.00 90.06 878 GLY A N 1
ATOM 7124 C CA . GLY A 1 878 ? -62.165 22.909 71.579 1.00 90.06 878 GLY A CA 1
ATOM 7125 C C . GLY A 1 878 ? -60.816 23.419 71.076 1.00 90.06 878 GLY A C 1
ATOM 7126 O O . GLY A 1 878 ? -60.666 23.731 69.899 1.00 90.06 878 GLY A O 1
ATOM 7127 N N . THR A 1 879 ? -59.833 23.501 71.971 1.00 92.12 879 THR A N 1
ATOM 7128 C CA . THR A 1 879 ? -58.435 23.791 71.617 1.00 92.12 879 THR A CA 1
ATOM 7129 C C . THR A 1 879 ? -57.629 22.502 71.706 1.00 92.12 879 THR A C 1
ATOM 7131 O O . THR A 1 879 ? -57.634 21.838 72.745 1.00 92.12 879 THR A O 1
ATOM 7134 N N . TYR A 1 880 ? -56.947 22.166 70.616 1.00 93.62 880 TYR A N 1
ATOM 7135 C CA . TYR A 1 880 ? -56.188 20.937 70.440 1.00 93.62 880 TYR A CA 1
ATOM 7136 C C . TYR A 1 880 ? -54.742 21.254 70.075 1.00 93.62 880 TYR A C 1
ATOM 7138 O O . TYR A 1 880 ? -54.463 22.208 69.353 1.00 93.62 880 TYR A O 1
ATOM 7146 N N . TYR A 1 881 ? -53.833 20.420 70.557 1.00 94.31 881 TYR A N 1
ATOM 7147 C CA . TYR A 1 881 ? -52.407 20.484 70.290 1.00 94.31 881 TYR A CA 1
ATOM 7148 C C . TYR A 1 881 ? -51.990 19.238 69.522 1.00 94.31 881 TYR A C 1
ATOM 7150 O O . TYR A 1 881 ? -52.186 18.121 70.006 1.00 94.31 881 TYR A O 1
ATOM 7158 N N . PHE A 1 882 ? -51.421 19.440 68.338 1.00 94.81 882 PHE A N 1
ATOM 7159 C CA . PHE A 1 882 ? -50.944 18.386 67.456 1.00 94.81 882 PHE A CA 1
ATOM 7160 C C . PHE A 1 882 ? -49.425 18.345 67.425 1.00 94.81 882 PHE A C 1
ATOM 7162 O O . PHE A 1 882 ? -48.762 19.383 67.419 1.00 94.81 882 PHE A O 1
ATOM 7169 N N . VAL A 1 883 ? -48.890 17.133 67.375 1.00 95.50 883 VAL A N 1
ATOM 7170 C CA . VAL A 1 883 ? -47.472 16.852 67.146 1.00 95.50 883 VAL A CA 1
ATOM 7171 C C . VAL A 1 883 ? -47.384 15.664 66.204 1.00 95.50 883 VAL A C 1
ATOM 7173 O O . VAL A 1 883 ? -48.189 14.734 66.296 1.00 95.50 883 VAL A O 1
ATOM 7176 N N . VAL A 1 884 ? -46.398 15.682 65.317 1.00 95.81 884 VAL A N 1
ATOM 7177 C CA . VAL A 1 884 ? -46.019 14.522 64.518 1.00 95.81 884 VAL A CA 1
ATOM 7178 C C . VAL A 1 884 ? -44.692 13.992 65.042 1.00 95.81 884 VAL A C 1
ATOM 7180 O O . VAL A 1 884 ? -43.793 14.761 65.375 1.00 95.81 884 VAL A O 1
ATOM 7183 N N . VAL A 1 885 ? -44.587 12.671 65.144 1.00 93.56 885 VAL A N 1
ATOM 7184 C CA . VAL A 1 885 ? -43.339 11.970 65.444 1.00 93.56 885 VAL A CA 1
ATOM 7185 C C . VAL A 1 885 ? -42.874 11.289 64.170 1.00 93.56 885 VAL A C 1
ATOM 7187 O O . VAL A 1 885 ? -43.607 10.485 63.595 1.00 93.56 885 VAL A O 1
ATOM 7190 N N . ALA A 1 886 ? -41.675 11.641 63.730 1.00 92.50 886 ALA A N 1
ATOM 7191 C CA . ALA A 1 886 ? -40.969 10.985 62.646 1.00 92.50 886 ALA A CA 1
ATOM 7192 C C . ALA A 1 886 ? -40.225 9.765 63.205 1.00 92.50 886 ALA A C 1
ATOM 7194 O O . ALA A 1 886 ? -39.628 9.856 64.279 1.00 92.50 886 ALA A O 1
ATOM 7195 N N . HIS A 1 887 ? -40.272 8.636 62.500 1.00 89.06 887 HIS A N 1
ATOM 7196 C CA . HIS A 1 887 ? -39.678 7.366 62.913 1.00 89.06 887 HIS A CA 1
ATOM 7197 C C . HIS A 1 887 ? -38.715 6.845 61.849 1.00 89.06 887 HIS A C 1
ATOM 7199 O O . HIS A 1 887 ? -39.097 6.715 60.686 1.00 89.06 887 HIS A O 1
ATOM 7205 N N . ASN A 1 888 ? -37.507 6.464 62.255 1.00 85.38 888 ASN A N 1
ATOM 7206 C CA . ASN A 1 888 ? -36.622 5.613 61.462 1.00 85.38 888 ASN A CA 1
ATOM 7207 C C . ASN A 1 888 ? -35.894 4.604 62.367 1.00 85.38 888 ASN A C 1
ATOM 7209 O O . ASN A 1 888 ? -36.063 4.589 63.590 1.00 85.38 888 ASN A O 1
ATOM 7213 N N . SER A 1 889 ? -35.076 3.749 61.765 1.00 78.00 889 SER A N 1
ATOM 7214 C CA . SER A 1 889 ? -34.263 2.755 62.476 1.00 78.00 889 SER A CA 1
ATOM 7215 C C . SER A 1 889 ? -33.261 3.332 63.499 1.00 78.00 889 SER A C 1
ATOM 7217 O O . SER A 1 889 ? -32.892 2.614 64.430 1.00 78.00 889 SER A O 1
ATOM 7219 N N . ALA A 1 890 ? -32.867 4.610 63.406 1.00 76.88 890 ALA A N 1
ATOM 7220 C CA . ALA A 1 890 ? -31.986 5.281 64.374 1.00 76.88 890 ALA A CA 1
ATOM 7221 C C . ALA A 1 890 ? -32.710 5.941 65.553 1.00 76.88 890 ALA A C 1
ATOM 7223 O O . ALA A 1 890 ? -32.074 6.248 66.566 1.00 76.88 890 ALA A O 1
ATOM 7224 N N . GLY A 1 891 ? -34.017 6.179 65.456 1.00 84.38 891 GLY A N 1
ATOM 7225 C CA . GLY A 1 891 ? -34.788 6.781 66.535 1.00 84.38 891 GLY A CA 1
ATOM 7226 C C . GLY A 1 891 ? -35.968 7.611 66.053 1.00 84.38 891 GLY A C 1
ATOM 7227 O O . GLY A 1 891 ? -36.512 7.405 64.970 1.00 84.38 891 GLY A O 1
ATOM 7228 N N . ASN A 1 892 ? -36.377 8.550 66.905 1.00 89.44 892 ASN A N 1
ATOM 7229 C CA . ASN A 1 892 ? -37.549 9.384 66.682 1.00 89.44 892 ASN A CA 1
ATOM 7230 C C . ASN A 1 892 ? -37.199 10.862 66.838 1.00 89.44 892 ASN A C 1
ATOM 7232 O O . ASN A 1 892 ? -36.445 11.207 67.750 1.00 89.44 892 ASN A O 1
ATOM 7236 N N . SER A 1 893 ? -37.858 11.711 66.053 1.00 91.06 893 SER A N 1
ATOM 7237 C CA . SER A 1 893 ? -37.815 13.169 66.217 1.00 91.06 893 SER A CA 1
ATOM 7238 C C . SER A 1 893 ? -39.225 13.743 66.237 1.00 91.06 893 SER A C 1
ATOM 7240 O O . SER A 1 893 ? -40.144 13.187 65.633 1.00 91.06 893 SER A O 1
ATOM 7242 N N . LEU A 1 894 ? -39.416 14.829 66.984 1.00 92.62 894 LEU A N 1
ATOM 7243 C CA . LEU A 1 894 ? -40.710 15.487 67.151 1.00 92.62 894 LEU A CA 1
ATOM 7244 C C . LEU A 1 894 ? -40.774 16.742 66.287 1.00 92.62 894 LEU A C 1
ATOM 7246 O O . LEU A 1 894 ? -39.806 17.495 66.215 1.00 92.62 894 LEU A O 1
ATOM 7250 N N . SER A 1 895 ? -41.943 17.008 65.709 1.00 93.88 895 SER A N 1
ATOM 7251 C CA . SER A 1 895 ? -42.239 18.307 65.110 1.00 93.88 895 SER A CA 1
ATOM 7252 C C . SER A 1 895 ? -42.383 19.405 66.173 1.00 93.88 895 SER A C 1
ATOM 7254 O O . SER A 1 895 ? -42.464 19.140 67.376 1.00 93.88 895 SER A O 1
ATOM 7256 N N . ASN A 1 896 ? -42.567 20.655 65.738 1.00 93.62 896 ASN A N 1
ATOM 7257 C CA . ASN A 1 896 ? -43.174 21.672 66.602 1.00 93.62 896 ASN A CA 1
ATOM 7258 C C . ASN A 1 896 ? -44.590 21.259 67.052 1.00 93.62 896 ASN A C 1
ATOM 7260 O O . ASN A 1 896 ? -45.307 20.556 66.336 1.00 93.62 896 ASN A O 1
ATOM 7264 N N . THR A 1 897 ? -45.015 21.768 68.209 1.00 93.75 897 THR A N 1
ATOM 7265 C CA . THR A 1 897 ? -46.397 21.651 68.695 1.00 93.75 897 THR A CA 1
ATOM 7266 C C . THR A 1 897 ? -47.285 22.667 67.980 1.00 93.75 897 THR A C 1
ATOM 7268 O O . THR A 1 897 ? -47.017 23.870 68.020 1.00 93.75 897 THR A O 1
ATOM 7271 N N . LEU A 1 898 ? -48.348 22.196 67.333 1.00 94.44 898 LEU A N 1
ATOM 7272 C CA . LEU A 1 898 ? -49.304 23.021 66.599 1.00 94.44 898 LEU A CA 1
ATOM 7273 C C . LEU A 1 898 ? -50.619 23.158 67.378 1.00 94.44 898 LEU A C 1
ATOM 7275 O O . LEU A 1 898 ? -51.270 22.158 67.661 1.00 94.44 898 LEU A O 1
ATOM 7279 N N . GLU A 1 899 ? -51.027 24.386 67.702 1.00 93.94 899 GLU A N 1
ATOM 7280 C CA . GLU A 1 899 ? -52.324 24.677 68.333 1.00 93.94 899 GLU A CA 1
ATOM 7281 C C . GLU A 1 899 ? -53.403 24.930 67.270 1.00 93.94 899 GLU A C 1
ATOM 7283 O O . GLU A 1 899 ? -53.234 25.792 66.408 1.00 93.94 899 GLU A O 1
ATOM 7288 N N . VAL A 1 900 ? -54.531 24.223 67.360 1.00 91.00 900 VAL A N 1
ATOM 7289 C CA . VAL A 1 900 ? -55.724 24.442 66.531 1.00 91.00 900 VAL A CA 1
ATOM 7290 C C . VAL A 1 900 ? -56.937 24.612 67.441 1.00 91.00 900 VAL A C 1
ATOM 7292 O O . VAL A 1 900 ? -57.215 23.763 68.288 1.00 91.00 900 VAL A O 1
ATOM 7295 N N . THR A 1 901 ? -57.677 25.708 67.269 1.00 90.75 901 THR A N 1
ATOM 7296 C CA . THR A 1 901 ? -58.937 25.949 67.987 1.00 90.75 901 TH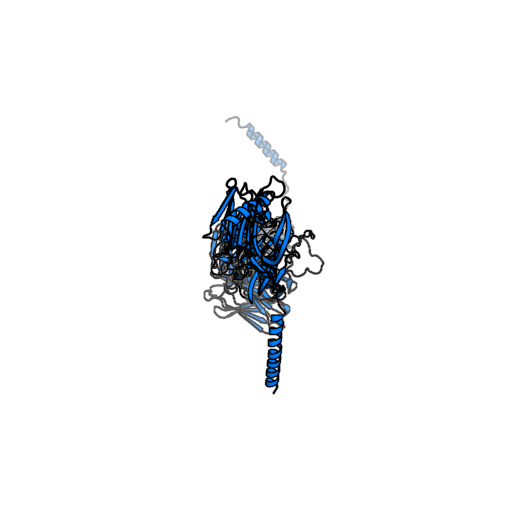R A CA 1
ATOM 7297 C C . THR A 1 901 ? -60.107 25.754 67.035 1.00 90.75 901 THR A C 1
ATOM 7299 O O . THR A 1 901 ? -60.215 26.485 66.059 1.00 90.75 901 THR A O 1
ATOM 7302 N N . VAL A 1 902 ? -60.995 24.810 67.338 1.00 87.94 902 VAL A N 1
ATOM 7303 C CA . VAL A 1 902 ? -62.218 24.530 66.576 1.00 87.94 902 VAL A CA 1
ATOM 7304 C C . VAL A 1 902 ? -63.410 25.198 67.258 1.00 87.94 902 VAL A C 1
ATOM 7306 O O . VAL A 1 902 ? -63.651 25.006 68.454 1.00 87.94 902 VAL A O 1
ATOM 7309 N N . GLY A 1 903 ? -64.171 25.989 66.508 1.00 83.38 903 GLY A N 1
ATOM 7310 C CA . GLY A 1 903 ? -65.399 26.623 66.967 1.00 83.38 903 GLY A CA 1
ATOM 7311 C C . GLY A 1 903 ? -65.781 27.863 66.163 1.00 83.38 903 GLY A C 1
ATOM 7312 O O . GLY A 1 903 ? -64.999 28.439 65.415 1.00 83.38 903 GLY A O 1
ATOM 7313 N N . THR A 1 904 ? -67.012 28.334 66.351 1.00 63.75 904 THR A N 1
ATOM 7314 C CA . THR A 1 904 ? -67.484 29.575 65.729 1.00 63.75 904 THR A CA 1
ATOM 7315 C C . THR A 1 904 ? -66.868 30.770 66.453 1.00 63.75 904 THR A C 1
ATOM 7317 O O . THR A 1 904 ? -67.304 31.111 67.555 1.00 63.75 904 THR A O 1
ATOM 7320 N N . GLY A 1 905 ? -65.844 31.388 65.866 1.00 54.03 905 GLY A N 1
ATOM 7321 C CA . GLY A 1 905 ? -65.222 32.591 66.419 1.00 54.03 905 GLY A CA 1
ATOM 7322 C C . GLY A 1 905 ? -66.250 33.695 66.651 1.00 54.03 905 GLY A C 1
ATOM 7323 O O . GLY A 1 905 ? -67.023 34.028 65.754 1.00 54.03 905 GLY A O 1
ATOM 7324 N N . GLU A 1 906 ? -66.277 34.258 67.862 1.00 45.84 906 GLU A N 1
ATOM 7325 C CA . GLU A 1 906 ? -67.045 35.471 68.139 1.00 45.84 906 GLU A CA 1
ATOM 7326 C C . GLU A 1 906 ? -66.469 36.630 67.311 1.00 45.84 906 GLU A C 1
ATOM 7328 O O . GLU A 1 906 ? -65.324 37.046 67.498 1.00 45.84 906 GLU A O 1
ATOM 7333 N N . GLU A 1 907 ? -67.275 37.168 66.392 1.00 38.03 907 GLU A N 1
ATOM 7334 C CA . GLU A 1 907 ? -66.979 38.424 65.707 1.00 38.03 907 GLU A CA 1
ATOM 7335 C C . GLU A 1 907 ? -66.834 39.557 66.736 1.00 38.03 907 GLU A C 1
ATOM 7337 O O . GLU A 1 907 ? -67.792 39.933 67.414 1.00 38.03 907 GLU A O 1
ATOM 7342 N N . ILE A 1 908 ? -65.640 40.147 66.826 1.00 45.81 908 ILE A N 1
ATOM 7343 C CA . ILE A 1 908 ? -65.408 41.395 67.560 1.00 45.81 908 ILE A CA 1
ATOM 7344 C C . ILE A 1 908 ? -65.873 42.572 66.674 1.00 45.81 908 ILE A C 1
ATOM 7346 O O . ILE A 1 908 ? -65.280 42.805 65.617 1.00 45.81 908 ILE A O 1
ATOM 7350 N N . PRO A 1 909 ? -66.888 43.367 67.078 1.00 40.31 909 PRO A N 1
ATOM 7351 C CA . PRO A 1 909 ? -67.354 44.523 66.318 1.00 40.31 909 PRO A CA 1
ATOM 7352 C C . PRO A 1 909 ? -66.301 45.635 66.285 1.00 40.31 909 PRO A C 1
ATOM 7354 O O . PRO A 1 909 ? -65.735 46.026 67.307 1.00 40.31 909 PRO A O 1
ATOM 7357 N N . GLY A 1 910 ? -66.059 46.147 65.080 1.00 38.38 910 GLY A N 1
ATOM 7358 C CA . GLY A 1 910 ? -64.936 47.016 64.762 1.00 38.38 910 GLY A CA 1
ATOM 7359 C C . GLY A 1 910 ? -64.936 48.411 65.391 1.00 38.38 910 GLY A C 1
ATOM 7360 O O . GLY A 1 910 ? -65.956 48.973 65.789 1.00 38.38 910 GLY A O 1
ATOM 7361 N N . TYR A 1 911 ? -63.750 49.021 65.345 1.00 42.94 911 TYR A N 1
ATOM 7362 C CA . TYR A 1 911 ? -63.592 50.469 65.371 1.00 42.94 911 TYR A CA 1
ATOM 7363 C C . TYR A 1 911 ? -62.899 50.960 64.098 1.00 42.94 911 TYR A C 1
ATOM 7365 O O . TYR A 1 911 ? -61.922 50.405 63.606 1.00 42.94 911 TYR A O 1
ATOM 7373 N N . ASN A 1 912 ? -63.484 52.026 63.567 1.00 49.97 912 ASN A N 1
ATOM 7374 C CA . ASN A 1 912 ? -63.267 52.631 62.265 1.00 49.97 912 ASN A CA 1
ATOM 7375 C C . ASN A 1 912 ? -61.881 53.311 62.183 1.00 49.97 912 ASN A C 1
ATOM 7377 O O . ASN A 1 912 ? -61.620 54.277 62.909 1.00 49.97 912 ASN A O 1
ATOM 7381 N N . LEU A 1 913 ? -61.013 52.845 61.272 1.00 52.22 913 LEU A N 1
ATOM 7382 C CA . LEU A 1 913 ? -59.656 53.366 61.002 1.00 52.22 913 LEU A CA 1
ATOM 7383 C C . LEU A 1 913 ? -59.632 54.892 60.737 1.00 52.22 913 LEU A C 1
ATOM 7385 O O . LEU A 1 913 ? -58.614 55.559 60.929 1.00 52.22 913 LEU A O 1
ATOM 7389 N N . LEU A 1 914 ? -60.782 55.470 60.366 1.00 54.97 914 LEU A N 1
ATOM 7390 C CA . LEU A 1 914 ? -60.972 56.903 60.144 1.00 54.97 914 LEU A CA 1
ATOM 7391 C C . LEU A 1 914 ? -60.811 57.760 61.422 1.00 54.97 914 LEU A C 1
ATOM 7393 O O . LEU A 1 914 ? -60.417 58.921 61.331 1.00 54.97 914 LEU A O 1
ATOM 7397 N N . ILE A 1 915 ? -61.072 57.210 62.618 1.00 58.69 915 ILE A N 1
ATOM 7398 C CA . ILE A 1 915 ? -60.980 57.946 63.900 1.00 58.69 915 ILE A CA 1
ATOM 7399 C C . ILE A 1 915 ? -59.533 57.995 64.428 1.00 58.69 915 ILE A C 1
ATOM 7401 O O . ILE A 1 915 ? -59.128 58.995 65.024 1.00 58.69 915 ILE A O 1
ATOM 7405 N N . VAL A 1 916 ? -58.713 56.977 64.140 1.00 60.22 916 VAL A N 1
ATOM 7406 C CA . VAL A 1 916 ? -57.293 56.928 64.546 1.00 60.22 916 VAL A CA 1
ATOM 7407 C C . VAL A 1 916 ? -56.427 57.849 63.671 1.00 60.22 916 VAL A C 1
ATOM 7409 O O . VAL A 1 916 ? -55.536 58.531 64.181 1.00 60.22 916 VAL A O 1
ATOM 7412 N N . LEU A 1 917 ? -56.742 57.973 62.377 1.00 58.22 917 LEU A N 1
ATOM 7413 C CA . LEU A 1 917 ? -56.042 58.886 61.461 1.00 58.22 917 LEU A CA 1
ATOM 7414 C C . LEU A 1 917 ? -56.326 60.376 61.755 1.00 58.22 917 LEU A C 1
ATOM 7416 O O . LEU A 1 917 ? -55.418 61.203 61.656 1.00 58.22 917 LEU A O 1
ATOM 7420 N N . LEU A 1 918 ? -57.536 60.731 62.208 1.00 58.84 918 LEU A N 1
ATOM 7421 C CA . LEU A 1 918 ? -57.874 62.108 62.612 1.00 58.84 918 LEU A CA 1
ATOM 7422 C C . LEU A 1 918 ? -57.195 62.534 63.932 1.00 58.84 918 LEU A C 1
ATOM 7424 O O . LEU A 1 918 ? -56.871 63.714 64.106 1.00 58.84 918 LEU A O 1
ATOM 7428 N N . ALA A 1 919 ? -56.896 61.594 64.835 1.00 57.34 919 ALA A N 1
ATOM 7429 C CA . ALA A 1 919 ? -56.171 61.875 66.077 1.00 57.34 919 ALA A CA 1
ATOM 7430 C C . ALA A 1 919 ? -54.670 62.160 65.844 1.00 57.34 919 ALA A C 1
ATOM 7432 O O . ALA A 1 919 ? -54.116 63.070 66.468 1.00 57.34 919 ALA A O 1
ATOM 7433 N N . PHE A 1 920 ? -54.019 61.474 64.895 1.00 58.88 920 PHE A N 1
ATOM 7434 C CA . PHE A 1 920 ? -52.595 61.689 64.589 1.00 58.88 920 PHE A CA 1
ATOM 7435 C C . PHE A 1 920 ? -52.316 63.016 63.862 1.00 58.88 920 PHE A C 1
ATOM 7437 O O . PHE A 1 920 ? -51.341 63.699 64.183 1.00 58.88 920 PHE A O 1
ATOM 7444 N N . VAL A 1 921 ? -53.198 63.453 62.954 1.00 60.62 921 VAL A N 1
ATOM 7445 C CA . VAL A 1 921 ? -53.059 64.759 62.271 1.00 60.62 921 VAL A CA 1
ATOM 7446 C C . VAL A 1 921 ? -53.263 65.931 63.246 1.00 60.62 921 VAL A C 1
ATOM 7448 O O . VAL A 1 921 ? -52.591 66.960 63.144 1.00 60.62 921 VAL A O 1
ATOM 7451 N N . SER A 1 922 ? -54.114 65.752 64.261 1.00 54.84 922 SER A N 1
ATOM 7452 C CA . SER A 1 922 ? -54.390 66.765 65.291 1.00 54.84 922 SER A CA 1
ATOM 7453 C C . SER A 1 922 ? -53.233 66.940 66.287 1.00 54.84 922 SER A C 1
ATOM 7455 O O . SER A 1 922 ? -52.951 68.057 66.724 1.00 54.84 922 SER A O 1
ATOM 7457 N N . ILE A 1 923 ? -52.519 65.858 66.619 1.00 57.78 923 ILE A N 1
ATOM 7458 C CA . ILE A 1 923 ? -51.386 65.878 67.561 1.00 57.78 923 ILE A CA 1
ATOM 7459 C C . ILE A 1 923 ? -50.108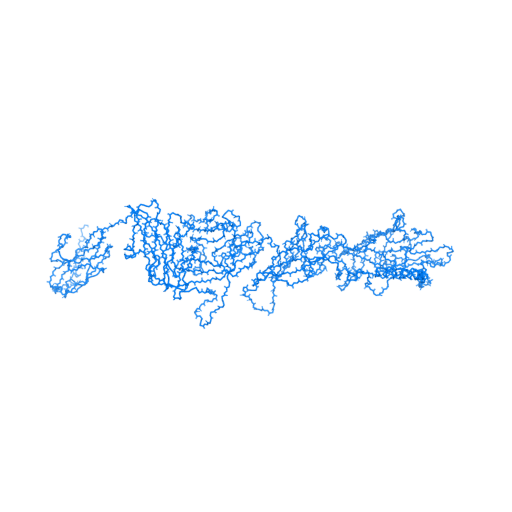 66.417 66.890 1.00 57.78 923 ILE A C 1
ATOM 7461 O O . ILE A 1 923 ? -49.401 67.231 67.495 1.00 57.78 923 ILE A O 1
ATOM 7465 N N . SER A 1 924 ? -49.859 66.101 65.614 1.00 54.31 924 SER A N 1
ATOM 7466 C CA . SER A 1 924 ? -48.719 66.661 64.863 1.00 54.31 924 SER A CA 1
ATOM 7467 C C . SER A 1 924 ? -48.841 68.176 64.622 1.00 54.31 924 SER A C 1
ATOM 7469 O O . SER A 1 924 ? -47.839 68.893 64.675 1.00 54.31 924 SER A O 1
ATOM 7471 N N . ALA A 1 925 ? -50.059 68.710 64.463 1.00 53.16 925 ALA A N 1
ATOM 7472 C CA . ALA A 1 925 ? -50.293 70.154 64.332 1.00 53.16 925 ALA A CA 1
ATOM 7473 C C . ALA A 1 925 ? -50.084 70.937 65.650 1.00 53.16 925 ALA A C 1
ATOM 7475 O O . ALA A 1 925 ? -49.742 72.124 65.624 1.00 53.16 925 ALA A O 1
ATOM 7476 N N . ILE A 1 926 ? -50.236 70.287 66.812 1.00 55.84 926 ILE A N 1
ATOM 7477 C CA . ILE A 1 926 ? -50.044 70.905 68.138 1.00 55.84 926 ILE A CA 1
ATOM 7478 C C . ILE A 1 926 ? -48.563 70.896 68.559 1.00 55.84 926 ILE A C 1
ATOM 7480 O O . ILE A 1 926 ? -48.105 71.841 69.209 1.00 55.84 926 ILE A O 1
ATOM 7484 N N . ILE A 1 927 ? -47.777 69.905 68.124 1.00 55.50 927 ILE A N 1
ATOM 7485 C CA . ILE A 1 927 ? -46.338 69.809 68.437 1.00 55.50 927 ILE A CA 1
ATOM 7486 C C . ILE A 1 927 ? -45.499 70.822 67.627 1.00 55.50 927 ILE A C 1
ATOM 7488 O O . ILE A 1 927 ? -44.506 71.343 68.138 1.00 55.50 927 ILE A O 1
ATOM 7492 N N . ILE A 1 928 ? -45.943 71.231 66.432 1.00 54.00 928 ILE A N 1
ATOM 7493 C CA . ILE A 1 928 ? -45.233 72.225 65.599 1.00 54.00 928 ILE A CA 1
ATOM 7494 C C . ILE A 1 928 ? -45.457 73.679 66.073 1.00 54.00 928 ILE A C 1
ATOM 7496 O O . ILE A 1 928 ? -44.621 74.547 65.826 1.00 54.00 928 ILE A O 1
ATOM 7500 N N . LYS A 1 929 ? -46.508 73.975 66.855 1.00 46.97 929 LYS A N 1
ATOM 7501 C CA . LYS A 1 929 ? -46.783 75.349 67.332 1.00 46.97 929 LYS A CA 1
ATOM 7502 C C . LYS A 1 929 ? -46.111 75.716 68.667 1.00 46.97 929 LYS A C 1
ATOM 7504 O O . LYS A 1 929 ? -46.162 76.881 69.060 1.00 46.97 929 LYS A O 1
ATOM 7509 N N . LYS A 1 930 ? -45.453 74.776 69.366 1.00 47.28 930 LYS A N 1
ATOM 7510 C CA . LYS A 1 930 ? -44.854 75.028 70.698 1.00 47.28 930 LYS A CA 1
ATOM 7511 C C . LYS A 1 930 ? -43.317 75.049 70.759 1.00 47.28 930 LYS A C 1
ATOM 7513 O O . LYS A 1 930 ? -42.778 75.337 71.823 1.00 47.28 930 LYS A O 1
ATOM 7518 N N . ARG A 1 931 ? -42.600 74.885 69.636 1.00 50.69 931 ARG A N 1
ATOM 7519 C CA . ARG A 1 931 ? -41.160 75.219 69.522 1.00 50.69 931 ARG A CA 1
ATOM 7520 C C . ARG A 1 931 ? -40.950 76.650 69.004 1.00 50.69 931 ARG A C 1
ATOM 7522 O O . ARG A 1 931 ? -40.447 76.889 67.915 1.00 50.69 931 ARG A O 1
ATOM 7529 N N . ARG A 1 932 ? -41.353 77.620 69.827 1.00 47.06 932 ARG A N 1
ATOM 7530 C CA . ARG A 1 932 ? -40.812 78.993 69.859 1.00 47.06 932 ARG A CA 1
ATOM 7531 C C . ARG A 1 932 ? -40.719 79.426 71.324 1.00 47.06 932 ARG A C 1
ATOM 7533 O O . ARG A 1 932 ? -41.521 80.225 71.795 1.00 47.06 932 ARG A O 1
ATOM 7540 N N . LYS A 1 933 ? -39.785 78.787 72.038 1.00 39.84 933 LYS A N 1
ATOM 7541 C CA . LYS A 1 933 ? -38.971 79.289 73.167 1.00 39.84 933 LYS A CA 1
ATOM 7542 C C . LYS A 1 933 ? -38.155 78.130 73.769 1.00 39.84 933 LYS A C 1
ATOM 7544 O O . LYS A 1 933 ? -38.447 77.658 74.862 1.00 39.84 933 LYS A O 1
ATOM 7549 N N . LEU A 1 934 ? -37.200 77.642 72.981 1.00 39.50 934 LEU A N 1
ATOM 7550 C CA . LEU A 1 934 ? -35.769 77.514 73.281 1.00 39.50 934 LEU A CA 1
ATOM 7551 C C . LEU A 1 934 ? -35.078 77.168 71.962 1.00 39.50 934 LEU A C 1
ATOM 7553 O O . LEU A 1 934 ? -35.584 76.241 71.287 1.00 39.50 934 LEU A O 1
#

Secondary structure (DSSP, 8-state):
-HHHHHHHHHHHHHHHHHHHHHHHHHH--------EE--BT-TT--EE-S--TT-EEEEEEEEEEE-TTT--EEEEEEEEEEEEEEEEEEEEEEETTEEEEEEEEEEEEEEEETTTTEEEESSSS-EEEEEEEEBTTSSS-EEEE-SS-SS--B--B-TTS---HHHHHHHIIIIIIHHHTTTTSPPPSEEEEETTTTEEEEE-TTT--EEEEEESSS-SS--SSBEEEEEEEEEEE-SSTT-EEEEEEEEEEES---SSTT---S--TT-EEEEEEEEE---TT--S----GGG-EEEEEEEEEEEEEEEEEEEET-SSS-TT-EEEEEEEEEEEEEEEEETTTTEEEEEEEEEEEEEE-SS-SS---SSPP-B--TT--HHHHHHH--HHHHHHTT-S--EEEEE-SSEEEEEEE-TTSS-EEEEEEETTT-BEEEEEEE-SS-EEEEEEGGGT----S--TT-EEEEEEEETTEEEEEEEEEEEEEEEEEEHHHHIIIIISSPPPTT--SEEEEEEEEEEEEEEETTTTEEEEPPP--S-S---SSSPPPPPPEEEEEE-SS-SS-GGGGGT----B--TT--TT-HHHHHHHHGGGGT-SEEEE-SSEEEEEETTTTEEEEEEE-TTT-BEEEEEEEEEEEETTTTEEEEEEEEEEEEEEEEPPSSEEEEEE--SS--S-EEEEEEEBSSS--EEEEEEESS-SSSS--SSSEEEEEEEEEETTGGGB-SPEEEEEE--TTS-TTT-EEEEEEETTTS-SSEEEPPHHHHTT-EE-SSSEEEEEE---SS-EEEEEEEEESPP--PPPPP--EEE---TTBSSS-EEEEE---S-SEEEEEEESS---SGGG--S-SEEEE-SSEEEE-SPPSEEEEEEEEEEETTEEEE---EEEEES-PPPPPP--HHHHHHHHHHHHHHHHTS-S--

Radius of gyration: 52.02 Å; chains: 1; bounding box: 116×134×147 Å

pLDDT: mean 82.03, std 14.68, range [30.09, 97.19]

InterPro domains:
  IPR003961 Fibronectin type III [PS50853] (811-907)
  IPR003961 Fibronectin type III [cd00063] (811-902)
  IPR013783 Immunoglobulin-like fold [G3DSA:2.60.40.10] (811-906)
  IPR036116 Fibronectin type III superfamily [SSF49265] (827-910)
  IPR061264 Loki-CTERM protein-sorting domain [NF033507] (908-933)

Foldseek 3Di:
DVVVVVVVVVVVVVVVVVVVVVVVVVVPPPPFAQQFQDAPPDDQKGKGFLDGQFDKWKKWKWKWKAALPPRFTQDIDIDMWIWGFHDFDWDWDQDPNDTWTKTWTWTFTWDQAQVVRDTDGPDPDIATLKIKTACPPDPLRIAIEHDPDLANQTDIAISVLDGPFVSVFCRCLVHYQVVCCVAFFPRFPDWGADVVQQKIKTADPVSGWIKIWHAQCPDPPGHRRGTAKMWTWTWTADDPNVGIMIMTMIIHTDDDPAQAPLFAFLDDQFDKFKKWKWKFDDDPVDPDPPPPPVNGRIFMKMKGFHDKGKHWDFQAPPDDDDRPHTDTDIWTFTFTFMWTQDFVVRDTHTDDGRDTQATDGNQAQGDDDPDHRFFTTLSDDPVSVCSVDDLSNCVSVPHQFNDWDWDDDCKIWTKTHHPPAWFIWIWIARSNRRGTQKIWTDHPGIIMIMHTCVFADFAALDDQQDKFWKWKDWFLDIWIKIKGFHGKDKDKAQVQCVCCPPVVDGDDPPDDRIDMKIFTKIFIWIQDQVVLDTDGDDDPPDPDDDDPDDDDDGDIDTQAIFTPQAQGPPVCVVVDDRQFGTAQDFQPDNNHVSNVVSCCVVFVDWDGDGFKIKGADPVVGWIWIWGADSGRRGTAKIWTWDWDQDPVVRGTDTITMIMGTKDKDWDAQAWDWDWDDAPAADQKTKIKTWHFRHTDKMKIKYKDPDDRDPADDPDAAFDIKMKIFIRPLVGTDWWIKMKMFHGPVAFVVFKDKWKWKACVPNDRDTDTDDPVQVVQWDDDPGGMIMTTDGSPGGDTIIMTIGMDGDDPDDAFAAKAKDKPADVAREFFKIKIFMDGRVAQWKFKQKDLDFDDDPVVGDDTPDIRHRDRMDITHRHDAHKMWMKMWGHDPNGIDIHDIDIYGYHDDDDDDDDDPVVVVVVVVVVVVVVVVPPPDD